Protein 1CR8 (pdb70)

Nearest PDB structures (foldseek):
  1cr8-assembly1_A  TM=9.116E-01  e=7.411E-07  Homo sapiens
  7qbf-assembly1_C  TM=8.122E-01  e=5.569E-03  Homo sapiens
  7qbg-assembly1_D  TM=8.301E-01  e=4.392E-02  Homo sapiens
  7qbd-assembly2_D  TM=7.493E-01  e=3.270E-02  Homo sapiens
  8jx8-assembly1_B  TM=6.008E-01  e=1.920E-01  Rattus norvegicus

CATH classification: 4.10.400.10

Organism: Homo sapiens (NCBI:txid9606)

GO terms:
  GO:0005769 early endosome (C, IDA)
  GO:0016323 basolateral plasma membrane (C, IDA)
  GO:0005041 low-density lipoprotein particle receptor activity (F, TAS)
  GO:0005044 scavenger receptor activity (F, TAS)
  GO:0001540 amyloid-beta binding (F, IC)
  GO:0030226 apolipoprotein receptor activity (F, TAS)
  GO:0016964 alpha-2 macroglobulin receptor activity (F, TAS)
  GO:0045056 transcytosis (P, TAS)
  GO:0045807 positive regulation of endocytosis (P, IGI)
  GO:0043395 heparan sulfate proteoglycan binding (F, TAS)
  GO:0098797 plasma membrane protein complex (C, TAS)
  GO:0031623 receptor internalization (P, TAS)
  GO:0150093 amyloid-beta clearance by transcytosis (P, IGI)
  GO:1900223 positive regulation of amyloid-beta clearance (P, TAS)
  GO:1903078 positive regulation of protein localization to plasma membrane (P, IGI)
  GO:0006629 lipid metabolic process (P, TAS)
  GO:0038024 cargo receptor activity (F, IMP)
  GO:1905167 positive regulation of lysosomal protein catabolic process (P, IMP)
  GO:0150094 amyloid-beta clearance by cellular catabolic process (P, IMP)
  GO:1903053 regulation of extracellular matrix organization (P, IMP)

Structure (mmCIF, N/CA/C/O backbone):
data_1CR8
#
_entry.id   1CR8
#
_cell.length_a   1.000
_cell.length_b   1.000
_cell.length_c   1.000
_cell.angle_alpha   90.00
_cell.angle_beta   90.00
_cell.angle_gamma   90.00
#
_symmetry.space_group_name_H-M   'P 1'
#
loop_
_entity.id
_entity.type
_entity.pdbx_description
1 polymer 'PROTEIN (LOW DENSITY LIPOPROTEIN RECEPTOR RELATED PROTEIN)'
2 non-polymer 'CALCIUM ION'
#
loop_
_atom_site.group_PDB
_atom_site.id
_atom_site.type_symbol
_atom_site.label_atom_id
_atom_site.label_alt_id
_atom_site.label_comp_id
_atom_site.label_asym_id
_atom_site.label_entity_id
_atom_site.label_seq_id
_atom_site.pdbx_PDB_ins_code
_atom_site.Cartn_x
_atom_site.Cartn_y
_atom_site.Cartn_z
_atom_site.occupancy
_atom_site.B_iso_or_equiv
_atom_site.auth_seq_id
_atom_site.auth_comp_id
_atom_site.auth_asym_id
_atom_site.auth_atom_id
_atom_site.pdbx_PDB_model_num
ATOM 1 N N . PRO A 1 1 ? 3.414 1.811 -5.541 1.00 0.00 3 PRO A N 1
ATOM 2 C CA . PRO A 1 1 ? 3.758 1.274 -6.859 1.00 0.00 3 PRO A CA 1
ATOM 3 C C . PRO A 1 1 ? 2.989 -0.030 -7.144 1.00 0.00 3 PRO A C 1
ATOM 4 O O . PRO A 1 1 ? 3.550 -1.123 -7.129 1.00 0.00 3 PRO A O 1
ATOM 15 N N . GLY A 1 2 ? 1.690 0.090 -7.439 1.00 0.00 4 GLY A N 1
ATOM 16 C CA . GLY A 1 2 ? 0.755 -1.011 -7.711 1.00 0.00 4 GLY A CA 1
ATOM 17 C C . GLY A 1 2 ? 0.982 -1.769 -9.030 1.00 0.00 4 GLY A C 1
ATOM 18 O O . GLY A 1 2 ? 0.013 -2.182 -9.663 1.00 0.00 4 GLY A O 1
ATOM 22 N N . GLY A 1 3 ? 2.237 -1.933 -9.459 1.00 0.00 5 GLY A N 1
ATOM 23 C CA . GLY A 1 3 ? 2.651 -2.581 -10.702 1.00 0.00 5 GLY A CA 1
ATOM 24 C C . GLY A 1 3 ? 3.968 -2.014 -11.248 1.00 0.00 5 GLY A C 1
ATOM 25 O O . GLY A 1 3 ? 4.506 -1.040 -10.724 1.00 0.00 5 GLY A O 1
ATOM 29 N N . CYS A 1 4 ? 4.473 -2.632 -12.321 1.00 0.00 6 CYS A N 1
ATOM 30 C CA . CYS A 1 4 ? 5.760 -2.324 -12.945 1.00 0.00 6 CYS A CA 1
ATOM 31 C C . CYS A 1 4 ? 5.588 -1.748 -14.368 1.00 0.00 6 CYS A C 1
ATOM 32 O O . CYS A 1 4 ? 5.799 -0.562 -14.610 1.00 0.00 6 CYS A O 1
ATOM 39 N N . HIS A 1 5 ? 5.223 -2.623 -15.305 1.00 0.00 7 HIS A N 1
ATOM 40 C CA . HIS A 1 5 ? 4.868 -2.521 -16.725 1.00 0.00 7 HIS A CA 1
ATOM 41 C C . HIS A 1 5 ? 3.865 -3.673 -16.993 1.00 0.00 7 HIS A C 1
ATOM 42 O O . HIS A 1 5 ? 3.641 -4.390 -16.014 1.00 0.00 7 HIS A O 1
ATOM 56 N N . THR A 1 6 ? 3.391 -3.838 -18.242 1.00 0.00 8 THR A N 1
ATOM 57 C CA . THR A 1 6 ? 2.168 -4.575 -18.612 1.00 0.00 8 THR A CA 1
ATOM 58 C C . THR A 1 6 ? 2.069 -5.911 -17.914 1.00 0.00 8 THR A C 1
ATOM 59 O O . THR A 1 6 ? 2.744 -6.859 -18.284 1.00 0.00 8 THR A O 1
ATOM 70 N N . ASP A 1 7 ? 1.207 -5.988 -16.896 1.00 0.00 9 ASP A N 1
ATOM 71 C CA . ASP A 1 7 ? 0.960 -7.228 -16.170 1.00 0.00 9 ASP A CA 1
ATOM 72 C C . ASP A 1 7 ? 2.240 -7.901 -15.608 1.00 0.00 9 ASP A C 1
ATOM 73 O O . ASP A 1 7 ? 2.151 -9.019 -15.125 1.00 0.00 9 ASP A O 1
ATOM 82 N N . GLU A 1 8 ? 3.401 -7.218 -15.581 1.00 0.00 10 GLU A N 1
ATOM 83 C CA . GLU A 1 8 ? 4.709 -7.698 -15.058 1.00 0.00 10 GLU A CA 1
ATOM 84 C C . GLU A 1 8 ? 4.674 -7.962 -13.537 1.00 0.00 10 GLU A C 1
ATOM 85 O O . GLU A 1 8 ? 3.800 -7.473 -12.817 1.00 0.00 10 GLU A O 1
ATOM 97 N N . PHE A 1 9 ? 5.675 -8.692 -13.020 1.00 0.00 11 PHE A N 1
ATOM 98 C CA . PHE A 1 9 ? 5.626 -9.249 -11.677 1.00 0.00 11 PHE A CA 1
ATOM 99 C C . PHE A 1 9 ? 6.615 -8.575 -10.725 1.00 0.00 11 PHE A C 1
ATOM 100 O O . PHE A 1 9 ? 7.768 -8.330 -11.058 1.00 0.00 11 PHE A O 1
ATOM 117 N N . GLN A 1 10 ? 6.257 -8.337 -9.454 1.00 0.00 12 GLN A N 1
ATOM 118 C CA . GLN A 1 10 ? 7.206 -7.735 -8.497 1.00 0.00 12 GLN A CA 1
ATOM 119 C C . GLN A 1 10 ? 7.503 -8.629 -7.291 1.00 0.00 12 GLN A C 1
ATOM 120 O O . GLN A 1 10 ? 6.591 -9.121 -6.622 1.00 0.00 12 GLN A O 1
ATOM 134 N N . CYS A 1 11 ? 8.797 -8.821 -7.007 1.00 0.00 13 CYS A N 1
ATOM 135 C CA . CYS A 1 11 ? 9.296 -9.763 -6.002 1.00 0.00 13 CYS A CA 1
ATOM 136 C C . CYS A 1 11 ? 9.614 -9.132 -4.647 1.00 0.00 13 CYS A C 1
ATOM 137 O O . CYS A 1 11 ? 10.504 -8.295 -4.529 1.00 0.00 13 CYS A O 1
ATOM 144 N N . ARG A 1 12 ? 8.913 -9.583 -3.598 1.00 0.00 14 ARG A N 1
ATOM 145 C CA . ARG A 1 12 ? 8.914 -8.962 -2.267 1.00 0.00 14 ARG A CA 1
ATOM 146 C C . ARG A 1 12 ? 10.177 -9.265 -1.452 1.00 0.00 14 ARG A C 1
ATOM 147 O O . ARG A 1 12 ? 10.339 -8.706 -0.373 1.00 0.00 14 ARG A O 1
ATOM 168 N N . LEU A 1 13 ? 11.083 -10.102 -1.974 1.00 0.00 15 LEU A N 1
ATOM 169 C CA . LEU A 1 13 ? 12.412 -10.297 -1.396 1.00 0.00 15 LEU A CA 1
ATOM 170 C C . LEU A 1 13 ? 13.265 -9.013 -1.497 1.00 0.00 15 LEU A C 1
ATOM 171 O O . LEU A 1 13 ? 14.121 -8.761 -0.654 1.00 0.00 15 LEU A O 1
ATOM 187 N N . ASP A 1 14 ? 13.061 -8.243 -2.574 1.00 0.00 16 ASP A N 1
ATOM 188 C CA . ASP A 1 14 ? 14.078 -7.343 -3.131 1.00 0.00 16 ASP A CA 1
ATOM 189 C C . ASP A 1 14 ? 13.467 -6.117 -3.841 1.00 0.00 16 ASP A C 1
ATOM 190 O O . ASP A 1 14 ? 13.933 -4.999 -3.635 1.00 0.00 16 ASP A O 1
ATOM 199 N N . GLY A 1 15 ? 12.403 -6.313 -4.630 1.00 0.00 17 GLY A N 1
ATOM 200 C CA . GLY A 1 15 ? 11.638 -5.270 -5.308 1.00 0.00 17 GLY A CA 1
ATOM 201 C C . GLY A 1 15 ? 11.698 -5.279 -6.841 1.00 0.00 17 GLY A C 1
ATOM 202 O O . GLY A 1 15 ? 11.036 -4.424 -7.437 1.00 0.00 17 GLY A O 1
ATOM 206 N N . LEU A 1 16 ? 12.447 -6.182 -7.501 1.00 0.00 18 LEU A N 1
ATOM 207 C CA . LEU A 1 16 ? 12.599 -6.133 -8.964 1.00 0.00 18 LEU A CA 1
ATOM 208 C C . LEU A 1 16 ? 11.300 -6.504 -9.702 1.00 0.00 18 LEU A C 1
ATOM 209 O O . LEU A 1 16 ? 10.385 -7.081 -9.113 1.00 0.00 18 LEU A O 1
ATOM 225 N N . CYS A 1 17 ? 11.250 -6.194 -11.002 1.00 0.00 19 CYS A N 1
ATOM 226 C CA . CYS A 1 17 ? 10.085 -6.337 -11.870 1.00 0.00 19 CYS A CA 1
ATOM 227 C C . CYS A 1 17 ? 10.384 -7.301 -13.039 1.00 0.00 19 CYS A C 1
ATOM 228 O O . CYS A 1 17 ? 11.364 -7.063 -13.745 1.00 0.00 19 CYS A O 1
ATOM 235 N N . ILE A 1 18 ? 9.569 -8.354 -13.261 1.00 0.00 20 ILE A N 1
ATOM 236 C CA . ILE A 1 18 ? 9.875 -9.396 -14.264 1.00 0.00 20 ILE A CA 1
ATOM 237 C C . ILE A 1 18 ? 8.742 -9.695 -15.267 1.00 0.00 20 ILE A C 1
ATOM 238 O O . ILE A 1 18 ? 7.538 -9.573 -15.016 1.00 0.00 20 ILE A O 1
ATOM 254 N N . PRO A 1 19 ? 9.085 -10.067 -16.521 1.00 0.00 21 PRO A N 1
ATOM 255 C CA . PRO A 1 19 ? 8.085 -10.163 -17.583 1.00 0.00 21 PRO A CA 1
ATOM 256 C C . PRO A 1 19 ? 7.184 -11.378 -17.400 1.00 0.00 21 PRO A C 1
ATOM 257 O O . PRO A 1 19 ? 7.639 -12.479 -17.693 1.00 0.00 21 PRO A O 1
ATOM 268 N N . LEU A 1 20 ? 5.949 -11.110 -16.951 1.00 0.00 22 LEU A N 1
ATOM 269 C CA . LEU A 1 20 ? 5.099 -12.084 -16.227 1.00 0.00 22 LEU A CA 1
ATOM 270 C C . LEU A 1 20 ? 4.618 -13.261 -17.102 1.00 0.00 22 LEU A C 1
ATOM 271 O O . LEU A 1 20 ? 4.229 -14.324 -16.611 1.00 0.00 22 LEU A O 1
ATOM 287 N N . ARG A 1 21 ? 4.792 -13.137 -18.421 1.00 0.00 23 ARG A N 1
ATOM 288 C CA . ARG A 1 21 ? 4.774 -14.257 -19.369 1.00 0.00 23 ARG A C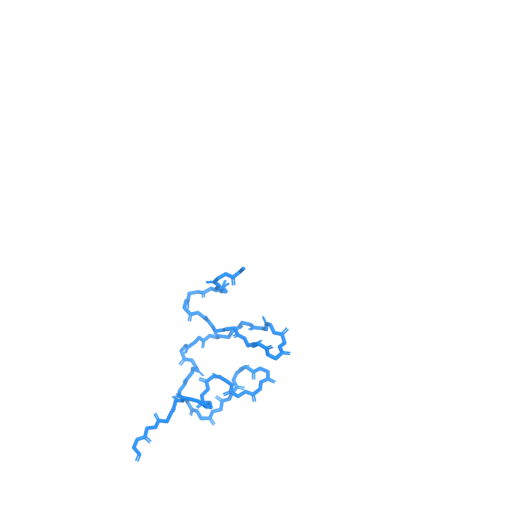A 1
ATOM 289 C C . ARG A 1 21 ? 5.700 -15.418 -18.954 1.00 0.00 23 ARG A C 1
ATOM 290 O O . ARG A 1 21 ? 5.489 -16.533 -19.420 1.00 0.00 23 ARG A O 1
ATOM 311 N N . TRP A 1 22 ? 6.661 -15.163 -18.053 1.00 0.00 24 TRP A N 1
ATOM 312 C CA . TRP A 1 22 ? 7.645 -16.102 -17.513 1.00 0.00 24 TRP A CA 1
ATOM 313 C C . TRP A 1 22 ? 7.341 -16.515 -16.040 1.00 0.00 24 TRP A C 1
ATOM 314 O O . TRP A 1 22 ? 8.144 -16.960 -15.210 1.00 0.00 24 TRP A O 1
ATOM 335 N N . ARG A 1 23 ? 6.063 -16.408 -15.630 1.00 0.00 25 ARG A N 1
ATOM 336 C CA . ARG A 1 23 ? 5.569 -17.037 -14.388 1.00 0.00 25 ARG A CA 1
ATOM 337 C C . ARG A 1 23 ? 5.040 -18.484 -14.471 1.00 0.00 25 ARG A C 1
ATOM 338 O O . ARG A 1 23 ? 4.189 -18.836 -13.654 1.00 0.00 25 ARG A O 1
ATOM 359 N N . CYS A 1 24 ? 5.483 -19.335 -15.410 1.00 0.00 26 CYS A N 1
ATOM 360 C CA . CYS A 1 24 ? 5.026 -20.740 -15.484 1.00 0.00 26 CYS A CA 1
ATOM 361 C C . CYS A 1 24 ? 5.835 -21.596 -16.490 1.00 0.00 26 CYS A C 1
ATOM 362 O O . CYS A 1 24 ? 5.280 -22.191 -17.416 1.00 0.00 26 CYS A O 1
ATOM 369 N N . ASP A 1 25 ? 7.154 -21.666 -16.311 1.00 0.00 27 ASP A N 1
ATOM 370 C CA . ASP A 1 25 ? 8.130 -22.153 -17.299 1.00 0.00 27 ASP A CA 1
ATOM 371 C C . ASP A 1 25 ? 9.143 -23.130 -16.684 1.00 0.00 27 ASP A C 1
ATOM 372 O O . ASP A 1 25 ? 9.610 -24.036 -17.375 1.00 0.00 27 ASP A O 1
ATOM 381 N N . GLY A 1 26 ? 9.418 -23.009 -15.382 1.00 0.00 28 GLY A N 1
ATOM 382 C CA . GLY A 1 26 ? 10.238 -23.938 -14.603 1.00 0.00 28 GLY A CA 1
ATOM 383 C C . GLY A 1 26 ? 11.659 -23.442 -14.329 1.00 0.00 28 GLY A C 1
ATOM 384 O O . GLY A 1 26 ? 12.428 -24.154 -13.686 1.00 0.00 28 GLY A O 1
ATOM 388 N N . ASP A 1 27 ? 11.996 -22.231 -14.776 1.00 0.00 29 ASP A N 1
ATOM 389 C CA . ASP A 1 27 ? 13.176 -21.468 -14.382 1.00 0.00 29 ASP A CA 1
ATOM 390 C C . ASP A 1 27 ? 12.740 -20.003 -14.202 1.00 0.00 29 ASP A C 1
ATOM 391 O O . ASP A 1 27 ? 11.696 -19.646 -14.755 1.00 0.00 29 ASP A O 1
ATOM 400 N N . THR A 1 28 ? 13.533 -19.264 -13.422 1.00 0.00 30 THR A N 1
ATOM 401 C CA . THR A 1 28 ? 13.064 -18.258 -12.479 1.00 0.00 30 THR A CA 1
ATOM 402 C C . THR A 1 28 ? 13.748 -16.922 -12.738 1.00 0.00 30 THR A C 1
ATOM 403 O O . THR A 1 28 ? 14.908 -16.721 -12.368 1.00 0.00 30 THR A O 1
ATOM 414 N N . ASP A 1 29 ? 13.013 -16.020 -13.373 1.00 0.00 31 ASP A N 1
ATOM 415 C CA . ASP A 1 29 ? 13.396 -14.674 -13.761 1.00 0.00 31 ASP A CA 1
ATOM 416 C C . ASP A 1 29 ? 13.464 -13.718 -12.554 1.00 0.00 31 ASP A C 1
ATOM 417 O O . ASP A 1 29 ? 14.344 -12.856 -12.513 1.00 0.00 31 ASP A O 1
ATOM 426 N N . CYS A 1 30 ? 12.582 -13.861 -11.550 1.00 0.00 32 CYS A N 1
ATOM 427 C CA . CYS A 1 30 ? 12.718 -13.149 -10.273 1.00 0.00 32 CYS A CA 1
ATOM 428 C C . CYS A 1 30 ? 13.993 -13.548 -9.500 1.00 0.00 32 CYS A C 1
ATOM 429 O O . CYS A 1 30 ? 14.466 -14.678 -9.563 1.00 0.00 32 CYS A O 1
ATOM 436 N N . MET A 1 31 ? 14.448 -12.630 -8.637 1.00 0.00 33 MET A N 1
ATOM 437 C CA . MET A 1 31 ? 15.525 -12.710 -7.637 1.00 0.00 33 MET A CA 1
ATOM 438 C C . MET A 1 31 ? 15.400 -13.866 -6.610 1.00 0.00 33 MET A C 1
ATOM 439 O O . MET A 1 31 ? 16.243 -13.985 -5.726 1.00 0.00 33 MET A O 1
ATOM 453 N N . ASP A 1 32 ? 14.370 -14.719 -6.712 1.00 0.00 34 ASP A N 1
ATOM 454 C CA . ASP A 1 32 ? 14.132 -15.869 -5.831 1.00 0.00 34 ASP A CA 1
ATOM 455 C C . ASP A 1 32 ? 13.630 -17.118 -6.593 1.00 0.00 34 ASP A C 1
ATOM 456 O O . ASP A 1 32 ? 14.360 -18.102 -6.671 1.00 0.00 34 ASP A O 1
ATOM 465 N N . SER A 1 33 ? 12.392 -17.083 -7.117 1.00 0.00 35 SER A N 1
ATOM 466 C CA . SER A 1 33 ? 11.549 -18.241 -7.502 1.00 0.00 35 SER A CA 1
ATOM 467 C C . SER A 1 33 ? 10.051 -17.927 -7.689 1.00 0.00 35 SER A C 1
ATOM 468 O O . SER A 1 33 ? 9.318 -18.726 -8.276 1.00 0.00 35 SER A O 1
ATOM 476 N N . SER A 1 34 ? 9.567 -16.783 -7.185 1.00 0.00 36 SER A N 1
ATOM 477 C CA . SER A 1 34 ? 8.154 -16.434 -7.000 1.00 0.00 36 SER A CA 1
ATOM 478 C C . SER A 1 34 ? 7.429 -16.184 -8.318 1.00 0.00 36 SER A C 1
ATOM 479 O O . SER A 1 34 ? 6.200 -16.069 -8.324 1.00 0.00 36 SER A O 1
ATOM 487 N N . ASP A 1 35 ? 8.163 -16.171 -9.437 1.00 0.00 37 ASP A N 1
ATOM 488 C CA . ASP A 1 35 ? 7.635 -16.491 -10.755 1.00 0.00 37 ASP A CA 1
ATOM 489 C C . ASP A 1 35 ? 6.678 -17.679 -10.657 1.00 0.00 37 ASP A C 1
ATOM 490 O O . ASP A 1 35 ? 5.536 -17.606 -11.094 1.00 0.00 37 ASP A O 1
ATOM 499 N N . GLU A 1 36 ? 7.157 -18.779 -10.072 1.00 0.00 38 GLU A N 1
ATOM 500 C CA . GLU A 1 36 ? 6.580 -20.095 -10.383 1.00 0.00 38 GLU A CA 1
ATOM 501 C C . GLU A 1 36 ? 6.632 -21.116 -9.247 1.00 0.00 38 GLU A C 1
ATOM 502 O O . GLU A 1 36 ? 5.965 -22.147 -9.335 1.00 0.00 38 GLU A O 1
ATOM 514 N N . LYS A 1 37 ? 7.193 -20.743 -8.085 1.00 0.00 39 LYS A N 1
ATOM 515 C CA . LYS A 1 37 ? 6.957 -21.367 -6.762 1.00 0.00 39 LYS A CA 1
ATOM 516 C C . LYS A 1 37 ? 5.473 -21.390 -6.311 1.00 0.00 39 LYS A C 1
ATOM 517 O O . LYS A 1 37 ? 5.181 -21.663 -5.146 1.00 0.00 39 LYS A O 1
ATOM 536 N N . SER A 1 38 ? 4.540 -21.068 -7.211 1.00 0.00 40 SER A N 1
ATOM 537 C CA . SER A 1 38 ? 3.084 -21.147 -7.080 1.00 0.00 40 SER A CA 1
ATOM 538 C C . SER A 1 38 ? 2.365 -21.369 -8.433 1.00 0.00 40 SER A C 1
ATOM 539 O O . SER A 1 38 ? 1.172 -21.075 -8.528 1.00 0.00 40 SER A O 1
ATOM 547 N N . CYS A 1 39 ? 3.059 -21.871 -9.467 1.00 0.00 41 CYS A N 1
ATOM 548 C CA . CYS A 1 39 ? 2.494 -22.172 -10.790 1.00 0.00 41 CYS A CA 1
ATOM 549 C C . CYS A 1 39 ? 2.809 -23.620 -11.181 1.00 0.00 41 CYS A C 1
ATOM 550 O O . CYS A 1 39 ? 3.572 -23.907 -12.100 1.00 0.00 41 CYS A O 1
ATOM 557 N N . GLU A 1 40 ? 2.226 -24.538 -10.410 1.00 0.00 42 GLU A N 1
ATOM 558 C CA . GLU A 1 40 ? 2.201 -25.972 -10.708 1.00 0.00 42 GLU A CA 1
ATOM 559 C C . GLU A 1 40 ? 1.321 -26.314 -11.928 1.00 0.00 42 GLU A C 1
ATOM 560 O O . GLU A 1 40 ? 0.537 -25.494 -12.409 1.00 0.00 42 GLU A O 1
ATOM 572 N N . GLY A 1 41 ? 1.426 -27.561 -12.396 1.00 0.00 43 GLY A N 1
ATOM 573 C CA . GLY A 1 41 ? 0.454 -28.177 -13.291 1.00 0.00 43 GLY A CA 1
ATOM 574 C C . GLY A 1 41 ? 0.686 -29.685 -13.394 1.00 0.00 43 GLY A C 1
ATOM 575 O O . GLY A 1 41 ? 1.823 -30.149 -13.293 1.00 0.00 43 GLY A O 1
ATOM 579 N N . VAL A 1 42 ? -0.386 -30.447 -13.650 1.00 0.00 44 VAL A N 1
ATOM 580 C CA . VAL A 1 42 ? -0.394 -31.911 -13.832 1.00 0.00 44 VAL A CA 1
ATOM 581 C C . VAL A 1 42 ? 0.527 -32.614 -12.828 1.00 0.00 44 VAL A C 1
ATOM 582 O O . VAL A 1 42 ? 0.177 -33.671 -12.305 1.00 0.00 44 VAL A O 1
ATOM 596 N N . PRO A 1 1 ? 5.242 3.606 1.203 1.00 0.00 3 PRO A N 2
ATOM 597 C CA . PRO A 1 1 ? 4.848 4.550 2.249 1.00 0.00 3 PRO A CA 2
ATOM 598 C C . PRO A 1 1 ? 5.724 5.814 2.280 1.00 0.00 3 PRO A C 2
ATOM 599 O O . PRO A 1 1 ? 6.946 5.755 2.145 1.00 0.00 3 PRO A O 2
ATOM 610 N N . GLY A 1 2 ? 5.089 6.966 2.523 1.00 0.00 4 GLY A N 2
ATOM 611 C CA . GLY A 1 2 ? 5.729 8.283 2.536 1.00 0.00 4 GLY A CA 2
ATOM 612 C C . GLY A 1 2 ? 6.453 8.602 3.846 1.00 0.00 4 GLY A C 2
ATOM 613 O O . GLY A 1 2 ? 5.993 9.451 4.605 1.00 0.00 4 GLY A O 2
ATOM 617 N N . GLY A 1 3 ? 7.594 7.948 4.090 1.00 0.00 5 GLY A N 2
ATOM 618 C CA . GLY A 1 3 ? 8.528 8.267 5.177 1.00 0.00 5 GLY A CA 2
ATOM 619 C C . GLY A 1 3 ? 9.965 8.397 4.664 1.00 0.00 5 GLY A C 2
ATOM 620 O O . GLY A 1 3 ? 10.306 7.840 3.622 1.00 0.00 5 GLY A O 2
ATOM 624 N N . CYS A 1 4 ? 10.814 9.130 5.393 1.00 0.00 6 CYS A N 2
ATOM 625 C CA . CYS A 1 4 ? 12.161 9.480 4.922 1.00 0.00 6 CYS A CA 2
ATOM 626 C C . CYS A 1 4 ? 13.250 8.463 5.299 1.00 0.00 6 CYS A C 2
ATOM 627 O O . CYS A 1 4 ? 14.177 8.218 4.531 1.00 0.00 6 CYS A O 2
ATOM 634 N N . HIS A 1 5 ? 13.172 7.940 6.521 1.00 0.00 7 HIS A N 2
ATOM 635 C CA . HIS A 1 5 ? 14.131 7.059 7.188 1.00 0.00 7 HIS A CA 2
ATOM 636 C C . HIS A 1 5 ? 13.428 6.480 8.429 1.00 0.00 7 HIS A C 2
ATOM 637 O O . HIS A 1 5 ? 12.214 6.614 8.509 1.00 0.00 7 HIS A O 2
ATOM 651 N N . THR A 1 6 ? 14.179 5.912 9.379 1.00 0.00 8 THR A N 2
ATOM 652 C CA . THR A 1 6 ? 13.787 4.987 10.470 1.00 0.00 8 THR A CA 2
ATOM 653 C C . THR A 1 6 ? 12.783 5.467 11.550 1.00 0.00 8 THR A C 2
ATOM 654 O O . THR A 1 6 ? 12.976 5.170 12.731 1.00 0.00 8 THR A O 2
ATOM 665 N N . ASP A 1 7 ? 11.680 6.081 11.102 1.00 0.00 9 ASP A N 2
ATOM 666 C CA . ASP A 1 7 ? 10.542 6.773 11.748 1.00 0.00 9 ASP A CA 2
ATOM 667 C C . ASP A 1 7 ? 10.403 8.220 11.208 1.00 0.00 9 ASP A C 2
ATOM 668 O O . ASP A 1 7 ? 9.492 8.941 11.580 1.00 0.00 9 ASP A O 2
ATOM 677 N N . GLU A 1 8 ? 11.277 8.654 10.294 1.00 0.00 10 GLU A N 2
ATOM 678 C CA . GLU A 1 8 ? 11.599 10.067 9.997 1.00 0.00 10 GLU A CA 2
ATOM 679 C C . GLU A 1 8 ? 10.621 10.758 9.027 1.00 0.00 10 GLU A C 2
ATOM 680 O O . GLU A 1 8 ? 10.040 10.137 8.129 1.00 0.00 10 GLU A O 2
ATOM 692 N N . PHE A 1 9 ? 10.508 12.087 9.169 1.00 0.00 11 PHE A N 2
ATOM 693 C CA . PHE A 1 9 ? 9.369 12.867 8.716 1.00 0.00 11 PHE A CA 2
ATOM 694 C C . PHE A 1 9 ? 9.690 13.647 7.439 1.00 0.00 11 PHE A C 2
ATOM 695 O O . PHE A 1 9 ? 10.734 14.275 7.296 1.00 0.00 11 PHE A O 2
ATOM 712 N N . GLN A 1 10 ? 8.767 13.707 6.471 1.00 0.00 12 GLN A N 2
ATOM 713 C CA . GLN A 1 10 ? 8.973 14.547 5.282 1.00 0.00 12 GLN A CA 2
ATOM 714 C C . GLN A 1 10 ? 8.229 15.876 5.410 1.00 0.00 12 GLN A C 2
ATOM 715 O O . GLN A 1 10 ? 7.008 15.918 5.561 1.00 0.00 12 GLN A O 2
ATOM 729 N N . CYS A 1 11 ? 8.979 16.970 5.291 1.00 0.00 13 CYS A N 2
ATOM 730 C CA . CYS A 1 11 ? 8.445 18.316 5.197 1.00 0.00 13 CYS A CA 2
ATOM 731 C C . CYS A 1 11 ? 7.512 18.474 3.984 1.00 0.00 13 CYS A C 2
ATOM 732 O O . CYS A 1 11 ? 7.765 17.918 2.913 1.00 0.00 13 CYS A O 2
ATOM 739 N N . ARG A 1 12 ? 6.450 19.273 4.141 1.00 0.00 14 ARG A N 2
ATOM 740 C CA . ARG A 1 12 ? 5.403 19.491 3.129 1.00 0.00 14 ARG A CA 2
ATOM 741 C C . ARG A 1 12 ? 5.686 20.657 2.178 1.00 0.00 14 ARG A C 2
ATOM 742 O O . ARG A 1 12 ? 4.903 20.884 1.261 1.00 0.00 14 ARG A O 2
ATOM 763 N N . LEU A 1 13 ? 6.775 21.396 2.420 1.00 0.00 15 LEU A N 2
ATOM 764 C CA . LEU A 1 13 ? 7.146 22.598 1.677 1.00 0.00 15 LEU A CA 2
ATOM 765 C C . LEU A 1 13 ? 8.433 22.349 0.878 1.00 0.00 15 LEU A C 2
ATOM 766 O O . LEU A 1 13 ? 8.377 22.206 -0.339 1.00 0.00 15 LEU A O 2
ATOM 782 N N . ASP A 1 14 ? 9.579 22.251 1.561 1.00 0.00 16 ASP A N 2
ATOM 783 C CA . ASP A 1 14 ? 10.880 21.961 0.947 1.00 0.00 16 ASP A CA 2
ATOM 784 C C . ASP A 1 14 ? 11.025 20.498 0.493 1.00 0.00 16 ASP A C 2
ATOM 785 O O . ASP A 1 14 ? 11.736 20.206 -0.463 1.00 0.00 16 ASP A O 2
ATOM 794 N N . GLY A 1 15 ? 10.365 19.572 1.202 1.00 0.00 17 GLY A N 2
ATOM 795 C CA . GLY A 1 15 ? 10.562 18.131 1.048 1.00 0.00 17 GLY A CA 2
ATOM 796 C C . GLY A 1 15 ? 11.657 17.538 1.944 1.00 0.00 17 GLY A C 2
ATOM 797 O O . GLY A 1 15 ? 11.872 16.329 1.875 1.00 0.00 17 GLY A O 2
ATOM 801 N N . LEU A 1 16 ? 12.346 18.339 2.780 1.00 0.00 18 LEU A N 2
ATOM 802 C CA . LEU A 1 16 ? 13.425 17.833 3.642 1.00 0.00 18 LEU A CA 2
ATOM 803 C C . LEU A 1 16 ? 12.932 16.847 4.719 1.00 0.00 18 LEU A C 2
ATOM 804 O O . LEU A 1 16 ? 11.736 16.754 5.000 1.00 0.00 18 LEU A O 2
ATOM 820 N N . CYS A 1 17 ? 13.870 16.112 5.326 1.00 0.00 19 CYS A N 2
ATOM 821 C CA . CYS A 1 17 ? 13.616 14.871 6.060 1.00 0.00 19 CYS A CA 2
ATOM 822 C C . CYS A 1 17 ? 14.142 14.928 7.507 1.00 0.00 19 CYS A C 2
ATOM 823 O O . CYS A 1 17 ? 15.338 15.167 7.681 1.00 0.00 19 CYS A O 2
ATOM 830 N N . ILE A 1 18 ? 13.281 14.727 8.529 1.00 0.00 20 ILE A N 2
ATOM 831 C CA . ILE A 1 18 ? 13.626 15.095 9.919 1.00 0.00 20 ILE A CA 2
ATOM 832 C C . ILE A 1 18 ? 13.377 14.006 10.990 1.00 0.00 20 ILE A C 2
ATOM 833 O O . ILE A 1 18 ? 12.500 13.140 10.923 1.00 0.00 20 ILE A O 2
ATOM 849 N N . PRO A 1 19 ? 14.199 13.969 12.062 1.00 0.00 21 PRO A N 2
ATOM 850 C CA . PRO A 1 19 ? 14.098 12.921 13.082 1.00 0.00 21 PRO A CA 2
ATOM 851 C C . PRO A 1 19 ? 12.840 13.087 13.926 1.00 0.00 21 PRO A C 2
ATOM 852 O O . PRO A 1 19 ? 12.846 13.971 14.775 1.00 0.00 21 PRO A O 2
ATOM 863 N N . LEU A 1 20 ? 11.850 12.219 13.667 1.00 0.00 22 LEU A N 2
ATOM 864 C CA . LEU A 1 20 ? 10.410 12.448 13.949 1.00 0.00 22 LEU A CA 2
ATOM 865 C C . LEU A 1 20 ? 10.055 12.468 15.451 1.00 0.00 22 LEU A C 2
ATOM 866 O O . LEU A 1 20 ? 9.022 12.997 15.861 1.00 0.00 22 LEU A O 2
ATOM 882 N N . ARG A 1 21 ? 10.987 12.043 16.307 1.00 0.00 23 ARG A N 2
ATOM 883 C CA . ARG A 1 21 ? 11.013 12.419 17.728 1.00 0.00 23 ARG A CA 2
ATOM 884 C C . ARG A 1 21 ? 10.931 13.942 17.973 1.00 0.00 23 ARG A C 2
ATOM 885 O O . ARG A 1 21 ? 10.565 14.326 19.078 1.00 0.00 23 ARG A O 2
ATOM 906 N N . TRP A 1 22 ? 11.192 14.782 16.957 1.00 0.00 24 TRP A N 2
ATOM 907 C CA . TRP A 1 22 ? 11.073 16.245 16.979 1.00 0.00 24 TRP A CA 2
ATOM 908 C C . TRP A 1 22 ? 9.762 16.756 16.305 1.00 0.00 24 TRP A C 2
ATOM 909 O O . TRP A 1 22 ? 9.514 17.885 15.863 1.00 0.00 24 TRP A O 2
ATOM 930 N N . ARG A 1 23 ? 8.745 15.881 16.231 1.00 0.00 25 ARG A N 2
ATOM 931 C CA . ARG A 1 23 ? 7.352 16.306 16.011 1.00 0.00 25 ARG A CA 2
ATOM 932 C C . ARG A 1 23 ? 6.561 16.751 17.262 1.00 0.00 25 ARG A C 2
ATOM 933 O O . ARG A 1 23 ? 5.329 16.736 17.203 1.00 0.00 25 ARG A O 2
ATOM 954 N N . CYS A 1 24 ? 7.202 17.166 18.369 1.00 0.00 26 CYS A N 2
ATOM 955 C CA . CYS A 1 24 ? 6.512 17.695 19.562 1.00 0.00 26 CYS A CA 2
ATOM 956 C C . CYS A 1 24 ? 7.475 18.331 20.600 1.00 0.00 26 CYS A C 2
ATOM 957 O O . CYS A 1 24 ? 7.805 17.692 21.602 1.00 0.00 26 CYS A O 2
ATOM 964 N N . ASP A 1 25 ? 7.932 19.575 20.389 1.00 0.00 27 ASP A N 2
ATOM 965 C CA . ASP A 1 25 ? 9.112 20.108 21.098 1.00 0.00 27 ASP A CA 2
ATOM 966 C C . ASP A 1 25 ? 9.038 21.612 21.387 1.00 0.00 27 ASP A C 2
ATOM 967 O O . ASP A 1 25 ? 9.274 22.023 22.525 1.00 0.00 27 ASP A O 2
ATOM 976 N N . GLY A 1 26 ? 8.703 22.426 20.385 1.00 0.00 28 GLY A N 2
ATOM 977 C CA . GLY A 1 26 ? 8.537 23.874 20.494 1.00 0.00 28 GLY A CA 2
ATOM 978 C C . GLY A 1 26 ? 9.125 24.660 19.321 1.00 0.00 28 GLY A C 2
ATOM 979 O O . GLY A 1 26 ? 8.794 25.836 19.167 1.00 0.00 28 GLY A O 2
ATOM 983 N N . ASP A 1 27 ? 9.956 24.035 18.483 1.00 0.00 29 ASP A N 2
ATOM 984 C CA . ASP A 1 27 ? 10.478 24.558 17.243 1.00 0.00 29 ASP A CA 2
ATOM 985 C C . ASP A 1 27 ? 10.606 23.423 16.209 1.00 0.00 29 ASP A C 2
ATOM 986 O O . ASP A 1 27 ? 10.395 22.264 16.574 1.00 0.00 29 ASP A O 2
ATOM 995 N N . THR A 1 28 ? 10.869 23.844 14.967 1.00 0.00 30 THR A N 2
ATOM 996 C CA . THR A 1 28 ? 10.304 23.285 13.745 1.00 0.00 30 THR A CA 2
ATOM 997 C C . THR A 1 28 ? 11.399 22.984 12.729 1.00 0.00 30 THR A C 2
ATOM 998 O O . THR A 1 28 ? 11.929 23.865 12.052 1.00 0.00 30 THR A O 2
ATOM 1009 N N . ASP A 1 29 ? 11.738 21.704 12.644 1.00 0.00 31 ASP A N 2
ATOM 1010 C CA . ASP A 1 29 ? 12.727 21.102 11.776 1.00 0.00 31 ASP A CA 2
ATOM 1011 C C . ASP A 1 29 ? 12.326 21.198 10.287 1.00 0.00 31 ASP A C 2
ATOM 1012 O O . ASP A 1 29 ? 13.146 21.594 9.458 1.00 0.00 31 ASP A O 2
ATOM 1021 N N . CYS A 1 30 ? 11.072 20.878 9.923 1.00 0.00 32 CYS A N 2
ATOM 1022 C CA . CYS A 1 30 ? 10.495 21.206 8.612 1.00 0.00 32 CYS A CA 2
ATOM 1023 C C . CYS A 1 30 ? 10.377 22.729 8.412 1.00 0.00 32 CYS A C 2
ATOM 1024 O O . CYS A 1 30 ? 9.835 23.431 9.262 1.00 0.00 32 CYS A O 2
ATOM 1031 N N . MET A 1 31 ? 10.788 23.203 7.224 1.00 0.00 33 MET A N 2
ATOM 1032 C CA . MET A 1 31 ? 10.719 24.588 6.722 1.00 0.00 33 MET A CA 2
ATOM 1033 C C . MET A 1 31 ? 9.359 25.292 6.932 1.00 0.00 33 MET A C 2
ATOM 1034 O O . MET A 1 31 ? 9.315 26.517 7.019 1.00 0.00 33 MET A O 2
ATOM 1048 N N . ASP A 1 32 ? 8.263 24.534 7.000 1.00 0.00 34 ASP A N 2
ATOM 1049 C CA . ASP A 1 32 ? 6.931 24.996 7.392 1.00 0.00 34 ASP A CA 2
ATOM 1050 C C . ASP A 1 32 ? 6.818 25.004 8.941 1.00 0.00 34 ASP A C 2
ATOM 1051 O O . ASP A 1 32 ? 7.345 25.896 9.608 1.00 0.00 34 ASP A O 2
ATOM 1060 N N . SER A 1 33 ? 6.110 24.045 9.545 1.00 0.00 35 SER A N 2
ATOM 1061 C CA . SER A 1 33 ? 5.965 23.805 10.996 1.00 0.00 35 SER A CA 2
ATOM 1062 C C . SER A 1 33 ? 5.303 22.446 11.301 1.00 0.00 35 SER A C 2
ATOM 1063 O O . SER A 1 33 ? 4.962 22.132 12.443 1.00 0.00 35 SER A O 2
ATOM 1071 N N . SER A 1 34 ? 5.091 21.632 10.266 1.00 0.00 36 SER A N 2
ATOM 1072 C CA . SER A 1 34 ? 4.227 20.457 10.228 1.00 0.00 36 SER A CA 2
ATOM 1073 C C . SER A 1 34 ? 4.919 19.198 10.735 1.00 0.00 36 SER A C 2
ATOM 1074 O O . SER A 1 34 ? 4.284 18.142 10.740 1.00 0.00 36 SER A O 2
ATOM 1082 N N . ASP A 1 35 ? 6.160 19.337 11.217 1.00 0.00 37 ASP A N 2
ATOM 1083 C CA . ASP A 1 35 ? 6.632 18.637 12.403 1.00 0.00 37 ASP A CA 2
ATOM 1084 C C . ASP A 1 35 ? 5.470 18.495 13.389 1.00 0.00 37 ASP A C 2
ATOM 1085 O O . ASP A 1 35 ? 5.008 17.396 13.681 1.00 0.00 37 ASP A O 2
ATOM 1094 N N . GLU A 1 36 ? 5.001 19.636 13.896 1.00 0.00 38 GLU A N 2
ATOM 1095 C CA . GLU A 1 36 ? 4.486 19.683 15.265 1.00 0.00 38 GLU A CA 2
ATOM 1096 C C . GLU A 1 36 ? 3.287 20.612 15.462 1.00 0.00 38 GLU A C 2
ATOM 1097 O O . GLU A 1 36 ? 2.720 20.649 16.551 1.00 0.00 38 GLU A O 2
ATOM 1109 N N . LYS A 1 37 ? 2.805 21.246 14.383 1.00 0.00 39 LYS A N 2
ATOM 1110 C CA . LYS A 1 37 ? 1.537 21.993 14.261 1.00 0.00 39 LYS A CA 2
ATOM 1111 C C . LYS A 1 37 ? 0.260 21.146 14.496 1.00 0.00 39 LYS A C 2
ATOM 1112 O O . LYS A 1 37 ? -0.792 21.401 13.907 1.00 0.00 39 LYS A O 2
ATOM 1131 N N . SER A 1 38 ? 0.353 20.064 15.267 1.00 0.00 40 SER A N 2
ATOM 1132 C CA . SER A 1 38 ? -0.737 19.170 15.683 1.00 0.00 40 SER A CA 2
ATOM 1133 C C . SER A 1 38 ? -0.343 18.342 16.922 1.00 0.00 40 SER A C 2
ATOM 1134 O O . SER A 1 38 ? -0.754 17.189 17.046 1.00 0.00 40 SER A O 2
ATOM 1142 N N . CYS A 1 39 ? 0.464 18.913 17.829 1.00 0.00 41 CYS A N 2
ATOM 1143 C CA . CYS A 1 39 ? 0.855 18.289 19.106 1.00 0.00 41 CYS A CA 2
ATOM 1144 C C . CYS A 1 39 ? 0.582 19.177 20.336 1.00 0.00 41 CYS A C 2
ATOM 1145 O O . CYS A 1 39 ? 0.960 18.857 21.462 1.00 0.00 41 CYS A O 2
ATOM 1152 N N . GLU A 1 40 ? -0.102 20.297 20.114 1.00 0.00 42 GLU A N 2
ATOM 1153 C CA . GLU A 1 40 ? -0.506 21.288 21.103 1.00 0.00 42 GLU A CA 2
ATOM 1154 C C . GLU A 1 40 ? -1.329 20.690 22.266 1.00 0.00 42 GLU A C 2
ATOM 1155 O O . GLU A 1 40 ? -1.946 19.626 22.166 1.00 0.00 42 GLU A O 2
ATOM 1167 N N . GLY A 1 41 ? -1.348 21.401 23.400 1.00 0.00 43 GLY A N 2
ATOM 1168 C CA . GLY A 1 41 ? -2.016 20.971 24.630 1.00 0.00 43 GLY A CA 2
ATOM 1169 C C . GLY A 1 41 ? -1.228 19.891 25.375 1.00 0.00 43 GLY A C 2
ATOM 1170 O O . GLY A 1 41 ? -0.720 20.147 26.463 1.00 0.00 43 GLY A O 2
ATOM 1174 N N . VAL A 1 42 ? -1.139 18.688 24.793 1.00 0.00 44 VAL A N 2
ATOM 1175 C CA . VAL A 1 42 ? -0.382 17.552 25.342 1.00 0.00 44 VAL A CA 2
ATOM 1176 C C . VAL A 1 42 ? 0.019 16.588 24.223 1.00 0.00 44 VAL A C 2
ATOM 1177 O O . VAL A 1 42 ? 0.926 15.773 24.388 1.00 0.00 44 VAL A O 2
ATOM 1191 N N . PRO A 1 1 ? 0.389 1.417 -5.873 1.00 0.00 3 PRO A N 3
ATOM 1192 C CA . PRO A 1 1 ? 0.442 2.494 -6.858 1.00 0.00 3 PRO A CA 3
ATOM 1193 C C . PRO A 1 1 ? -0.729 2.413 -7.854 1.00 0.00 3 PRO A C 3
ATOM 1194 O O . PRO A 1 1 ? -1.427 1.404 -7.947 1.00 0.00 3 PRO A O 3
ATOM 1205 N N . GLY A 1 2 ? -0.916 3.484 -8.631 1.00 0.00 4 GLY A N 3
ATOM 1206 C CA . GLY A 1 2 ? -1.952 3.580 -9.660 1.00 0.00 4 GLY A CA 3
ATOM 1207 C C . GLY A 1 2 ? -2.017 4.985 -10.251 1.00 0.00 4 GLY A C 3
ATOM 1208 O O . GLY A 1 2 ? -1.598 5.195 -11.386 1.00 0.00 4 GLY A O 3
ATOM 1212 N N . GLY A 1 3 ? -2.497 5.951 -9.460 1.00 0.00 5 GLY A N 3
ATOM 1213 C CA . GLY A 1 3 ? -2.606 7.352 -9.866 1.00 0.00 5 GLY A CA 3
ATOM 1214 C C . GLY A 1 3 ? -3.970 7.700 -10.470 1.00 0.00 5 GLY A C 3
ATOM 1215 O O . GLY A 1 3 ? -4.935 6.949 -10.351 1.00 0.00 5 GLY A O 3
ATOM 1219 N N . CYS A 1 4 ? -4.040 8.886 -11.080 1.00 0.00 6 CYS A N 3
ATOM 1220 C CA . CYS A 1 4 ? -5.271 9.539 -11.516 1.00 0.00 6 CYS A CA 3
ATOM 1221 C C . CYS A 1 4 ? -5.221 9.917 -13.007 1.00 0.00 6 CYS A C 3
ATOM 1222 O O . CYS A 1 4 ? -5.984 9.410 -13.823 1.00 0.00 6 CYS A O 3
ATOM 1229 N N . HIS A 1 5 ? -4.320 10.843 -13.335 1.00 0.00 7 HIS A N 3
ATOM 1230 C CA . HIS A 1 5 ? -3.989 11.434 -14.633 1.00 0.00 7 HIS A CA 3
ATOM 1231 C C . HIS A 1 5 ? -2.647 12.164 -14.454 1.00 0.00 7 HIS A C 3
ATOM 1232 O O . HIS A 1 5 ? -2.155 12.107 -13.323 1.00 0.00 7 HIS A O 3
ATOM 1246 N N . THR A 1 6 ? -2.205 12.869 -15.504 1.00 0.00 8 THR A N 3
ATOM 1247 C CA . THR A 1 6 ? -0.805 13.261 -15.729 1.00 0.00 8 THR A CA 3
ATOM 1248 C C . THR A 1 6 ? -0.186 13.873 -14.496 1.00 0.00 8 THR A C 3
ATOM 1249 O O . THR A 1 6 ? -0.494 15.005 -14.153 1.00 0.00 8 THR A O 3
ATOM 1260 N N . ASP A 1 7 ? 0.684 13.116 -13.819 1.00 0.00 9 ASP A N 3
ATOM 1261 C CA . ASP A 1 7 ? 1.412 13.597 -12.648 1.00 0.00 9 ASP A CA 3
ATOM 1262 C C . ASP A 1 7 ? 0.509 14.193 -11.537 1.00 0.00 9 ASP A C 3
ATOM 1263 O O . ASP A 1 7 ? 1.030 14.750 -10.581 1.00 0.00 9 ASP A O 3
ATOM 1272 N N . GLU A 1 8 ? -0.824 14.025 -11.608 1.00 0.00 10 GLU A N 3
ATOM 1273 C CA . GLU A 1 8 ? -1.845 14.540 -10.664 1.00 0.00 10 GLU A CA 3
ATOM 1274 C C . GLU A 1 8 ? -1.826 13.758 -9.319 1.00 0.00 10 GLU A C 3
ATOM 1275 O O . GLU A 1 8 ? -1.173 12.722 -9.186 1.00 0.00 10 GLU A O 3
ATOM 1287 N N . PHE A 1 9 ? -2.572 14.226 -8.302 1.00 0.00 11 PHE A N 3
ATOM 1288 C CA . PHE A 1 9 ? -2.457 13.749 -6.931 1.00 0.00 11 PHE A CA 3
ATOM 1289 C C . PHE A 1 9 ? -3.646 12.886 -6.510 1.00 0.00 11 PHE A C 3
ATOM 1290 O O . PHE A 1 9 ? -4.810 13.212 -6.716 1.00 0.00 11 PHE A O 3
ATOM 1307 N N . GLN A 1 10 ? -3.401 11.791 -5.779 1.00 0.00 12 GLN A N 3
ATOM 1308 C CA . GLN A 1 10 ? -4.487 11.040 -5.135 1.00 0.00 12 GLN A CA 3
ATOM 1309 C C . GLN A 1 10 ? -4.521 11.261 -3.619 1.00 0.00 12 GLN A C 3
ATOM 1310 O O . GLN A 1 10 ? -3.611 10.862 -2.888 1.00 0.00 12 GLN A O 3
ATOM 1324 N N . CYS A 1 11 ? -5.608 11.884 -3.161 1.00 0.00 13 CYS A N 3
ATOM 1325 C CA . CYS A 1 11 ? -5.946 12.144 -1.770 1.00 0.00 13 CYS A CA 3
ATOM 1326 C C . CYS A 1 11 ? -5.960 10.852 -0.944 1.00 0.00 13 CYS A C 3
ATOM 1327 O O . CYS A 1 11 ? -6.761 9.959 -1.213 1.00 0.00 13 CYS A O 3
ATOM 1334 N N . ARG A 1 12 ? -5.102 10.745 0.081 1.00 0.00 14 ARG A N 3
ATOM 1335 C CA . ARG A 1 12 ? -4.986 9.534 0.906 1.00 0.00 14 ARG A CA 3
ATOM 1336 C C . ARG A 1 12 ? -6.213 9.308 1.795 1.00 0.00 14 ARG A C 3
ATOM 1337 O O . ARG A 1 12 ? -6.427 8.192 2.255 1.00 0.00 14 ARG A O 3
ATOM 1358 N N . LEU A 1 13 ? -7.003 10.362 2.023 1.00 0.00 15 LEU A N 3
ATOM 1359 C CA . LEU A 1 13 ? -8.206 10.331 2.843 1.00 0.00 15 LEU A CA 3
ATOM 1360 C C . LEU A 1 13 ? -9.397 9.723 2.079 1.00 0.00 15 LEU A C 3
ATOM 1361 O O . LEU A 1 13 ? -10.045 8.799 2.559 1.00 0.00 15 LEU A O 3
ATOM 1377 N N . ASP A 1 14 ? -9.675 10.268 0.889 1.00 0.00 16 ASP A N 3
ATOM 1378 C CA . ASP A 1 14 ? -10.906 10.048 0.118 1.00 0.00 16 ASP A CA 3
ATOM 1379 C C . ASP A 1 14 ? -10.679 9.267 -1.187 1.00 0.00 16 ASP A C 3
ATOM 1380 O O . ASP A 1 14 ? -11.618 8.746 -1.780 1.00 0.00 16 ASP A O 3
ATOM 1389 N N . GLY A 1 15 ? -9.430 9.196 -1.661 1.00 0.00 17 GLY A N 3
ATOM 1390 C CA . GLY A 1 15 ? -9.089 8.661 -2.979 1.00 0.00 17 GLY A CA 3
ATOM 1391 C C . GLY A 1 15 ? -9.323 9.643 -4.137 1.00 0.00 17 GLY A C 3
ATOM 1392 O O . GLY A 1 15 ? -9.088 9.267 -5.287 1.00 0.00 17 GLY A O 3
ATOM 1396 N N . LEU A 1 16 ? -9.765 10.881 -3.857 1.00 0.00 18 LEU A N 3
ATOM 1397 C CA . LEU A 1 16 ? -10.040 11.919 -4.856 1.00 0.00 18 LEU A CA 3
ATOM 1398 C C . LEU A 1 16 ? -8.752 12.400 -5.558 1.00 0.00 18 LEU A C 3
ATOM 1399 O O . LEU A 1 16 ? -7.660 12.325 -4.995 1.00 0.00 18 LEU A O 3
ATOM 1415 N N . CYS A 1 17 ? -8.891 12.892 -6.795 1.00 0.00 19 CYS A N 3
ATOM 1416 C CA . CYS A 1 17 ? -7.812 13.080 -7.768 1.00 0.00 19 CYS A CA 3
ATOM 1417 C C . CYS A 1 17 ? -7.645 14.559 -8.183 1.00 0.00 19 CYS A C 3
ATOM 1418 O O . CYS A 1 17 ? -8.609 15.122 -8.702 1.00 0.00 19 CYS A O 3
ATOM 1425 N N . ILE A 1 18 ? -6.468 15.189 -7.965 1.00 0.00 20 ILE A N 3
ATOM 1426 C CA . ILE A 1 18 ? -6.326 16.658 -8.115 1.00 0.00 20 ILE A CA 3
ATOM 1427 C C . ILE A 1 18 ? -5.087 17.160 -8.896 1.00 0.00 20 ILE A C 3
ATOM 1428 O O . ILE A 1 18 ? -4.008 16.571 -8.982 1.00 0.00 20 ILE A O 3
ATOM 1444 N N . PRO A 1 19 ? -5.183 18.323 -9.576 1.00 0.00 21 PRO A N 3
ATOM 1445 C CA . PRO A 1 19 ? -4.093 18.785 -10.437 1.00 0.00 21 PRO A CA 3
ATOM 1446 C C . PRO A 1 19 ? -2.864 19.237 -9.654 1.00 0.00 21 PRO A C 3
ATOM 1447 O O . PRO A 1 19 ? -2.928 20.301 -9.063 1.00 0.00 21 PRO A O 3
ATOM 1458 N N . LEU A 1 20 ? -1.783 18.451 -9.733 1.00 0.00 22 LEU A N 3
ATOM 1459 C CA . LEU A 1 20 ? -0.674 18.434 -8.748 1.00 0.00 22 LEU A CA 3
ATOM 1460 C C . LEU A 1 20 ? 0.288 19.634 -8.858 1.00 0.00 22 LEU A C 3
ATOM 1461 O O . LEU A 1 20 ? 0.977 20.033 -7.923 1.00 0.00 22 LEU A O 3
ATOM 1477 N N . ARG A 1 21 ? 0.178 20.411 -9.934 1.00 0.00 23 ARG A N 3
ATOM 1478 C CA . ARG A 1 21 ? 0.520 21.844 -9.886 1.00 0.00 23 ARG A CA 3
ATOM 1479 C C . ARG A 1 21 ? -0.067 22.634 -8.673 1.00 0.00 23 ARG A C 3
ATOM 1480 O O . ARG A 1 21 ? 0.435 23.718 -8.396 1.00 0.00 23 ARG A O 3
ATOM 1501 N N . TRP A 1 22 ? -1.032 22.077 -7.912 1.00 0.00 24 TRP A N 3
ATOM 1502 C CA . TRP A 1 22 ? -1.661 22.591 -6.684 1.00 0.00 24 TRP A CA 3
ATOM 1503 C C . TRP A 1 22 ? -1.341 21.702 -5.429 1.00 0.00 24 TRP A C 3
ATOM 1504 O O . TRP A 1 22 ? -1.932 21.726 -4.352 1.00 0.00 24 TRP A O 3
ATOM 1525 N N . ARG A 1 23 ? -0.294 20.848 -5.466 1.00 0.00 25 ARG A N 3
ATOM 1526 C CA . ARG A 1 23 ? 0.371 20.323 -4.249 1.00 0.00 25 ARG A CA 3
ATOM 1527 C C . ARG A 1 23 ? 1.385 21.289 -3.594 1.00 0.00 25 ARG A C 3
ATOM 1528 O O . ARG A 1 23 ? 2.279 20.836 -2.882 1.00 0.00 25 ARG A O 3
ATOM 1549 N N . CYS A 1 24 ? 1.277 22.602 -3.838 1.00 0.00 26 CYS A N 3
ATOM 1550 C CA . CYS A 1 24 ? 2.056 23.675 -3.197 1.00 0.00 26 CYS A CA 3
ATOM 1551 C C . CYS A 1 24 ? 1.611 25.067 -3.696 1.00 0.00 26 CYS A C 3
ATOM 1552 O O . CYS A 1 24 ? 2.336 25.754 -4.416 1.00 0.00 26 CYS A O 3
ATOM 1559 N N . ASP A 1 25 ? 0.413 25.484 -3.295 1.00 0.00 27 ASP A N 3
ATOM 1560 C CA . ASP A 1 25 ? -0.201 26.788 -3.571 1.00 0.00 27 ASP A CA 3
ATOM 1561 C C . ASP A 1 25 ? -0.769 27.443 -2.297 1.00 0.00 27 ASP A C 3
ATOM 1562 O O . ASP A 1 25 ? -0.671 28.661 -2.142 1.00 0.00 27 ASP A O 3
ATOM 1571 N N . GLY A 1 26 ? -1.322 26.637 -1.381 1.00 0.00 28 GLY A N 3
ATOM 1572 C CA . GLY A 1 26 ? -1.971 27.046 -0.144 1.00 0.00 28 GLY A CA 3
ATOM 1573 C C . GLY A 1 26 ? -3.315 26.362 0.149 1.00 0.00 28 GLY A C 3
ATOM 1574 O O . GLY A 1 26 ? -3.727 26.423 1.308 1.00 0.00 28 GLY A O 3
ATOM 1578 N N . ASP A 1 27 ? -3.998 25.733 -0.824 1.00 0.00 29 ASP A N 3
ATOM 1579 C CA . ASP A 1 27 ? -5.351 25.185 -0.630 1.00 0.00 29 ASP A CA 3
ATOM 1580 C C . ASP A 1 27 ? -5.434 23.645 -0.539 1.00 0.00 29 ASP A C 3
ATOM 1581 O O . ASP A 1 27 ? -4.919 22.827 -1.296 1.00 0.00 29 ASP A O 3
ATOM 1590 N N . THR A 1 28 ? -6.212 23.148 0.426 1.00 0.00 30 THR A N 3
ATOM 1591 C CA . THR A 1 28 ? -6.446 21.709 0.548 1.00 0.00 30 THR A CA 3
ATOM 1592 C C . THR A 1 28 ? -7.442 21.216 -0.525 1.00 0.00 30 THR A C 3
ATOM 1593 O O . THR A 1 28 ? -8.626 21.021 -0.228 1.00 0.00 30 THR A O 3
ATOM 1604 N N . ASP A 1 29 ? -6.976 21.008 -1.765 1.00 0.00 31 ASP A N 3
ATOM 1605 C CA . ASP A 1 29 ? -7.710 20.369 -2.860 1.00 0.00 31 ASP A CA 3
ATOM 1606 C C . ASP A 1 29 ? -8.135 18.936 -2.470 1.00 0.00 31 ASP A C 3
ATOM 1607 O O . ASP A 1 29 ? -9.272 18.535 -2.724 1.00 0.00 31 ASP A O 3
ATOM 1616 N N . CYS A 1 30 ? -7.245 18.155 -1.837 1.00 0.00 32 CYS A N 3
ATOM 1617 C CA . CYS A 1 30 ? -7.590 16.906 -1.150 1.00 0.00 32 CYS A CA 3
ATOM 1618 C C . CYS A 1 30 ? -8.384 17.176 0.140 1.00 0.00 32 CYS A C 3
ATOM 1619 O O . CYS A 1 30 ? -8.062 18.081 0.903 1.00 0.00 32 CYS A O 3
ATOM 1626 N N . MET A 1 31 ? -9.360 16.298 0.424 1.00 0.00 33 MET A N 3
ATOM 1627 C CA . MET A 1 31 ? -10.260 16.276 1.590 1.00 0.00 33 MET A CA 3
ATOM 1628 C C . MET A 1 31 ? -9.571 16.408 2.968 1.00 0.00 33 MET A C 3
ATOM 1629 O O . MET A 1 31 ? -10.231 16.769 3.939 1.00 0.00 33 MET A O 3
ATOM 1643 N N . ASP A 1 32 ? -8.264 16.145 3.060 1.00 0.00 34 ASP A N 3
ATOM 1644 C CA . ASP A 1 32 ? -7.448 16.396 4.250 1.00 0.00 34 ASP A CA 3
ATOM 1645 C C . ASP A 1 32 ? -6.631 17.697 4.083 1.00 0.00 34 ASP A C 3
ATOM 1646 O O . ASP A 1 32 ? -7.102 18.779 4.418 1.00 0.00 34 ASP A O 3
ATOM 1655 N N . SER A 1 33 ? -5.386 17.580 3.608 1.00 0.00 35 SER A N 3
ATOM 1656 C CA . SER A 1 33 ? -4.354 18.631 3.617 1.00 0.00 35 SER A CA 3
ATOM 1657 C C . SER A 1 33 ? -3.100 18.252 2.809 1.00 0.00 35 SER A C 3
ATOM 1658 O O . SER A 1 33 ? -2.128 19.004 2.719 1.00 0.00 35 SER A O 3
ATOM 1666 N N . SER A 1 34 ? -3.118 17.047 2.237 1.00 0.00 36 SER A N 3
ATOM 1667 C CA . SER A 1 34 ? -1.979 16.263 1.760 1.00 0.00 36 SER A CA 3
ATOM 1668 C C . SER A 1 34 ? -1.558 16.658 0.339 1.00 0.00 36 SER A C 3
ATOM 1669 O O . SER A 1 34 ? -0.549 16.171 -0.181 1.00 0.00 36 SER A O 3
ATOM 1677 N N . ASP A 1 35 ? -2.260 17.642 -0.238 1.00 0.00 37 ASP A N 3
ATOM 1678 C CA . ASP A 1 35 ? -1.664 18.600 -1.152 1.00 0.00 37 ASP A CA 3
ATOM 1679 C C . ASP A 1 35 ? -0.314 19.071 -0.591 1.00 0.00 37 ASP A C 3
ATOM 1680 O O . ASP A 1 35 ? 0.725 18.899 -1.220 1.00 0.00 37 ASP A O 3
ATOM 1689 N N . GLU A 1 36 ? -0.339 19.700 0.592 1.00 0.00 38 GLU A N 3
ATOM 1690 C CA . GLU A 1 36 ? 0.702 20.697 0.894 1.00 0.00 38 GLU A CA 3
ATOM 1691 C C . GLU A 1 36 ? 1.065 20.889 2.366 1.00 0.00 38 GLU A C 3
ATOM 1692 O O . GLU A 1 36 ? 1.972 21.672 2.650 1.00 0.00 38 GLU A O 3
ATOM 1704 N N . LYS A 1 37 ? 0.522 20.078 3.288 1.00 0.00 39 LYS A N 3
ATOM 1705 C CA . LYS A 1 37 ? 1.023 19.898 4.670 1.00 0.00 39 LYS A CA 3
ATOM 1706 C C . LYS A 1 37 ? 2.477 19.372 4.783 1.00 0.00 39 LYS A C 3
ATOM 1707 O O . LYS A 1 37 ? 2.869 18.853 5.829 1.00 0.00 39 LYS A O 3
ATOM 1726 N N . SER A 1 38 ? 3.285 19.485 3.730 1.00 0.00 40 SER A N 3
ATOM 1727 C CA . SER A 1 38 ? 4.739 19.318 3.759 1.00 0.00 40 SER A CA 3
ATOM 1728 C C . SER A 1 38 ? 5.475 20.281 2.804 1.00 0.00 40 SER A C 3
ATOM 1729 O O . SER A 1 38 ? 6.619 19.995 2.438 1.00 0.00 40 SER A O 3
ATOM 1737 N N . CYS A 1 39 ? 4.845 21.392 2.393 1.00 0.00 41 CYS A N 3
ATOM 1738 C CA . CYS A 1 39 ? 5.451 22.416 1.528 1.00 0.00 41 CYS A CA 3
ATOM 1739 C C . CYS A 1 39 ? 5.695 23.763 2.235 1.00 0.00 41 CYS A C 3
ATOM 1740 O O . CYS A 1 39 ? 6.102 24.740 1.610 1.00 0.00 41 CYS A O 3
ATOM 1747 N N . GLU A 1 40 ? 5.477 23.816 3.550 1.00 0.00 42 GLU A N 3
ATOM 1748 C CA . GLU A 1 40 ? 5.822 24.959 4.397 1.00 0.00 42 GLU A CA 3
ATOM 1749 C C . GLU A 1 40 ? 7.344 25.202 4.402 1.00 0.00 42 GLU A C 3
ATOM 1750 O O . GLU A 1 40 ? 8.130 24.260 4.509 1.00 0.00 42 GLU A O 3
ATOM 1762 N N . GLY A 1 41 ? 7.774 26.467 4.321 1.00 0.00 43 GLY A N 3
ATOM 1763 C CA . GLY A 1 41 ? 9.192 26.821 4.286 1.00 0.00 43 GLY A CA 3
ATOM 1764 C C . GLY A 1 41 ? 9.444 28.324 4.419 1.00 0.00 43 GLY A C 3
ATOM 1765 O O . GLY A 1 41 ? 8.508 29.118 4.495 1.00 0.00 43 GLY A O 3
ATOM 1769 N N . VAL A 1 42 ? 10.730 28.701 4.446 1.00 0.00 44 VAL A N 3
ATOM 1770 C CA . VAL A 1 42 ? 11.204 30.080 4.653 1.00 0.00 44 VAL A CA 3
ATOM 1771 C C . VAL A 1 42 ? 12.269 30.448 3.622 1.00 0.00 44 VAL A C 3
ATOM 1772 O O . VAL A 1 42 ? 12.625 31.615 3.482 1.00 0.00 44 VAL A O 3
ATOM 1786 N N . PRO A 1 1 ? -0.749 4.087 -4.116 1.00 0.00 3 PRO A N 4
ATOM 1787 C CA . PRO A 1 1 ? -2.028 4.786 -3.997 1.00 0.00 3 PRO A CA 4
ATOM 1788 C C . PRO A 1 1 ? -3.023 4.318 -5.075 1.00 0.00 3 PRO A C 4
ATOM 1789 O O . PRO A 1 1 ? -2.645 3.704 -6.071 1.00 0.00 3 PRO A O 4
ATOM 1800 N N . GLY A 1 2 ? -4.305 4.672 -4.915 1.00 0.00 4 GLY A N 4
ATOM 1801 C CA . GLY A 1 2 ? -5.420 4.254 -5.781 1.00 0.00 4 GLY A CA 4
ATOM 1802 C C . GLY A 1 2 ? -5.453 4.850 -7.200 1.00 0.00 4 GLY A C 4
ATOM 1803 O O . GLY A 1 2 ? -6.513 4.866 -7.819 1.00 0.00 4 GLY A O 4
ATOM 1807 N N . GLY A 1 3 ? -4.326 5.354 -7.709 1.00 0.00 5 GLY A N 4
ATOM 1808 C CA . GLY A 1 3 ? -4.154 5.914 -9.049 1.00 0.00 5 GLY A CA 4
ATOM 1809 C C . GLY A 1 3 ? -2.682 6.251 -9.309 1.00 0.00 5 GLY A C 4
ATOM 1810 O O . GLY A 1 3 ? -1.898 6.364 -8.370 1.00 0.00 5 GLY A O 4
ATOM 1814 N N . CYS A 1 4 ? -2.304 6.411 -10.581 1.00 0.00 6 CYS A N 4
ATOM 1815 C CA . CYS A 1 4 ? -0.905 6.421 -11.012 1.00 0.00 6 CYS A CA 4
ATOM 1816 C C . CYS A 1 4 ? -0.432 7.820 -11.457 1.00 0.00 6 CYS A C 4
ATOM 1817 O O . CYS A 1 4 ? 0.367 8.469 -10.784 1.00 0.00 6 CYS A O 4
ATOM 1824 N N . HIS A 1 5 ? -0.919 8.258 -12.618 1.00 0.00 7 HIS A N 4
ATOM 1825 C CA . HIS A 1 5 ? -0.799 9.510 -13.374 1.00 0.00 7 HIS A CA 4
ATOM 1826 C C . HIS A 1 5 ? -2.132 9.657 -14.158 1.00 0.00 7 HIS A C 4
ATOM 1827 O O . HIS A 1 5 ? -2.939 8.746 -13.963 1.00 0.00 7 HIS A O 4
ATOM 1841 N N . THR A 1 6 ? -2.275 10.681 -15.022 1.00 0.00 8 THR A N 4
ATOM 1842 C CA . THR A 1 6 ? -3.543 11.182 -15.593 1.00 0.00 8 THR A CA 4
ATOM 1843 C C . THR A 1 6 ? -4.468 10.075 -16.044 1.00 0.00 8 THR A C 4
ATOM 1844 O O . THR A 1 6 ? -4.294 9.527 -17.121 1.00 0.00 8 THR A O 4
ATOM 1855 N N . ASP A 1 7 ? -5.482 9.769 -15.229 1.00 0.00 9 ASP A N 4
ATOM 1856 C CA . ASP A 1 7 ? -6.470 8.734 -15.528 1.00 0.00 9 ASP A CA 4
ATOM 1857 C C . ASP A 1 7 ? -5.863 7.358 -15.902 1.00 0.00 9 ASP A C 4
ATOM 1858 O O . ASP A 1 7 ? -6.598 6.473 -16.312 1.00 0.00 9 ASP A O 4
ATOM 1867 N N . GLU A 1 8 ? -4.555 7.137 -15.690 1.00 0.00 10 GLU A N 4
ATOM 1868 C CA . GLU A 1 8 ? -3.825 5.873 -15.936 1.00 0.00 10 GLU A CA 4
ATOM 1869 C C . GLU A 1 8 ? -4.314 4.756 -15.001 1.00 0.00 10 GLU A C 4
ATOM 1870 O O . GLU A 1 8 ? -4.865 5.003 -13.925 1.00 0.00 10 GLU A O 4
ATOM 1882 N N . PHE A 1 9 ? -4.051 3.503 -15.383 1.00 0.00 11 PHE A N 4
ATOM 1883 C CA . PHE A 1 9 ? -4.705 2.364 -14.773 1.00 0.00 11 PHE A CA 4
ATOM 1884 C C . PHE A 1 9 ? -3.780 1.644 -13.805 1.00 0.00 11 PHE A C 4
ATOM 1885 O O . PHE A 1 9 ? -2.634 1.353 -14.121 1.00 0.00 11 PHE A O 4
ATOM 1902 N N . GLN A 1 10 ? -4.260 1.223 -12.629 1.00 0.00 12 GLN A N 4
ATOM 1903 C CA . GLN A 1 10 ? -3.498 0.265 -11.814 1.00 0.00 12 GLN A CA 4
ATOM 1904 C C . GLN A 1 10 ? -4.196 -1.090 -11.796 1.00 0.00 12 GLN A C 4
ATOM 1905 O O . GLN A 1 10 ? -5.385 -1.187 -11.493 1.00 0.00 12 GLN A O 4
ATOM 1919 N N . CYS A 1 11 ? -3.436 -2.139 -12.111 1.00 0.00 13 CYS A N 4
ATOM 1920 C CA . CYS A 1 11 ? -3.961 -3.498 -12.114 1.00 0.00 13 CYS A CA 4
ATOM 1921 C C . CYS A 1 11 ? -4.078 -4.139 -10.720 1.00 0.00 13 CYS A C 4
ATOM 1922 O O . CYS A 1 11 ? -3.584 -3.600 -9.726 1.00 0.00 13 CYS A O 4
ATOM 1929 N N . ARG A 1 12 ? -4.702 -5.330 -10.679 1.00 0.00 14 ARG A N 4
ATOM 1930 C CA . ARG A 1 12 ? -4.922 -6.152 -9.474 1.00 0.00 14 ARG A CA 4
ATOM 1931 C C . ARG A 1 12 ? -4.063 -7.424 -9.377 1.00 0.00 14 ARG A C 4
ATOM 1932 O O . ARG A 1 12 ? -4.041 -8.050 -8.324 1.00 0.00 14 ARG A O 4
ATOM 1953 N N . LEU A 1 13 ? -3.390 -7.820 -10.465 1.00 0.00 15 LEU A N 4
ATOM 1954 C CA . LEU A 1 13 ? -2.545 -9.023 -10.537 1.00 0.00 15 LEU A CA 4
ATOM 1955 C C . LEU A 1 13 ? -1.269 -8.863 -9.693 1.00 0.00 15 LEU A C 4
ATOM 1956 O O . LEU A 1 13 ? -0.802 -9.793 -9.044 1.00 0.00 15 LEU A O 4
ATOM 1972 N N . ASP A 1 14 ? -0.722 -7.650 -9.741 1.00 0.00 16 ASP A N 4
ATOM 1973 C CA . ASP A 1 14 ? 0.572 -7.236 -9.216 1.00 0.00 16 ASP A CA 4
ATOM 1974 C C . ASP A 1 14 ? 0.395 -5.807 -8.671 1.00 0.00 16 ASP A C 4
ATOM 1975 O O . ASP A 1 14 ? 0.294 -5.617 -7.461 1.00 0.00 16 ASP A O 4
ATOM 1984 N N . GLY A 1 15 ? 0.254 -4.823 -9.568 1.00 0.00 17 GLY A N 4
ATOM 1985 C CA . GLY A 1 15 ? 0.055 -3.415 -9.223 1.00 0.00 17 GLY A CA 4
ATOM 1986 C C . GLY A 1 15 ? 0.639 -2.404 -10.217 1.00 0.00 17 GLY A C 4
ATOM 1987 O O . GLY A 1 15 ? 0.792 -1.241 -9.849 1.00 0.00 17 GLY A O 4
ATOM 1991 N N . LEU A 1 16 ? 0.986 -2.804 -11.450 1.00 0.00 18 LEU A N 4
ATOM 1992 C CA . LEU A 1 16 ? 1.614 -1.910 -12.425 1.00 0.00 18 LEU A CA 4
ATOM 1993 C C . LEU A 1 16 ? 0.627 -0.870 -12.980 1.00 0.00 18 LEU A C 4
ATOM 1994 O O . LEU A 1 16 ? -0.589 -1.087 -12.973 1.00 0.00 18 LEU A O 4
ATOM 2010 N N . CYS A 1 17 ? 1.184 0.232 -13.496 1.00 0.00 19 CYS A N 4
ATOM 2011 C CA . CYS A 1 17 ? 0.478 1.437 -13.918 1.00 0.00 19 CYS A CA 4
ATOM 2012 C C . CYS A 1 17 ? 0.515 1.617 -15.453 1.00 0.00 19 CYS A C 4
ATOM 2013 O O . CYS A 1 17 ? 1.619 1.679 -15.995 1.00 0.00 19 CYS A O 4
ATOM 2020 N N . ILE A 1 18 ? -0.640 1.709 -16.150 1.00 0.00 20 ILE A N 4
ATOM 2021 C CA . ILE A 1 18 ? -0.661 1.718 -17.634 1.00 0.00 20 ILE A CA 4
ATOM 2022 C C . ILE A 1 18 ? -1.513 2.827 -18.310 1.00 0.00 20 ILE A C 4
ATOM 2023 O O . ILE A 1 18 ? -2.503 3.362 -17.798 1.00 0.00 20 ILE A O 4
ATOM 2039 N N . PRO A 1 19 ? -1.123 3.286 -19.525 1.00 0.00 21 PRO A N 4
ATOM 2040 C CA . PRO A 1 19 ? -1.708 4.494 -20.120 1.00 0.00 21 PRO A CA 4
ATOM 2041 C C . PRO A 1 19 ? -3.104 4.267 -20.693 1.00 0.00 21 PRO A C 4
ATOM 2042 O O . PRO A 1 19 ? -3.203 3.768 -21.810 1.00 0.00 21 PRO A O 4
ATOM 2053 N N . LEU A 1 20 ? -4.108 4.693 -19.916 1.00 0.00 22 LEU A N 4
ATOM 2054 C CA . LEU A 1 20 ? -5.479 4.142 -19.939 1.00 0.00 22 LEU A CA 4
ATOM 2055 C C . LEU A 1 20 ? -6.260 4.470 -21.229 1.00 0.00 22 LEU A C 4
ATOM 2056 O O . LEU A 1 20 ? -7.161 3.739 -21.648 1.00 0.00 22 LEU A O 4
ATOM 2072 N N . ARG A 1 21 ? -5.804 5.478 -21.987 1.00 0.00 23 ARG A N 4
ATOM 2073 C CA . ARG A 1 21 ? -6.142 5.642 -23.417 1.00 0.00 23 ARG A CA 4
ATOM 2074 C C . ARG A 1 21 ? -6.064 4.329 -24.223 1.00 0.00 23 ARG A C 4
ATOM 2075 O O . ARG A 1 21 ? -6.746 4.220 -25.238 1.00 0.00 23 ARG A O 4
ATOM 2096 N N . TRP A 1 22 ? -5.279 3.345 -23.765 1.00 0.00 24 TRP A N 4
ATOM 2097 C CA . TRP A 1 22 ? -5.035 2.064 -24.416 1.00 0.00 24 TRP A CA 4
ATOM 2098 C C . TRP A 1 22 ? -5.720 0.859 -23.739 1.00 0.00 24 TRP A C 4
ATOM 2099 O O . TRP A 1 22 ? -5.302 -0.214 -24.149 1.00 0.00 24 TRP A O 4
ATOM 2120 N N . ARG A 1 23 ? -6.639 1.055 -22.758 1.00 0.00 25 ARG A N 4
ATOM 2121 C CA . ARG A 1 23 ? -7.574 0.051 -22.210 1.00 0.00 25 ARG A CA 4
ATOM 2122 C C . ARG A 1 23 ? -8.861 -0.138 -23.027 1.00 0.00 25 ARG A C 4
ATOM 2123 O O . ARG A 1 23 ? -9.953 -0.167 -22.457 1.00 0.00 25 ARG A O 4
AT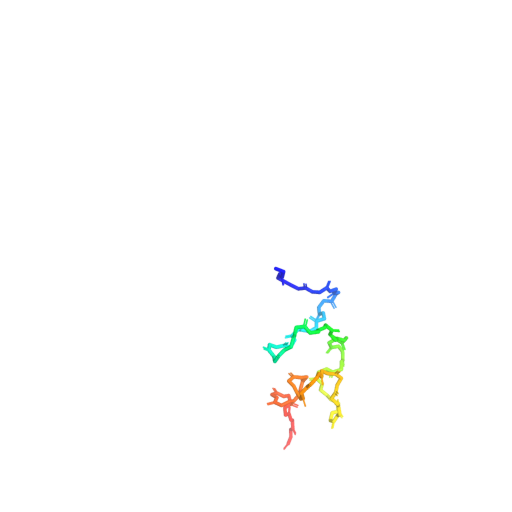OM 2144 N N . CYS A 1 24 ? -8.751 -0.227 -24.350 1.00 0.00 26 CYS A N 4
ATOM 2145 C CA . CYS A 1 24 ? -9.884 -0.447 -25.271 1.00 0.00 26 CYS A CA 4
ATOM 2146 C C . CYS A 1 24 ? -9.414 -0.623 -26.731 1.00 0.00 26 CYS A C 4
ATOM 2147 O O . CYS A 1 24 ? -10.145 -0.319 -27.677 1.00 0.00 26 CYS A O 4
ATOM 2154 N N . ASP A 1 25 ? -8.154 -1.007 -26.917 1.00 0.00 27 ASP A N 4
ATOM 2155 C CA . ASP A 1 25 ? -7.405 -1.027 -28.165 1.00 0.00 27 ASP A CA 4
ATOM 2156 C C . ASP A 1 25 ? -7.464 -2.392 -28.870 1.00 0.00 27 ASP A C 4
ATOM 2157 O O . ASP A 1 25 ? -7.176 -2.472 -30.066 1.00 0.00 27 ASP A O 4
ATOM 2166 N N . GLY A 1 26 ? -7.883 -3.445 -28.159 1.00 0.00 28 GLY A N 4
ATOM 2167 C CA . GLY A 1 26 ? -8.019 -4.813 -28.658 1.00 0.00 28 GLY A CA 4
ATOM 2168 C C . GLY A 1 26 ? -6.955 -5.783 -28.132 1.00 0.00 28 GLY A C 4
ATOM 2169 O O . GLY A 1 26 ? -7.062 -6.981 -28.392 1.00 0.00 28 GLY A O 4
ATOM 2173 N N . ASP A 1 27 ? -5.960 -5.296 -27.386 1.00 0.00 29 ASP A N 4
ATOM 2174 C CA . ASP A 1 27 ? -4.967 -6.072 -26.640 1.00 0.00 29 ASP A CA 4
ATOM 2175 C C . ASP A 1 27 ? -4.718 -5.367 -25.286 1.00 0.00 29 ASP A C 4
ATOM 2176 O O . ASP A 1 27 ? -5.276 -4.281 -25.108 1.00 0.00 29 ASP A O 4
ATOM 2185 N N . THR A 1 28 ? -3.929 -6.008 -24.414 1.00 0.00 30 THR A N 4
ATOM 2186 C CA . THR A 1 28 ? -3.952 -5.880 -22.961 1.00 0.00 30 THR A CA 4
ATOM 2187 C C . THR A 1 28 ? -2.585 -5.467 -22.415 1.00 0.00 30 THR A C 4
ATOM 2188 O O . THR A 1 28 ? -1.670 -6.288 -22.324 1.00 0.00 30 THR A O 4
ATOM 2199 N N . ASP A 1 29 ? -2.469 -4.194 -22.048 1.00 0.00 31 ASP A N 4
ATOM 2200 C CA . ASP A 1 29 ? -1.316 -3.490 -21.511 1.00 0.00 31 ASP A CA 4
ATOM 2201 C C . ASP A 1 29 ? -0.919 -3.941 -20.089 1.00 0.00 31 ASP A C 4
ATOM 2202 O O . ASP A 1 29 ? 0.273 -4.082 -19.811 1.00 0.00 31 ASP A O 4
ATOM 2211 N N . CYS A 1 30 ? -1.876 -4.161 -19.171 1.00 0.00 32 CYS A N 4
ATOM 2212 C CA . CYS A 1 30 ? -1.580 -4.769 -17.866 1.00 0.00 32 CYS A CA 4
ATOM 2213 C C . CYS A 1 30 ? -1.063 -6.221 -18.016 1.00 0.00 32 CYS A C 4
ATOM 2214 O O . CYS A 1 30 ? -1.448 -6.958 -18.918 1.00 0.00 32 CYS A O 4
ATOM 2221 N N . MET A 1 31 ? -0.305 -6.673 -17.006 1.00 0.00 33 MET A N 4
ATOM 2222 C CA . MET A 1 31 ? 0.174 -8.024 -16.656 1.00 0.00 33 MET A CA 4
ATOM 2223 C C . MET A 1 31 ? -0.917 -9.123 -16.534 1.00 0.00 33 MET A C 4
ATOM 2224 O O . MET A 1 31 ? -0.661 -10.201 -16.005 1.00 0.00 33 MET A O 4
ATOM 2238 N N . ASP A 1 32 ? -2.137 -8.850 -16.999 1.00 0.00 34 ASP A N 4
ATOM 2239 C CA . ASP A 1 32 ? -3.319 -9.715 -16.954 1.00 0.00 34 ASP A CA 4
ATOM 2240 C C . ASP A 1 32 ? -4.139 -9.540 -18.252 1.00 0.00 34 ASP A C 4
ATOM 2241 O O . ASP A 1 32 ? -3.831 -10.138 -19.277 1.00 0.00 34 ASP A O 4
ATOM 2250 N N . SER A 1 33 ? -5.207 -8.743 -18.182 1.00 0.00 35 SER A N 4
ATOM 2251 C CA . SER A 1 33 ? -6.314 -8.631 -19.141 1.00 0.00 35 SER A CA 4
ATOM 2252 C C . SER A 1 33 ? -7.268 -7.466 -18.810 1.00 0.00 35 SER A C 4
ATOM 2253 O O . SER A 1 33 ? -8.182 -7.132 -19.570 1.00 0.00 35 SER A O 4
ATOM 2261 N N . SER A 1 34 ? -7.066 -6.860 -17.635 1.00 0.00 36 SER A N 4
ATOM 2262 C CA . SER A 1 34 ? -8.040 -6.113 -16.836 1.00 0.00 36 SER A CA 4
ATOM 2263 C C . SER A 1 34 ? -8.057 -4.633 -17.225 1.00 0.00 36 SER A C 4
ATOM 2264 O O . SER A 1 34 ? -8.875 -3.843 -16.749 1.00 0.00 36 SER A O 4
ATOM 2272 N N . ASP A 1 35 ? -7.192 -4.290 -18.178 1.00 0.00 37 ASP A N 4
ATOM 2273 C CA . ASP A 1 35 ? -7.447 -3.329 -19.225 1.00 0.00 37 ASP A CA 4
ATOM 2274 C C . ASP A 1 35 ? -8.892 -3.375 -19.711 1.00 0.00 37 ASP A C 4
ATOM 2275 O O . ASP A 1 35 ? -9.654 -2.429 -19.540 1.00 0.00 37 ASP A O 4
ATOM 2284 N N . GLU A 1 36 ? -9.230 -4.474 -20.384 1.00 0.00 38 GLU A N 4
ATOM 2285 C CA . GLU A 1 36 ? -10.283 -4.413 -21.398 1.00 0.00 38 GLU A CA 4
ATOM 2286 C C . GLU A 1 36 ? -11.161 -5.659 -21.487 1.00 0.00 38 GLU A C 4
ATOM 2287 O O . GLU A 1 36 ? -12.173 -5.638 -22.187 1.00 0.00 38 GLU A O 4
ATOM 2299 N N . LYS A 1 37 ? -10.950 -6.618 -20.571 1.00 0.00 39 LYS A N 4
ATOM 2300 C CA . LYS A 1 37 ? -11.933 -7.611 -20.094 1.00 0.00 39 LYS A CA 4
ATOM 2301 C C . LYS A 1 37 ? -13.295 -7.052 -19.631 1.00 0.00 39 LYS A C 4
ATOM 2302 O O . LYS A 1 37 ? -14.137 -7.825 -19.172 1.00 0.00 39 LYS A O 4
ATOM 2321 N N . SER A 1 38 ? -13.510 -5.741 -19.738 1.00 0.00 40 SER A N 4
ATOM 2322 C CA . SER A 1 38 ? -14.763 -5.028 -19.488 1.00 0.00 40 SER A CA 4
ATOM 2323 C C . SER A 1 38 ? -14.997 -3.794 -20.383 1.00 0.00 40 SER A C 4
ATOM 2324 O O . SER A 1 38 ? -15.944 -3.050 -20.122 1.00 0.00 40 SER A O 4
ATOM 2332 N N . CYS A 1 39 ? -14.200 -3.566 -21.436 1.00 0.00 41 CYS A N 4
ATOM 2333 C CA . CYS A 1 39 ? -14.363 -2.404 -22.333 1.00 0.00 41 CYS A CA 4
ATOM 2334 C C . CYS A 1 39 ? -15.327 -2.722 -23.491 1.00 0.00 41 CYS A C 4
ATOM 2335 O O . CYS A 1 39 ? -15.035 -2.476 -24.656 1.00 0.00 41 CYS A O 4
ATOM 2342 N N . GLU A 1 40 ? -16.477 -3.299 -23.127 1.00 0.00 42 GLU A N 4
ATOM 2343 C CA . GLU A 1 40 ? -17.547 -3.806 -24.000 1.00 0.00 42 GLU A CA 4
ATOM 2344 C C . GLU A 1 40 ? -17.024 -4.699 -25.144 1.00 0.00 42 GLU A C 4
ATOM 2345 O O . GLU A 1 40 ? -16.910 -4.292 -26.300 1.00 0.00 42 GLU A O 4
ATOM 2357 N N . GLY A 1 41 ? -16.695 -5.948 -24.800 1.00 0.00 43 GLY A N 4
ATOM 2358 C CA . GLY A 1 41 ? -16.134 -6.939 -25.712 1.00 0.00 43 GLY A CA 4
ATOM 2359 C C . GLY A 1 41 ? -16.188 -8.350 -25.123 1.00 0.00 43 GLY A C 4
ATOM 2360 O O . GLY A 1 41 ? -16.675 -8.549 -24.010 1.00 0.00 43 GLY A O 4
ATOM 2364 N N . VAL A 1 42 ? -15.678 -9.332 -25.880 1.00 0.00 44 VAL A N 4
ATOM 2365 C CA . VAL A 1 42 ? -15.712 -10.778 -25.592 1.00 0.00 44 VAL A CA 4
ATOM 2366 C C . VAL A 1 42 ? -17.020 -11.222 -24.930 1.00 0.00 44 VAL A C 4
ATOM 2367 O O . VAL A 1 42 ? -17.597 -12.232 -25.330 1.00 0.00 44 VAL A O 4
ATOM 2381 N N . PRO A 1 1 ? 1.648 0.705 -6.301 1.00 0.00 3 PRO A N 5
ATOM 2382 C CA . PRO A 1 1 ? 2.417 0.453 -7.522 1.00 0.00 3 PRO A CA 5
ATOM 2383 C C . PRO A 1 1 ? 1.965 1.377 -8.670 1.00 0.00 3 PRO A C 5
ATOM 2384 O O . PRO A 1 1 ? 1.302 0.952 -9.615 1.00 0.00 3 PRO A O 5
ATOM 2395 N N . GLY A 1 2 ? 2.332 2.657 -8.572 1.00 0.00 4 GLY A N 5
ATOM 2396 C CA . GLY A 1 2 ? 2.048 3.699 -9.560 1.00 0.00 4 GLY A CA 5
ATOM 2397 C C . GLY A 1 2 ? 3.205 4.692 -9.689 1.00 0.00 4 GLY A C 5
ATOM 2398 O O . GLY A 1 2 ? 4.359 4.287 -9.817 1.00 0.00 4 GLY A O 5
ATOM 2402 N N . GLY A 1 3 ? 2.893 5.993 -9.678 1.00 0.00 5 GLY A N 5
ATOM 2403 C CA . GLY A 1 3 ? 3.864 7.066 -9.907 1.00 0.00 5 GLY A CA 5
ATOM 2404 C C . GLY A 1 3 ? 3.939 7.493 -11.379 1.00 0.00 5 GLY A C 5
ATOM 2405 O O . GLY A 1 3 ? 3.078 7.144 -12.185 1.00 0.00 5 GLY A O 5
ATOM 2409 N N . CYS A 1 4 ? 4.959 8.293 -11.708 1.00 0.00 6 CYS A N 5
ATOM 2410 C CA . CYS A 1 4 ? 5.121 8.965 -12.996 1.00 0.00 6 CYS A CA 5
ATOM 2411 C C . CYS A 1 4 ? 6.479 8.624 -13.648 1.00 0.00 6 CYS A C 5
ATOM 2412 O O . CYS A 1 4 ? 6.550 7.887 -14.625 1.00 0.00 6 CYS A O 5
ATOM 2419 N N . HIS A 1 5 ? 7.547 9.170 -13.070 1.00 0.00 7 HIS A N 5
ATOM 2420 C CA . HIS A 1 5 ? 8.986 8.999 -13.265 1.00 0.00 7 HIS A CA 5
ATOM 2421 C C . HIS A 1 5 ? 9.635 9.171 -11.868 1.00 0.00 7 HIS A C 5
ATOM 2422 O O . HIS A 1 5 ? 8.833 9.333 -10.945 1.00 0.00 7 HIS A O 5
ATOM 2436 N N . THR A 1 6 ? 10.979 9.195 -11.776 1.00 0.00 8 THR A N 5
ATOM 2437 C CA . THR A 1 6 ? 11.760 8.979 -10.545 1.00 0.00 8 THR A CA 5
ATOM 2438 C C . THR A 1 6 ? 11.236 9.802 -9.392 1.00 0.00 8 THR A C 5
ATOM 2439 O O . THR A 1 6 ? 11.455 11.003 -9.335 1.00 0.00 8 THR A O 5
ATOM 2450 N N . ASP A 1 7 ? 10.535 9.144 -8.463 1.00 0.00 9 ASP A N 5
ATOM 2451 C CA . ASP A 1 7 ? 9.999 9.798 -7.275 1.00 0.00 9 ASP A CA 5
ATOM 2452 C C . ASP A 1 7 ? 9.146 11.057 -7.577 1.00 0.00 9 ASP A C 5
ATOM 2453 O O . ASP A 1 7 ? 8.808 11.781 -6.654 1.00 0.00 9 ASP A O 5
ATOM 2462 N N . GLU A 1 8 ? 8.724 11.285 -8.834 1.00 0.00 10 GLU A N 5
ATOM 2463 C CA . GLU A 1 8 ? 7.872 12.410 -9.291 1.00 0.00 10 GLU A CA 5
ATOM 2464 C C . GLU A 1 8 ? 6.455 12.330 -8.687 1.00 0.00 10 GLU A C 5
ATOM 2465 O O . GLU A 1 8 ? 5.992 11.272 -8.252 1.00 0.00 10 GLU A O 5
ATOM 2477 N N . PHE A 1 9 ? 5.724 13.451 -8.712 1.00 0.00 11 PHE A N 5
ATOM 2478 C CA . PHE A 1 9 ? 4.507 13.613 -7.944 1.00 0.00 11 PHE A CA 5
ATOM 2479 C C . PHE A 1 9 ? 3.275 13.484 -8.831 1.00 0.00 11 PHE A C 5
ATOM 2480 O O . PHE A 1 9 ? 3.147 14.127 -9.864 1.00 0.00 11 PHE A O 5
ATOM 2497 N N . GLN A 1 10 ? 2.276 12.684 -8.443 1.00 0.00 12 GLN A N 5
ATOM 2498 C CA . GLN A 1 10 ? 1.015 12.629 -9.196 1.00 0.00 12 GLN A CA 5
ATOM 2499 C C . GLN A 1 10 ? -0.088 13.323 -8.411 1.00 0.00 12 GLN A C 5
ATOM 2500 O O . GLN A 1 10 ? -0.460 12.892 -7.320 1.00 0.00 12 GLN A O 5
ATOM 2514 N N . CYS A 1 11 ? -0.591 14.425 -8.969 1.00 0.00 13 CYS A N 5
ATOM 2515 C CA . CYS A 1 11 ? -1.589 15.233 -8.289 1.00 0.00 13 CYS A CA 5
ATOM 2516 C C . CYS A 1 11 ? -2.981 14.590 -8.243 1.00 0.00 13 CYS A C 5
ATOM 2517 O O . CYS A 1 11 ? -3.256 13.604 -8.930 1.00 0.00 13 CYS A O 5
ATOM 2524 N N . ARG A 1 12 ? -3.874 15.185 -7.439 1.00 0.00 14 ARG A N 5
ATOM 2525 C CA . ARG A 1 12 ? -5.211 14.651 -7.131 1.00 0.00 14 ARG A CA 5
ATOM 2526 C C . ARG A 1 12 ? -6.369 15.487 -7.703 1.00 0.00 14 ARG A C 5
ATOM 2527 O O . ARG A 1 12 ? -7.516 15.064 -7.596 1.00 0.00 14 ARG A O 5
ATOM 2548 N N . LEU A 1 13 ? -6.074 16.639 -8.319 1.00 0.00 15 LEU A N 5
ATOM 2549 C CA . LEU A 1 13 ? -7.038 17.446 -9.073 1.00 0.00 15 LEU A CA 5
ATOM 2550 C C . LEU A 1 13 ? -7.280 16.822 -10.461 1.00 0.00 15 LEU A C 5
ATOM 2551 O O . LEU A 1 13 ? -8.333 16.241 -10.701 1.00 0.00 15 LEU A O 5
ATOM 2567 N N . ASP A 1 14 ? -6.266 16.878 -11.333 1.00 0.00 16 ASP A N 5
ATOM 2568 C CA . ASP A 1 14 ? -6.328 16.456 -12.740 1.00 0.00 16 ASP A CA 5
ATOM 2569 C C . ASP A 1 14 ? -5.361 15.298 -13.061 1.00 0.00 16 ASP A C 5
ATOM 2570 O O . ASP A 1 14 ? -5.255 14.878 -14.210 1.00 0.00 16 ASP A O 5
ATOM 2579 N N . GLY A 1 15 ? -4.654 14.762 -12.055 1.00 0.00 17 GLY A N 5
ATOM 2580 C CA . GLY A 1 15 ? -3.841 13.551 -12.206 1.00 0.00 17 GLY A CA 5
ATOM 2581 C C . GLY A 1 15 ? -2.457 13.762 -12.826 1.00 0.00 17 GLY A C 5
ATOM 2582 O O . GLY A 1 15 ? -1.802 12.775 -13.152 1.00 0.00 17 GLY A O 5
ATOM 2586 N N . LEU A 1 16 ? -2.008 15.012 -13.019 1.00 0.00 18 LEU A N 5
ATOM 2587 C CA . LEU A 1 16 ? -0.753 15.286 -13.725 1.00 0.00 18 LEU A CA 5
ATOM 2588 C C . LEU A 1 16 ? 0.496 15.064 -12.850 1.00 0.00 18 LEU A C 5
ATOM 2589 O O . LEU A 1 16 ? 0.404 14.969 -11.623 1.00 0.00 18 LEU A O 5
ATOM 2605 N N . CYS A 1 17 ? 1.654 14.975 -13.514 1.00 0.00 19 CYS A N 5
ATOM 2606 C CA . CYS A 1 17 ? 2.925 14.483 -12.986 1.00 0.00 19 CYS A CA 5
ATOM 2607 C C . CYS A 1 17 ? 3.973 15.607 -12.853 1.00 0.00 19 CYS A C 5
ATOM 2608 O O . CYS A 1 17 ? 4.275 16.229 -13.873 1.00 0.00 19 CYS A O 5
ATOM 2615 N N . ILE A 1 18 ? 4.545 15.853 -11.653 1.00 0.00 20 ILE A N 5
ATOM 2616 C CA . ILE A 1 18 ? 5.517 16.951 -11.457 1.00 0.00 20 ILE A CA 5
ATOM 2617 C C . ILE A 1 18 ? 6.862 16.576 -10.793 1.00 0.00 20 ILE A C 5
ATOM 2618 O O . ILE A 1 18 ? 7.022 15.659 -9.982 1.00 0.00 20 ILE A O 5
ATOM 2634 N N . PRO A 1 19 ? 7.965 17.264 -11.170 1.00 0.00 21 PRO A N 5
ATOM 2635 C CA . PRO A 1 19 ? 9.300 16.901 -10.690 1.00 0.00 21 PRO A CA 5
ATOM 2636 C C . PRO A 1 19 ? 9.502 17.217 -9.209 1.00 0.00 21 PRO A C 5
ATOM 2637 O O . PRO A 1 19 ? 9.724 18.380 -8.885 1.00 0.00 21 PRO A O 5
ATOM 2648 N N . LEU A 1 20 ? 9.447 16.155 -8.389 1.00 0.00 22 LEU A N 5
ATOM 2649 C CA . LEU A 1 20 ? 9.098 16.210 -6.948 1.00 0.00 22 LEU A CA 5
ATOM 2650 C C . LEU A 1 20 ? 10.189 16.846 -6.061 1.00 0.00 22 LEU A C 5
ATOM 2651 O O . LEU A 1 20 ? 9.956 17.327 -4.947 1.00 0.00 22 LEU A O 5
ATOM 2667 N N . ARG A 1 21 ? 11.392 17.015 -6.618 1.00 0.00 23 ARG A N 5
ATOM 2668 C CA . ARG A 1 21 ? 12.350 18.019 -6.135 1.00 0.00 23 ARG A CA 5
ATOM 2669 C C . ARG A 1 21 ? 11.745 19.430 -5.932 1.00 0.00 23 ARG A C 5
ATOM 2670 O O . ARG A 1 21 ? 12.373 20.231 -5.246 1.00 0.00 23 ARG A O 5
ATOM 2691 N N . TRP A 1 22 ? 10.549 19.717 -6.477 1.00 0.00 24 TRP A N 5
ATOM 2692 C CA . TRP A 1 22 ? 9.799 20.968 -6.331 1.00 0.00 24 TRP A CA 5
ATOM 2693 C C . TRP A 1 22 ? 8.526 20.844 -5.429 1.00 0.00 24 TRP A C 5
ATOM 2694 O O . TRP A 1 22 ? 7.536 21.581 -5.428 1.00 0.00 24 TRP A O 5
ATOM 2715 N N . ARG A 1 23 ? 8.500 19.848 -4.523 1.00 0.00 25 ARG A N 5
ATOM 2716 C CA . ARG A 1 23 ? 7.530 19.830 -3.404 1.00 0.00 25 ARG A CA 5
ATOM 2717 C C . ARG A 1 23 ? 7.895 20.622 -2.124 1.00 0.00 25 ARG A C 5
ATOM 2718 O O . ARG A 1 23 ? 7.323 20.323 -1.077 1.00 0.00 25 ARG A O 5
ATOM 2739 N N . CYS A 1 24 ? 8.822 21.593 -2.156 1.00 0.00 26 CYS A N 5
ATOM 2740 C CA . CYS A 1 24 ? 9.281 22.349 -0.967 1.00 0.00 26 CYS A CA 5
ATOM 2741 C C . CYS A 1 24 ? 10.039 23.644 -1.359 1.00 0.00 26 CYS A C 5
ATOM 2742 O O . CYS A 1 24 ? 11.220 23.817 -1.048 1.00 0.00 26 CYS A O 5
ATOM 2749 N N . ASP A 1 25 ? 9.355 24.565 -2.035 1.00 0.00 27 ASP A N 5
ATOM 2750 C CA . ASP A 1 25 ? 9.901 25.786 -2.653 1.00 0.00 27 ASP A CA 5
ATOM 2751 C C . ASP A 1 25 ? 8.896 26.937 -2.599 1.00 0.00 27 ASP A C 5
ATOM 2752 O O . ASP A 1 25 ? 9.264 28.063 -2.264 1.00 0.00 27 ASP A O 5
ATOM 2761 N N . GLY A 1 26 ? 7.636 26.644 -2.921 1.00 0.00 28 GLY A N 5
ATOM 2762 C CA . GLY A 1 26 ? 6.518 27.571 -2.916 1.00 0.00 28 GLY A CA 5
ATOM 2763 C C . GLY A 1 26 ? 5.864 27.766 -4.283 1.00 0.00 28 GLY A C 5
ATOM 2764 O O . GLY A 1 26 ? 4.939 28.577 -4.354 1.00 0.00 28 GLY A O 5
ATOM 2768 N N . ASP A 1 27 ? 6.303 27.076 -5.348 1.00 0.00 29 ASP A N 5
ATOM 2769 C CA . ASP A 1 27 ? 5.592 27.118 -6.624 1.00 0.00 29 ASP A CA 5
ATOM 2770 C C . ASP A 1 27 ? 4.512 26.023 -6.660 1.00 0.00 29 ASP A C 5
ATOM 2771 O O . ASP A 1 27 ? 4.725 24.813 -6.583 1.00 0.00 29 ASP A O 5
ATOM 2780 N N . THR A 1 28 ? 3.246 26.436 -6.763 1.00 0.00 30 THR A N 5
ATOM 2781 C CA . THR A 1 28 ? 2.163 25.481 -6.979 1.00 0.00 30 THR A CA 5
ATOM 2782 C C . THR A 1 28 ? 2.248 24.970 -8.425 1.00 0.00 30 THR A C 5
ATOM 2783 O O . THR A 1 28 ? 1.554 25.490 -9.304 1.00 0.00 30 THR A O 5
ATOM 2794 N N . ASP A 1 29 ? 3.151 24.016 -8.672 1.00 0.00 31 ASP A N 5
ATOM 2795 C CA . ASP A 1 29 ? 3.592 23.584 -9.989 1.00 0.00 31 ASP A CA 5
ATOM 2796 C C . ASP A 1 29 ? 2.855 22.319 -10.482 1.00 0.00 31 ASP A C 5
ATOM 2797 O O . ASP A 1 29 ? 2.719 22.134 -11.694 1.00 0.00 31 ASP A O 5
ATOM 2806 N N . CYS A 1 30 ? 2.204 21.552 -9.589 1.00 0.00 32 CYS A N 5
ATOM 2807 C CA . CYS A 1 30 ? 0.944 20.863 -9.907 1.00 0.00 32 CYS A CA 5
ATOM 2808 C C . CYS A 1 30 ? -0.195 21.883 -10.179 1.00 0.00 32 CYS A C 5
ATOM 2809 O O . CYS A 1 30 ? -0.164 23.031 -9.753 1.00 0.00 32 CYS A O 5
ATOM 2816 N N . MET A 1 31 ? -1.268 21.401 -10.818 1.00 0.00 33 MET A N 5
ATOM 2817 C CA . MET A 1 31 ? -2.552 22.035 -11.141 1.00 0.00 33 MET A CA 5
ATOM 2818 C C . MET A 1 31 ? -3.251 22.835 -10.015 1.00 0.00 33 MET A C 5
ATOM 2819 O O . MET A 1 31 ? -4.118 23.647 -10.328 1.00 0.00 33 MET A O 5
ATOM 2833 N N . ASP A 1 32 ? -2.914 22.627 -8.731 1.00 0.00 34 ASP A N 5
ATOM 2834 C CA . ASP A 1 32 ? -3.556 23.322 -7.600 1.00 0.00 34 ASP A CA 5
ATOM 2835 C C . ASP A 1 32 ? -2.563 23.946 -6.592 1.00 0.00 34 ASP A C 5
ATOM 2836 O O . ASP A 1 32 ? -2.527 25.164 -6.441 1.00 0.00 34 ASP A O 5
ATOM 2845 N N . SER A 1 33 ? -1.827 23.115 -5.842 1.00 0.00 35 SER A N 5
ATOM 2846 C CA . SER A 1 33 ? -1.170 23.467 -4.571 1.00 0.00 35 SER A CA 5
ATOM 2847 C C . SER A 1 33 ? -0.380 22.322 -3.923 1.00 0.00 35 SER A C 5
ATOM 2848 O O . SER A 1 33 ? 0.361 22.536 -2.959 1.00 0.00 35 SER A O 5
ATOM 2856 N N . SER A 1 34 ? -0.559 21.087 -4.402 1.00 0.00 36 SER A N 5
ATOM 2857 C CA . SER A 1 34 ? -0.306 19.881 -3.621 1.00 0.00 36 SER A CA 5
ATOM 2858 C C . SER A 1 34 ? 1.159 19.457 -3.708 1.00 0.00 36 SER A C 5
ATOM 2859 O O . SER A 1 34 ? 1.583 18.542 -3.000 1.00 0.00 36 SER A O 5
ATOM 2867 N N . ASP A 1 35 ? 1.967 20.194 -4.484 1.00 0.00 37 ASP A N 5
ATOM 2868 C CA . ASP A 1 35 ? 3.396 20.322 -4.253 1.00 0.00 37 ASP A CA 5
ATOM 2869 C C . ASP A 1 35 ? 3.647 20.506 -2.756 1.00 0.00 37 ASP A C 5
ATOM 2870 O O . ASP A 1 35 ? 4.372 19.729 -2.143 1.00 0.00 37 ASP A O 5
ATOM 2879 N N . GLU A 1 36 ? 3.041 21.551 -2.176 1.00 0.00 38 GLU A N 5
ATOM 2880 C CA . GLU A 1 36 ? 3.641 22.154 -0.976 1.00 0.00 38 GLU A CA 5
ATOM 2881 C C . GLU A 1 36 ? 2.692 22.920 -0.062 1.00 0.00 38 GLU A C 5
ATOM 2882 O O . GLU A 1 36 ? 3.149 23.526 0.905 1.00 0.00 38 GLU A O 5
ATOM 2894 N N . LYS A 1 37 ? 1.373 22.734 -0.212 1.00 0.00 39 LYS A N 5
ATOM 2895 C CA . LYS A 1 37 ? 0.344 23.014 0.813 1.00 0.00 39 LYS A CA 5
ATOM 2896 C C . LYS A 1 37 ? 0.559 22.287 2.171 1.00 0.00 39 LYS A C 5
ATOM 2897 O O . LYS A 1 37 ? -0.364 22.129 2.971 1.00 0.00 39 LYS A O 5
ATOM 2916 N N . SER A 1 38 ? 1.760 21.764 2.428 1.00 0.00 40 SER A N 5
ATOM 2917 C CA . SER A 1 38 ? 2.271 21.215 3.688 1.00 0.00 40 SER A CA 5
ATOM 2918 C C . SER A 1 38 ? 3.817 21.222 3.757 1.00 0.00 40 SER A C 5
ATOM 2919 O O . SER A 1 38 ? 4.387 20.484 4.556 1.00 0.00 40 SER A O 5
ATOM 2927 N N . CYS A 1 39 ? 4.503 22.054 2.954 1.00 0.00 41 CYS A N 5
ATOM 2928 C CA . CYS A 1 39 ? 5.946 22.313 3.053 1.00 0.00 41 CYS A CA 5
ATOM 2929 C C . CYS A 1 39 ? 6.208 23.825 2.987 1.00 0.00 41 CYS A C 5
ATOM 2930 O O . CYS A 1 39 ? 6.679 24.363 1.989 1.00 0.00 41 CYS A O 5
ATOM 2937 N N . GLU A 1 40 ? 5.871 24.490 4.096 1.00 0.00 42 GLU A N 5
ATOM 2938 C CA . GLU A 1 40 ? 5.891 25.948 4.277 1.00 0.00 42 GLU A CA 5
ATOM 2939 C C . GLU A 1 40 ? 4.926 26.684 3.317 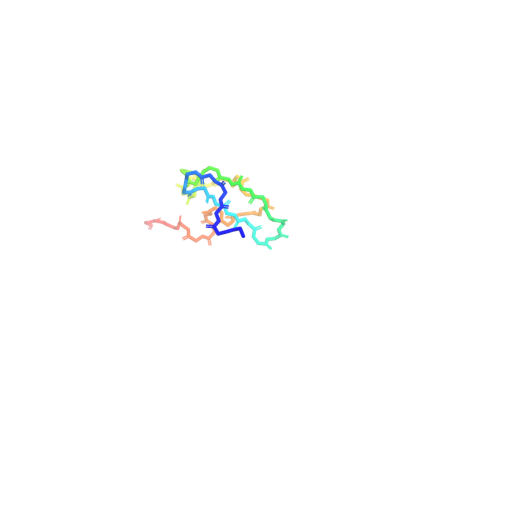1.00 0.00 42 GLU A C 5
ATOM 2940 O O . GLU A 1 40 ? 3.885 26.134 2.952 1.00 0.00 42 GLU A O 5
ATOM 2952 N N . GLY A 1 41 ? 5.187 27.961 2.998 1.00 0.00 43 GLY A N 5
ATOM 2953 C CA . GLY A 1 41 ? 4.361 28.814 2.136 1.00 0.00 43 GLY A CA 5
ATOM 2954 C C . GLY A 1 41 ? 3.048 29.267 2.786 1.00 0.00 43 GLY A C 5
ATOM 2955 O O . GLY A 1 41 ? 2.829 30.462 2.965 1.00 0.00 43 GLY A O 5
ATOM 2959 N N . VAL A 1 42 ? 2.183 28.306 3.140 1.00 0.00 44 VAL A N 5
ATOM 2960 C CA . VAL A 1 42 ? 0.875 28.442 3.805 1.00 0.00 44 VAL A CA 5
ATOM 2961 C C . VAL A 1 42 ? 0.164 29.763 3.495 1.00 0.00 44 VAL A C 5
ATOM 2962 O O . VAL A 1 42 ? -1.036 29.766 3.222 1.00 0.00 44 VAL A O 5
ATOM 2976 N N . PRO A 1 1 ? -2.360 0.858 -3.567 1.00 0.00 3 PRO A N 6
ATOM 2977 C CA . PRO A 1 1 ? -3.673 0.363 -3.987 1.00 0.00 3 PRO A CA 6
ATOM 2978 C C . PRO A 1 1 ? -4.513 1.461 -4.663 1.00 0.00 3 PRO A C 6
ATOM 2979 O O . PRO A 1 1 ? -4.270 2.652 -4.478 1.00 0.00 3 PRO A O 6
ATOM 2990 N N . GLY A 1 2 ? -5.551 1.055 -5.405 1.00 0.00 4 GLY A N 6
ATOM 2991 C CA . GLY A 1 2 ? -6.422 1.968 -6.158 1.00 0.00 4 GLY A CA 6
ATOM 2992 C C . GLY A 1 2 ? -7.516 2.662 -5.334 1.00 0.00 4 GLY A C 6
ATOM 2993 O O . GLY A 1 2 ? -8.234 3.498 -5.877 1.00 0.00 4 GLY A O 6
ATOM 2997 N N . GLY A 1 3 ? -7.652 2.330 -4.044 1.00 0.00 5 GLY A N 6
ATOM 2998 C CA . GLY A 1 3 ? -8.690 2.866 -3.161 1.00 0.00 5 GLY A CA 6
ATOM 2999 C C . GLY A 1 3 ? -10.045 2.158 -3.305 1.00 0.00 5 GLY A C 6
ATOM 3000 O O . GLY A 1 3 ? -10.166 1.132 -3.972 1.00 0.00 5 GLY A O 6
ATOM 3004 N N . CYS A 1 4 ? -11.060 2.709 -2.630 1.00 0.00 6 CYS A N 6
ATOM 3005 C CA . CYS A 1 4 ? -12.398 2.135 -2.488 1.00 0.00 6 CYS A CA 6
ATOM 3006 C C . CYS A 1 4 ? -13.503 3.165 -2.808 1.00 0.00 6 CYS A C 6
ATOM 3007 O O . CYS A 1 4 ? -14.170 3.090 -3.834 1.00 0.00 6 CYS A O 6
ATOM 3014 N N . HIS A 1 5 ? -13.670 4.123 -1.897 1.00 0.00 7 HIS A N 6
ATOM 3015 C CA . HIS A 1 5 ? -14.484 5.345 -1.864 1.00 0.00 7 HIS A CA 6
ATOM 3016 C C . HIS A 1 5 ? -13.640 6.391 -1.101 1.00 0.00 7 HIS A C 6
ATOM 3017 O O . HIS A 1 5 ? -12.542 5.995 -0.698 1.00 0.00 7 HIS A O 6
ATOM 3031 N N . THR A 1 6 ? -14.195 7.593 -0.884 1.00 0.00 8 THR A N 6
ATOM 3032 C CA . THR A 1 6 ? -13.470 8.835 -0.578 1.00 0.00 8 THR A CA 6
ATOM 3033 C C . THR A 1 6 ? -12.459 8.644 0.529 1.00 0.00 8 THR A C 6
ATOM 3034 O O . THR A 1 6 ? -12.812 8.580 1.697 1.00 0.00 8 THR A O 6
ATOM 3045 N N . ASP A 1 7 ? -11.180 8.561 0.152 1.00 0.00 9 ASP A N 6
ATOM 3046 C CA . ASP A 1 7 ? -10.091 8.430 1.113 1.00 0.00 9 ASP A CA 6
ATOM 3047 C C . ASP A 1 7 ? -10.258 7.239 2.095 1.00 0.00 9 ASP A C 6
ATOM 3048 O O . ASP A 1 7 ? -9.506 7.153 3.057 1.00 0.00 9 ASP A O 6
ATOM 3057 N N . GLU A 1 8 ? -11.168 6.283 1.821 1.00 0.00 10 GLU A N 6
ATOM 3058 C CA . GLU A 1 8 ? -11.457 5.064 2.623 1.00 0.00 10 GLU A CA 6
ATOM 3059 C C . GLU A 1 8 ? -10.259 4.094 2.681 1.00 0.00 10 GLU A C 6
ATOM 3060 O O . GLU A 1 8 ? -9.315 4.174 1.891 1.00 0.00 10 GLU A O 6
ATOM 3072 N N . PHE A 1 9 ? -10.326 3.108 3.587 1.00 0.00 11 PHE A N 6
ATOM 3073 C CA . PHE A 1 9 ? -9.226 2.212 3.871 1.00 0.00 11 PHE A CA 6
ATOM 3074 C C . PHE A 1 9 ? -9.432 0.856 3.202 1.00 0.00 11 PHE A C 6
ATOM 3075 O O . PHE A 1 9 ? -10.468 0.214 3.327 1.00 0.00 11 PHE A O 6
ATOM 3092 N N . GLN A 1 10 ? -8.419 0.326 2.506 1.00 0.00 12 GLN A N 6
ATOM 3093 C CA . GLN A 1 10 ? -8.477 -1.057 2.013 1.00 0.00 12 GLN A CA 6
ATOM 3094 C C . GLN A 1 10 ? -7.516 -1.946 2.804 1.00 0.00 12 GLN A C 6
ATOM 3095 O O . GLN A 1 10 ? -6.312 -1.688 2.831 1.00 0.00 12 GLN A O 6
ATOM 3109 N N . CYS A 1 11 ? -8.047 -2.986 3.458 1.00 0.00 13 CYS A N 6
ATOM 3110 C CA . CYS A 1 11 ? -7.219 -3.891 4.256 1.00 0.00 13 CYS A CA 6
ATOM 3111 C C . CYS A 1 11 ? -6.523 -4.972 3.425 1.00 0.00 13 CYS A C 6
ATOM 3112 O O . CYS A 1 11 ? -7.078 -5.487 2.457 1.00 0.00 13 CYS A O 6
ATOM 3119 N N . ARG A 1 12 ? -5.315 -5.368 3.856 1.00 0.00 14 ARG A N 6
ATOM 3120 C CA . ARG A 1 12 ? -4.468 -6.338 3.147 1.00 0.00 14 ARG A CA 6
ATOM 3121 C C . ARG A 1 12 ? -4.686 -7.792 3.601 1.00 0.00 14 ARG A C 6
ATOM 3122 O O . ARG A 1 12 ? -4.226 -8.707 2.924 1.00 0.00 14 ARG A O 6
ATOM 3143 N N . LEU A 1 13 ? -5.401 -8.010 4.712 1.00 0.00 15 LEU A N 6
ATOM 3144 C CA . LEU A 1 13 ? -5.758 -9.346 5.199 1.00 0.00 15 LEU A CA 6
ATOM 3145 C C . LEU A 1 13 ? -6.717 -10.074 4.242 1.00 0.00 15 LEU A C 6
ATOM 3146 O O . LEU A 1 13 ? -6.647 -11.291 4.096 1.00 0.00 15 LEU A O 6
ATOM 3162 N N . ASP A 1 14 ? -7.643 -9.317 3.645 1.00 0.00 16 ASP A N 6
ATOM 3163 C CA . ASP A 1 14 ? -8.861 -9.842 3.023 1.00 0.00 16 ASP A CA 6
ATOM 3164 C C . ASP A 1 14 ? -9.255 -9.030 1.771 1.00 0.00 16 ASP A C 6
ATOM 3165 O O . ASP A 1 14 ? -9.521 -9.615 0.724 1.00 0.00 16 ASP A O 6
ATOM 3174 N N . GLY A 1 15 ? -9.227 -7.692 1.865 1.00 0.00 17 GLY A N 6
ATOM 3175 C CA . GLY A 1 15 ? -9.501 -6.752 0.777 1.00 0.00 17 GLY A CA 6
ATOM 3176 C C . GLY A 1 15 ? -10.649 -5.762 1.018 1.00 0.00 17 GLY A C 6
ATOM 3177 O O . GLY A 1 15 ? -10.939 -4.996 0.093 1.00 0.00 17 GLY A O 6
ATOM 3181 N N . LEU A 1 16 ? -11.318 -5.760 2.187 1.00 0.00 18 LEU A N 6
ATOM 3182 C CA . LEU A 1 16 ? -12.521 -4.938 2.396 1.00 0.00 18 LEU A CA 6
ATOM 3183 C C . LEU A 1 16 ? -12.199 -3.434 2.495 1.00 0.00 18 LEU A C 6
ATOM 3184 O O . LEU A 1 16 ? -11.040 -3.047 2.654 1.00 0.00 18 LEU A O 6
ATOM 3200 N N . CYS A 1 17 ? -13.242 -2.599 2.439 1.00 0.00 19 CYS A N 6
ATOM 3201 C CA . CYS A 1 17 ? -13.166 -1.142 2.358 1.00 0.00 19 CYS A CA 6
ATOM 3202 C C . CYS A 1 17 ? -13.835 -0.482 3.585 1.00 0.00 19 CYS A C 6
ATOM 3203 O O . CYS A 1 17 ? -15.025 -0.729 3.784 1.00 0.00 19 CYS A O 6
ATOM 3210 N N . ILE A 1 18 ? -13.123 0.343 4.383 1.00 0.00 20 ILE A N 6
ATOM 3211 C CA . ILE A 1 18 ? -13.702 0.949 5.605 1.00 0.00 20 ILE A CA 6
ATOM 3212 C C . ILE A 1 18 ? -13.593 2.487 5.703 1.00 0.00 20 ILE A C 6
ATOM 3213 O O . ILE A 1 18 ? -12.691 3.166 5.201 1.00 0.00 20 ILE A O 6
ATOM 3229 N N . PRO A 1 19 ? -14.584 3.159 6.333 1.00 0.00 21 PRO A N 6
ATOM 3230 C CA . PRO A 1 19 ? -14.655 4.620 6.286 1.00 0.00 21 PRO A CA 6
ATOM 3231 C C . PRO A 1 19 ? -13.554 5.252 7.127 1.00 0.00 21 PRO A C 6
ATOM 3232 O O . PRO A 1 19 ? -13.669 5.198 8.343 1.00 0.00 21 PRO A O 6
ATOM 3243 N N . LEU A 1 20 ? -12.552 5.829 6.451 1.00 0.00 22 LEU A N 6
ATOM 3244 C CA . LEU A 1 20 ? -11.202 6.049 7.020 1.00 0.00 22 LEU A CA 6
ATOM 3245 C C . LEU A 1 20 ? -11.128 7.182 8.063 1.00 0.00 22 LEU A C 6
ATOM 3246 O O . LEU A 1 20 ? -10.222 7.249 8.892 1.00 0.00 22 LEU A O 6
ATOM 3262 N N . ARG A 1 21 ? -12.204 7.960 8.231 1.00 0.00 23 ARG A N 6
ATOM 3263 C CA . ARG A 1 21 ? -12.490 8.604 9.531 1.00 0.00 23 ARG A CA 6
ATOM 3264 C C . ARG A 1 21 ? -12.290 7.673 10.759 1.00 0.00 23 ARG A C 6
ATOM 3265 O O . ARG A 1 21 ? -12.029 8.191 11.840 1.00 0.00 23 ARG A O 6
ATOM 3286 N N . TRP A 1 22 ? -12.329 6.342 10.583 1.00 0.00 24 TRP A N 6
ATOM 3287 C CA . TRP A 1 22 ? -12.183 5.311 11.611 1.00 0.00 24 TRP A CA 6
ATOM 3288 C C . TRP A 1 22 ? -10.835 4.526 11.523 1.00 0.00 24 TRP A C 6
ATOM 3289 O O . TRP A 1 22 ? -10.557 3.481 12.122 1.00 0.00 24 TRP A O 6
ATOM 3310 N N . ARG A 1 23 ? -9.845 5.065 10.776 1.00 0.00 25 ARG A N 6
ATOM 3311 C CA . ARG A 1 23 ? -8.429 4.874 11.117 1.00 0.00 25 ARG A CA 6
ATOM 3312 C C . ARG A 1 23 ? -7.957 5.963 12.093 1.00 0.00 25 ARG A C 6
ATOM 3313 O O . ARG A 1 23 ? -7.693 7.080 11.650 1.00 0.00 25 ARG A O 6
ATOM 3334 N N . CYS A 1 24 ? -7.855 5.618 13.385 1.00 0.00 26 CYS A N 6
ATOM 3335 C CA . CYS A 1 24 ? -7.301 6.327 14.562 1.00 0.00 26 CYS A CA 6
ATOM 3336 C C . CYS A 1 24 ? -8.347 6.538 15.686 1.00 0.00 26 CYS A C 6
ATOM 3337 O O . CYS A 1 24 ? -8.401 7.612 16.287 1.00 0.00 26 CYS A O 6
ATOM 3344 N N . ASP A 1 25 ? -9.147 5.514 16.010 1.00 0.00 27 ASP A N 6
ATOM 3345 C CA . ASP A 1 25 ? -10.009 5.471 17.204 1.00 0.00 27 ASP A CA 6
ATOM 3346 C C . ASP A 1 25 ? -9.603 4.351 18.161 1.00 0.00 27 ASP A C 6
ATOM 3347 O O . ASP A 1 25 ? -9.206 4.626 19.293 1.00 0.00 27 ASP A O 6
ATOM 3356 N N . GLY A 1 26 ? -9.749 3.100 17.726 1.00 0.00 28 GLY A N 6
ATOM 3357 C CA . GLY A 1 26 ? -9.633 1.918 18.572 1.00 0.00 28 GLY A CA 6
ATOM 3358 C C . GLY A 1 26 ? -10.637 0.816 18.240 1.00 0.00 28 GLY A C 6
ATOM 3359 O O . GLY A 1 26 ? -10.592 -0.219 18.907 1.00 0.00 28 GLY A O 6
ATOM 3363 N N . ASP A 1 27 ? -11.529 0.999 17.255 1.00 0.00 29 ASP A N 6
ATOM 3364 C CA . ASP A 1 27 ? -12.315 -0.102 16.721 1.00 0.00 29 ASP A CA 6
ATOM 3365 C C . ASP A 1 27 ? -11.518 -0.770 15.591 1.00 0.00 29 ASP A C 6
ATOM 3366 O O . ASP A 1 27 ? -11.163 -0.224 14.544 1.00 0.00 29 ASP A O 6
ATOM 3375 N N . THR A 1 28 ? -11.161 -2.036 15.803 1.00 0.00 30 THR A N 6
ATOM 3376 C CA . THR A 1 28 ? -10.543 -2.835 14.754 1.00 0.00 30 THR A CA 6
ATOM 3377 C C . THR A 1 28 ? -11.627 -3.209 13.734 1.00 0.00 30 THR A C 6
ATOM 3378 O O . THR A 1 28 ? -12.159 -4.322 13.775 1.00 0.00 30 THR A O 6
ATOM 3389 N N . ASP A 1 29 ? -11.995 -2.243 12.887 1.00 0.00 31 ASP A N 6
ATOM 3390 C CA . ASP A 1 29 ? -13.209 -2.208 12.084 1.00 0.00 31 ASP A CA 6
ATOM 3391 C C . ASP A 1 29 ? -12.974 -2.629 10.619 1.00 0.00 31 ASP A C 6
ATOM 3392 O O . ASP A 1 29 ? -13.908 -3.098 9.965 1.00 0.00 31 ASP A O 6
ATOM 3401 N N . CYS A 1 30 ? -11.716 -2.650 10.144 1.00 0.00 32 CYS A N 6
ATOM 3402 C CA . CYS A 1 30 ? -11.293 -3.612 9.117 1.00 0.00 32 CYS A CA 6
ATOM 3403 C C . CYS A 1 30 ? -11.381 -5.068 9.643 1.00 0.00 32 CYS A C 6
ATOM 3404 O O . CYS A 1 30 ? -11.399 -5.315 10.845 1.00 0.00 32 CYS A O 6
ATOM 3411 N N . MET A 1 31 ? -11.318 -6.058 8.738 1.00 0.00 33 MET A N 6
ATOM 3412 C CA . MET A 1 31 ? -11.245 -7.510 8.991 1.00 0.00 33 MET A CA 6
ATOM 3413 C C . MET A 1 31 ? -10.098 -7.988 9.921 1.00 0.00 33 MET A C 6
ATOM 3414 O O . MET A 1 31 ? -10.009 -9.181 10.201 1.00 0.00 33 MET A O 6
ATOM 3428 N N . ASP A 1 32 ? -9.218 -7.092 10.389 1.00 0.00 34 ASP A N 6
ATOM 3429 C CA . ASP A 1 32 ? -8.127 -7.380 11.328 1.00 0.00 34 ASP A CA 6
ATOM 3430 C C . ASP A 1 32 ? -8.057 -6.347 12.480 1.00 0.00 34 ASP A C 6
ATOM 3431 O O . ASP A 1 32 ? -8.425 -6.697 13.597 1.00 0.00 34 ASP A O 6
ATOM 3440 N N . SER A 1 33 ? -7.570 -5.117 12.219 1.00 0.00 35 SER A N 6
ATOM 3441 C CA . SER A 1 33 ? -7.005 -4.141 13.185 1.00 0.00 35 SER A CA 6
ATOM 3442 C C . SER A 1 33 ? -6.110 -3.035 12.592 1.00 0.00 35 SER A C 6
ATOM 3443 O O . SER A 1 33 ? -5.570 -2.202 13.327 1.00 0.00 35 SER A O 6
ATOM 3451 N N . SER A 1 34 ? -5.955 -2.985 11.268 1.00 0.00 36 SER A N 6
ATOM 3452 C CA . SER A 1 34 ? -5.020 -2.109 10.561 1.00 0.00 36 SER A CA 6
ATOM 3453 C C . SER A 1 34 ? -5.592 -0.696 10.396 1.00 0.00 36 SER A C 6
ATOM 3454 O O . SER A 1 34 ? -4.904 0.203 9.900 1.00 0.00 36 SER A O 6
ATOM 3462 N N . ASP A 1 35 ? -6.823 -0.484 10.881 1.00 0.00 37 ASP A N 6
ATOM 3463 C CA . ASP A 1 35 ? -7.335 0.796 11.330 1.00 0.00 37 ASP A CA 6
ATOM 3464 C C . ASP A 1 35 ? -6.288 1.549 12.161 1.00 0.00 37 ASP A C 6
ATOM 3465 O O . ASP A 1 35 ? -5.941 2.691 11.859 1.00 0.00 37 ASP A O 6
ATOM 3474 N N . GLU A 1 36 ? -5.799 0.897 13.229 1.00 0.00 38 GLU A N 6
ATOM 3475 C CA . GLU A 1 36 ? -5.066 1.629 14.282 1.00 0.00 38 GLU A CA 6
ATOM 3476 C C . GLU A 1 36 ? -3.969 0.849 15.009 1.00 0.00 38 GLU A C 6
ATOM 3477 O O . GLU A 1 36 ? -3.457 1.304 16.033 1.00 0.00 38 GLU A O 6
ATOM 3489 N N . LYS A 1 37 ? -3.461 -0.234 14.410 1.00 0.00 39 LYS A N 6
ATOM 3490 C CA . LYS A 1 37 ? -2.241 -0.940 14.849 1.00 0.00 39 LYS A CA 6
ATOM 3491 C C . LYS A 1 37 ? -0.958 -0.085 14.969 1.00 0.00 39 LYS A C 6
ATOM 3492 O O . LYS A 1 37 ? 0.094 -0.598 15.339 1.00 0.00 39 LYS A O 6
ATOM 3511 N N . SER A 1 38 ? -1.055 1.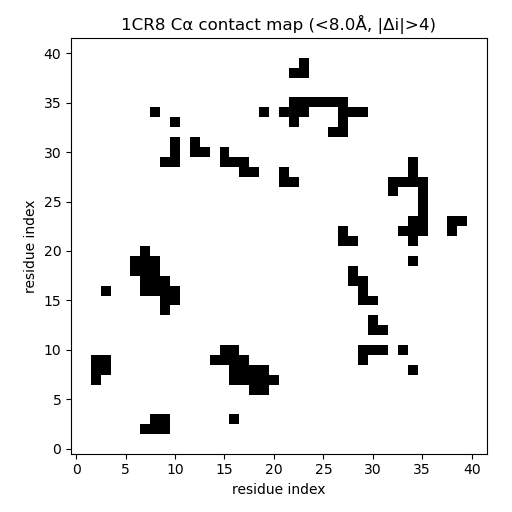213 14.676 1.00 0.00 40 SER A N 6
ATOM 3512 C CA . SER A 1 38 ? -0.044 2.253 14.878 1.00 0.00 40 SER A CA 6
ATOM 3513 C C . SER A 1 38 ? -0.638 3.627 15.265 1.00 0.00 40 SER A C 6
ATOM 3514 O O . SER A 1 38 ? 0.031 4.640 15.061 1.00 0.00 40 SER A O 6
ATOM 3522 N N . CYS A 1 39 ? -1.882 3.683 15.777 1.00 0.00 41 CYS A N 6
ATOM 3523 C CA . CYS A 1 39 ? -2.603 4.932 16.087 1.00 0.00 41 CYS A CA 6
ATOM 3524 C C . CYS A 1 39 ? -3.566 4.795 17.284 1.00 0.00 41 CYS A C 6
ATOM 3525 O O . CYS A 1 39 ? -4.779 4.938 17.151 1.00 0.00 41 CYS A O 6
ATOM 3532 N N . GLU A 1 40 ? -3.005 4.526 18.464 1.00 0.00 42 GLU A N 6
ATOM 3533 C CA . GLU A 1 40 ? -3.743 4.253 19.711 1.00 0.00 42 GLU A CA 6
ATOM 3534 C C . GLU A 1 40 ? -3.337 5.241 20.828 1.00 0.00 42 GLU A C 6
ATOM 3535 O O . GLU A 1 40 ? -2.212 5.749 20.847 1.00 0.00 42 GLU A O 6
ATOM 3547 N N . GLY A 1 41 ? -4.249 5.504 21.773 1.00 0.00 43 GLY A N 6
ATOM 3548 C CA . GLY A 1 41 ? -4.091 6.370 22.940 1.00 0.00 43 GLY A CA 6
ATOM 3549 C C . GLY A 1 41 ? -3.722 7.819 22.612 1.00 0.00 43 GLY A C 6
ATOM 3550 O O . GLY A 1 41 ? -4.596 8.672 22.475 1.00 0.00 43 GLY A O 6
ATOM 3554 N N . VAL A 1 42 ? -2.416 8.101 22.547 1.00 0.00 44 VAL A N 6
ATOM 3555 C CA . VAL A 1 42 ? -1.841 9.426 22.269 1.00 0.00 44 VAL A CA 6
ATOM 3556 C C . VAL A 1 42 ? -0.382 9.283 21.840 1.00 0.00 44 VAL A C 6
ATOM 3557 O O . VAL A 1 42 ? 0.091 10.010 20.969 1.00 0.00 44 VAL A O 6
ATOM 3571 N N . PRO A 1 1 ? 2.041 -1.578 -5.774 1.00 0.00 3 PRO A N 7
ATOM 3572 C CA . PRO A 1 1 ? 1.888 -0.787 -7.006 1.00 0.00 3 PRO A CA 7
ATOM 3573 C C . PRO A 1 1 ? 1.383 -1.575 -8.239 1.00 0.00 3 PRO A C 7
ATOM 3574 O O . PRO A 1 1 ? 1.547 -1.118 -9.368 1.00 0.00 3 PRO A O 7
ATOM 3585 N N . GLY A 1 2 ? 0.758 -2.744 -8.046 1.00 0.00 4 GLY A N 7
ATOM 3586 C CA . GLY A 1 2 ? 0.199 -3.589 -9.108 1.00 0.00 4 GLY A CA 7
ATOM 3587 C C . GLY A 1 2 ? -1.253 -3.261 -9.486 1.00 0.00 4 GLY A C 7
ATOM 3588 O O . GLY A 1 2 ? -1.766 -3.835 -10.443 1.00 0.00 4 GLY A O 7
ATOM 3592 N N . GLY A 1 3 ? -1.911 -2.357 -8.749 1.00 0.00 5 GLY A N 7
ATOM 3593 C CA . GLY A 1 3 ? -3.304 -1.953 -8.954 1.00 0.00 5 GLY A CA 7
ATOM 3594 C C . GLY A 1 3 ? -4.213 -2.308 -7.771 1.00 0.00 5 GLY A C 7
ATOM 3595 O O . GLY A 1 3 ? -3.791 -2.933 -6.802 1.00 0.00 5 GLY A O 7
ATOM 3599 N N . CYS A 1 4 ? -5.472 -1.874 -7.860 1.00 0.00 6 CYS A N 7
ATOM 3600 C CA . CYS A 1 4 ? -6.471 -1.964 -6.793 1.00 0.00 6 CYS A CA 7
ATOM 3601 C C . CYS A 1 4 ? -7.367 -3.216 -6.898 1.00 0.00 6 CYS A C 7
ATOM 3602 O O . CYS A 1 4 ? -7.386 -4.074 -6.020 1.00 0.00 6 CYS A O 7
ATOM 3609 N N . HIS A 1 5 ? -8.158 -3.252 -7.967 1.00 0.00 7 HIS A N 7
ATOM 3610 C CA . HIS A 1 5 ? -9.211 -4.177 -8.401 1.00 0.00 7 HIS A CA 7
ATOM 3611 C C . HIS A 1 5 ? -9.551 -3.754 -9.843 1.00 0.00 7 HIS A C 7
ATOM 3612 O O . HIS A 1 5 ? -8.891 -2.817 -10.303 1.00 0.00 7 HIS A O 7
ATOM 3626 N N . THR A 1 6 ? -10.579 -4.374 -10.438 1.00 0.00 8 THR A N 7
ATOM 3627 C CA . THR A 1 6 ? -10.809 -4.406 -11.889 1.00 0.00 8 THR A CA 7
ATOM 3628 C C . THR A 1 6 ? -10.802 -3.020 -12.485 1.00 0.00 8 THR A C 7
ATOM 3629 O O . THR A 1 6 ? -11.768 -2.281 -12.362 1.00 0.00 8 THR A O 7
ATOM 3640 N N . ASP A 1 7 ? -9.690 -2.664 -13.133 1.00 0.00 9 ASP A N 7
ATOM 3641 C CA . ASP A 1 7 ? -9.544 -1.364 -13.772 1.00 0.00 9 ASP A CA 7
ATOM 3642 C C . ASP A 1 7 ? -9.831 -0.169 -12.822 1.00 0.00 9 ASP A C 7
ATOM 3643 O O . ASP A 1 7 ? -9.926 0.953 -13.294 1.00 0.00 9 ASP A O 7
ATOM 3652 N N . GLU A 1 8 ? -9.888 -0.377 -11.493 1.00 0.00 10 GLU A N 7
ATOM 3653 C CA . GLU A 1 8 ? -10.145 0.632 -10.431 1.00 0.00 10 GLU A CA 7
ATOM 3654 C C . GLU A 1 8 ? -9.001 1.666 -10.315 1.00 0.00 10 GLU A C 7
ATOM 3655 O O . GLU A 1 8 ? -7.885 1.446 -10.790 1.00 0.00 10 GLU A O 7
ATOM 3667 N N . PHE A 1 9 ? -9.249 2.786 -9.617 1.00 0.00 11 PHE A N 7
ATOM 3668 C CA . PHE A 1 9 ? -8.357 3.936 -9.618 1.00 0.00 11 PHE A CA 7
ATOM 3669 C C . PHE A 1 9 ? -7.585 4.054 -8.304 1.00 0.00 11 PHE A C 7
ATOM 3670 O O . PHE A 1 9 ? -8.120 3.950 -7.207 1.00 0.00 11 PHE A O 7
ATOM 3687 N N . GLN A 1 10 ? -6.284 4.363 -8.348 1.00 0.00 12 GLN A N 7
ATOM 3688 C CA . GLN A 1 10 ? -5.567 4.751 -7.125 1.00 0.00 12 GLN A CA 7
ATOM 3689 C C . GLN A 1 10 ? -5.468 6.277 -7.033 1.00 0.00 12 GLN A C 7
ATOM 3690 O O . GLN A 1 10 ? -4.751 6.915 -7.805 1.00 0.00 12 GLN A O 7
ATOM 3704 N N . CYS A 1 11 ? -6.176 6.845 -6.054 1.00 0.00 13 CYS A N 7
ATOM 3705 C CA . CYS A 1 11 ? -6.064 8.244 -5.658 1.00 0.00 13 CYS A CA 7
ATOM 3706 C C . CYS A 1 11 ? -4.624 8.573 -5.248 1.00 0.00 13 CYS A C 7
ATOM 3707 O O . CYS A 1 11 ? -3.976 7.766 -4.580 1.00 0.00 13 CYS A O 7
ATOM 3714 N N . ARG A 1 12 ? -4.115 9.757 -5.615 1.00 0.00 14 ARG A N 7
ATOM 3715 C CA . ARG A 1 12 ? -2.695 10.096 -5.425 1.00 0.00 14 ARG A CA 7
ATOM 3716 C C . ARG A 1 12 ? -2.410 11.008 -4.226 1.00 0.00 14 ARG A C 7
ATOM 3717 O O . ARG A 1 12 ? -1.245 11.274 -3.949 1.00 0.00 14 ARG A O 7
ATOM 3738 N N . LEU A 1 13 ? -3.447 11.454 -3.505 1.00 0.00 15 LEU A N 7
ATOM 3739 C CA . LEU A 1 13 ? -3.293 12.216 -2.262 1.00 0.00 15 LEU A CA 7
ATOM 3740 C C . LEU A 1 13 ? -2.936 11.294 -1.083 1.00 0.00 15 LEU A C 7
ATOM 3741 O O . LEU A 1 13 ? -1.980 11.552 -0.358 1.00 0.00 15 LEU A O 7
ATOM 3757 N N . ASP A 1 14 ? -3.711 10.217 -0.906 1.00 0.00 16 ASP A N 7
ATOM 3758 C CA . ASP A 1 14 ? -3.627 9.267 0.206 1.00 0.00 16 ASP A CA 7
ATOM 3759 C C . ASP A 1 14 ? -3.177 7.867 -0.241 1.00 0.00 16 ASP A C 7
ATOM 3760 O O . ASP A 1 14 ? -2.403 7.215 0.458 1.00 0.00 16 ASP A O 7
ATOM 3769 N N . GLY A 1 15 ? -3.656 7.420 -1.405 1.00 0.00 17 GLY A N 7
ATOM 3770 C CA . GLY A 1 15 ? -3.421 6.100 -1.979 1.00 0.00 17 GLY A CA 7
ATOM 3771 C C . GLY A 1 15 ? -4.670 5.222 -2.122 1.00 0.00 17 GLY A C 7
ATOM 3772 O O . GLY A 1 15 ? -4.491 4.044 -2.447 1.00 0.00 17 GLY A O 7
ATOM 3776 N N . LEU A 1 16 ? -5.899 5.717 -1.858 1.00 0.00 18 LEU A N 7
ATOM 3777 C CA . LEU A 1 16 ? -7.067 4.824 -1.777 1.00 0.00 18 LEU A CA 7
ATOM 3778 C C . LEU A 1 16 ? -7.612 4.431 -3.161 1.00 0.00 18 LEU A C 7
ATOM 3779 O O . LEU A 1 16 ? -7.319 5.070 -4.173 1.00 0.00 18 LEU A O 7
ATOM 3795 N N . CYS A 1 17 ? -8.400 3.353 -3.187 1.00 0.00 19 CYS A N 7
ATOM 3796 C CA . CYS A 1 17 ? -8.740 2.589 -4.384 1.00 0.00 19 CYS A CA 7
ATOM 3797 C C . CYS A 1 17 ? -10.231 2.727 -4.741 1.00 0.00 19 CYS A C 7
ATOM 3798 O O . CYS A 1 17 ? -11.062 2.332 -3.921 1.00 0.00 19 CYS A O 7
ATOM 3805 N N . ILE A 1 18 ? -10.574 3.279 -5.923 1.00 0.00 20 ILE A N 7
ATOM 3806 C CA . ILE A 1 18 ? -11.955 3.702 -6.214 1.00 0.00 20 ILE A CA 7
ATOM 3807 C C . ILE A 1 18 ? -12.550 3.160 -7.531 1.00 0.00 20 ILE A C 7
ATOM 3808 O O . ILE A 1 18 ? -11.896 2.901 -8.546 1.00 0.00 20 ILE A O 7
ATOM 3824 N N . PRO A 1 19 ? -13.873 2.892 -7.563 1.00 0.00 21 PRO A N 7
ATOM 3825 C CA . PRO A 1 19 ? -14.481 2.181 -8.689 1.00 0.00 21 PRO A CA 7
ATOM 3826 C C . PRO A 1 19 ? -14.559 3.033 -9.956 1.00 0.00 21 PRO A C 7
ATOM 3827 O O . PRO A 1 19 ? -15.464 3.854 -10.044 1.00 0.00 21 PRO A O 7
ATOM 3838 N N . LEU A 1 20 ? -13.637 2.763 -10.895 1.00 0.00 22 LEU A N 7
ATOM 3839 C CA . LEU A 1 20 ? -13.189 3.697 -11.961 1.00 0.00 22 LEU A CA 7
ATOM 3840 C C . LEU A 1 20 ? -14.203 3.884 -13.106 1.00 0.00 22 LEU A C 7
ATOM 3841 O O . LEU A 1 20 ? -14.252 4.889 -13.818 1.00 0.00 22 LEU A O 7
ATOM 3857 N N . ARG A 1 21 ? -15.213 3.015 -13.158 1.00 0.00 23 ARG A N 7
ATOM 3858 C CA . ARG A 1 21 ? -16.540 3.403 -13.670 1.00 0.00 23 ARG A CA 7
ATOM 3859 C C . ARG A 1 21 ? -17.032 4.817 -13.247 1.00 0.00 23 ARG A C 7
ATOM 3860 O O . ARG A 1 21 ? -17.894 5.348 -13.941 1.00 0.00 23 ARG A O 7
ATOM 3881 N N . TRP A 1 22 ? -16.472 5.435 -12.188 1.00 0.00 24 TRP A N 7
ATOM 3882 C CA . TRP A 1 22 ? -16.755 6.784 -11.690 1.00 0.00 24 TRP A CA 7
ATOM 3883 C C . TRP A 1 22 ? -15.548 7.779 -11.744 1.00 0.00 24 TRP A C 7
ATOM 3884 O O . TRP A 1 22 ? -15.385 8.786 -11.041 1.00 0.00 24 TRP A O 7
ATOM 3905 N N . ARG A 1 23 ? -14.580 7.535 -12.658 1.00 0.00 25 ARG A N 7
ATOM 3906 C CA . ARG A 1 23 ? -13.672 8.578 -13.171 1.00 0.00 25 ARG A CA 7
ATOM 3907 C C . ARG A 1 23 ? -14.236 9.412 -14.349 1.00 0.00 25 ARG A C 7
ATOM 3908 O O . ARG A 1 23 ? -13.550 9.533 -15.365 1.00 0.00 25 ARG A O 7
ATOM 3929 N N . CYS A 1 24 ? -15.442 9.987 -14.222 1.00 0.00 26 CYS A N 7
ATOM 3930 C CA . CYS A 1 24 ? -16.105 10.995 -15.082 1.00 0.00 26 CYS A CA 7
ATOM 3931 C C . CYS A 1 24 ? -17.608 11.153 -14.781 1.00 0.00 26 CYS A C 7
ATOM 3932 O O . CYS A 1 24 ? -18.463 10.852 -15.617 1.00 0.00 26 CYS A O 7
ATOM 3939 N N . ASP A 1 25 ? -17.921 11.693 -13.602 1.00 0.00 27 ASP A N 7
ATOM 3940 C CA . ASP A 1 25 ? -19.288 12.028 -13.161 1.00 0.00 27 ASP A CA 7
ATOM 3941 C C . ASP A 1 25 ? -19.337 13.384 -12.466 1.00 0.00 27 ASP A C 7
ATOM 3942 O O . ASP A 1 25 ? -20.147 14.233 -12.842 1.00 0.00 27 ASP A O 7
ATOM 3951 N N . GLY A 1 26 ? -18.491 13.575 -11.453 1.00 0.00 28 GLY A N 7
ATOM 3952 C CA . GLY A 1 26 ? -18.470 14.768 -10.618 1.00 0.00 28 GLY A CA 7
ATOM 3953 C C . GLY A 1 26 ? -18.552 14.451 -9.129 1.00 0.00 28 GLY A C 7
ATOM 3954 O O . GLY A 1 26 ? -18.627 15.394 -8.340 1.00 0.00 28 GLY A O 7
ATOM 3958 N N . ASP A 1 27 ? -18.544 13.171 -8.730 1.00 0.00 29 ASP A N 7
ATOM 3959 C CA . ASP A 1 27 ? -18.252 12.814 -7.354 1.00 0.00 29 ASP A CA 7
ATOM 3960 C C . ASP A 1 27 ? -16.725 12.736 -7.207 1.00 0.00 29 ASP A C 7
ATOM 3961 O O . ASP A 1 27 ? -15.993 11.931 -7.791 1.00 0.00 29 ASP A O 7
ATOM 3970 N N . THR A 1 28 ? -16.175 13.655 -6.405 1.00 0.00 30 THR A N 7
ATOM 3971 C CA . THR A 1 28 ? -14.772 13.588 -6.007 1.00 0.00 30 THR A CA 7
ATOM 3972 C C . THR A 1 28 ? -14.609 12.435 -5.010 1.00 0.00 30 THR A C 7
ATOM 3973 O O . THR A 1 28 ? -14.511 12.649 -3.797 1.00 0.00 30 THR A O 7
ATOM 3984 N N . ASP A 1 29 ? -14.679 11.215 -5.538 1.00 0.00 31 ASP A N 7
ATOM 3985 C CA . ASP A 1 29 ? -14.848 9.966 -4.822 1.00 0.00 31 ASP A CA 7
ATOM 3986 C C . ASP A 1 29 ? -13.496 9.277 -4.565 1.00 0.00 31 ASP A C 7
ATOM 3987 O O . ASP A 1 29 ? -13.367 8.532 -3.593 1.00 0.00 31 ASP A O 7
ATOM 3996 N N . CYS A 1 30 ? -12.441 9.667 -5.301 1.00 0.00 32 CYS A N 7
ATOM 3997 C CA . CYS A 1 30 ? -11.079 9.696 -4.760 1.00 0.00 32 CYS A CA 7
ATOM 3998 C C . CYS A 1 30 ? -10.950 10.882 -3.786 1.00 0.00 32 CYS A C 7
ATOM 3999 O O . CYS A 1 30 ? -11.427 11.978 -4.061 1.00 0.00 32 CYS A O 7
ATOM 4006 N N . MET A 1 31 ? -10.231 10.669 -2.675 1.00 0.00 33 MET A N 7
ATOM 4007 C CA . MET A 1 31 ? -9.975 11.574 -1.540 1.00 0.00 33 MET A CA 7
ATOM 4008 C C . MET A 1 31 ? -9.442 12.985 -1.891 1.00 0.00 33 MET A C 7
ATOM 4009 O O . MET A 1 31 ? -9.422 13.861 -1.029 1.00 0.00 33 MET A O 7
ATOM 4023 N N . ASP A 1 32 ? -9.068 13.226 -3.152 1.00 0.00 34 ASP A N 7
ATOM 4024 C CA . ASP A 1 32 ? -8.842 14.550 -3.737 1.00 0.00 34 ASP A CA 7
ATOM 4025 C C . ASP A 1 32 ? -10.052 14.970 -4.601 1.00 0.00 34 ASP A C 7
ATOM 4026 O O . ASP A 1 32 ? -10.972 15.628 -4.123 1.00 0.00 34 ASP A O 7
ATOM 4035 N N . SER A 1 33 ? -10.004 14.617 -5.890 1.00 0.00 35 SER A N 7
ATOM 4036 C CA . SER A 1 33 ? -10.859 15.073 -6.995 1.00 0.00 35 SER A CA 7
ATOM 4037 C C . SER A 1 33 ? -10.490 14.409 -8.331 1.00 0.00 35 SER A C 7
ATOM 4038 O O . SER A 1 33 ? -11.065 14.704 -9.381 1.00 0.00 35 SER A O 7
ATOM 4046 N N . SER A 1 34 ? -9.477 13.538 -8.310 1.00 0.00 36 SER A N 7
ATOM 4047 C CA . SER A 1 34 ? -8.703 13.120 -9.478 1.00 0.00 36 SER A CA 7
ATOM 4048 C C . SER A 1 34 ? -9.314 11.907 -10.170 1.00 0.00 36 SER A C 7
ATOM 4049 O O . SER A 1 34 ? -8.804 11.467 -11.202 1.00 0.00 36 SER A O 7
ATOM 4057 N N . ASP A 1 35 ? -10.459 11.428 -9.674 1.00 0.00 37 ASP A N 7
ATOM 4058 C CA . ASP A 1 35 ? -11.451 10.761 -10.490 1.00 0.00 37 ASP A CA 7
ATOM 4059 C C . ASP A 1 35 ? -11.870 11.620 -11.697 1.00 0.00 37 ASP A C 7
ATOM 4060 O O . ASP A 1 35 ? -11.775 11.106 -12.812 1.00 0.00 37 ASP A O 7
ATOM 4069 N N . GLU A 1 36 ? -12.195 12.920 -11.539 1.00 0.00 38 GLU A N 7
ATOM 4070 C CA . GLU A 1 36 ? -12.611 13.726 -12.723 1.00 0.00 38 GLU A CA 7
ATOM 4071 C C . GLU A 1 36 ? -12.046 15.133 -12.915 1.00 0.00 38 GLU A C 7
ATOM 4072 O O . GLU A 1 36 ? -12.292 15.725 -13.969 1.00 0.00 38 GLU A O 7
ATOM 4084 N N . LYS A 1 37 ? -11.187 15.640 -12.026 1.00 0.00 39 LYS A N 7
ATOM 4085 C CA . LYS A 1 37 ? -10.508 16.946 -12.152 1.00 0.00 39 LYS A CA 7
ATOM 4086 C C . LYS A 1 37 ? -9.793 17.221 -13.492 1.00 0.00 39 LYS A C 7
ATOM 4087 O O . LYS A 1 37 ? -9.441 18.366 -13.779 1.00 0.00 39 LYS A O 7
ATOM 4106 N N . SER A 1 38 ? -9.626 16.203 -14.334 1.00 0.00 40 SER A N 7
ATOM 4107 C CA . SER A 1 38 ? -9.092 16.277 -15.702 1.00 0.00 40 SER A CA 7
ATOM 4108 C C . SER A 1 38 ? -9.897 15.499 -16.768 1.00 0.00 40 SER A C 7
ATOM 4109 O O . SER A 1 38 ? -9.327 15.176 -17.807 1.00 0.00 40 SER A O 7
ATOM 4117 N N . CYS A 1 39 ? -11.195 15.204 -16.562 1.00 0.00 41 CYS A N 7
ATOM 4118 C CA . CYS A 1 39 ? -12.060 14.613 -17.615 1.00 0.00 41 CYS A CA 7
ATOM 4119 C C . CYS A 1 39 ? -13.048 15.594 -18.268 1.00 0.00 41 CYS A C 7
ATOM 4120 O O . CYS A 1 39 ? -13.763 15.233 -19.200 1.00 0.00 41 CYS A O 7
ATOM 4127 N N . GLU A 1 40 ? -13.076 16.833 -17.783 1.00 0.00 42 GLU A N 7
ATOM 4128 C CA . GLU A 1 40 ? -14.111 17.831 -18.059 1.00 0.00 42 GLU A CA 7
ATOM 4129 C C . GLU A 1 40 ? -13.515 19.113 -18.667 1.00 0.00 42 GLU A C 7
ATOM 4130 O O . GLU A 1 40 ? -12.358 19.456 -18.421 1.00 0.00 42 GLU A O 7
ATOM 4142 N N . GLY A 1 41 ? -14.334 19.850 -19.425 1.00 0.00 43 GLY A N 7
ATOM 4143 C CA . GLY A 1 41 ? -14.069 21.217 -19.861 1.00 0.00 43 GLY A CA 7
ATOM 4144 C C . GLY A 1 41 ? -15.381 21.960 -20.131 1.00 0.00 43 GLY A C 7
ATOM 4145 O O . GLY A 1 41 ? -16.413 21.337 -20.373 1.00 0.00 43 GLY A O 7
ATOM 4149 N N . VAL A 1 42 ? -15.335 23.297 -20.111 1.00 0.00 44 VAL A N 7
ATOM 4150 C CA . VAL A 1 42 ? -16.506 24.175 -20.270 1.00 0.00 44 VAL A CA 7
ATOM 4151 C C . VAL A 1 42 ? -17.190 23.953 -21.623 1.00 0.00 44 VAL A C 7
ATOM 4152 O O . VAL A 1 42 ? -18.365 24.273 -21.797 1.00 0.00 44 VAL A O 7
ATOM 4166 N N . PRO A 1 1 ? 3.345 4.525 -1.597 1.00 0.00 3 PRO A N 8
ATOM 4167 C CA . PRO A 1 1 ? 4.675 5.116 -1.775 1.00 0.00 3 PRO A CA 8
ATOM 4168 C C . PRO A 1 1 ? 5.623 4.141 -2.507 1.00 0.00 3 PRO A C 8
ATOM 4169 O O . PRO A 1 1 ? 6.645 3.719 -1.967 1.00 0.00 3 PRO A O 8
ATOM 4180 N N . GLY A 1 2 ? 5.271 3.767 -3.742 1.00 0.00 4 GLY A N 8
ATOM 4181 C CA . GLY A 1 2 ? 6.021 2.806 -4.551 1.00 0.00 4 GLY A CA 8
ATOM 4182 C C . GLY A 1 2 ? 5.641 2.848 -6.030 1.00 0.00 4 GLY A C 8
ATOM 4183 O O . GLY A 1 2 ? 6.256 3.582 -6.801 1.00 0.00 4 GLY A O 8
ATOM 4187 N N . GLY A 1 3 ? 4.637 2.059 -6.430 1.00 0.00 5 GLY A N 8
ATOM 4188 C CA . GLY A 1 3 ? 4.277 1.885 -7.842 1.00 0.00 5 GLY A CA 8
ATOM 4189 C C . GLY A 1 3 ? 5.283 1.029 -8.632 1.00 0.00 5 GLY A C 8
ATOM 4190 O O . GLY A 1 3 ? 6.078 0.289 -8.057 1.00 0.00 5 GLY A O 8
ATOM 4194 N N . CYS A 1 4 ? 5.201 1.104 -9.967 1.00 0.00 6 CYS A N 8
ATOM 4195 C CA . CYS A 1 4 ? 5.934 0.254 -10.914 1.00 0.00 6 CYS A CA 8
ATOM 4196 C C . CYS A 1 4 ? 6.791 1.057 -11.915 1.00 0.00 6 CYS A C 8
ATOM 4197 O O . CYS A 1 4 ? 8.011 0.926 -11.965 1.00 0.00 6 CYS A O 8
ATOM 4204 N N . HIS A 1 5 ? 6.119 1.850 -12.747 1.00 0.00 7 HIS A N 8
ATOM 4205 C CA . HIS A 1 5 ? 6.582 2.725 -13.832 1.00 0.00 7 HIS A CA 8
ATOM 4206 C C . HIS A 1 5 ? 5.452 3.743 -14.065 1.00 0.00 7 HIS A C 8
ATOM 4207 O O . HIS A 1 5 ? 4.473 3.655 -13.317 1.00 0.00 7 HIS A O 8
ATOM 4221 N N . THR A 1 6 ? 5.577 4.557 -15.124 1.00 0.00 8 THR A N 8
ATOM 4222 C CA . THR A 1 6 ? 4.706 5.704 -15.417 1.00 0.00 8 THR A CA 8
ATOM 4223 C C . THR A 1 6 ? 3.257 5.302 -15.330 1.00 0.00 8 THR A C 8
ATOM 4224 O O . THR A 1 6 ? 2.805 4.512 -16.144 1.00 0.00 8 THR A O 8
ATOM 4235 N N . ASP A 1 7 ? 2.537 5.822 -14.333 1.00 0.00 9 ASP A N 8
ATOM 4236 C CA . ASP A 1 7 ? 1.117 5.541 -14.138 1.00 0.00 9 ASP A CA 8
ATOM 4237 C C . ASP A 1 7 ? 0.770 4.036 -14.008 1.00 0.00 9 ASP A C 8
ATOM 4238 O O . ASP A 1 7 ? -0.382 3.720 -13.764 1.00 0.00 9 ASP A O 8
ATOM 4247 N N . GLU A 1 8 ? 1.735 3.106 -14.063 1.00 0.00 10 GLU A N 8
ATOM 4248 C CA . GLU A 1 8 ? 1.550 1.644 -14.236 1.00 0.00 10 GLU A CA 8
ATOM 4249 C C . GLU A 1 8 ? 1.119 0.947 -12.930 1.00 0.00 10 GLU A C 8
ATOM 4250 O O . GLU A 1 8 ? 1.375 1.435 -11.826 1.00 0.00 10 GLU A O 8
ATOM 4262 N N . PHE A 1 9 ? 0.508 -0.242 -13.045 1.00 0.00 11 PHE A N 8
ATOM 4263 C CA . PHE A 1 9 ? -0.228 -0.853 -11.951 1.00 0.00 11 PHE A CA 8
ATOM 4264 C C . PHE A 1 9 ? 0.535 -2.023 -11.332 1.00 0.00 11 PHE A C 8
ATOM 4265 O O . PHE A 1 9 ? 1.034 -2.916 -12.006 1.00 0.00 11 PHE A O 8
ATOM 4282 N N . GLN A 1 10 ? 0.595 -2.110 -9.999 1.00 0.00 12 GLN A N 8
ATOM 4283 C CA . GLN A 1 10 ? 1.177 -3.291 -9.349 1.00 0.00 12 GLN A CA 8
ATOM 4284 C C . GLN A 1 10 ? 0.082 -4.299 -8.989 1.00 0.00 12 GLN A C 8
ATOM 4285 O O . GLN A 1 10 ? -0.813 -4.018 -8.192 1.00 0.00 12 GLN A O 8
ATOM 4299 N N . CYS A 1 11 ? 0.180 -5.494 -9.572 1.00 0.00 13 CYS A N 8
ATOM 4300 C CA . CYS A 1 11 ? -0.661 -6.640 -9.271 1.00 0.00 13 CYS A CA 8
ATOM 4301 C C . CYS A 1 11 ? -0.575 -7.015 -7.784 1.00 0.00 13 CYS A C 8
ATOM 4302 O O . CYS A 1 11 ? 0.512 -7.021 -7.202 1.00 0.00 13 CYS A O 8
ATOM 4309 N N . ARG A 1 12 ? -1.720 -7.345 -7.168 1.00 0.00 14 ARG A N 8
ATOM 4310 C CA . ARG A 1 12 ? -1.806 -7.681 -5.736 1.00 0.00 14 ARG A CA 8
ATOM 4311 C C . ARG A 1 12 ? -1.720 -9.183 -5.440 1.00 0.00 14 ARG A C 8
ATOM 4312 O O . ARG A 1 12 ? -1.643 -9.562 -4.276 1.00 0.00 14 ARG A O 8
ATOM 4333 N N . LEU A 1 13 ? -1.760 -10.024 -6.480 1.00 0.00 15 LEU A N 8
ATOM 4334 C CA . LEU A 1 13 ? -1.675 -11.482 -6.378 1.00 0.00 15 LEU A CA 8
ATOM 4335 C C . LEU A 1 13 ? -0.219 -11.950 -6.209 1.00 0.00 15 LEU A C 8
ATOM 4336 O O . LEU A 1 13 ? 0.058 -12.804 -5.373 1.00 0.00 15 LEU A O 8
ATOM 4352 N N . ASP A 1 14 ? 0.702 -11.369 -6.988 1.00 0.00 16 ASP A N 8
ATOM 4353 C CA . ASP A 1 14 ? 2.120 -11.740 -7.037 1.00 0.00 16 ASP A CA 8
ATOM 4354 C C . ASP A 1 14 ? 3.040 -10.517 -6.836 1.00 0.00 16 ASP A C 8
ATOM 4355 O O . ASP A 1 14 ? 3.924 -10.543 -5.983 1.00 0.00 16 ASP A O 8
ATOM 4364 N N . GLY A 1 15 ? 2.808 -9.446 -7.606 1.00 0.00 17 GLY A N 8
ATOM 4365 C CA . GLY A 1 15 ? 3.592 -8.216 -7.635 1.00 0.00 17 GLY A CA 8
ATOM 4366 C C . GLY A 1 15 ? 3.905 -7.657 -9.031 1.00 0.00 17 GLY A C 8
ATOM 4367 O O . GLY A 1 15 ? 4.551 -6.612 -9.092 1.00 0.00 17 GLY A O 8
ATOM 4371 N N . LEU A 1 16 ? 3.506 -8.303 -10.145 1.00 0.00 18 LEU A N 8
ATOM 4372 C CA . LEU A 1 16 ? 3.909 -7.838 -11.484 1.00 0.00 18 LEU A CA 8
ATOM 4373 C C . LEU A 1 16 ? 3.250 -6.505 -11.896 1.00 0.00 18 LEU A C 8
ATOM 4374 O O . LEU A 1 16 ? 2.271 -6.069 -11.291 1.00 0.00 18 LEU A O 8
ATOM 4390 N N . CYS A 1 17 ? 3.784 -5.856 -12.938 1.00 0.00 19 CYS A N 8
ATOM 4391 C CA . CYS A 1 17 ? 3.504 -4.458 -13.279 1.00 0.00 19 CYS A CA 8
ATOM 4392 C C . CYS A 1 17 ? 2.792 -4.312 -14.641 1.00 0.00 19 CYS A C 8
ATOM 4393 O O . CYS A 1 17 ? 3.328 -4.816 -15.628 1.00 0.00 19 CYS A O 8
ATOM 4400 N N . ILE A 1 18 ? 1.628 -3.626 -14.715 1.00 0.00 20 ILE A N 8
ATOM 4401 C CA . ILE A 1 18 ? 0.816 -3.586 -15.955 1.00 0.00 20 ILE A CA 8
ATOM 4402 C C . ILE A 1 18 ? 0.406 -2.189 -16.456 1.00 0.00 20 ILE A C 8
ATOM 4403 O O . ILE A 1 18 ? 0.245 -1.198 -15.733 1.00 0.00 20 ILE A O 8
ATOM 4419 N N . PRO A 1 19 ? 0.259 -2.019 -17.789 1.00 0.00 21 PRO A N 8
ATOM 4420 C CA . PRO A 1 19 ? 0.106 -0.683 -18.349 1.00 0.00 21 PRO A CA 8
ATOM 4421 C C . PRO A 1 19 ? -1.290 -0.107 -18.118 1.00 0.00 21 PRO A C 8
ATOM 4422 O O . PRO A 1 19 ? -2.192 -0.495 -18.845 1.00 0.00 21 PRO A O 8
ATOM 4433 N N . LEU A 1 20 ? -1.399 0.813 -17.150 1.00 0.00 22 LEU A N 8
ATOM 4434 C CA . LEU A 1 20 ? -2.653 1.164 -16.438 1.00 0.00 22 LEU A CA 8
ATOM 4435 C C . LEU A 1 20 ? -3.682 1.956 -17.273 1.00 0.00 22 LEU A C 8
ATOM 4436 O O . LEU A 1 20 ? -4.887 1.967 -17.011 1.00 0.00 22 LEU A O 8
ATOM 4452 N N . ARG A 1 21 ? -3.273 2.475 -18.435 1.00 0.00 23 ARG A N 8
ATOM 4453 C CA . ARG A 1 21 ? -4.226 2.707 -19.540 1.00 0.00 23 ARG A CA 8
ATOM 4454 C C . ARG A 1 21 ? -5.163 1.504 -19.844 1.00 0.00 23 ARG A C 8
ATOM 4455 O O . ARG A 1 21 ? -6.189 1.723 -20.479 1.00 0.00 23 ARG A O 8
ATOM 4476 N N . TRP A 1 22 ? -4.878 0.295 -19.324 1.00 0.00 24 TRP A N 8
ATOM 4477 C CA . TRP A 1 22 ? -5.670 -0.934 -19.415 1.00 0.00 24 TRP A CA 8
ATOM 4478 C C . TRP A 1 22 ? -6.224 -1.425 -18.033 1.00 0.00 24 TRP A C 8
ATOM 4479 O O . TRP A 1 22 ? -6.544 -2.575 -17.723 1.00 0.00 24 TRP A O 8
ATOM 4500 N N . ARG A 1 23 ? -6.425 -0.509 -17.066 1.00 0.00 25 ARG A N 8
ATOM 4501 C CA . ARG A 1 23 ? -7.341 -0.755 -15.932 1.00 0.00 25 ARG A CA 8
ATOM 4502 C C . ARG A 1 23 ? -8.854 -0.553 -16.183 1.00 0.00 25 ARG A C 8
ATOM 4503 O O . ARG A 1 23 ? -9.579 -0.388 -15.199 1.00 0.00 25 ARG A O 8
ATOM 4524 N N . CYS A 1 24 ? -9.364 -0.566 -17.428 1.00 0.00 26 CYS A N 8
ATOM 4525 C CA . CYS A 1 24 ? -10.817 -0.582 -17.697 1.00 0.00 26 CYS A CA 8
ATOM 4526 C C . CYS A 1 24 ? -11.170 -0.831 -19.179 1.00 0.00 26 CYS A C 8
ATOM 4527 O O . CYS A 1 24 ? -11.428 0.097 -19.948 1.00 0.00 26 CYS A O 8
ATOM 4534 N N . ASP A 1 25 ? -11.201 -2.105 -19.561 1.00 0.00 27 ASP A N 8
ATOM 4535 C CA . ASP A 1 25 ? -11.260 -2.600 -20.942 1.00 0.00 27 ASP A CA 8
ATOM 4536 C C . ASP A 1 25 ? -11.902 -3.987 -20.998 1.00 0.00 27 ASP A C 8
ATOM 4537 O O . ASP A 1 25 ? -12.778 -4.234 -21.826 1.00 0.00 27 ASP A O 8
ATOM 4546 N N . GLY A 1 26 ? -11.470 -4.873 -20.099 1.00 0.00 28 GLY A N 8
ATOM 4547 C CA . GLY A 1 26 ? -11.945 -6.234 -19.932 1.00 0.00 28 GLY A CA 8
ATOM 4548 C C . GLY A 1 26 ? -10.830 -7.279 -19.894 1.00 0.00 28 GLY A C 8
ATOM 4549 O O . GLY A 1 26 ? -11.173 -8.456 -19.783 1.00 0.00 28 GLY A O 8
ATOM 4553 N N . ASP A 1 27 ? -9.541 -6.905 -19.983 1.00 0.00 29 ASP A N 8
ATOM 4554 C CA . ASP A 1 27 ? -8.446 -7.878 -19.976 1.00 0.00 29 ASP A CA 8
ATOM 4555 C C . ASP A 1 27 ? -7.728 -7.909 -18.617 1.00 0.00 29 ASP A C 8
ATOM 4556 O O . ASP A 1 27 ? -7.184 -6.954 -18.071 1.00 0.00 29 ASP A O 8
ATOM 4565 N N . THR A 1 28 ? -7.702 -9.072 -17.965 1.00 0.00 30 THR A N 8
ATOM 4566 C CA . THR A 1 28 ? -6.971 -9.185 -16.706 1.00 0.00 30 THR A CA 8
ATOM 4567 C C . THR A 1 28 ? -5.458 -9.250 -16.982 1.00 0.00 30 THR A C 8
ATOM 4568 O O . THR A 1 28 ? -4.880 -10.342 -16.986 1.00 0.00 30 THR A O 8
ATOM 4579 N N . ASP A 1 29 ? -4.827 -8.095 -17.236 1.00 0.00 31 ASP A N 8
ATOM 4580 C CA . ASP A 1 29 ? -3.394 -7.932 -17.463 1.00 0.00 31 ASP A CA 8
ATOM 4581 C C . ASP A 1 29 ? -2.593 -8.377 -16.219 1.00 0.00 31 ASP A C 8
ATOM 4582 O O . ASP A 1 29 ? -1.606 -9.104 -16.347 1.00 0.00 31 ASP A O 8
ATOM 4591 N N . CYS A 1 30 ? -2.999 -7.965 -15.005 1.00 0.00 32 CYS A N 8
ATOM 4592 C CA . CYS A 1 30 ? -2.486 -8.514 -13.741 1.00 0.00 32 CYS A CA 8
ATOM 4593 C C . CYS A 1 30 ? -2.889 -9.991 -13.583 1.00 0.00 32 CYS A C 8
ATOM 4594 O O . CYS A 1 30 ? -3.986 -10.396 -13.956 1.00 0.00 32 CYS A O 8
ATOM 4601 N N . MET A 1 31 ? -2.034 -10.768 -12.904 1.00 0.00 33 MET A N 8
ATOM 4602 C CA . MET A 1 31 ? -2.122 -12.194 -12.533 1.00 0.00 33 MET A CA 8
ATOM 4603 C C . MET A 1 31 ? -3.362 -12.600 -11.698 1.00 0.00 33 MET A C 8
ATOM 4604 O O . MET A 1 31 ? -3.433 -13.717 -11.191 1.00 0.00 33 MET A O 8
ATOM 4618 N N . ASP A 1 32 ? -4.352 -11.715 -11.573 1.00 0.00 34 ASP A N 8
ATOM 4619 C CA . ASP A 1 32 ? -5.700 -12.016 -11.091 1.00 0.00 34 ASP A CA 8
ATOM 4620 C C . ASP A 1 32 ? -6.745 -11.350 -12.005 1.00 0.00 34 ASP A C 8
ATOM 4621 O O . ASP A 1 32 ? -7.238 -11.982 -12.934 1.00 0.00 34 ASP A O 8
ATOM 4630 N N . SER A 1 33 ? -7.094 -10.088 -11.721 1.00 0.00 35 SER A N 8
ATOM 4631 C CA . SER A 1 33 ? -8.227 -9.360 -12.318 1.00 0.00 35 SER A CA 8
ATOM 4632 C C . SER A 1 33 ? -8.330 -7.893 -11.870 1.00 0.00 35 SER A C 8
ATOM 4633 O O . SER A 1 33 ? -9.248 -7.161 -12.252 1.00 0.00 35 SER A O 8
ATOM 4641 N N . SER A 1 34 ? -7.374 -7.445 -11.052 1.00 0.00 36 SER A N 8
ATOM 4642 C CA . SER A 1 34 ? -7.414 -6.201 -10.293 1.00 0.00 36 SER A CA 8
ATOM 4643 C C . SER A 1 34 ? -6.935 -5.006 -11.112 1.00 0.00 36 SER A C 8
ATOM 4644 O O . SER A 1 34 ? -6.937 -3.892 -10.591 1.00 0.00 36 SER A O 8
ATOM 4652 N N . ASP A 1 35 ? -6.630 -5.214 -12.403 1.00 0.00 37 ASP A N 8
ATOM 4653 C CA . ASP A 1 35 ? -6.831 -4.198 -13.428 1.00 0.00 37 ASP A CA 8
ATOM 4654 C C . ASP A 1 35 ? -8.169 -3.501 -13.163 1.00 0.00 37 ASP A C 8
ATOM 4655 O O . ASP A 1 35 ? -8.218 -2.294 -12.932 1.00 0.00 37 ASP A O 8
ATOM 4664 N N . GLU A 1 36 ? -9.254 -4.288 -13.185 1.00 0.00 38 GLU A N 8
ATOM 4665 C CA . GLU A 1 36 ? -10.562 -3.729 -13.574 1.00 0.00 38 GLU A CA 8
ATOM 4666 C C . GLU A 1 36 ? -11.782 -4.308 -12.860 1.00 0.00 38 GLU A C 8
ATOM 4667 O O . GLU A 1 36 ? -12.885 -3.774 -13.001 1.00 0.00 38 GLU A O 8
ATOM 4679 N N . LYS A 1 37 ? -11.571 -5.266 -11.945 1.00 0.00 39 LYS A N 8
ATOM 4680 C CA . LYS A 1 37 ? -12.544 -5.766 -10.953 1.00 0.00 39 LYS A CA 8
ATOM 4681 C C . LYS A 1 37 ? -13.238 -4.707 -10.073 1.00 0.00 39 LYS A C 8
ATOM 4682 O O . LYS A 1 37 ? -14.081 -5.054 -9.250 1.00 0.00 39 LYS A O 8
ATOM 4701 N N . SER A 1 38 ? -12.888 -3.433 -10.250 1.00 0.00 40 SER A N 8
ATOM 4702 C CA . SER A 1 38 ? -13.382 -2.261 -9.524 1.00 0.00 40 SER A CA 8
ATOM 4703 C C . SER A 1 38 ? -13.662 -1.029 -10.406 1.00 0.00 40 SER A C 8
ATOM 4704 O O . SER A 1 38 ? -13.814 0.066 -9.861 1.00 0.00 40 SER A O 8
ATOM 4712 N N . CYS A 1 39 ? -13.744 -1.181 -11.736 1.00 0.00 41 CYS A N 8
ATOM 4713 C CA . CYS A 1 39 ? -14.006 -0.069 -12.673 1.00 0.00 41 CYS A CA 8
ATOM 4714 C C . CYS A 1 39 ? -15.414 -0.081 -13.303 1.00 0.00 41 CYS A C 8
ATOM 4715 O O . CYS A 1 39 ? -15.666 0.652 -14.254 1.00 0.00 41 CYS A O 8
ATOM 4722 N N . GLU A 1 40 ? -16.316 -0.920 -12.779 1.00 0.00 42 GLU A N 8
ATOM 4723 C CA . GLU A 1 40 ? -17.629 -1.264 -13.359 1.00 0.00 42 GLU A CA 8
ATOM 4724 C C . GLU A 1 40 ? -17.503 -2.090 -14.657 1.00 0.00 42 GLU A C 8
ATOM 4725 O O . GLU A 1 40 ? -18.275 -1.925 -15.597 1.00 0.00 42 GLU A O 8
ATOM 4737 N N . GLY A 1 41 ? -16.551 -3.035 -14.687 1.00 0.00 43 GLY A N 8
ATOM 4738 C CA . GLY A 1 41 ? -16.245 -3.951 -15.798 1.00 0.00 43 GLY A CA 8
ATOM 4739 C C . GLY A 1 41 ? -17.339 -4.962 -16.195 1.00 0.00 43 GLY A C 8
ATOM 4740 O O . GLY A 1 41 ? -17.009 -6.061 -16.633 1.00 0.00 43 GLY A O 8
ATOM 4744 N N . VAL A 1 42 ? -18.625 -4.625 -16.041 1.00 0.00 44 VAL A N 8
ATOM 4745 C CA . VAL A 1 42 ? -19.780 -5.397 -16.522 1.00 0.00 44 VAL A CA 8
ATOM 4746 C C . VAL A 1 42 ? -20.940 -4.465 -16.886 1.00 0.00 44 VAL A C 8
ATOM 4747 O O . VAL A 1 42 ? -21.328 -3.593 -16.111 1.00 0.00 44 VAL A O 8
ATOM 4761 N N . PRO A 1 1 ? 4.480 5.006 -1.620 1.00 0.00 3 PRO A N 9
ATOM 4762 C CA . PRO A 1 1 ? 4.158 6.343 -2.116 1.00 0.00 3 PRO A CA 9
ATOM 4763 C C . PRO A 1 1 ? 5.398 7.066 -2.664 1.00 0.00 3 PRO A C 9
ATOM 4764 O O . PRO A 1 1 ? 6.519 6.855 -2.204 1.00 0.00 3 PRO A O 9
ATOM 4775 N N . GLY A 1 2 ? 5.186 7.997 -3.600 1.00 0.00 4 GLY A N 9
ATOM 4776 C CA . GLY A 1 2 ? 6.240 8.795 -4.241 1.00 0.00 4 GLY A CA 9
ATOM 4777 C C . GLY A 1 2 ? 6.792 9.941 -3.382 1.00 0.00 4 GLY A C 9
ATOM 4778 O O . GLY A 1 2 ? 7.149 10.981 -3.930 1.00 0.00 4 GLY A O 9
ATOM 4782 N N . GLY A 1 3 ? 6.823 9.783 -2.053 1.00 0.00 5 GLY A N 9
ATOM 4783 C CA . GLY A 1 3 ? 7.193 10.818 -1.087 1.00 0.00 5 GLY A CA 9
ATOM 4784 C C . GLY A 1 3 ? 6.315 10.806 0.170 1.00 0.00 5 GLY A C 9
ATOM 4785 O O . GLY A 1 3 ? 5.512 9.897 0.375 1.00 0.00 5 GLY A O 9
ATOM 4789 N N . CYS A 1 4 ? 6.496 11.829 1.014 1.00 0.00 6 CYS A N 9
ATOM 4790 C CA . CYS A 1 4 ? 5.867 11.978 2.327 1.00 0.00 6 CYS A CA 9
ATOM 4791 C C . CYS A 1 4 ? 4.903 13.181 2.374 1.00 0.00 6 CYS A C 9
ATOM 4792 O O . CYS A 1 4 ? 3.692 13.032 2.499 1.00 0.00 6 CYS A O 9
ATOM 4799 N N . HIS A 1 5 ? 5.484 14.378 2.304 1.00 0.00 7 HIS A N 9
ATOM 4800 C CA . HIS A 1 5 ? 4.940 15.740 2.318 1.00 0.00 7 HIS A CA 9
ATOM 4801 C C . HIS A 1 5 ? 6.037 16.644 1.731 1.00 0.00 7 HIS A C 9
ATOM 4802 O O . HIS A 1 5 ? 7.119 16.094 1.502 1.00 0.00 7 HIS A O 9
ATOM 4816 N N . THR A 1 6 ? 5.734 17.946 1.639 1.00 0.00 8 THR A N 9
ATOM 4817 C CA . THR A 1 6 ? 6.384 18.926 0.758 1.00 0.00 8 THR A CA 9
ATOM 4818 C C . THR A 1 6 ? 7.885 18.779 0.768 1.00 0.00 8 THR A C 9
ATOM 4819 O O . THR A 1 6 ? 8.535 19.173 1.725 1.00 0.00 8 THR A O 9
ATOM 4830 N N . ASP A 1 7 ? 8.433 18.193 -0.301 1.00 0.00 9 ASP A N 9
ATOM 4831 C CA . ASP A 1 7 ? 9.874 18.072 -0.494 1.00 0.00 9 ASP A CA 9
ATOM 4832 C C . ASP A 1 7 ? 10.623 17.415 0.693 1.00 0.00 9 ASP A C 9
ATOM 4833 O O . ASP A 1 7 ? 11.845 17.420 0.694 1.00 0.00 9 ASP A O 9
ATOM 4842 N N . GLU A 1 8 ? 9.924 16.788 1.656 1.00 0.00 10 GLU A N 9
ATOM 4843 C CA . GLU A 1 8 ? 10.479 16.105 2.852 1.00 0.00 10 GLU A CA 9
ATOM 4844 C C . GLU A 1 8 ? 11.221 14.797 2.482 1.00 0.00 10 GLU A C 9
ATOM 4845 O O . GLU A 1 8 ? 11.126 14.293 1.360 1.00 0.00 10 GLU A O 9
ATOM 4857 N N . PHE A 1 9 ? 11.940 14.202 3.447 1.00 0.00 11 PHE A N 9
ATOM 4858 C CA . PHE A 1 9 ? 12.832 13.079 3.205 1.00 0.00 11 PHE A CA 9
ATOM 4859 C C . PHE A 1 9 ? 12.242 11.766 3.731 1.00 0.00 11 PHE A C 9
ATOM 4860 O O . PHE A 1 9 ? 11.743 11.667 4.844 1.00 0.00 11 PHE A O 9
ATOM 4877 N N . GLN A 1 10 ? 12.361 10.657 2.985 1.00 0.00 12 GLN A N 9
ATOM 4878 C CA . GLN A 1 10 ? 11.992 9.331 3.513 1.00 0.00 12 GLN A CA 9
ATOM 4879 C C . GLN A 1 10 ? 13.204 8.411 3.656 1.00 0.00 12 GLN A C 9
ATOM 4880 O O . GLN A 1 10 ? 13.904 8.125 2.679 1.00 0.00 12 GLN A O 9
ATOM 4894 N N . CYS A 1 11 ? 13.425 7.904 4.871 1.00 0.00 13 CYS A N 9
ATOM 4895 C CA . CYS A 1 11 ? 14.478 6.923 5.118 1.00 0.00 13 CYS A CA 9
ATOM 4896 C C . CYS A 1 11 ? 14.093 5.489 4.733 1.00 0.00 13 CYS A C 9
ATOM 4897 O O . CYS A 1 11 ? 12.954 5.201 4.362 1.00 0.00 13 CYS A O 9
ATOM 4904 N N . ARG A 1 12 ? 15.089 4.593 4.797 1.00 0.00 14 ARG A N 9
ATOM 4905 C CA . ARG A 1 12 ? 14.997 3.185 4.380 1.00 0.00 14 ARG A CA 9
ATOM 4906 C C . ARG A 1 12 ? 15.306 2.179 5.501 1.00 0.00 14 ARG A C 9
ATOM 4907 O O . ARG A 1 12 ? 15.049 0.994 5.319 1.00 0.00 14 ARG A O 9
ATOM 4928 N N . LEU A 1 13 ? 15.811 2.632 6.657 1.00 0.00 15 LEU A N 9
ATOM 4929 C CA . LEU A 1 13 ? 16.048 1.784 7.836 1.00 0.00 15 LEU A CA 9
ATOM 4930 C C . LEU A 1 13 ? 14.739 1.273 8.463 1.00 0.00 15 LEU A C 9
ATOM 4931 O O . LEU A 1 13 ? 14.710 0.206 9.070 1.00 0.00 15 LEU A O 9
ATOM 4947 N N . ASP A 1 14 ? 13.677 2.071 8.327 1.00 0.00 16 ASP A N 9
ATOM 4948 C CA . ASP A 1 14 ? 12.356 1.861 8.912 1.00 0.00 16 ASP A CA 9
ATOM 4949 C C . ASP A 1 14 ? 11.288 2.376 7.924 1.00 0.00 16 ASP A C 9
ATOM 4950 O O . ASP A 1 14 ? 10.455 1.603 7.457 1.00 0.00 16 ASP A O 9
ATOM 4959 N N . GLY A 1 15 ? 11.379 3.659 7.544 1.00 0.00 17 GLY A N 9
ATOM 4960 C CA . GLY A 1 15 ? 10.481 4.338 6.614 1.00 0.00 17 GLY A CA 9
ATOM 4961 C C . GLY A 1 15 ? 10.045 5.758 7.006 1.00 0.00 17 GLY A C 9
ATOM 4962 O O . GLY A 1 15 ? 9.153 6.276 6.336 1.00 0.00 17 GLY A O 9
ATOM 4966 N N . LEU A 1 16 ? 10.589 6.392 8.064 1.00 0.00 18 LEU A N 9
ATOM 4967 C CA . LEU A 1 16 ? 10.025 7.665 8.554 1.00 0.00 18 LEU A CA 9
ATOM 4968 C C . LEU A 1 16 ? 10.240 8.846 7.580 1.00 0.00 18 LEU A C 9
ATOM 4969 O O . LEU A 1 16 ? 11.051 8.765 6.655 1.00 0.00 18 LEU A O 9
ATOM 4985 N N . CYS A 1 17 ? 9.536 9.956 7.832 1.00 0.00 19 CYS A N 9
ATOM 4986 C CA . CYS A 1 17 ? 9.453 11.138 6.973 1.00 0.00 19 CYS A CA 9
ATOM 4987 C C . CYS A 1 17 ? 9.965 12.399 7.705 1.00 0.00 19 CYS A C 9
ATOM 4988 O O . CYS A 1 17 ? 9.418 12.705 8.766 1.00 0.00 19 CYS A O 9
ATOM 4995 N N . ILE A 1 18 ? 10.975 13.123 7.175 1.00 0.00 20 ILE A N 9
ATOM 4996 C CA . ILE A 1 18 ? 11.616 14.236 7.910 1.00 0.00 20 ILE A CA 9
ATOM 4997 C C . ILE A 1 18 ? 11.753 15.560 7.132 1.00 0.00 20 ILE A C 9
ATOM 4998 O O . ILE A 1 18 ? 11.870 15.654 5.906 1.00 0.00 20 ILE A O 9
ATOM 5014 N N . PRO A 1 19 ? 11.720 16.715 7.833 1.00 0.00 21 PRO A N 9
ATOM 5015 C CA . PRO A 1 19 ? 11.704 18.006 7.150 1.00 0.00 21 PRO A CA 9
ATOM 5016 C C . PRO A 1 19 ? 13.038 18.344 6.484 1.00 0.00 21 PRO A C 9
ATOM 5017 O O . PRO A 1 19 ? 13.952 18.727 7.198 1.00 0.00 21 PRO A O 9
ATOM 5028 N N . LEU A 1 20 ? 13.077 18.239 5.149 1.00 0.00 22 LEU A N 9
ATOM 5029 C CA . LEU A 1 20 ? 14.302 18.108 4.330 1.00 0.00 22 LEU A CA 9
ATOM 5030 C C . LEU A 1 20 ? 15.147 19.395 4.229 1.00 0.00 22 LEU A C 9
ATOM 5031 O O . LEU A 1 20 ? 16.352 19.379 3.984 1.00 0.00 22 LEU A O 9
ATOM 5047 N N . ARG A 1 21 ? 14.603 20.535 4.664 1.00 0.00 23 ARG A N 9
ATOM 5048 C CA . ARG A 1 21 ? 15.437 21.630 5.201 1.00 0.00 23 ARG A CA 9
ATOM 5049 C C . ARG A 1 21 ? 16.541 21.187 6.208 1.00 0.00 23 ARG A C 9
ATOM 5050 O O . ARG A 1 21 ? 17.488 21.944 6.398 1.00 0.00 23 ARG A O 9
ATOM 5071 N N . TRP A 1 22 ? 16.485 19.961 6.760 1.00 0.00 24 TRP A N 9
ATOM 5072 C CA . TRP A 1 22 ? 17.441 19.331 7.678 1.00 0.00 24 TRP A CA 9
ATOM 5073 C C . TRP A 1 22 ? 18.091 18.035 7.077 1.00 0.00 24 TRP A C 9
ATOM 5074 O O . TRP A 1 22 ? 18.644 17.136 7.710 1.00 0.00 24 TRP A O 9
ATOM 5095 N N . ARG A 1 23 ? 18.106 17.876 5.733 1.00 0.00 25 ARG A N 9
ATOM 5096 C CA . ARG A 1 23 ? 19.060 16.992 5.022 1.00 0.00 25 ARG A CA 9
ATOM 5097 C C . ARG A 1 23 ? 20.477 17.579 4.833 1.00 0.00 25 ARG A C 9
ATOM 5098 O O . ARG A 1 23 ? 21.212 17.135 3.951 1.00 0.00 25 ARG A O 9
ATOM 5119 N N . CYS A 1 24 ? 20.867 18.595 5.611 1.00 0.00 26 CYS A N 9
ATOM 5120 C CA . CYS A 1 24 ? 22.186 19.239 5.545 1.00 0.00 26 CYS A CA 9
ATOM 5121 C C . CYS A 1 24 ? 22.359 20.289 6.662 1.00 0.00 26 CYS A C 9
ATOM 5122 O O . CYS A 1 24 ? 22.490 21.484 6.388 1.00 0.00 26 CYS A O 9
ATOM 5129 N N . ASP A 1 25 ? 22.356 19.854 7.923 1.00 0.00 27 ASP A N 9
ATOM 5130 C CA . ASP A 1 25 ? 22.494 20.724 9.097 1.00 0.00 27 ASP A CA 9
ATOM 5131 C C . ASP A 1 25 ? 23.641 20.302 10.032 1.00 0.00 27 ASP A C 9
ATOM 5132 O O . ASP A 1 25 ? 24.299 21.171 10.606 1.00 0.00 27 ASP A O 9
ATOM 5141 N N . GLY A 1 26 ? 23.928 18.997 10.132 1.00 0.00 28 GLY A N 9
ATOM 5142 C CA . GLY A 1 26 ? 25.016 18.429 10.928 1.00 0.00 28 GLY A CA 9
ATOM 5143 C C . GLY A 1 26 ? 24.575 17.423 11.997 1.00 0.00 28 GLY A C 9
ATOM 5144 O O . GLY A 1 26 ? 25.438 16.738 12.546 1.00 0.00 28 GLY A O 9
ATOM 5148 N N . ASP A 1 27 ? 23.274 17.292 12.276 1.00 0.00 29 ASP A N 9
ATOM 5149 C CA . ASP A 1 27 ? 22.688 16.204 13.067 1.00 0.00 29 ASP A CA 9
ATOM 5150 C C . ASP A 1 27 ? 21.415 15.693 12.358 1.00 0.00 29 ASP A C 9
ATOM 5151 O O . ASP A 1 27 ? 20.964 16.379 11.443 1.00 0.00 29 ASP A O 9
ATOM 5160 N N . THR A 1 28 ? 20.921 14.531 12.793 1.00 0.00 30 THR A N 9
ATOM 5161 C CA . THR A 1 28 ? 20.259 13.552 11.941 1.00 0.00 30 THR A CA 9
ATOM 5162 C C . THR A 1 28 ? 18.840 13.278 12.431 1.00 0.00 30 THR A C 9
ATOM 5163 O O . THR A 1 28 ? 18.640 12.553 13.410 1.00 0.00 30 THR A O 9
ATOM 5174 N N . ASP A 1 29 ? 17.867 13.854 11.737 1.00 0.00 31 ASP A N 9
ATOM 5175 C CA . ASP A 1 29 ? 16.434 13.711 11.933 1.00 0.00 31 ASP A CA 9
ATOM 5176 C C . ASP A 1 29 ? 15.935 12.302 11.564 1.00 0.00 31 ASP A C 9
ATOM 5177 O O . ASP A 1 29 ? 15.067 11.770 12.261 1.00 0.00 31 ASP A O 9
ATOM 5186 N N . CYS A 1 30 ? 16.453 11.673 10.493 1.00 0.00 32 CYS A N 9
ATOM 5187 C CA . CYS A 1 30 ? 16.143 10.270 10.197 1.00 0.00 32 CYS A CA 9
ATOM 5188 C C . CYS A 1 30 ? 16.626 9.311 11.312 1.00 0.00 32 CYS A C 9
ATOM 5189 O O . CYS A 1 30 ? 17.633 9.535 11.976 1.00 0.00 32 CYS A O 9
ATOM 5196 N N . MET A 1 31 ? 15.964 8.148 11.381 1.00 0.00 33 MET A N 9
ATOM 5197 C CA . MET A 1 31 ? 16.272 6.893 12.085 1.00 0.00 33 MET A CA 9
ATOM 5198 C C . MET A 1 31 ? 17.719 6.356 11.943 1.00 0.00 33 MET A C 9
ATOM 5199 O O . MET A 1 31 ? 18.044 5.363 12.588 1.00 0.00 33 MET A O 9
ATOM 5213 N N . ASP A 1 32 ? 18.587 6.976 11.128 1.00 0.00 34 ASP A N 9
ATOM 5214 C CA . ASP A 1 32 ? 19.995 6.592 10.952 1.00 0.00 34 ASP A CA 9
ATOM 5215 C C . ASP A 1 32 ? 20.961 7.802 10.862 1.00 0.00 34 ASP A C 9
ATOM 5216 O O . ASP A 1 32 ? 21.757 8.003 11.775 1.00 0.00 34 ASP A O 9
ATOM 5225 N N . SER A 1 33 ? 20.932 8.560 9.751 1.00 0.00 35 SER A N 9
ATOM 5226 C CA . SER A 1 33 ? 22.018 9.424 9.236 1.00 0.00 35 SER A CA 9
ATOM 5227 C C . SER A 1 33 ? 21.821 9.957 7.800 1.00 0.00 35 SER A C 9
ATOM 5228 O O . SER A 1 33 ? 22.474 10.925 7.401 1.00 0.00 35 SER A O 9
ATOM 5236 N N . SER A 1 34 ? 20.935 9.349 6.998 1.00 0.00 36 SER A N 9
ATOM 5237 C CA . SER A 1 34 ? 20.808 9.538 5.551 1.00 0.00 36 SER A CA 9
ATOM 5238 C C . SER A 1 34 ? 20.076 10.827 5.169 1.00 0.00 36 SER A C 9
ATOM 5239 O O . SER A 1 34 ? 19.904 11.100 3.973 1.00 0.00 36 SER A O 9
ATOM 5247 N N . ASP A 1 35 ? 19.718 11.632 6.173 1.00 0.00 37 ASP A N 9
ATOM 5248 C CA . ASP A 1 35 ? 19.624 13.075 6.041 1.00 0.00 37 ASP A CA 9
ATOM 5249 C C . ASP A 1 35 ? 20.860 13.593 5.301 1.00 0.00 37 ASP A C 9
ATOM 5250 O O . ASP A 1 35 ? 20.750 14.275 4.291 1.00 0.00 37 ASP A O 9
ATOM 5259 N N . GLU A 1 36 ? 22.051 13.281 5.821 1.00 0.00 38 GLU A N 9
ATOM 5260 C CA . GLU A 1 36 ? 23.210 14.156 5.560 1.00 0.00 38 GLU A CA 9
ATOM 5261 C C . GLU A 1 36 ? 24.556 13.447 5.440 1.00 0.00 38 GLU A C 9
ATOM 5262 O O . GLU A 1 36 ? 25.550 14.085 5.091 1.00 0.00 38 GLU A O 9
ATOM 5274 N N . LYS A 1 37 ? 24.548 12.109 5.507 1.00 0.00 39 LYS A N 9
ATOM 5275 C CA . LYS A 1 37 ? 25.607 11.157 5.114 1.00 0.00 39 LYS A CA 9
ATOM 5276 C C . LYS A 1 37 ? 26.219 11.335 3.706 1.00 0.00 39 LYS A C 9
ATOM 5277 O O . LYS A 1 37 ? 27.042 10.528 3.283 1.00 0.00 39 LYS A O 9
ATOM 5296 N N . SER A 1 38 ? 25.800 12.368 2.976 1.00 0.00 40 SER A N 9
ATOM 5297 C CA . SER A 1 38 ? 26.257 12.764 1.643 1.00 0.00 40 SER A CA 9
ATOM 5298 C C . SER A 1 38 ? 26.269 14.289 1.409 1.00 0.00 40 SER A C 9
ATOM 5299 O O . SER A 1 38 ? 26.351 14.710 0.254 1.00 0.00 40 SER A O 9
ATOM 5307 N N . CYS A 1 39 ? 26.199 15.111 2.467 1.00 0.00 41 CYS A N 9
ATOM 5308 C CA . CYS A 1 39 ? 26.233 16.583 2.374 1.00 0.00 41 CYS A CA 9
ATOM 5309 C C . CYS A 1 39 ? 27.534 17.212 2.916 1.00 0.00 41 CYS A C 9
ATOM 5310 O O . CYS A 1 39 ? 27.643 18.428 3.049 1.00 0.00 41 CYS A O 9
ATOM 5317 N N . GLU A 1 40 ? 28.529 16.378 3.219 1.00 0.00 42 GLU A N 9
ATOM 5318 C CA . GLU A 1 40 ? 29.867 16.782 3.665 1.00 0.00 42 GLU A CA 9
ATOM 5319 C C . GLU A 1 40 ? 30.860 16.879 2.489 1.00 0.00 42 GLU A C 9
ATOM 5320 O O . GLU A 1 40 ? 30.551 16.515 1.354 1.00 0.00 42 GLU A O 9
ATOM 5332 N N . GLY A 1 41 ? 32.079 17.357 2.764 1.00 0.00 43 GLY A N 9
ATOM 5333 C CA . GLY A 1 41 ? 33.164 17.483 1.792 1.00 0.00 43 GLY A CA 9
ATOM 5334 C C . GLY A 1 41 ? 34.517 17.700 2.475 1.00 0.00 43 GLY A C 9
ATOM 5335 O O . GLY A 1 41 ? 34.599 17.751 3.701 1.00 0.00 43 GLY A O 9
ATOM 5339 N N . VAL A 1 42 ? 35.584 17.835 1.674 1.00 0.00 44 VAL A N 9
ATOM 5340 C CA . VAL A 1 42 ? 36.981 17.980 2.125 1.00 0.00 44 VAL A CA 9
ATOM 5341 C C . VAL A 1 42 ? 37.327 16.955 3.208 1.00 0.00 44 VAL A C 9
ATOM 5342 O O . VAL A 1 42 ? 38.269 16.183 3.039 1.00 0.00 44 VAL A O 9
ATOM 5356 N N . PRO A 1 1 ? 6.890 -3.655 -0.648 1.00 0.00 3 PRO A N 10
ATOM 5357 C CA . PRO A 1 1 ? 8.032 -3.774 0.258 1.00 0.00 3 PRO A CA 10
ATOM 5358 C C . PRO A 1 1 ? 9.258 -3.006 -0.266 1.00 0.00 3 PRO A C 10
ATOM 5359 O O . PRO A 1 1 ? 9.374 -2.717 -1.455 1.00 0.00 3 PRO A O 10
ATOM 5370 N N . GLY A 1 2 ? 10.223 -2.736 0.622 1.00 0.00 4 GLY A N 10
ATOM 5371 C CA . GLY A 1 2 ? 11.448 -1.978 0.335 1.00 0.00 4 GLY A CA 10
ATOM 5372 C C . GLY A 1 2 ? 12.515 -2.737 -0.468 1.00 0.00 4 GLY A C 10
ATOM 5373 O O . GLY A 1 2 ? 13.702 -2.558 -0.208 1.00 0.00 4 GLY A O 10
ATOM 5377 N N . GLY A 1 3 ? 12.110 -3.594 -1.411 1.00 0.00 5 GLY A N 10
ATOM 5378 C CA . GLY A 1 3 ? 12.990 -4.430 -2.228 1.00 0.00 5 GLY A CA 10
ATOM 5379 C C . GLY A 1 3 ? 12.263 -5.636 -2.832 1.00 0.00 5 GLY A C 10
ATOM 5380 O O . GLY A 1 3 ? 11.091 -5.872 -2.547 1.00 0.00 5 GLY A O 10
ATOM 5384 N N . CYS A 1 4 ? 12.976 -6.400 -3.666 1.00 0.00 6 CYS A N 10
ATOM 5385 C CA . CYS A 1 4 ? 12.441 -7.516 -4.448 1.00 0.00 6 CYS A CA 10
ATOM 5386 C C . CYS A 1 4 ? 12.923 -8.883 -3.912 1.00 0.00 6 CYS A C 10
ATOM 5387 O O . CYS A 1 4 ? 12.158 -9.643 -3.328 1.00 0.00 6 CYS A O 10
ATOM 5394 N N . HIS A 1 5 ? 14.205 -9.175 -4.132 1.00 0.00 7 HIS A N 10
ATOM 5395 C CA . HIS A 1 5 ? 15.073 -10.278 -3.702 1.00 0.00 7 HIS A CA 10
ATOM 5396 C C . HIS A 1 5 ? 16.491 -9.671 -3.551 1.00 0.00 7 HIS A C 10
ATOM 5397 O O . HIS A 1 5 ? 16.563 -8.462 -3.786 1.00 0.00 7 HIS A O 10
ATOM 5411 N N . THR A 1 6 ? 17.513 -10.493 -3.249 1.00 0.00 8 THR A N 10
ATOM 5412 C CA . THR A 1 6 ? 18.810 -10.085 -2.680 1.00 0.00 8 THR A CA 10
ATOM 5413 C C . THR A 1 6 ? 19.414 -8.914 -3.419 1.00 0.00 8 THR A C 10
ATOM 5414 O O . THR A 1 6 ? 19.936 -9.071 -4.512 1.00 0.00 8 THR A O 10
ATOM 5425 N N . ASP A 1 7 ? 19.345 -7.726 -2.811 1.00 0.00 9 ASP A N 10
ATOM 5426 C CA . ASP A 1 7 ? 19.926 -6.520 -3.390 1.00 0.00 9 ASP A CA 10
ATOM 5427 C C . ASP A 1 7 ? 19.463 -6.232 -4.842 1.00 0.00 9 ASP A C 10
ATOM 5428 O O . ASP A 1 7 ? 20.035 -5.363 -5.483 1.00 0.00 9 ASP A O 10
ATOM 5437 N N . GLU A 1 8 ? 18.395 -6.883 -5.339 1.00 0.00 10 GLU A N 10
ATOM 5438 C CA . GLU A 1 8 ? 17.772 -6.684 -6.673 1.00 0.00 10 GLU A CA 10
ATOM 5439 C C . GLU A 1 8 ? 17.111 -5.296 -6.793 1.00 0.00 10 GLU A C 10
ATOM 5440 O O . GLU A 1 8 ? 16.841 -4.618 -5.799 1.00 0.00 10 GLU A O 10
ATOM 5452 N N . PHE A 1 9 ? 16.773 -4.889 -8.026 1.00 0.00 11 PHE A N 10
ATOM 5453 C CA . PHE A 1 9 ? 16.315 -3.543 -8.306 1.00 0.00 11 PHE A CA 10
ATOM 5454 C C . PHE A 1 9 ? 14.805 -3.487 -8.515 1.00 0.00 11 PHE A C 10
ATOM 5455 O O . PHE A 1 9 ? 14.214 -4.256 -9.265 1.00 0.00 11 PHE A O 10
ATOM 5472 N N . GLN A 1 10 ? 14.118 -2.497 -7.936 1.00 0.00 12 GLN A N 10
ATOM 5473 C CA . GLN A 1 10 ? 12.737 -2.202 -8.339 1.00 0.00 12 GLN A CA 10
ATOM 5474 C C . GLN A 1 10 ? 12.715 -1.031 -9.325 1.00 0.00 12 GLN A C 10
ATOM 5475 O O . GLN A 1 10 ? 13.068 0.098 -8.986 1.00 0.00 12 GLN A O 10
ATOM 5489 N N . CYS A 1 11 ? 12.283 -1.318 -10.553 1.00 0.00 13 CYS A N 10
ATOM 5490 C CA . CYS A 1 11 ? 12.052 -0.347 -11.612 1.00 0.00 13 CYS A CA 10
ATOM 5491 C C . CYS A 1 11 ? 11.054 0.731 -11.160 1.00 0.00 13 CYS A C 10
ATOM 5492 O O . CYS A 1 11 ? 10.051 0.421 -10.510 1.00 0.00 13 CYS A O 10
ATOM 5499 N N . ARG A 1 12 ? 11.318 2.001 -11.497 1.00 0.00 14 ARG A N 10
ATOM 5500 C CA . ARG A 1 12 ? 10.494 3.142 -11.060 1.00 0.00 14 ARG A CA 10
ATOM 5501 C C . ARG A 1 12 ? 9.323 3.433 -12.016 1.00 0.00 14 ARG A C 10
ATOM 5502 O O . ARG A 1 12 ? 8.380 4.117 -11.628 1.00 0.00 14 ARG A O 10
ATOM 5523 N N . LEU A 1 13 ? 9.378 2.926 -13.253 1.00 0.00 15 LEU A N 10
ATOM 5524 C CA . LEU A 1 13 ? 8.364 3.169 -14.281 1.00 0.00 15 LEU A CA 10
ATOM 5525 C C . LEU A 1 13 ? 7.062 2.413 -13.967 1.00 0.00 15 LEU A C 10
ATOM 5526 O O . LEU A 1 13 ? 5.992 3.015 -13.913 1.00 0.00 15 LEU A O 10
ATOM 5542 N N . ASP A 1 14 ? 7.166 1.099 -13.744 1.00 0.00 16 ASP A N 10
ATOM 5543 C CA . ASP A 1 14 ? 6.052 0.166 -13.565 1.00 0.00 16 ASP A CA 10
ATOM 5544 C C . ASP A 1 14 ? 6.049 -0.504 -12.180 1.00 0.00 16 ASP A C 10
ATOM 5545 O O . ASP A 1 14 ? 4.992 -0.663 -11.572 1.00 0.00 16 ASP A O 10
ATOM 5554 N N . GLY A 1 15 ? 7.232 -0.887 -11.689 1.00 0.00 17 GLY A N 10
ATOM 5555 C CA . GLY A 1 15 ? 7.461 -1.633 -10.458 1.00 0.00 17 GLY A CA 10
ATOM 5556 C C . GLY A 1 15 ? 8.207 -2.961 -10.642 1.00 0.00 17 GLY A C 10
ATOM 5557 O O . GLY A 1 15 ? 8.349 -3.675 -9.650 1.00 0.00 17 GLY A O 10
ATOM 5561 N N . LEU A 1 16 ? 8.656 -3.341 -11.856 1.00 0.00 18 LEU A N 10
ATOM 5562 C CA . LEU A 1 16 ? 9.237 -4.679 -12.055 1.00 0.00 18 LEU A CA 10
ATOM 5563 C C . LEU A 1 16 ? 10.611 -4.843 -11.371 1.00 0.00 18 LEU A C 10
ATOM 5564 O O . LEU A 1 16 ? 11.299 -3.862 -11.087 1.00 0.00 18 LEU A O 10
ATOM 5580 N N . CYS A 1 17 ? 11.012 -6.093 -11.110 1.00 0.00 19 CYS A N 10
ATOM 5581 C CA . CYS A 1 17 ? 12.146 -6.448 -10.253 1.00 0.00 19 CYS A CA 10
ATOM 5582 C C . CYS A 1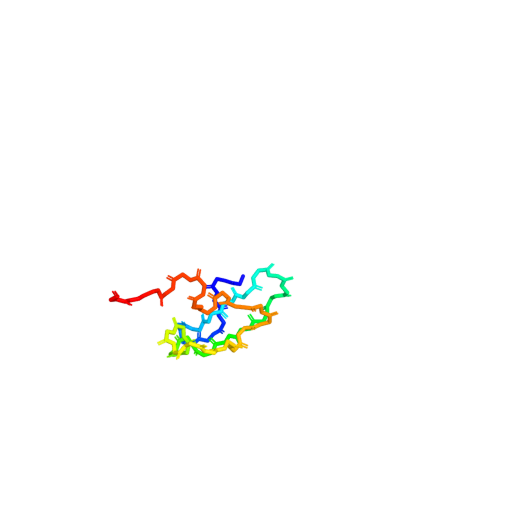 17 ? 13.308 -7.075 -11.053 1.00 0.00 19 CYS A C 10
ATOM 5583 O O . CYS A 1 17 ? 13.056 -8.062 -11.745 1.00 0.00 19 CYS A O 10
ATOM 5590 N N . ILE A 1 18 ? 14.552 -6.551 -10.954 1.00 0.00 20 ILE A N 10
ATOM 5591 C CA . ILE A 1 18 ? 15.680 -7.057 -11.773 1.00 0.00 20 ILE A CA 10
ATOM 5592 C C . ILE A 1 18 ? 16.994 -7.395 -11.039 1.00 0.00 20 ILE A C 10
ATOM 5593 O O . ILE A 1 18 ? 17.410 -6.829 -10.024 1.00 0.00 20 ILE A O 10
ATOM 5609 N N . PRO A 1 19 ? 17.737 -8.412 -11.532 1.00 0.00 21 PRO A N 10
ATOM 5610 C CA . PRO A 1 19 ? 18.955 -8.863 -10.862 1.00 0.00 21 PRO A CA 10
ATOM 5611 C C . PRO A 1 19 ? 20.092 -7.848 -10.960 1.00 0.00 21 PRO A C 10
ATOM 5612 O O . PRO A 1 19 ? 20.702 -7.754 -12.020 1.00 0.00 21 PRO A O 10
ATOM 5623 N N . LEU A 1 20 ? 20.350 -7.168 -9.833 1.00 0.00 22 LEU A N 10
ATOM 5624 C CA . LEU A 1 20 ? 21.066 -5.871 -9.766 1.00 0.00 22 LEU A CA 10
ATOM 5625 C C . LEU A 1 20 ? 22.592 -5.981 -9.982 1.00 0.00 22 LEU A C 10
ATOM 5626 O O . LEU A 1 20 ? 23.305 -5.040 -10.331 1.00 0.00 22 LEU A O 10
ATOM 5642 N N . ARG A 1 21 ? 23.109 -7.210 -10.015 1.00 0.00 23 ARG A N 10
ATOM 5643 C CA . ARG A 1 21 ? 24.300 -7.542 -10.821 1.00 0.00 23 ARG A CA 10
ATOM 5644 C C . ARG A 1 21 ? 24.308 -6.966 -12.268 1.00 0.00 23 ARG A C 10
ATOM 5645 O O . ARG A 1 21 ? 25.388 -6.879 -12.844 1.00 0.00 23 ARG A O 10
ATOM 5666 N N . TRP A 1 22 ? 23.165 -6.503 -12.812 1.00 0.00 24 TRP A N 10
ATOM 5667 C CA . TRP A 1 22 ? 22.993 -5.827 -14.110 1.00 0.00 24 TRP A CA 10
ATOM 5668 C C . TRP A 1 22 ? 22.544 -4.335 -13.971 1.00 0.00 24 TRP A C 10
ATOM 5669 O O . TRP A 1 22 ? 21.920 -3.674 -14.801 1.00 0.00 24 TRP A O 10
ATOM 5690 N N . ARG A 1 23 ? 22.875 -3.671 -12.846 1.00 0.00 25 ARG A N 10
ATOM 5691 C CA . ARG A 1 23 ? 22.949 -2.201 -12.778 1.00 0.00 25 ARG A CA 10
ATOM 5692 C C . ARG A 1 23 ? 24.389 -1.695 -12.860 1.00 0.00 25 ARG A C 10
ATOM 5693 O O . ARG A 1 23 ? 25.023 -1.561 -11.816 1.00 0.00 25 ARG A O 10
ATOM 5714 N N . CYS A 1 24 ? 24.854 -1.422 -14.092 1.00 0.00 26 CYS A N 10
ATOM 5715 C CA . CYS A 1 24 ? 26.168 -0.936 -14.585 1.00 0.00 26 CYS A CA 10
ATOM 5716 C C . CYS A 1 24 ? 26.706 -1.745 -15.790 1.00 0.00 26 CYS A C 10
ATOM 5717 O O . CYS A 1 24 ? 27.869 -1.577 -16.160 1.00 0.00 26 CYS A O 10
ATOM 5724 N N . ASP A 1 25 ? 25.910 -2.619 -16.417 1.00 0.00 27 ASP A N 10
ATOM 5725 C CA . ASP A 1 25 ? 26.348 -3.365 -17.603 1.00 0.00 27 ASP A CA 10
ATOM 5726 C C . ASP A 1 25 ? 26.277 -2.509 -18.879 1.00 0.00 27 ASP A C 10
ATOM 5727 O O . ASP A 1 25 ? 27.117 -2.667 -19.767 1.00 0.00 27 ASP A O 10
ATOM 5736 N N . GLY A 1 26 ? 25.332 -1.560 -18.931 1.00 0.00 28 GLY A N 10
ATOM 5737 C CA . GLY A 1 26 ? 25.189 -0.585 -20.013 1.00 0.00 28 GLY A CA 10
ATOM 5738 C C . GLY A 1 26 ? 23.941 -0.760 -20.885 1.00 0.00 28 GLY A C 10
ATOM 5739 O O . GLY A 1 26 ? 23.650 0.134 -21.679 1.00 0.00 28 GLY A O 10
ATOM 5743 N N . ASP A 1 27 ? 23.186 -1.850 -20.724 1.00 0.00 29 ASP A N 10
ATOM 5744 C CA . ASP A 1 27 ? 21.825 -2.019 -21.246 1.00 0.00 29 ASP A CA 10
ATOM 5745 C C . ASP A 1 27 ? 20.907 -2.473 -20.089 1.00 0.00 29 ASP A C 10
ATOM 5746 O O . ASP A 1 27 ? 21.455 -2.841 -19.051 1.00 0.00 29 ASP A O 10
ATOM 5755 N N . THR A 1 28 ? 19.590 -2.403 -20.304 1.00 0.00 30 THR A N 10
ATOM 5756 C CA . THR A 1 28 ? 18.641 -1.975 -19.282 1.00 0.00 30 THR A CA 10
ATOM 5757 C C . THR A 1 28 ? 17.518 -2.993 -19.096 1.00 0.00 30 THR A C 10
ATOM 5758 O O . THR A 1 28 ? 16.586 -3.060 -19.901 1.00 0.00 30 THR A O 10
ATOM 5769 N N . ASP A 1 29 ? 17.612 -3.763 -18.018 1.00 0.00 31 ASP A N 10
ATOM 5770 C CA . ASP A 1 29 ? 16.668 -4.764 -17.551 1.00 0.00 31 ASP A CA 10
ATOM 5771 C C . ASP A 1 29 ? 15.360 -4.138 -17.008 1.00 0.00 31 ASP A C 10
ATOM 5772 O O . ASP A 1 29 ? 14.283 -4.665 -17.290 1.00 0.00 31 ASP A O 10
ATOM 5781 N N . CYS A 1 30 ? 15.403 -3.023 -16.251 1.00 0.00 32 CYS A N 10
ATOM 5782 C CA . CYS A 1 30 ? 14.197 -2.247 -15.906 1.00 0.00 32 CYS A CA 10
ATOM 5783 C C . CYS A 1 30 ? 13.533 -1.656 -17.162 1.00 0.00 32 CYS A C 10
ATOM 5784 O O . CYS A 1 30 ? 14.202 -1.176 -18.073 1.00 0.00 32 CYS A O 10
ATOM 5791 N N . MET A 1 31 ? 12.194 -1.625 -17.147 1.00 0.00 33 MET A N 10
ATOM 5792 C CA . MET A 1 31 ? 11.262 -1.179 -18.194 1.00 0.00 33 MET A CA 10
ATOM 5793 C C . MET A 1 31 ? 11.541 0.220 -18.791 1.00 0.00 33 MET A C 10
ATOM 5794 O O . MET A 1 31 ? 11.081 0.513 -19.892 1.00 0.00 33 MET A O 10
ATOM 5808 N N . ASP A 1 32 ? 12.315 1.062 -18.096 1.00 0.00 34 ASP A N 10
ATOM 5809 C CA . ASP A 1 32 ? 12.784 2.380 -18.537 1.00 0.00 34 ASP A CA 10
ATOM 5810 C C . ASP A 1 32 ? 14.257 2.309 -18.999 1.00 0.00 34 ASP A C 10
ATOM 5811 O O . ASP A 1 32 ? 14.539 2.144 -20.182 1.00 0.00 34 ASP A O 10
ATOM 5820 N N . SER A 1 33 ? 15.188 2.498 -18.061 1.00 0.00 35 SER A N 10
ATOM 5821 C CA . SER A 1 33 ? 16.619 2.768 -18.276 1.00 0.00 35 SER A CA 10
ATOM 5822 C C . SER A 1 33 ? 17.430 2.747 -16.967 1.00 0.00 35 SER A C 10
ATOM 5823 O O . SER A 1 33 ? 18.650 2.937 -16.931 1.00 0.00 35 SER A O 10
ATOM 5831 N N . SER A 1 34 ? 16.718 2.571 -15.854 1.00 0.00 36 SER A N 10
ATOM 5832 C CA . SER A 1 34 ? 17.032 3.078 -14.525 1.00 0.00 36 SER A CA 10
ATOM 5833 C C . SER A 1 34 ? 17.980 2.130 -13.784 1.00 0.00 36 SER A C 10
ATOM 5834 O O . SER A 1 34 ? 18.477 2.446 -12.699 1.00 0.00 36 SER A O 10
ATOM 5842 N N . ASP A 1 35 ? 18.284 0.992 -14.416 1.00 0.00 37 ASP A N 10
ATOM 5843 C CA . ASP A 1 35 ? 19.448 0.168 -14.155 1.00 0.00 37 ASP A CA 10
ATOM 5844 C C . ASP A 1 35 ? 20.718 1.016 -14.148 1.00 0.00 37 ASP A C 10
ATOM 5845 O O . ASP A 1 35 ? 21.497 0.974 -13.198 1.00 0.00 37 ASP A O 10
ATOM 5854 N N . GLU A 1 36 ? 20.917 1.788 -15.223 1.00 0.00 38 GLU A N 10
ATOM 5855 C CA . GLU A 1 36 ? 22.223 2.412 -15.486 1.00 0.00 38 GLU A CA 10
ATOM 5856 C C . GLU A 1 36 ? 22.184 3.888 -15.880 1.00 0.00 38 GLU A C 10
ATOM 5857 O O . GLU A 1 36 ? 23.244 4.507 -15.983 1.00 0.00 38 GLU A O 10
ATOM 5869 N N . LYS A 1 37 ? 20.999 4.513 -15.944 1.00 0.00 39 LYS A N 10
ATOM 5870 C CA . LYS A 1 37 ? 20.826 5.953 -16.212 1.00 0.00 39 LYS A CA 10
ATOM 5871 C C . LYS A 1 37 ? 21.582 6.918 -15.276 1.00 0.00 39 LYS A C 10
ATOM 5872 O O . LYS A 1 37 ? 21.679 8.105 -15.569 1.00 0.00 39 LYS A O 10
ATOM 5891 N N . SER A 1 38 ? 22.158 6.390 -14.198 1.00 0.00 40 SER A N 10
ATOM 5892 C CA . SER A 1 38 ? 23.038 7.067 -13.236 1.00 0.00 40 SER A CA 10
ATOM 5893 C C . SER A 1 38 ? 24.254 6.223 -12.792 1.00 0.00 40 SER A C 10
ATOM 5894 O O . SER A 1 38 ? 24.828 6.504 -11.739 1.00 0.00 40 SER A O 10
ATOM 5902 N N . CYS A 1 39 ? 24.651 5.200 -13.563 1.00 0.00 41 CYS A N 10
ATOM 5903 C CA . CYS A 1 39 ? 25.765 4.288 -13.234 1.00 0.00 41 CYS A CA 10
ATOM 5904 C C . CYS A 1 39 ? 27.056 4.615 -14.021 1.00 0.00 41 CYS A C 10
ATOM 5905 O O . CYS A 1 39 ? 27.951 3.785 -14.143 1.00 0.00 41 CYS A O 10
ATOM 5912 N N . GLU A 1 40 ? 27.165 5.840 -14.546 1.00 0.00 42 GLU A N 10
ATOM 5913 C CA . GLU A 1 40 ? 28.329 6.377 -15.259 1.00 0.00 42 GLU A CA 10
ATOM 5914 C C . GLU A 1 40 ? 28.585 7.830 -14.809 1.00 0.00 42 GLU A C 10
ATOM 5915 O O . GLU A 1 40 ? 27.706 8.463 -14.221 1.00 0.00 42 GLU A O 10
ATOM 5927 N N . GLY A 1 41 ? 29.784 8.365 -15.069 1.00 0.00 43 GLY A N 10
ATOM 5928 C CA . GLY A 1 41 ? 30.201 9.700 -14.642 1.00 0.00 43 GLY A CA 10
ATOM 5929 C C . GLY A 1 41 ? 31.647 10.010 -15.041 1.00 0.00 43 GLY A C 10
ATOM 5930 O O . GLY A 1 41 ? 32.256 9.268 -15.808 1.00 0.00 43 GLY A O 10
ATOM 5934 N N . VAL A 1 42 ? 32.188 11.116 -14.509 1.00 0.00 44 VAL A N 10
ATOM 5935 C CA . VAL A 1 42 ? 33.527 11.670 -14.788 1.00 0.00 44 VAL A CA 10
ATOM 5936 C C . VAL A 1 42 ? 34.608 10.591 -14.935 1.00 0.00 44 VAL A C 10
ATOM 5937 O O . VAL A 1 42 ? 35.614 10.804 -15.609 1.00 0.00 44 VAL A O 10
ATOM 5951 N N . PRO A 1 1 ? 6.516 2.192 0.880 1.00 0.00 3 PRO A N 11
ATOM 5952 C CA . PRO A 1 1 ? 6.709 3.287 1.829 1.00 0.00 3 PRO A CA 11
ATOM 5953 C C . PRO A 1 1 ? 5.563 3.335 2.853 1.00 0.00 3 PRO A C 11
ATOM 5954 O O . PRO A 1 1 ? 4.441 2.915 2.566 1.00 0.00 3 PRO A O 11
ATOM 5965 N N . GLY A 1 2 ? 5.837 3.888 4.037 1.00 0.00 4 GLY A N 11
ATOM 5966 C CA . GLY A 1 2 ? 4.908 3.971 5.147 1.00 0.00 4 GLY A CA 11
ATOM 5967 C C 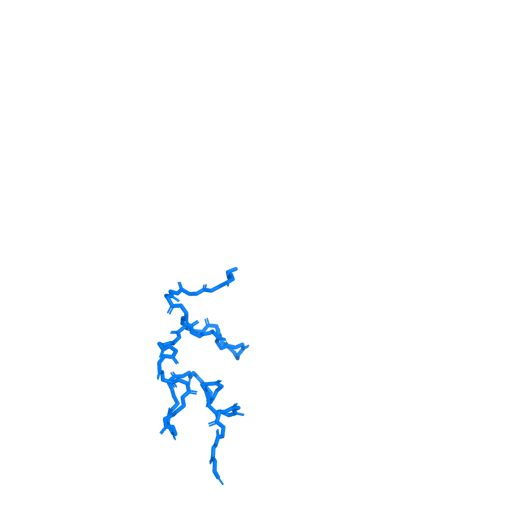. GLY A 1 2 ? 5.649 4.331 6.433 1.00 0.00 4 GLY A C 11
ATOM 5968 O O . GLY A 1 2 ? 6.818 4.714 6.418 1.00 0.00 4 GLY A O 11
ATOM 5972 N N . GLY A 1 3 ? 4.929 4.203 7.539 1.00 0.00 5 GLY A N 11
ATOM 5973 C CA . GLY A 1 3 ? 5.393 4.354 8.915 1.00 0.00 5 GLY A CA 11
ATOM 5974 C C . GLY A 1 3 ? 4.424 3.667 9.883 1.00 0.00 5 GLY A C 11
ATOM 5975 O O . GLY A 1 3 ? 3.361 3.203 9.469 1.00 0.00 5 GLY A O 11
ATOM 5979 N N . CYS A 1 4 ? 4.796 3.598 11.164 1.00 0.00 6 CYS A N 11
ATOM 5980 C CA . CYS A 1 4 ? 4.142 2.755 12.164 1.00 0.00 6 CYS A CA 11
ATOM 5981 C C . CYS A 1 4 ? 3.500 3.590 13.292 1.00 0.00 6 CYS A C 11
ATOM 5982 O O . CYS A 1 4 ? 2.288 3.772 13.336 1.00 0.00 6 CYS A O 11
ATOM 5989 N N . HIS A 1 5 ? 4.340 4.090 14.197 1.00 0.00 7 HIS A N 11
ATOM 5990 C CA . HIS A 1 5 ? 4.165 4.998 15.334 1.00 0.00 7 HIS A CA 11
ATOM 5991 C C . HIS A 1 5 ? 5.505 5.760 15.481 1.00 0.00 7 HIS A C 11
ATOM 5992 O O . HIS A 1 5 ? 6.373 5.445 14.663 1.00 0.00 7 HIS A O 11
ATOM 6006 N N . THR A 1 6 ? 5.638 6.623 16.505 1.00 0.00 8 THR A N 11
ATOM 6007 C CA . THR A 1 6 ? 6.626 7.712 16.594 1.00 0.00 8 THR A CA 11
ATOM 6008 C C . THR A 1 6 ? 8.017 7.251 16.227 1.00 0.00 8 THR A C 11
ATOM 6009 O O . THR A 1 6 ? 8.666 6.563 17.000 1.00 0.00 8 THR A O 11
ATOM 6020 N N . ASP A 1 7 ? 8.477 7.634 15.031 1.00 0.00 9 ASP A N 11
ATOM 6021 C CA . ASP A 1 7 ? 9.824 7.314 14.569 1.00 0.00 9 ASP A CA 11
ATOM 6022 C C . ASP A 1 7 ? 10.179 5.807 14.645 1.00 0.00 9 ASP A C 11
ATOM 6023 O O . ASP A 1 7 ? 11.339 5.460 14.473 1.00 0.00 9 ASP A O 11
ATOM 6032 N N . GLU A 1 8 ? 9.195 4.907 14.823 1.00 0.00 10 GLU A N 11
ATOM 6033 C CA . GLU A 1 8 ? 9.342 3.432 14.858 1.00 0.00 10 GLU A CA 11
ATOM 6034 C C . GLU A 1 8 ? 9.766 2.865 13.483 1.00 0.00 10 GLU A C 11
ATOM 6035 O O . GLU A 1 8 ? 9.680 3.531 12.450 1.00 0.00 10 GLU A O 11
ATOM 6047 N N . PHE A 1 9 ? 10.186 1.592 13.453 1.00 0.00 11 PHE A N 11
ATOM 6048 C CA . PHE A 1 9 ? 10.806 0.983 12.295 1.00 0.00 11 PHE A CA 11
ATOM 6049 C C . PHE A 1 9 ? 9.831 0.098 11.533 1.00 0.00 11 PHE A C 11
ATOM 6050 O O . PHE A 1 9 ? 9.152 -0.757 12.090 1.00 0.00 11 PHE A O 11
ATOM 6067 N N . GLN A 1 10 ? 9.795 0.202 10.200 1.00 0.00 12 GLN A N 11
ATOM 6068 C CA . GLN A 1 10 ? 9.053 -0.762 9.379 1.00 0.00 12 GLN A CA 11
ATOM 6069 C C . GLN A 1 10 ? 10.020 -1.688 8.634 1.00 0.00 12 GLN A C 11
ATOM 6070 O O . GLN A 1 10 ? 10.774 -1.259 7.761 1.00 0.00 12 GLN A O 11
ATOM 6084 N N . CYS A 1 11 ? 9.970 -2.975 8.974 1.00 0.00 13 CYS A N 11
ATOM 6085 C CA . CYS A 1 11 ? 10.598 -4.057 8.227 1.00 0.00 13 CYS A CA 11
ATOM 6086 C C . CYS A 1 11 ? 10.044 -4.115 6.789 1.00 0.00 13 CYS A C 11
ATOM 6087 O O . CYS A 1 11 ? 8.896 -3.730 6.538 1.00 0.00 13 CYS A O 11
ATOM 6094 N N . ARG A 1 12 ? 10.843 -4.629 5.842 1.00 0.00 14 ARG A N 11
ATOM 6095 C CA . ARG A 1 12 ? 10.476 -4.690 4.413 1.00 0.00 14 ARG A CA 11
ATOM 6096 C C . ARG A 1 12 ? 10.305 -6.117 3.877 1.00 0.00 14 ARG A C 11
ATOM 6097 O O . ARG A 1 12 ? 9.865 -6.284 2.745 1.00 0.00 14 ARG A O 11
ATOM 6118 N N . LEU A 1 13 ? 10.597 -7.138 4.693 1.00 0.00 15 LEU A N 11
ATOM 6119 C CA . LEU A 1 13 ? 10.288 -8.540 4.396 1.00 0.00 15 LEU A CA 11
ATOM 6120 C C . LEU A 1 13 ? 8.764 -8.766 4.409 1.00 0.00 15 LEU A C 11
ATOM 6121 O O . LEU A 1 13 ? 8.210 -9.343 3.478 1.00 0.00 15 LEU A O 11
ATOM 6137 N N . ASP A 1 14 ? 8.096 -8.279 5.460 1.00 0.00 16 ASP A N 11
ATOM 6138 C CA . ASP A 1 14 ? 6.693 -8.538 5.790 1.00 0.00 16 ASP A CA 11
ATOM 6139 C C . ASP A 1 14 ? 5.874 -7.253 6.023 1.00 0.00 16 ASP A C 11
ATOM 6140 O O . ASP A 1 14 ? 4.749 -7.145 5.540 1.00 0.00 16 ASP A O 11
ATOM 6149 N N . GLY A 1 15 ? 6.436 -6.294 6.767 1.00 0.00 17 GLY A N 11
ATOM 6150 C CA . GLY A 1 15 ? 5.773 -5.094 7.278 1.00 0.00 17 GLY A CA 11
ATOM 6151 C C . GLY A 1 15 ? 5.854 -4.917 8.803 1.00 0.00 17 GLY A C 11
ATOM 6152 O O . GLY A 1 15 ? 5.197 -4.016 9.320 1.00 0.00 17 GLY A O 11
ATOM 6156 N N . LEU A 1 16 ? 6.623 -5.745 9.534 1.00 0.00 18 LEU A N 11
ATOM 6157 C CA . LEU A 1 16 ? 6.787 -5.668 10.994 1.00 0.00 18 LEU A CA 11
ATOM 6158 C C . LEU A 1 16 ? 7.176 -4.247 11.452 1.00 0.00 18 LEU A C 11
ATOM 6159 O O . LEU A 1 16 ? 8.123 -3.664 10.927 1.00 0.00 18 LEU A O 11
ATOM 6175 N N . CYS A 1 17 ? 6.459 -3.716 12.453 1.00 0.00 19 CYS A N 11
ATOM 6176 C CA . CYS A 1 17 ? 6.621 -2.378 13.026 1.00 0.00 19 CYS A CA 11
ATOM 6177 C C . CYS A 1 17 ? 7.261 -2.420 14.438 1.00 0.00 19 CYS A C 11
ATOM 6178 O O . CYS A 1 17 ? 6.638 -3.002 15.326 1.00 0.00 19 CYS A O 11
ATOM 6185 N N . ILE A 1 18 ? 8.454 -1.821 14.668 1.00 0.00 20 ILE A N 11
ATOM 6186 C CA . ILE A 1 18 ? 9.162 -1.934 15.974 1.00 0.00 20 ILE A CA 11
ATOM 6187 C C . ILE A 1 18 ? 9.742 -0.653 16.612 1.00 0.00 20 ILE A C 11
ATOM 6188 O O . ILE A 1 18 ? 10.097 0.355 16.000 1.00 0.00 20 ILE A O 11
ATOM 6204 N N . PRO A 1 19 ? 9.851 -0.615 17.960 1.00 0.00 21 PRO A N 11
ATOM 6205 C CA . PRO A 1 19 ? 10.283 0.597 18.657 1.00 0.00 21 PRO A CA 11
ATOM 6206 C C . PRO A 1 19 ? 11.747 0.943 18.395 1.00 0.00 21 PRO A C 11
ATOM 6207 O O . PRO A 1 19 ? 12.593 0.2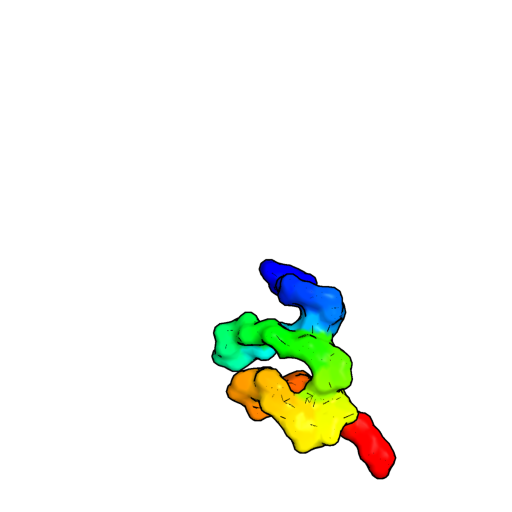69 18.970 1.00 0.00 21 PRO A O 11
ATOM 6218 N N . LEU A 1 20 ? 11.969 1.987 17.582 1.00 0.00 22 LEU A N 11
ATOM 6219 C CA . LEU A 1 20 ? 13.218 2.216 16.811 1.00 0.00 22 LEU A CA 11
ATOM 6220 C C . LEU A 1 20 ? 14.446 2.560 17.678 1.00 0.00 22 LEU A C 11
ATOM 6221 O O . LEU A 1 20 ? 15.596 2.437 17.258 1.00 0.00 22 LEU A O 11
ATOM 6237 N N . ARG A 1 21 ? 14.228 2.849 18.963 1.00 0.00 23 ARG A N 11
ATOM 6238 C CA . ARG A 1 21 ? 15.273 2.756 19.991 1.00 0.00 23 ARG A CA 11
ATOM 6239 C C . ARG A 1 21 ? 15.981 1.381 20.042 1.00 0.00 23 ARG A C 11
ATOM 6240 O O . ARG A 1 21 ? 17.061 1.307 20.618 1.00 0.00 23 ARG A O 11
ATOM 6261 N N . TRP A 1 22 ? 15.425 0.346 19.389 1.00 0.00 24 TRP A N 11
ATOM 6262 C CA . TRP A 1 22 ? 15.974 -1.007 19.219 1.00 0.00 24 TRP A CA 11
ATOM 6263 C C . TRP A 1 22 ? 16.634 -1.232 17.823 1.00 0.00 24 TRP A C 11
ATOM 6264 O O . TRP A 1 22 ? 16.932 -2.315 17.312 1.00 0.00 24 TRP A O 11
ATOM 6285 N N . ARG A 1 23 ? 16.955 -0.146 17.098 1.00 0.00 25 ARG A N 11
ATOM 6286 C CA . ARG A 1 23 ? 17.879 -0.208 15.947 1.00 0.00 25 ARG A CA 11
ATOM 6287 C C . ARG A 1 23 ? 19.391 -0.106 16.256 1.00 0.00 25 ARG A C 11
ATOM 6288 O O . ARG A 1 23 ? 20.137 0.312 15.369 1.00 0.00 25 ARG A O 11
ATOM 6309 N N . CYS A 1 24 ? 19.881 -0.436 17.464 1.00 0.00 26 CYS A N 11
ATOM 6310 C CA . CYS A 1 24 ? 21.327 -0.355 17.767 1.00 0.00 26 CYS A CA 11
ATOM 6311 C C . CYS A 1 24 ? 21.741 -1.076 19.073 1.00 0.00 26 CYS A C 11
ATOM 6312 O O . CYS A 1 24 ? 22.265 -0.473 20.011 1.00 0.00 26 CYS A O 11
ATOM 6319 N N . ASP A 1 25 ? 21.517 -2.386 19.118 1.00 0.00 27 ASP A N 11
ATOM 6320 C CA . ASP A 1 25 ? 21.602 -3.256 20.299 1.00 0.00 27 ASP A CA 11
ATOM 6321 C C . ASP A 1 25 ? 22.110 -4.649 19.919 1.00 0.00 27 ASP A C 11
ATOM 6322 O O . ASP A 1 25 ? 23.022 -5.170 20.562 1.00 0.00 27 ASP A O 11
ATOM 6331 N N . GLY A 1 26 ? 21.537 -5.227 18.861 1.00 0.00 28 GLY A N 11
ATOM 6332 C CA . GLY A 1 26 ? 21.913 -6.507 18.283 1.00 0.00 28 GLY A CA 11
ATOM 6333 C C . GLY A 1 26 ? 20.766 -7.509 18.164 1.00 0.00 28 GLY A C 11
ATOM 6334 O O . GLY A 1 26 ? 21.043 -8.629 17.732 1.00 0.00 28 GLY A O 11
ATOM 6338 N N . ASP A 1 27 ? 19.521 -7.163 18.531 1.00 0.00 29 ASP A N 11
ATOM 6339 C CA . ASP A 1 27 ? 18.384 -8.064 18.331 1.00 0.00 29 ASP A CA 11
ATOM 6340 C C . ASP A 1 27 ? 17.676 -7.752 17.002 1.00 0.00 29 ASP A C 11
ATOM 6341 O O . ASP A 1 27 ? 17.209 -6.660 16.689 1.00 0.00 29 ASP A O 11
ATOM 6350 N N . THR A 1 28 ? 17.576 -8.741 16.111 1.00 0.00 30 THR A N 11
ATOM 6351 C CA . THR A 1 28 ? 16.848 -8.537 14.861 1.00 0.00 30 THR A CA 11
ATOM 6352 C C . THR A 1 28 ? 15.334 -8.565 15.130 1.00 0.00 30 THR A C 11
ATOM 6353 O O . THR A 1 28 ? 14.673 -9.570 14.849 1.00 0.00 30 THR A O 11
ATOM 6364 N N . ASP A 1 29 ? 14.795 -7.474 15.688 1.00 0.00 31 ASP A N 11
ATOM 6365 C CA . ASP A 1 29 ? 13.377 -7.262 15.960 1.00 0.00 31 ASP A CA 11
ATOM 6366 C C . ASP A 1 29 ? 12.562 -7.326 14.646 1.00 0.00 31 ASP A C 11
ATOM 6367 O O . ASP A 1 29 ? 11.501 -7.951 14.603 1.00 0.00 31 ASP A O 11
ATOM 6376 N N . CYS A 1 30 ? 13.067 -6.732 13.552 1.00 0.00 32 CYS A N 11
ATOM 6377 C CA . CYS A 1 30 ? 12.627 -6.973 12.173 1.00 0.00 32 CYS A CA 11
ATOM 6378 C C . CYS A 1 30 ? 13.059 -8.356 11.671 1.00 0.00 32 CYS A C 11
ATOM 6379 O O . CYS A 1 30 ? 14.223 -8.738 11.771 1.00 0.00 32 CYS A O 11
ATOM 6386 N N . MET A 1 31 ? 12.110 -9.044 11.019 1.00 0.00 33 MET A N 11
ATOM 6387 C CA . MET A 1 31 ? 12.163 -10.392 10.430 1.00 0.00 33 MET A CA 11
ATOM 6388 C C . MET A 1 31 ? 13.332 -10.653 9.447 1.00 0.00 33 MET A C 11
ATOM 6389 O O . MET A 1 31 ? 13.573 -11.799 9.077 1.00 0.00 33 MET A O 11
ATOM 6403 N N . ASP A 1 32 ? 14.066 -9.611 9.044 1.00 0.00 34 ASP A N 11
ATOM 6404 C CA . ASP A 1 32 ? 15.340 -9.675 8.322 1.00 0.00 34 ASP A CA 11
ATOM 6405 C C . ASP A 1 32 ? 16.512 -9.482 9.315 1.00 0.00 34 ASP A C 11
ATOM 6406 O O . ASP A 1 32 ? 17.004 -10.444 9.903 1.00 0.00 34 ASP A O 11
ATOM 6415 N N . SER A 1 33 ? 17.002 -8.250 9.489 1.00 0.00 35 SER A N 11
ATOM 6416 C CA . SER A 1 33 ? 18.089 -7.822 10.396 1.00 0.00 35 SER A CA 11
ATOM 6417 C C . SER A 1 33 ? 18.201 -6.287 10.460 1.00 0.00 35 SER A C 11
ATOM 6418 O O . SER A 1 33 ? 19.158 -5.721 10.989 1.00 0.00 35 SER A O 11
ATOM 6426 N N . SER A 1 34 ? 17.226 -5.607 9.858 1.00 0.00 36 SER A N 11
ATOM 6427 C CA . SER A 1 34 ? 17.279 -4.239 9.348 1.00 0.00 36 SER A CA 11
ATOM 6428 C C . SER A 1 34 ? 17.002 -3.203 10.442 1.00 0.00 36 SER A C 11
ATOM 6429 O O . SER A 1 34 ? 17.158 -2.000 10.220 1.00 0.00 36 SER A O 11
ATOM 6437 N N . ASP A 1 35 ? 16.724 -3.677 11.666 1.00 0.00 37 ASP A N 11
ATOM 6438 C CA . ASP A 1 35 ? 17.067 -2.960 12.884 1.00 0.00 37 ASP A CA 11
ATOM 6439 C C . ASP A 1 35 ? 18.455 -2.340 12.712 1.00 0.00 37 ASP A C 11
ATOM 6440 O O . ASP A 1 35 ? 18.613 -1.124 12.742 1.00 0.00 37 ASP A O 11
ATOM 6449 N N . GLU A 1 36 ? 19.458 -3.204 12.510 1.00 0.00 38 GLU A N 11
ATOM 6450 C CA . GLU A 1 36 ? 20.828 -2.854 12.916 1.00 0.00 38 GLU A CA 11
ATOM 6451 C C . GLU A 1 36 ? 21.940 -3.459 12.062 1.00 0.00 38 GLU A C 11
ATOM 6452 O O . GLU A 1 36 ? 23.118 -3.261 12.359 1.00 0.00 38 GLU A O 11
ATOM 6464 N N . LYS A 1 37 ? 21.576 -4.016 10.900 1.00 0.00 39 LYS A N 11
ATOM 6465 C CA . LYS A 1 37 ? 22.413 -4.345 9.726 1.00 0.00 39 LYS A CA 11
ATOM 6466 C C . LYS A 1 37 ? 23.326 -3.206 9.200 1.00 0.00 39 LYS A C 11
ATOM 6467 O O . LYS A 1 37 ? 23.940 -3.344 8.145 1.00 0.00 39 LYS A O 11
ATOM 6486 N N . SER A 1 38 ? 23.395 -2.081 9.914 1.00 0.00 40 SER A N 11
ATOM 6487 C CA . SER A 1 38 ? 24.251 -0.913 9.691 1.00 0.00 40 SER A CA 11
ATOM 6488 C C . SER A 1 38 ? 24.603 -0.134 10.982 1.00 0.00 40 SER A C 11
ATOM 6489 O O . SER A 1 38 ? 25.025 1.020 10.881 1.00 0.00 40 SER A O 11
ATOM 6497 N N . CYS A 1 39 ? 24.438 -0.728 12.174 1.00 0.00 41 CYS A N 11
ATOM 6498 C CA . CYS A 1 39 ? 24.667 -0.074 13.480 1.00 0.00 41 CYS A CA 11
ATOM 6499 C C . CYS A 1 39 ? 25.784 -0.743 14.309 1.00 0.00 41 CYS A C 11
ATOM 6500 O O . CYS A 1 39 ? 25.788 -0.693 15.538 1.00 0.00 41 CYS A O 11
ATOM 6507 N N . GLU A 1 40 ? 26.745 -1.379 13.631 1.00 0.00 42 GLU A N 11
ATOM 6508 C CA . GLU A 1 40 ? 27.997 -1.855 14.230 1.00 0.00 42 GLU A CA 11
ATOM 6509 C C . GLU A 1 40 ? 28.886 -0.692 14.726 1.00 0.00 42 GLU A C 11
ATOM 6510 O O . GLU A 1 40 ? 28.625 0.478 14.447 1.00 0.00 42 GLU A O 11
ATOM 6522 N N . GLY A 1 41 ? 29.964 -1.020 15.454 1.00 0.00 43 GLY A N 11
ATOM 6523 C CA . GLY A 1 41 ? 30.929 -0.047 15.988 1.00 0.00 43 GLY A CA 11
ATOM 6524 C C . GLY A 1 41 ? 30.904 0.120 17.513 1.00 0.00 43 GLY A C 11
ATOM 6525 O O . GLY A 1 41 ? 31.683 0.905 18.043 1.00 0.00 43 GLY A O 11
ATOM 6529 N N . VAL A 1 42 ? 30.042 -0.630 18.217 1.00 0.00 44 VAL A N 11
ATOM 6530 C CA . VAL A 1 42 ? 29.842 -0.621 19.678 1.00 0.00 44 VAL A CA 11
ATOM 6531 C C . VAL A 1 42 ? 31.180 -0.598 20.427 1.00 0.00 44 VAL A C 11
ATOM 6532 O O . VAL A 1 42 ? 31.292 0.006 21.493 1.00 0.00 44 VAL A O 11
ATOM 6546 N N . PRO A 1 1 ? -0.022 -4.171 -3.870 1.00 0.00 3 PRO A N 12
ATOM 6547 C CA . PRO A 1 1 ? -1.305 -4.633 -4.401 1.00 0.00 3 PRO A CA 12
ATOM 6548 C C . PRO A 1 1 ? -1.343 -6.169 -4.521 1.00 0.00 3 PRO A C 12
ATOM 6549 O O . PRO A 1 1 ? -1.316 -6.729 -5.616 1.00 0.00 3 PRO A O 12
ATOM 6560 N N . GLY A 1 2 ? -1.405 -6.850 -3.372 1.00 0.00 4 GLY A N 12
ATOM 6561 C CA . GLY A 1 2 ? -1.524 -8.294 -3.229 1.00 0.00 4 GLY A CA 12
ATOM 6562 C C . GLY A 1 2 ? -2.677 -8.671 -2.296 1.00 0.00 4 GLY A C 12
ATOM 6563 O O . GLY A 1 2 ? -3.625 -7.912 -2.100 1.00 0.00 4 GLY A O 12
ATOM 6567 N N . GLY A 1 3 ? -2.595 -9.878 -1.742 1.00 0.00 5 GLY A N 12
ATOM 6568 C CA . GLY A 1 3 ? -3.601 -10.467 -0.860 1.00 0.00 5 GLY A CA 12
ATOM 6569 C C . GLY A 1 3 ? -3.230 -11.886 -0.421 1.00 0.00 5 GLY A C 12
ATOM 6570 O O . GLY A 1 3 ? -2.190 -12.413 -0.813 1.00 0.00 5 GLY A O 12
ATOM 6574 N N . CYS A 1 4 ? -4.091 -12.488 0.404 1.00 0.00 6 CYS A N 12
ATOM 6575 C CA . CYS A 1 4 ? -3.885 -13.790 1.040 1.00 0.00 6 CYS A CA 12
ATOM 6576 C C . CYS A 1 4 ? -4.663 -14.918 0.330 1.00 0.00 6 CYS A C 12
ATOM 6577 O O . CYS A 1 4 ? -4.089 -15.798 -0.304 1.00 0.00 6 CYS A O 12
ATOM 6584 N N . HIS A 1 5 ? -5.986 -14.875 0.477 1.00 0.00 7 HIS A N 12
ATOM 6585 C CA . HIS A 1 5 ? -7.072 -15.706 -0.034 1.00 0.00 7 HIS A CA 12
ATOM 6586 C C . HIS A 1 5 ? -8.313 -14.780 -0.086 1.00 0.00 7 HIS A C 12
ATOM 6587 O O . HIS A 1 5 ? -8.123 -13.592 0.163 1.00 0.00 7 HIS A O 12
ATOM 6601 N N . THR A 1 6 ? -9.512 -15.321 -0.344 1.00 0.00 8 THR A N 12
ATOM 6602 C CA . THR A 1 6 ? -10.726 -14.630 -0.819 1.00 0.00 8 THR A CA 12
ATOM 6603 C C . THR A 1 6 ? -11.176 -13.461 0.070 1.00 0.00 8 THR A C 12
ATOM 6604 O O . THR A 1 6 ? -11.914 -13.639 1.024 1.00 0.00 8 THR A O 12
ATOM 6615 N N . ASP A 1 7 ? -10.708 -12.245 -0.243 1.00 0.00 9 ASP A N 12
ATOM 6616 C CA . ASP A 1 7 ? -10.783 -11.041 0.604 1.00 0.00 9 ASP A CA 12
ATOM 6617 C C . ASP A 1 7 ? -10.201 -11.189 2.025 1.00 0.00 9 ASP A C 12
ATOM 6618 O O . ASP A 1 7 ? -10.369 -10.297 2.844 1.00 0.00 9 ASP A O 12
ATOM 6627 N N . GLU A 1 8 ? -9.438 -12.248 2.307 1.00 0.00 10 GLU A N 12
ATOM 6628 C CA . GLU A 1 8 ? -8.740 -12.475 3.592 1.00 0.00 10 GLU A CA 12
ATOM 6629 C C . GLU A 1 8 ? -7.727 -11.359 3.924 1.00 0.00 10 GLU A C 12
ATOM 6630 O O . GLU A 1 8 ? -7.168 -10.706 3.040 1.00 0.00 10 GLU A O 12
ATOM 6642 N N . PHE A 1 9 ? -7.447 -11.174 5.221 1.00 0.00 11 PHE A N 12
ATOM 6643 C CA . PHE A 1 9 ? -6.807 -9.981 5.743 1.00 0.00 11 PHE A CA 12
ATOM 6644 C C . PHE A 1 9 ? -5.320 -10.224 5.984 1.00 0.00 11 PHE A C 12
ATOM 6645 O O . PHE A 1 9 ? -4.907 -11.210 6.587 1.00 0.00 11 PHE A O 12
ATOM 6662 N N . GLN A 1 10 ? -4.446 -9.299 5.575 1.00 0.00 12 GLN A N 12
ATOM 6663 C CA . GLN A 1 10 ? -3.019 -9.407 5.904 1.00 0.00 12 GLN A CA 12
ATOM 6664 C C . GLN A 1 10 ? -2.673 -8.466 7.058 1.00 0.00 12 GLN A C 12
ATOM 6665 O O . GLN A 1 10 ? -2.757 -7.244 6.937 1.00 0.00 12 GLN A O 12
ATOM 6679 N N . CYS A 1 11 ? -2.258 -9.055 8.178 1.00 0.00 13 CYS A N 12
ATOM 6680 C CA . CYS A 1 11 ? -1.764 -8.341 9.347 1.00 0.00 13 CYS A CA 12
ATOM 6681 C C . CYS A 1 11 ? -0.525 -7.497 9.012 1.00 0.00 13 CYS A C 12
ATOM 6682 O O . CYS A 1 11 ? 0.327 -7.946 8.240 1.00 0.00 13 CYS A O 12
ATOM 6689 N N . ARG A 1 12 ? -0.370 -6.308 9.619 1.00 0.00 14 ARG A N 12
ATOM 6690 C CA . ARG A 1 12 ? 0.813 -5.459 9.379 1.00 0.00 14 ARG A CA 12
ATOM 6691 C C . ARG A 1 12 ? 2.000 -5.733 10.310 1.00 0.00 14 ARG A C 12
ATOM 6692 O O . ARG A 1 12 ? 3.077 -5.205 10.058 1.00 0.00 14 ARG A O 12
ATOM 6713 N N . LEU A 1 13 ? 1.805 -6.518 11.377 1.00 0.00 15 LEU A N 12
ATOM 6714 C CA . LEU A 1 13 ? 2.846 -6.811 12.366 1.00 0.00 15 LEU A CA 12
ATOM 6715 C C . LEU A 1 13 ? 3.857 -7.834 11.820 1.00 0.00 15 LEU A C 12
ATOM 6716 O O . LEU A 1 13 ? 5.024 -7.506 11.635 1.00 0.00 15 LEU A O 12
ATOM 6732 N N . ASP A 1 14 ? 3.380 -9.046 11.508 1.00 0.00 16 ASP A N 12
ATOM 6733 C CA . ASP A 1 14 ? 4.192 -10.176 11.030 1.00 0.00 16 ASP A CA 12
ATOM 6734 C C . ASP A 1 14 ? 3.683 -10.765 9.699 1.00 0.00 16 ASP A C 12
ATOM 6735 O O . ASP A 1 14 ? 4.233 -11.748 9.209 1.00 0.00 16 ASP A O 12
ATOM 6744 N N . GLY A 1 15 ? 2.643 -10.173 9.090 1.00 0.00 17 GLY A N 12
ATOM 6745 C CA . GLY A 1 15 ? 2.221 -10.513 7.728 1.00 0.00 17 GLY A CA 12
ATOM 6746 C C . GLY A 1 15 ? 1.224 -11.668 7.609 1.00 0.00 17 GLY A C 12
ATOM 6747 O O . GLY A 1 15 ? 0.923 -12.065 6.485 1.00 0.00 17 GLY A O 12
ATOM 6751 N N . LEU A 1 16 ? 0.720 -12.229 8.720 1.00 0.00 18 LEU A N 12
ATOM 6752 C CA . LEU A 1 16 ? -0.150 -13.409 8.663 1.00 0.00 18 LEU A CA 12
ATOM 6753 C C . LEU A 1 16 ? -1.558 -13.072 8.134 1.00 0.00 18 LEU A C 12
ATOM 6754 O O . LEU A 1 16 ? -1.975 -11.911 8.120 1.00 0.00 18 LEU A O 12
ATOM 6770 N N . CYS A 1 17 ? -2.272 -14.110 7.689 1.00 0.00 19 CYS A N 12
ATOM 6771 C CA . CYS A 1 17 ? -3.437 -14.017 6.812 1.00 0.00 19 CYS A CA 12
ATOM 6772 C C . CYS A 1 17 ? -4.711 -14.549 7.499 1.00 0.00 19 CYS A C 12
ATOM 6773 O O . CYS A 1 17 ? -4.707 -15.718 7.889 1.00 0.00 19 CYS A O 12
ATOM 6780 N N . ILE A 1 18 ? -5.776 -13.734 7.646 1.00 0.00 20 ILE A N 12
ATOM 6781 C CA . ILE A 1 18 ? -6.953 -14.128 8.453 1.00 0.00 20 ILE A CA 12
ATOM 6782 C C . ILE A 1 18 ? -8.326 -14.001 7.753 1.00 0.00 20 ILE A C 12
ATOM 6783 O O . ILE A 1 18 ? -8.592 -13.183 6.870 1.00 0.00 20 ILE A O 12
ATOM 6799 N N . PRO A 1 19 ? -9.304 -14.873 8.087 1.00 0.00 21 PRO A N 12
ATOM 6800 C CA . PRO A 1 19 ? -10.571 -14.917 7.351 1.00 0.00 21 PRO A CA 12
ATOM 6801 C C . PRO A 1 19 ? -11.419 -13.685 7.636 1.00 0.00 21 PRO A C 12
ATOM 6802 O O . PRO A 1 19 ? -11.979 -13.649 8.720 1.00 0.00 21 PRO A O 12
ATOM 6813 N N . LEU A 1 20 ? -11.494 -12.761 6.663 1.00 0.00 22 LEU A N 12
ATOM 6814 C CA . LEU A 1 20 ? -11.814 -11.326 6.878 1.00 0.00 22 LEU A CA 12
ATOM 6815 C C . LEU A 1 20 ? -13.268 -11.062 7.334 1.00 0.00 22 LEU A C 12
ATOM 6816 O O . LEU A 1 20 ? -13.600 -10.031 7.925 1.00 0.00 22 LEU A O 12
ATOM 6832 N N . ARG A 1 21 ? -14.114 -12.091 7.229 1.00 0.00 23 ARG A N 12
ATOM 6833 C CA . ARG A 1 21 ? -15.347 -12.261 8.015 1.00 0.00 23 ARG A CA 12
ATOM 6834 C C . ARG A 1 21 ? -15.159 -11.950 9.516 1.00 0.00 23 ARG A C 12
ATOM 6835 O O . ARG A 1 21 ? -16.131 -11.577 10.164 1.00 0.00 23 ARG A O 12
ATOM 6856 N N . TRP A 1 22 ? -13.926 -12.060 10.029 1.00 0.00 24 TRP A N 12
ATOM 6857 C CA . TRP A 1 22 ? -13.508 -11.892 11.421 1.00 0.00 24 TRP A CA 12
ATOM 6858 C C . TRP A 1 22 ? -12.832 -10.514 11.688 1.00 0.00 24 TRP A C 12
ATOM 6859 O O . TRP A 1 22 ? -12.144 -10.208 12.667 1.00 0.00 24 TRP A O 12
ATOM 6880 N N . ARG A 1 23 ? -13.029 -9.541 10.777 1.00 0.00 25 ARG A N 12
ATOM 6881 C CA . ARG A 1 23 ? -12.753 -8.119 11.070 1.00 0.00 25 ARG A CA 12
ATOM 6882 C C . ARG A 1 23 ? -13.846 -7.328 11.837 1.00 0.00 25 ARG A C 12
ATOM 6883 O O . ARG A 1 23 ? -13.849 -6.101 11.733 1.00 0.00 25 ARG A O 12
ATOM 6904 N N . CYS A 1 24 ? -14.782 -7.959 12.566 1.00 0.00 26 CYS A N 12
ATOM 6905 C CA . CYS A 1 24 ? -15.863 -7.268 13.311 1.00 0.00 26 CYS A CA 12
ATOM 6906 C C . CYS A 1 24 ? -16.618 -8.230 14.262 1.00 0.00 26 CYS A C 12
ATOM 6907 O O . CYS A 1 24 ? -17.777 -8.587 14.033 1.00 0.00 26 CYS A O 12
ATOM 6914 N N . ASP A 1 25 ? -15.961 -8.643 15.344 1.00 0.00 27 ASP A N 12
ATOM 6915 C CA . ASP A 1 25 ? -16.414 -9.697 16.269 1.00 0.00 27 ASP A CA 12
ATOM 6916 C C . ASP A 1 25 ? -15.854 -9.473 17.674 1.00 0.00 27 ASP A C 12
ATOM 6917 O O . ASP A 1 25 ? -16.578 -9.593 18.663 1.00 0.00 27 ASP A O 12
ATOM 6926 N N . GLY A 1 26 ? -14.573 -9.118 17.746 1.00 0.00 28 GLY A N 12
ATOM 6927 C CA . GLY A 1 26 ? -13.851 -8.713 18.934 1.00 0.00 28 GLY A CA 12
ATOM 6928 C C . GLY A 1 26 ? -12.596 -9.539 19.209 1.00 0.00 28 GLY A C 12
ATOM 6929 O O . GLY A 1 26 ? -11.989 -9.306 20.256 1.00 0.00 28 GLY A O 12
ATOM 6933 N N . ASP A 1 27 ? -12.206 -10.482 18.334 1.00 0.00 29 ASP A N 12
ATOM 6934 C CA . ASP A 1 27 ? -11.035 -11.332 18.559 1.00 0.00 29 ASP A CA 12
ATOM 6935 C C . ASP A 1 27 ? -9.835 -10.878 17.710 1.00 0.00 29 ASP A C 12
ATOM 6936 O O . ASP A 1 27 ? -9.854 -10.724 16.491 1.00 0.00 29 ASP A O 12
ATOM 6945 N N . THR A 1 28 ? -8.687 -10.644 18.360 1.00 0.00 30 THR A N 12
ATOM 6946 C CA . THR A 1 28 ? -7.477 -10.237 17.643 1.00 0.00 30 THR A CA 12
ATOM 6947 C C . THR A 1 28 ? -6.855 -11.428 16.889 1.00 0.00 30 THR A C 12
ATOM 6948 O O . THR A 1 28 ? -5.828 -11.976 17.300 1.00 0.00 30 THR A O 12
ATOM 6959 N N . ASP A 1 29 ? -7.498 -11.821 15.788 1.00 0.00 31 ASP A N 12
ATOM 6960 C CA . ASP A 1 29 ? -7.089 -12.791 14.784 1.00 0.00 31 ASP A CA 12
ATOM 6961 C C . ASP A 1 29 ? -5.755 -12.380 14.143 1.00 0.00 31 ASP A C 12
ATOM 6962 O O . ASP A 1 29 ? -4.877 -13.224 13.952 1.00 0.00 31 ASP A O 12
ATOM 6971 N N . CYS A 1 30 ? -5.572 -11.089 13.825 1.00 0.00 32 CYS A N 12
ATOM 6972 C CA . CYS A 1 30 ? -4.260 -10.576 13.436 1.00 0.00 32 CYS A CA 12
ATOM 6973 C C . CYS A 1 30 ? -3.379 -10.374 14.678 1.00 0.00 32 CYS A C 12
ATOM 6974 O O . CYS A 1 30 ? -3.829 -9.914 15.723 1.00 0.00 32 CYS A O 12
ATOM 6981 N N . MET A 1 31 ? -2.080 -10.626 14.489 1.00 0.00 33 MET A N 12
ATOM 6982 C CA . MET A 1 31 ? -0.904 -10.509 15.366 1.00 0.00 33 MET A CA 12
ATOM 6983 C C . MET A 1 31 ? -0.725 -9.153 16.093 1.00 0.00 33 MET A C 12
ATOM 6984 O O . MET A 1 31 ? 0.292 -8.946 16.749 1.00 0.00 33 MET A O 12
ATOM 6998 N N . ASP A 1 32 ? -1.690 -8.231 15.989 1.00 0.00 34 ASP A N 12
ATOM 6999 C CA . ASP A 1 32 ? -1.740 -7.001 16.792 1.00 0.00 34 ASP A CA 12
ATOM 7000 C C . ASP A 1 32 ? -3.127 -6.708 17.402 1.00 0.00 34 ASP A C 12
ATOM 7001 O O . ASP A 1 32 ? -3.223 -6.547 18.615 1.00 0.00 34 ASP A O 12
ATOM 7010 N N . SER A 1 33 ? -4.167 -6.599 16.559 1.00 0.00 35 SER A N 12
ATOM 7011 C CA . SER A 1 33 ? -5.462 -5.922 16.794 1.00 0.00 35 SER A CA 12
ATOM 7012 C C . SER A 1 33 ? -6.217 -5.539 15.510 1.00 0.00 35 SER A C 12
ATOM 7013 O O . SER A 1 33 ? -7.394 -5.179 15.569 1.00 0.00 35 SER A O 12
ATOM 7021 N N . SER A 1 34 ? -5.560 -5.544 14.344 1.00 0.00 36 SER A N 12
ATOM 7022 C CA . SER A 1 34 ? -6.010 -4.829 13.152 1.00 0.00 36 SER A CA 12
ATOM 7023 C C . SER A 1 34 ? -6.932 -5.645 12.249 1.00 0.00 36 SER A C 12
ATOM 7024 O O . SER A 1 34 ? -7.372 -5.114 11.225 1.00 0.00 36 SER A O 12
ATOM 7032 N N . ASP A 1 35 ? -7.364 -6.847 12.664 1.00 0.00 37 ASP A N 12
ATOM 7033 C CA . ASP A 1 35 ? -8.713 -7.279 12.316 1.00 0.00 37 ASP A CA 12
ATOM 7034 C C . ASP A 1 35 ? -9.732 -6.203 12.714 1.00 0.00 37 ASP A C 12
ATOM 7035 O O . ASP A 1 35 ? -10.549 -5.845 11.870 1.00 0.00 37 ASP A O 12
ATOM 7044 N N . GLU A 1 36 ? -9.669 -5.624 13.926 1.00 0.00 38 GLU A N 12
ATOM 7045 C CA . GLU A 1 36 ? -10.842 -4.851 14.394 1.00 0.00 38 GLU A CA 12
ATOM 7046 C C . GLU A 1 36 ? -10.655 -3.805 15.496 1.00 0.00 38 GLU A C 12
ATOM 7047 O O . GLU A 1 36 ? -11.632 -3.448 16.147 1.00 0.00 38 GLU A O 12
ATOM 7059 N N . LYS A 1 37 ? -9.474 -3.203 15.654 1.00 0.00 39 LYS A N 12
ATOM 7060 C CA . LYS A 1 37 ? -9.194 -2.063 16.559 1.00 0.00 39 LYS A CA 12
ATOM 7061 C C . LYS A 1 37 ? -10.117 -0.814 16.444 1.00 0.00 39 LYS A C 12
ATOM 7062 O O . LYS A 1 37 ? -9.862 0.208 17.075 1.00 0.00 39 LYS A O 12
ATOM 7081 N N . SER A 1 38 ? -11.191 -0.877 15.655 1.00 0.00 40 SER A N 12
ATOM 7082 C CA . SER A 1 38 ? -12.305 0.079 15.594 1.00 0.00 40 SER A CA 12
ATOM 7083 C C . SER A 1 38 ? -13.695 -0.571 15.382 1.00 0.00 40 SER A C 12
ATOM 7084 O O . SER A 1 38 ? -14.632 0.131 14.996 1.00 0.00 40 SER A O 12
ATOM 7092 N N . CYS A 1 39 ? -13.846 -1.878 15.630 1.00 0.00 41 CYS A N 12
ATOM 7093 C CA . CYS A 1 39 ? -15.104 -2.633 15.549 1.00 0.00 41 CYS A CA 12
ATOM 7094 C C . CYS A 1 39 ? -15.225 -3.559 16.771 1.00 0.00 41 CYS A C 12
ATOM 7095 O O . CYS A 1 39 ? -15.137 -4.780 16.671 1.00 0.00 41 CYS A O 12
ATOM 7102 N N . GLU A 1 40 ? -15.401 -2.926 17.937 1.00 0.00 42 GLU A N 12
ATOM 7103 C CA . GLU A 1 40 ? -15.296 -3.526 19.279 1.00 0.00 42 GLU A CA 12
ATOM 7104 C C . GLU A 1 40 ? -13.895 -4.124 19.540 1.00 0.00 42 GLU A C 12
ATOM 7105 O O . GLU A 1 40 ? -12.908 -3.579 19.049 1.00 0.00 42 GLU A O 12
ATOM 7117 N N . GLY A 1 41 ? -13.774 -5.150 20.396 1.00 0.00 43 GLY A N 12
ATOM 7118 C CA . GLY A 1 41 ? -12.516 -5.864 20.663 1.00 0.00 43 GLY A CA 12
ATOM 7119 C C . GLY A 1 41 ? -11.380 -4.997 21.219 1.00 0.00 43 GLY A C 12
ATOM 7120 O O . GLY A 1 41 ? -10.311 -4.915 20.616 1.00 0.00 43 GLY A O 12
ATOM 7124 N N . VAL A 1 42 ? -11.582 -4.377 22.390 1.00 0.00 44 VAL A N 12
ATOM 7125 C CA . VAL A 1 42 ? -10.574 -3.543 23.065 1.00 0.00 44 VAL A CA 12
ATOM 7126 C C . VAL A 1 42 ? -10.467 -3.875 24.555 1.00 0.00 44 VAL A C 12
ATOM 7127 O O . VAL A 1 42 ? -11.454 -4.225 25.203 1.00 0.00 44 VAL A O 12
ATOM 7141 N N . PRO A 1 1 ? 5.101 3.617 -3.438 1.00 0.00 3 PRO A N 13
ATOM 7142 C CA . PRO A 1 1 ? 6.268 4.234 -2.799 1.00 0.00 3 PRO A CA 13
ATOM 7143 C C . PRO A 1 1 ? 6.314 5.765 -2.997 1.00 0.00 3 PRO A C 13
ATOM 7144 O O . PRO A 1 1 ? 7.228 6.308 -3.613 1.00 0.00 3 PRO A O 13
ATOM 7155 N N . GLY A 1 2 ? 5.311 6.472 -2.467 1.00 0.00 4 GLY A N 13
ATOM 7156 C CA . GLY A 1 2 ? 5.244 7.936 -2.413 1.00 0.00 4 GLY A CA 13
ATOM 7157 C C . GLY A 1 2 ? 4.899 8.642 -3.732 1.00 0.00 4 GLY A C 13
ATOM 7158 O O . GLY A 1 2 ? 4.799 9.866 -3.741 1.00 0.00 4 GLY A O 13
ATOM 7162 N N . GLY A 1 3 ? 4.697 7.904 -4.830 1.00 0.00 5 GLY A N 13
ATOM 7163 C CA . GLY A 1 3 ? 4.326 8.451 -6.134 1.00 0.00 5 GLY A CA 13
ATOM 7164 C C . GLY A 1 3 ? 3.796 7.379 -7.090 1.00 0.00 5 GLY A C 13
ATOM 7165 O O . GLY A 1 3 ? 3.927 6.184 -6.832 1.00 0.00 5 GLY A O 13
ATOM 7169 N N . CYS A 1 4 ? 3.197 7.828 -8.197 1.00 0.00 6 CYS A N 13
ATOM 7170 C CA . CYS A 1 4 ? 2.500 7.000 -9.182 1.00 0.00 6 CYS A CA 13
ATOM 7171 C C . CYS A 1 4 ? 3.449 6.065 -9.964 1.00 0.00 6 CYS A C 13
ATOM 7172 O O . CYS A 1 4 ? 3.353 4.842 -9.886 1.00 0.00 6 CYS A O 13
ATOM 7179 N N . HIS A 1 5 ? 4.322 6.679 -10.764 1.00 0.00 7 HIS A N 13
ATOM 7180 C CA . HIS A 1 5 ? 5.374 6.234 -11.684 1.00 0.00 7 HIS A CA 13
ATOM 7181 C C . HIS A 1 5 ? 6.335 7.439 -11.837 1.00 0.00 7 HIS A C 13
ATOM 7182 O O . HIS A 1 5 ? 5.950 8.476 -11.291 1.00 0.00 7 HIS A O 13
ATOM 7196 N N . THR A 1 6 ? 7.431 7.279 -12.600 1.00 0.00 8 THR A N 13
ATOM 7197 C CA . THR A 1 6 ? 8.662 8.086 -12.528 1.00 0.00 8 THR A CA 13
ATOM 7198 C C . THR A 1 6 ? 8.379 9.569 -12.437 1.00 0.00 8 THR A C 13
ATOM 7199 O O . THR A 1 6 ? 8.064 10.209 -13.429 1.00 0.00 8 THR A O 13
ATOM 7210 N N . ASP A 1 7 ? 8.508 10.123 -11.228 1.00 0.00 9 ASP A N 13
ATOM 7211 C CA . ASP A 1 7 ? 8.346 11.554 -10.995 1.00 0.00 9 ASP A CA 13
ATOM 7212 C C . ASP A 1 7 ? 7.004 12.136 -11.513 1.00 0.00 9 ASP A C 13
ATOM 7213 O O . ASP A 1 7 ? 6.849 13.349 -11.527 1.00 0.00 9 ASP A O 13
ATOM 7222 N N . GLU A 1 8 ? 6.007 11.298 -11.852 1.00 0.00 10 GLU A N 13
ATOM 7223 C CA . GLU A 1 8 ? 4.651 11.682 -12.325 1.00 0.00 10 GLU A CA 13
ATOM 7224 C C . GLU A 1 8 ? 3.857 12.462 -11.258 1.00 0.00 10 GLU A C 13
ATOM 7225 O O . GLU A 1 8 ? 4.166 12.428 -10.064 1.00 0.00 10 GLU A O 13
ATOM 7237 N N . PHE A 1 9 ? 2.769 13.126 -11.676 1.00 0.00 11 PHE A N 13
ATOM 7238 C CA . PHE A 1 9 ? 2.012 14.012 -10.816 1.00 0.00 11 PHE A CA 13
ATOM 7239 C C . PHE A 1 9 ? 0.751 13.331 -10.293 1.00 0.00 11 PHE A C 13
ATOM 7240 O O . PHE A 1 9 ? -0.023 12.721 -11.023 1.00 0.00 11 PHE A O 13
ATOM 7257 N N . GLN A 1 10 ? 0.429 13.491 -9.004 1.00 0.00 12 GLN A N 13
ATOM 7258 C CA . GLN A 1 10 ? -0.902 13.113 -8.511 1.00 0.00 12 GLN A CA 13
ATOM 7259 C C . GLN A 1 10 ? -1.813 14.336 -8.393 1.00 0.00 12 GLN A C 13
ATOM 7260 O O . GLN A 1 10 ? -1.559 15.261 -7.623 1.00 0.00 12 GLN A O 13
ATOM 7274 N N . CYS A 1 11 ? -2.907 14.297 -9.155 1.00 0.00 13 CYS A N 13
ATOM 7275 C CA . CYS A 1 11 ? -4.010 15.240 -9.106 1.00 0.00 13 CYS A CA 13
ATOM 7276 C C . CYS A 1 11 ? -4.612 15.296 -7.697 1.00 0.00 13 CYS A C 13
ATOM 7277 O O . CYS A 1 11 ? -5.253 14.336 -7.277 1.00 0.00 13 CYS A O 13
ATOM 7284 N N . ARG A 1 12 ? -4.447 16.402 -6.956 1.00 0.00 14 ARG A N 13
ATOM 7285 C CA . ARG A 1 12 ? -4.968 16.507 -5.584 1.00 0.00 14 ARG A CA 13
ATOM 7286 C C . ARG A 1 12 ? -6.497 16.521 -5.548 1.00 0.00 14 ARG A C 13
ATOM 7287 O O . ARG A 1 12 ? -7.071 16.211 -4.507 1.00 0.00 14 ARG A O 13
ATOM 7308 N N . LEU A 1 13 ? -7.149 16.893 -6.655 1.00 0.00 15 LEU A N 13
ATOM 7309 C CA . LEU A 1 13 ? -8.600 17.013 -6.732 1.00 0.00 15 LEU A CA 13
ATOM 7310 C C . LEU A 1 13 ? -9.269 15.628 -6.639 1.00 0.00 15 LEU A C 13
ATOM 7311 O O . LEU A 1 13 ? -10.003 15.355 -5.693 1.00 0.00 15 LEU A O 13
ATOM 7327 N N . ASP A 1 14 ? -8.990 14.766 -7.622 1.00 0.00 16 ASP A N 13
ATOM 7328 C CA . ASP A 1 14 ? -9.527 13.408 -7.761 1.00 0.00 16 ASP A CA 13
ATOM 7329 C C . ASP A 1 14 ? -8.586 12.335 -7.188 1.00 0.00 16 ASP A C 13
ATOM 7330 O O . ASP A 1 14 ? -9.028 11.464 -6.442 1.00 0.00 16 ASP A O 13
ATOM 7339 N N . GLY A 1 15 ? -7.301 12.391 -7.557 1.00 0.00 17 GLY A N 13
ATOM 7340 C CA . GLY A 1 15 ? -6.307 11.359 -7.280 1.00 0.00 17 GLY A CA 13
ATOM 7341 C C . GLY A 1 15 ? -5.597 10.778 -8.510 1.00 0.00 17 GLY A C 13
ATOM 7342 O O . GLY A 1 15 ? -4.677 9.983 -8.303 1.00 0.00 17 GLY A O 13
ATOM 7346 N N . LEU A 1 16 ? -5.967 11.125 -9.760 1.00 0.00 18 LEU A N 13
ATOM 7347 C CA . LEU A 1 16 ? -5.347 10.501 -10.940 1.00 0.00 18 LEU A CA 13
ATOM 7348 C C . LEU A 1 16 ? -3.897 10.969 -11.190 1.00 0.00 18 LEU A C 13
ATOM 7349 O O . LEU A 1 16 ? -3.452 11.983 -10.650 1.00 0.00 18 LEU A O 13
ATOM 7365 N N . CYS A 1 17 ? -3.158 10.208 -12.007 1.00 0.00 19 CYS A N 13
ATOM 7366 C CA . CYS A 1 17 ? -1.701 10.276 -12.151 1.00 0.00 19 CYS A CA 13
ATOM 7367 C C . CYS A 1 17 ? -1.277 10.737 -13.562 1.00 0.00 19 CYS A C 13
ATOM 7368 O O . CYS A 1 17 ? -1.721 10.113 -14.527 1.00 0.00 19 CYS A O 13
ATOM 7375 N N . ILE A 1 18 ? -0.435 11.786 -13.700 1.00 0.00 20 ILE A N 13
ATOM 7376 C CA . ILE A 1 18 ? -0.114 12.368 -15.026 1.00 0.00 20 ILE A CA 13
ATOM 7377 C C . ILE A 1 18 ? 1.387 12.591 -15.319 1.00 0.00 20 ILE A C 13
ATOM 7378 O O . ILE A 1 18 ? 2.249 12.840 -14.470 1.00 0.00 20 ILE A O 13
ATOM 7394 N N . PRO A 1 19 ? 1.813 12.457 -16.596 1.00 0.00 21 PRO A N 13
ATOM 7395 C CA . PRO A 1 19 ? 3.241 12.436 -16.917 1.00 0.00 21 PRO A CA 13
ATOM 7396 C C . PRO A 1 19 ? 3.882 13.809 -16.752 1.00 0.00 21 PRO A C 13
ATOM 7397 O O . PRO A 1 19 ? 3.625 14.658 -17.594 1.00 0.00 21 PRO A O 13
ATOM 7408 N N . LEU A 1 20 ? 4.701 13.959 -15.704 1.00 0.00 22 LEU A N 13
ATOM 7409 C CA . LEU A 1 20 ? 5.044 15.272 -15.106 1.00 0.00 22 LEU A CA 13
ATOM 7410 C C . LEU A 1 20 ? 5.975 16.147 -15.976 1.00 0.00 22 LEU A C 13
ATOM 7411 O O . LEU A 1 20 ? 6.032 17.372 -15.865 1.00 0.00 22 LEU A O 13
ATOM 7427 N N . ARG A 1 21 ? 6.545 15.577 -17.043 1.00 0.00 23 ARG A N 13
ATOM 7428 C CA . ARG A 1 21 ? 6.953 16.357 -18.230 1.00 0.00 23 ARG A CA 13
ATOM 7429 C C . ARG A 1 21 ? 5.896 17.392 -18.710 1.00 0.00 23 ARG A C 13
ATOM 7430 O O . ARG A 1 21 ? 6.274 18.359 -19.367 1.00 0.00 23 ARG A O 13
ATOM 7451 N N . TRP A 1 22 ? 4.619 17.234 -18.328 1.00 0.00 24 TRP A N 13
ATOM 7452 C CA . TRP A 1 22 ? 3.446 18.035 -18.686 1.00 0.00 24 TRP A CA 13
ATOM 7453 C C . TRP A 1 22 ? 2.853 18.771 -17.436 1.00 0.00 24 TRP A C 13
ATOM 7454 O O . TRP A 1 22 ? 1.720 19.231 -17.337 1.00 0.00 24 TRP A O 13
ATOM 7475 N N . ARG A 1 23 ? 3.650 18.983 -16.365 1.00 0.00 25 ARG A N 13
ATOM 7476 C CA . ARG A 1 23 ? 3.390 20.036 -15.352 1.00 0.00 25 ARG A CA 13
ATOM 7477 C C . ARG A 1 23 ? 3.899 21.451 -15.721 1.00 0.00 25 ARG A C 13
ATOM 7478 O O . ARG A 1 23 ? 4.162 22.254 -14.828 1.00 0.00 25 ARG A O 13
ATOM 7499 N N . CYS A 1 24 ? 4.083 21.759 -17.010 1.00 0.00 26 CYS A N 13
ATOM 7500 C CA . CYS A 1 24 ? 4.637 23.031 -17.520 1.00 0.00 26 CYS A CA 13
ATOM 7501 C C . CYS A 1 24 ? 4.422 23.239 -19.042 1.00 0.00 26 CYS A C 13
ATOM 7502 O O . CYS A 1 24 ? 5.133 24.035 -19.658 1.00 0.00 26 CYS A O 13
ATOM 7509 N N . ASP A 1 25 ? 3.491 22.521 -19.677 1.00 0.00 27 ASP A N 13
ATOM 7510 C CA . ASP A 1 25 ? 3.174 22.660 -21.106 1.00 0.00 27 ASP A CA 13
ATOM 7511 C C . ASP A 1 25 ? 2.032 23.663 -21.357 1.00 0.00 27 ASP A C 13
ATOM 7512 O O . ASP A 1 25 ? 2.076 24.407 -22.338 1.00 0.00 27 ASP A O 13
ATOM 7521 N N . GLY A 1 26 ? 1.037 23.694 -20.462 1.00 0.00 28 GLY A N 13
ATOM 7522 C CA . GLY A 1 26 ? -0.155 24.531 -20.519 1.00 0.00 28 GLY A CA 13
ATOM 7523 C C . GLY A 1 26 ? -1.490 23.784 -20.376 1.00 0.00 28 GLY A C 13
ATOM 7524 O O . GLY A 1 26 ? -2.481 24.454 -20.081 1.00 0.00 28 GLY A O 13
ATOM 7528 N N . ASP A 1 27 ? -1.557 22.458 -20.579 1.00 0.00 29 ASP A N 13
ATOM 7529 C CA . ASP A 1 27 ? -2.811 21.698 -20.515 1.00 0.00 29 ASP A CA 13
ATOM 7530 C C . ASP A 1 27 ? -3.109 21.079 -19.131 1.00 0.00 29 ASP A C 13
ATOM 7531 O O . ASP A 1 27 ? -2.351 20.396 -18.445 1.00 0.00 29 ASP A O 13
ATOM 7540 N N . THR A 1 28 ? -4.343 21.251 -18.658 1.00 0.00 30 THR A N 13
ATOM 7541 C CA . THR A 1 28 ? -4.763 20.649 -17.394 1.00 0.00 30 THR A CA 13
ATOM 7542 C C . THR A 1 28 ? -5.021 19.134 -17.559 1.00 0.00 30 THR A C 13
ATOM 7543 O O . THR A 1 28 ? -6.176 18.720 -17.698 1.00 0.00 30 THR A O 13
ATOM 7554 N N . ASP A 1 29 ? -3.961 18.311 -17.548 1.00 0.00 31 ASP A N 13
ATOM 7555 C CA . ASP A 1 29 ? -4.006 16.845 -17.531 1.00 0.00 31 ASP A CA 13
ATOM 7556 C C . ASP A 1 29 ? -4.710 16.324 -16.255 1.00 0.00 31 ASP A C 13
ATOM 7557 O O . ASP A 1 29 ? -5.532 15.409 -16.333 1.00 0.00 31 ASP A O 13
ATOM 7566 N N . CYS A 1 30 ? -4.416 16.892 -15.073 1.00 0.00 32 CYS A N 13
ATOM 7567 C CA . CYS A 1 30 ? -5.208 16.690 -13.851 1.00 0.00 32 CYS A CA 13
ATOM 7568 C C . CYS A 1 30 ? -6.603 17.331 -13.986 1.00 0.00 32 CYS A C 13
ATOM 7569 O O . CYS A 1 30 ? -6.752 18.405 -14.561 1.00 0.00 32 CYS A O 13
ATOM 7576 N N . MET A 1 31 ? -7.610 16.706 -13.355 1.00 0.00 33 MET A N 13
ATOM 7577 C CA . MET A 1 31 ? -9.023 17.119 -13.297 1.00 0.00 33 MET A CA 13
ATOM 7578 C C . MET A 1 31 ? -9.259 18.597 -12.916 1.00 0.00 33 MET A C 13
ATOM 7579 O O . MET A 1 31 ? -10.296 19.147 -13.281 1.00 0.00 33 MET A O 13
ATOM 7593 N N . ASP A 1 32 ? -8.329 19.238 -12.200 1.00 0.00 34 ASP A N 13
ATOM 7594 C CA . ASP A 1 32 ? -8.377 20.671 -11.897 1.00 0.00 34 ASP A CA 13
ATOM 7595 C C . ASP A 1 32 ? -7.493 21.466 -12.881 1.00 0.00 34 ASP A C 13
ATOM 7596 O O . ASP A 1 32 ? -7.958 21.867 -13.944 1.00 0.00 34 ASP A O 13
ATOM 7605 N N . SER A 1 33 ? -6.236 21.733 -12.508 1.00 0.00 35 SER A N 13
ATOM 7606 C CA . SER A 1 33 ? -5.340 22.687 -13.181 1.00 0.00 35 SER A CA 13
ATOM 7607 C C . SER A 1 33 ? -3.902 22.679 -12.637 1.00 0.00 35 SER A C 13
ATOM 7608 O O . SER A 1 33 ? -3.038 23.446 -13.068 1.00 0.00 35 SER A O 13
ATOM 7616 N N . SER A 1 34 ? -3.637 21.804 -11.667 1.00 0.00 36 SER A N 13
ATOM 7617 C CA . SER A 1 34 ? -2.473 21.789 -10.788 1.00 0.00 36 SER A CA 13
ATOM 7618 C C . SER A 1 34 ? -1.290 21.035 -11.397 1.00 0.00 36 SER A C 13
ATOM 7619 O O . SER A 1 34 ? -0.220 20.966 -10.784 1.00 0.00 36 SER A O 13
ATOM 7627 N N . ASP A 1 35 ? -1.439 20.591 -12.653 1.00 0.00 37 ASP A N 13
ATOM 7628 C CA . ASP A 1 35 ? -0.329 20.530 -13.587 1.00 0.00 37 ASP A CA 13
ATOM 7629 C C . ASP A 1 35 ? 0.473 21.837 -13.503 1.00 0.00 37 ASP A C 13
ATOM 7630 O O . ASP A 1 35 ? 1.664 21.834 -13.211 1.00 0.00 37 ASP A O 13
ATOM 7639 N N . GLU A 1 36 ? -0.189 22.969 -13.775 1.00 0.00 38 GLU A N 13
ATOM 7640 C CA . GLU A 1 36 ? 0.551 24.159 -14.226 1.00 0.00 38 GLU A CA 13
ATOM 7641 C C . GLU A 1 36 ? -0.093 25.505 -13.915 1.00 0.00 38 GLU A C 13
ATOM 7642 O O . GLU A 1 36 ? 0.362 26.527 -14.421 1.00 0.00 38 GLU A O 13
ATOM 7654 N N . LYS A 1 37 ? -1.019 25.556 -12.950 1.00 0.00 39 LYS A N 13
ATOM 7655 C CA . LYS A 1 37 ? -1.482 26.788 -12.283 1.00 0.00 39 LYS A CA 13
ATOM 7656 C C . LYS A 1 37 ? -0.388 27.663 -11.618 1.00 0.00 39 LYS A C 13
ATOM 7657 O O . LYS A 1 37 ? -0.706 28.643 -10.951 1.00 0.00 39 LYS A O 13
ATOM 7676 N N . SER A 1 38 ? 0.891 27.328 -11.812 1.00 0.00 40 SER A N 13
ATOM 7677 C CA . SER A 1 38 ? 2.075 28.150 -11.521 1.00 0.00 40 SER A CA 13
ATOM 7678 C C . SER A 1 38 ? 3.209 27.989 -12.564 1.00 0.00 40 SER A C 13
ATOM 7679 O O . SER A 1 38 ? 4.364 28.303 -12.287 1.00 0.00 40 SER A O 13
ATOM 7687 N N . CYS A 1 39 ? 2.901 27.480 -13.767 1.00 0.00 41 CYS A N 13
ATOM 7688 C CA . CYS A 1 39 ? 3.843 27.294 -14.885 1.00 0.00 41 CYS A CA 13
ATOM 7689 C C . CYS A 1 39 ? 3.208 27.623 -16.254 1.00 0.00 41 CYS A C 13
ATOM 7690 O O . CYS A 1 39 ? 3.528 27.016 -17.273 1.00 0.00 41 CYS A O 13
ATOM 7697 N N . GLU A 1 40 ? 2.282 28.587 -16.272 1.00 0.00 42 GLU A N 13
ATOM 7698 C CA . GLU A 1 40 ? 1.662 29.125 -17.489 1.00 0.00 42 GLU A CA 13
ATOM 7699 C C . GLU A 1 40 ? 2.713 29.812 -18.388 1.00 0.00 42 GLU A C 13
ATOM 7700 O O . GLU A 1 40 ? 3.650 30.442 -17.895 1.00 0.00 42 GLU A O 13
ATOM 7712 N N . GLY A 1 41 ? 2.567 29.695 -19.715 1.00 0.00 43 GLY A N 13
ATOM 7713 C CA . GLY A 1 41 ? 3.597 30.089 -20.679 1.00 0.00 43 GLY A CA 13
ATOM 7714 C C . GLY A 1 41 ? 3.141 29.967 -22.137 1.00 0.00 43 GLY A C 13
ATOM 7715 O O . GLY A 1 41 ? 1.953 29.814 -22.412 1.00 0.00 43 GLY A O 13
ATOM 7719 N N . VAL A 1 42 ? 4.099 30.057 -23.073 1.00 0.00 44 VAL A N 13
ATOM 7720 C CA . VAL A 1 42 ? 3.864 29.996 -24.527 1.00 0.00 44 VAL A CA 13
ATOM 7721 C C . VAL A 1 42 ? 4.835 29.020 -25.193 1.00 0.00 44 VAL A C 13
ATOM 7722 O O . VAL A 1 42 ? 4.534 28.444 -26.236 1.00 0.00 44 VAL A O 13
ATOM 7736 N N . PRO A 1 1 ? 5.904 3.263 -1.471 1.00 0.00 3 PRO A N 14
ATOM 7737 C CA . PRO A 1 1 ? 6.203 4.669 -1.743 1.00 0.00 3 PRO A CA 14
ATOM 7738 C C . PRO A 1 1 ? 7.724 4.913 -1.753 1.00 0.00 3 PRO A C 14
ATOM 7739 O O . PRO A 1 1 ? 8.276 5.513 -0.835 1.00 0.00 3 PRO A O 14
ATOM 7750 N N . GLY A 1 2 ? 8.400 4.418 -2.798 1.00 0.00 4 GLY A N 14
ATOM 7751 C CA . GLY A 1 2 ? 9.849 4.535 -2.976 1.00 0.00 4 GLY A CA 14
ATOM 7752 C C . GLY A 1 2 ? 10.264 5.915 -3.491 1.00 0.00 4 GLY A C 14
ATOM 7753 O O . GLY A 1 2 ? 10.529 6.821 -2.705 1.00 0.00 4 GLY A O 14
ATOM 7757 N N . GLY A 1 3 ? 10.321 6.080 -4.819 1.00 0.00 5 GLY A N 14
ATOM 7758 C CA . GLY A 1 3 ? 10.756 7.330 -5.445 1.00 0.00 5 GLY A CA 14
ATOM 7759 C C . GLY A 1 3 ? 12.212 7.694 -5.122 1.00 0.00 5 GLY A C 14
ATOM 7760 O O . GLY A 1 3 ? 13.051 6.825 -4.890 1.00 0.00 5 GLY A O 14
ATOM 7764 N N . CYS A 1 4 ? 12.508 8.997 -5.169 1.00 0.00 6 CYS A N 14
ATOM 7765 C CA . CYS A 1 4 ? 13.848 9.567 -5.051 1.00 0.00 6 CYS A CA 14
ATOM 7766 C C . CYS A 1 4 ? 13.970 10.557 -3.869 1.00 0.00 6 CYS A C 14
ATOM 7767 O O . CYS A 1 4 ? 14.481 10.224 -2.802 1.00 0.00 6 CYS A O 14
ATOM 7774 N N . HIS A 1 5 ? 13.519 11.790 -4.097 1.00 0.00 7 HIS A N 14
ATOM 7775 C CA . HIS A 1 5 ? 13.378 13.009 -3.290 1.00 0.00 7 HIS A CA 14
ATOM 7776 C C . HIS A 1 5 ? 12.213 13.802 -3.937 1.00 0.00 7 HIS A C 14
ATOM 7777 O O . HIS A 1 5 ? 11.737 13.275 -4.946 1.00 0.00 7 HIS A O 14
ATOM 7791 N N . THR A 1 6 ? 11.871 14.993 -3.411 1.00 0.00 8 THR A N 14
ATOM 7792 C CA . THR A 1 6 ? 10.571 15.667 -3.590 1.00 0.00 8 THR A CA 14
ATOM 7793 C C . THR A 1 6 ? 10.120 15.679 -5.034 1.00 0.00 8 THR A C 14
ATOM 7794 O O . THR A 1 6 ? 10.606 16.460 -5.837 1.00 0.00 8 THR A O 14
ATOM 7805 N N . ASP A 1 7 ? 9.165 14.804 -5.363 1.00 0.00 9 ASP A N 14
ATOM 7806 C CA . ASP A 1 7 ? 8.591 14.733 -6.702 1.00 0.00 9 ASP A CA 14
ATOM 7807 C C . ASP A 1 7 ? 9.639 14.564 -7.834 1.00 0.00 9 ASP A C 14
ATOM 7808 O O . ASP A 1 7 ? 9.278 14.665 -8.998 1.00 0.00 9 ASP A O 14
ATOM 7817 N N . GLU A 1 8 ? 10.901 14.220 -7.522 1.00 0.00 10 GLU A N 14
ATOM 7818 C CA . GLU A 1 8 ? 12.016 13.967 -8.473 1.00 0.00 10 GLU A CA 14
ATOM 7819 C C . GLU A 1 8 ? 11.728 12.771 -9.405 1.00 0.00 10 GLU A C 14
ATOM 7820 O O . GLU A 1 8 ? 10.881 11.920 -9.125 1.00 0.00 10 GLU A O 14
ATOM 7832 N N . PHE A 1 9 ? 12.491 12.660 -10.503 1.00 0.00 11 PHE A N 14
ATOM 7833 C CA . PHE A 1 9 ? 12.225 11.690 -11.549 1.00 0.00 11 PHE A CA 14
ATOM 7834 C C . PHE A 1 9 ? 13.173 10.492 -11.458 1.00 0.00 11 PHE A C 14
ATOM 7835 O O . PHE A 1 9 ? 14.380 10.609 -11.279 1.00 0.00 11 PHE A O 14
ATOM 7852 N N . GLN A 1 10 ? 12.676 9.269 -11.670 1.00 0.00 12 GLN A N 14
ATOM 7853 C CA . GLN A 1 10 ? 13.544 8.087 -11.754 1.00 0.00 12 GLN A CA 14
ATOM 7854 C C . GLN A 1 10 ? 13.664 7.601 -13.207 1.00 0.00 12 GLN A C 14
ATOM 7855 O O . GLN A 1 10 ? 12.690 7.167 -13.820 1.00 0.00 12 GLN A O 14
ATOM 7869 N N . CYS A 1 11 ? 14.879 7.705 -13.756 1.00 0.00 13 CYS A N 14
ATOM 7870 C CA . CYS A 1 11 ? 15.227 7.389 -15.140 1.00 0.00 13 CYS A CA 14
ATOM 7871 C C . CYS A 1 11 ? 15.002 5.904 -15.475 1.00 0.00 13 CYS A C 14
ATOM 7872 O O . CYS A 1 11 ? 15.794 5.055 -15.069 1.00 0.00 13 CYS A O 14
ATOM 7879 N N . ARG A 1 12 ? 13.956 5.561 -16.243 1.00 0.00 14 ARG A N 14
ATOM 7880 C CA . ARG A 1 12 ? 13.540 4.168 -16.487 1.00 0.00 14 ARG A CA 14
ATOM 7881 C C . ARG A 1 12 ? 14.572 3.380 -17.300 1.00 0.00 14 ARG A C 14
ATOM 7882 O O . ARG A 1 12 ? 14.503 2.154 -17.347 1.00 0.00 14 ARG A O 14
ATOM 7903 N N . LEU A 1 13 ? 15.538 4.071 -17.914 1.00 0.00 15 LEU A N 14
ATOM 7904 C CA . LEU A 1 13 ? 16.663 3.453 -18.598 1.00 0.00 15 LEU A CA 14
ATOM 7905 C C . LEU A 1 13 ? 17.595 2.693 -17.634 1.00 0.00 15 LEU A C 14
ATOM 7906 O O . LEU A 1 13 ? 18.194 1.692 -18.015 1.00 0.00 15 LEU A O 14
ATOM 7922 N N . ASP A 1 14 ? 17.761 3.223 -16.415 1.00 0.00 16 ASP A N 14
ATOM 7923 C CA . ASP A 1 14 ? 18.983 3.047 -15.620 1.00 0.00 16 ASP A CA 14
ATOM 7924 C C . ASP A 1 14 ? 18.713 3.064 -14.103 1.00 0.00 16 ASP A C 14
ATOM 7925 O O . ASP A 1 14 ? 19.227 2.213 -13.380 1.00 0.00 16 ASP A O 14
ATOM 7934 N N . GLY A 1 15 ? 17.877 3.997 -13.633 1.00 0.00 17 GLY A N 14
ATOM 7935 C CA . GLY A 1 15 ? 17.435 4.136 -12.250 1.00 0.00 17 GLY A CA 14
ATOM 7936 C C . GLY A 1 15 ? 17.821 5.442 -11.543 1.00 0.00 17 GLY A C 14
ATOM 7937 O O . GLY A 1 15 ? 17.389 5.607 -10.399 1.00 0.00 17 GLY A O 14
ATOM 7941 N N . LEU A 1 16 ? 18.599 6.362 -12.145 1.00 0.00 18 LEU A N 14
ATOM 7942 C CA . LEU A 1 16 ? 19.058 7.557 -11.422 1.00 0.00 18 LEU A CA 14
ATOM 7943 C C . LEU A 1 16 ? 17.933 8.589 -11.231 1.00 0.00 18 LEU A C 14
ATOM 7944 O O . LEU A 1 16 ? 16.915 8.567 -11.927 1.00 0.00 18 LEU A O 14
ATOM 7960 N N . CYS A 1 17 ? 18.136 9.484 -10.260 1.00 0.00 19 CYS A N 14
ATOM 7961 C CA . CYS A 1 17 ? 17.117 10.346 -9.670 1.00 0.00 19 CYS A CA 14
ATOM 7962 C C . CYS A 1 17 ? 17.366 11.826 -10.013 1.00 0.00 19 CYS A C 14
ATOM 7963 O O . CYS A 1 17 ? 18.426 12.333 -9.641 1.00 0.00 19 CYS A O 14
ATOM 7970 N N . ILE A 1 18 ? 16.430 12.512 -10.700 1.00 0.00 20 ILE A N 14
ATOM 7971 C CA . ILE A 1 18 ? 16.692 13.859 -11.242 1.00 0.00 20 ILE A CA 14
ATOM 7972 C C . ILE A 1 18 ? 15.661 14.938 -10.854 1.00 0.00 20 ILE A C 14
ATOM 7973 O O . ILE A 1 18 ? 14.462 14.721 -10.655 1.00 0.00 20 ILE A O 14
ATOM 7989 N N . PRO A 1 19 ? 16.101 16.202 -10.667 1.00 0.00 21 PRO A N 14
ATOM 7990 C CA . PRO A 1 19 ? 15.230 17.233 -10.104 1.00 0.00 21 PRO A CA 14
ATOM 7991 C C . PRO A 1 19 ? 14.133 17.645 -11.079 1.00 0.00 21 PRO A C 14
ATOM 7992 O O . PRO A 1 19 ? 14.447 18.369 -12.015 1.00 0.00 21 PRO A O 14
ATOM 8003 N N . LEU A 1 20 ? 12.902 17.189 -10.803 1.00 0.00 22 LEU A N 14
ATOM 8004 C CA . LEU A 1 20 ? 11.804 17.070 -11.795 1.00 0.00 22 LEU A CA 14
ATOM 8005 C C . LEU A 1 20 ? 11.226 18.424 -12.264 1.00 0.00 22 LEU A C 14
ATOM 8006 O O . LEU A 1 20 ? 10.619 18.559 -13.328 1.00 0.00 22 LEU A O 14
ATOM 8022 N N . ARG A 1 21 ? 11.613 19.524 -11.608 1.00 0.00 23 ARG A N 14
ATOM 8023 C CA . ARG A 1 21 ? 11.640 20.849 -12.260 1.00 0.00 23 ARG A CA 14
ATOM 8024 C C . ARG A 1 21 ? 12.262 20.847 -13.683 1.00 0.00 23 ARG A C 14
ATOM 8025 O O . ARG A 1 21 ? 11.939 21.744 -14.456 1.00 0.00 23 ARG A O 14
ATOM 8046 N N . TRP A 1 22 ? 13.064 19.831 -14.041 1.00 0.00 24 TRP A N 14
ATOM 8047 C CA . TRP A 1 22 ? 13.755 19.652 -15.320 1.00 0.00 24 TRP A CA 14
ATOM 8048 C C . TRP A 1 22 ? 13.175 18.482 -16.185 1.00 0.00 24 TRP A C 14
ATOM 8049 O O . TRP A 1 22 ? 13.726 17.941 -17.149 1.00 0.00 24 TRP A O 14
ATOM 8070 N N . ARG A 1 23 ? 11.932 18.037 -15.896 1.00 0.00 25 ARG A N 14
ATOM 8071 C CA . ARG A 1 23 ? 11.142 17.191 -16.817 1.00 0.00 25 ARG A CA 14
ATOM 8072 C C . ARG A 1 23 ? 10.385 17.904 -17.976 1.00 0.00 25 ARG A C 14
ATOM 8073 O O . ARG A 1 23 ? 9.370 17.360 -18.414 1.00 0.00 25 ARG A O 14
ATOM 8094 N N . CYS A 1 24 ? 10.807 19.081 -18.483 1.00 0.00 26 CYS A N 14
ATOM 8095 C CA . CYS A 1 24 ? 10.218 19.775 -19.656 1.00 0.00 26 CYS A CA 14
ATOM 8096 C C . CYS A 1 24 ? 10.901 21.125 -19.988 1.00 0.00 26 CYS A C 14
ATOM 8097 O O . CYS A 1 24 ? 10.370 22.206 -19.723 1.00 0.00 26 CYS A O 14
ATOM 8104 N N . ASP A 1 25 ? 12.081 21.051 -20.600 1.00 0.00 27 ASP A N 14
ATOM 8105 C CA . ASP A 1 25 ? 13.047 22.143 -20.793 1.00 0.00 27 ASP A CA 14
ATOM 8106 C C . ASP A 1 25 ? 13.922 21.871 -22.021 1.00 0.00 27 ASP A C 14
ATOM 8107 O O . ASP A 1 25 ? 14.045 22.725 -22.899 1.00 0.00 27 ASP A O 14
ATOM 8116 N N . GLY A 1 26 ? 14.509 20.674 -22.079 1.00 0.00 28 GLY A N 14
ATOM 8117 C CA . GLY A 1 26 ? 15.338 20.166 -23.158 1.00 0.00 28 GLY A CA 14
ATOM 8118 C C . GLY A 1 26 ? 16.731 19.727 -22.713 1.00 0.00 28 GLY A C 14
ATOM 8119 O O . GLY A 1 26 ? 17.505 19.332 -23.587 1.00 0.00 28 GLY A O 14
ATOM 8123 N N . ASP A 1 27 ? 17.076 19.784 -21.415 1.00 0.00 29 ASP A N 14
ATOM 8124 C CA . ASP A 1 27 ? 18.298 19.137 -20.946 1.00 0.00 29 ASP A CA 14
ATOM 8125 C C . ASP A 1 27 ? 18.026 17.632 -20.782 1.00 0.00 29 ASP A C 14
ATOM 8126 O O . ASP A 1 27 ? 17.201 17.153 -20.008 1.00 0.00 29 ASP A O 14
ATOM 8135 N N . THR A 1 28 ? 18.698 16.806 -21.590 1.00 0.00 30 THR A N 14
ATOM 8136 C CA . THR A 1 28 ? 18.511 15.360 -21.507 1.00 0.00 30 THR A CA 14
ATOM 8137 C C . THR A 1 28 ? 19.274 14.831 -20.287 1.00 0.00 30 THR A C 14
ATOM 8138 O O . THR A 1 28 ? 20.393 14.322 -20.412 1.00 0.00 30 THR A O 14
ATOM 8149 N N . ASP A 1 29 ? 18.689 15.051 -19.111 1.00 0.00 31 ASP A N 14
ATOM 8150 C CA . ASP A 1 29 ? 19.336 15.086 -17.811 1.00 0.00 31 ASP A CA 14
ATOM 8151 C C . ASP A 1 29 ? 19.047 13.831 -16.965 1.00 0.00 31 ASP A C 14
ATOM 8152 O O . ASP A 1 29 ? 19.852 13.493 -16.095 1.00 0.00 31 ASP A O 14
ATOM 8161 N N . CYS A 1 30 ? 18.023 13.033 -17.317 1.00 0.00 32 CYS A N 14
ATOM 8162 C CA . CYS A 1 30 ? 18.060 11.580 -17.083 1.00 0.00 32 CYS A CA 14
ATOM 8163 C C . CYS A 1 30 ? 19.067 10.929 -18.053 1.00 0.00 32 CYS A C 14
ATOM 8164 O O . CYS A 1 30 ? 19.344 11.453 -19.127 1.00 0.00 32 CYS A O 14
ATOM 8171 N N . MET A 1 31 ? 19.572 9.741 -17.700 1.00 0.00 33 MET A N 14
ATOM 8172 C CA . MET A 1 31 ? 20.564 8.903 -18.401 1.00 0.00 33 MET A CA 14
ATOM 8173 C C . MET A 1 31 ? 20.264 8.572 -19.883 1.00 0.00 33 MET A C 14
ATOM 8174 O O . MET A 1 31 ? 21.082 7.933 -20.541 1.00 0.00 33 MET A O 14
ATOM 8188 N N . ASP A 1 32 ? 19.113 9.001 -20.410 1.00 0.00 34 ASP A N 14
ATOM 8189 C CA . ASP A 1 32 ? 18.770 8.999 -21.835 1.00 0.00 34 ASP A CA 14
ATOM 8190 C C . ASP A 1 32 ? 18.287 10.407 -22.249 1.00 0.00 34 ASP A C 14
ATOM 8191 O O . ASP A 1 32 ? 19.035 11.140 -22.890 1.00 0.00 34 ASP A O 14
ATOM 8200 N N . SER A 1 33 ? 17.054 10.775 -21.874 1.00 0.00 35 SER A N 14
ATOM 8201 C CA . SER A 1 33 ? 16.314 11.997 -22.228 1.00 0.00 35 SER A CA 14
ATOM 8202 C C . SER A 1 33 ? 14.857 11.988 -21.713 1.00 0.00 35 SER A C 14
ATOM 8203 O O . SER A 1 33 ? 14.071 12.864 -22.093 1.00 0.00 35 SER A O 14
ATOM 8211 N N . SER A 1 34 ? 14.447 10.992 -20.918 1.00 0.00 36 SER A N 14
ATOM 8212 C CA . SER A 1 34 ? 13.067 10.720 -20.507 1.00 0.00 36 SER A CA 14
ATOM 8213 C C . SER A 1 34 ? 12.603 11.635 -19.372 1.00 0.00 36 SER A C 14
ATOM 8214 O O . SER A 1 34 ? 11.446 11.533 -18.936 1.00 0.00 36 SER A O 14
ATOM 8222 N N . ASP A 1 35 ? 13.472 12.549 -18.935 1.00 0.00 37 ASP A N 14
ATOM 8223 C CA . ASP A 1 35 ? 13.038 13.825 -18.418 1.00 0.00 37 ASP A CA 14
ATOM 8224 C C . ASP A 1 35 ? 12.035 14.488 -19.374 1.00 0.00 37 ASP A C 14
ATOM 8225 O O . ASP A 1 35 ? 10.983 14.913 -18.912 1.00 0.00 37 ASP A O 14
ATOM 8234 N N . GLU A 1 36 ? 12.259 14.484 -20.696 1.00 0.00 38 GLU A N 14
ATOM 8235 C CA . GLU A 1 36 ? 11.308 15.186 -21.592 1.00 0.00 38 GLU A CA 14
ATOM 8236 C C . GLU A 1 36 ? 10.935 14.511 -22.909 1.00 0.00 38 GLU A C 14
ATOM 8237 O O . GLU A 1 36 ? 10.014 14.982 -23.579 1.00 0.00 38 GLU A O 14
ATOM 8249 N N . LYS A 1 37 ? 11.484 13.327 -23.211 1.00 0.00 39 LYS A N 14
ATOM 8250 C CA . LYS A 1 37 ? 11.048 12.422 -24.295 1.00 0.00 39 LYS A CA 14
ATOM 8251 C C . LYS A 1 37 ? 9.579 11.937 -24.199 1.00 0.00 39 LYS A C 14
ATOM 8252 O O . LYS A 1 37 ? 9.203 10.949 -24.829 1.00 0.00 39 LYS A O 14
ATOM 8271 N N . SER A 1 38 ? 8.736 12.576 -23.383 1.00 0.00 40 SER A N 14
ATOM 8272 C CA . SER A 1 38 ? 7.293 12.332 -23.245 1.00 0.00 40 SER A CA 14
ATOM 8273 C C . SER A 1 38 ? 6.505 13.507 -22.623 1.00 0.00 40 SER A C 14
ATOM 8274 O O . SER A 1 38 ? 5.413 13.281 -22.109 1.00 0.00 40 SER A O 14
ATOM 8282 N N . CYS A 1 39 ? 7.015 14.751 -22.668 1.00 0.00 41 CYS A N 14
ATOM 8283 C CA . CYS A 1 39 ? 6.303 15.938 -22.136 1.00 0.00 41 CYS A CA 14
ATOM 8284 C C . CYS A 1 39 ? 5.813 16.935 -23.202 1.00 0.00 41 CYS A C 14
ATOM 8285 O O . CYS A 1 39 ? 5.250 17.976 -22.876 1.00 0.00 41 CYS A O 14
ATOM 8292 N N . GLU A 1 40 ? 6.049 16.628 -24.475 1.00 0.00 42 GLU A N 14
ATOM 8293 C CA . GLU A 1 40 ? 5.835 17.538 -25.602 1.00 0.00 42 GLU A CA 14
ATOM 8294 C C . GLU A 1 40 ? 4.343 17.745 -25.922 1.00 0.00 42 GLU A C 14
ATOM 8295 O O . GLU A 1 40 ? 3.639 16.804 -26.289 1.00 0.00 42 GLU A O 14
ATOM 8307 N N . GLY A 1 41 ? 3.873 18.995 -25.814 1.00 0.00 43 GLY A N 14
ATOM 8308 C CA . GLY A 1 41 ? 2.517 19.412 -26.180 1.00 0.00 43 GLY A CA 14
ATOM 8309 C C . GLY A 1 41 ? 1.586 19.619 -24.979 1.00 0.00 43 GLY A C 14
ATOM 8310 O O . GLY A 1 41 ? 1.977 19.474 -23.825 1.00 0.00 43 GLY A O 14
ATOM 8314 N N . VAL A 1 42 ? 0.329 19.985 -25.260 1.00 0.00 44 VAL A N 14
ATOM 8315 C CA . VAL A 1 42 ? -0.710 20.214 -24.244 1.00 0.00 44 VAL A CA 14
ATOM 8316 C C . VAL A 1 42 ? -1.092 18.881 -23.594 1.00 0.00 44 VAL A C 14
ATOM 8317 O O . VAL A 1 42 ? -1.473 18.836 -22.426 1.00 0.00 44 VAL A O 14
ATOM 8331 N N . PRO A 1 1 ? -0.694 -4.906 -1.961 1.00 0.00 3 PRO A N 15
ATOM 8332 C CA . PRO A 1 1 ? -0.894 -6.163 -1.231 1.00 0.00 3 PRO A CA 15
ATOM 8333 C C . PRO A 1 1 ? -1.069 -7.368 -2.181 1.00 0.00 3 PRO A C 15
ATOM 8334 O O . PRO A 1 1 ? -2.114 -8.015 -2.215 1.00 0.00 3 PRO A O 15
ATOM 8345 N N . GLY A 1 2 ? -0.019 -7.679 -2.949 1.00 0.00 4 GLY A N 15
ATOM 8346 C CA . GLY A 1 2 ? 0.037 -8.759 -3.933 1.00 0.00 4 GLY A CA 15
ATOM 8347 C C . GLY A 1 2 ? 1.044 -9.834 -3.529 1.00 0.00 4 GLY A C 15
ATOM 8348 O O . GLY A 1 2 ? 2.227 -9.706 -3.832 1.00 0.00 4 GLY A O 15
ATOM 8352 N N . GLY A 1 3 ? 0.574 -10.885 -2.848 1.00 0.00 5 GLY A N 15
ATOM 8353 C CA . GLY A 1 3 ? 1.381 -12.045 -2.454 1.00 0.00 5 GLY A CA 15
ATOM 8354 C C . GLY A 1 3 ? 0.680 -13.378 -2.738 1.00 0.00 5 GLY A C 15
ATOM 8355 O O . GLY A 1 3 ? -0.543 -13.440 -2.842 1.00 0.00 5 GLY A O 15
ATOM 8359 N N . CYS A 1 4 ? 1.472 -14.449 -2.846 1.00 0.00 6 CYS A N 15
ATOM 8360 C CA . CYS A 1 4 ? 1.030 -15.796 -3.222 1.00 0.00 6 CYS A CA 15
ATOM 8361 C C . CYS A 1 4 ? 0.324 -16.557 -2.085 1.00 0.00 6 CYS A C 15
ATOM 8362 O O . CYS A 1 4 ? -0.718 -17.178 -2.275 1.00 0.00 6 CYS A O 15
ATOM 8369 N N . HIS A 1 5 ? 0.983 -16.572 -0.929 1.00 0.00 7 HIS A N 15
ATOM 8370 C CA . HIS A 1 5 ? 0.792 -17.369 0.285 1.00 0.00 7 HIS A CA 15
ATOM 8371 C C . HIS A 1 5 ? 1.883 -16.920 1.266 1.00 0.00 7 HIS A C 15
ATOM 8372 O O . HIS A 1 5 ? 2.696 -16.097 0.833 1.00 0.00 7 HIS A O 15
ATOM 8386 N N . THR A 1 6 ? 1.910 -17.547 2.448 1.00 0.00 8 THR A N 15
ATOM 8387 C CA . THR A 1 6 ? 2.506 -16.988 3.669 1.00 0.00 8 THR A CA 15
ATOM 8388 C C . THR A 1 6 ? 3.929 -16.540 3.443 1.00 0.00 8 THR A C 15
ATOM 8389 O O . THR A 1 6 ? 4.843 -17.350 3.409 1.00 0.00 8 THR A O 15
ATOM 8400 N N . ASP A 1 7 ? 4.113 -15.226 3.285 1.00 0.00 9 ASP A N 15
ATOM 8401 C CA . ASP A 1 7 ? 5.434 -14.645 3.089 1.00 0.00 9 ASP A CA 15
ATOM 8402 C C . ASP A 1 7 ? 6.231 -15.291 1.924 1.00 0.00 9 ASP A C 15
ATOM 8403 O O . ASP A 1 7 ? 7.419 -15.037 1.809 1.00 0.00 9 ASP A O 15
ATOM 8412 N N . GLU A 1 8 ? 5.584 -16.053 1.021 1.00 0.00 10 GLU A N 15
ATOM 8413 C CA . GLU A 1 8 ? 6.166 -16.744 -0.163 1.00 0.00 10 GLU A CA 15
ATOM 8414 C C . GLU A 1 8 ? 6.635 -15.750 -1.255 1.00 0.00 10 GLU A C 15
ATOM 8415 O O . GLU A 1 8 ? 6.262 -14.575 -1.255 1.00 0.00 10 GLU A O 15
ATOM 8427 N N . PHE A 1 9 ? 7.416 -16.228 -2.240 1.00 0.00 11 PHE A N 15
ATOM 8428 C CA . PHE A 1 9 ? 8.099 -15.373 -3.204 1.00 0.00 11 PHE A CA 15
ATOM 8429 C C . PHE A 1 9 ? 7.450 -15.445 -4.592 1.00 0.00 11 PHE A C 15
ATOM 8430 O O . PHE A 1 9 ? 7.137 -16.507 -5.114 1.00 0.00 11 PHE A O 15
ATOM 8447 N N . GLN A 1 10 ? 7.287 -14.323 -5.311 1.00 0.00 12 GLN A N 15
ATOM 8448 C CA . GLN A 1 10 ? 6.824 -14.375 -6.713 1.00 0.00 12 GLN A CA 15
ATOM 8449 C C . GLN A 1 10 ? 7.916 -13.922 -7.682 1.00 0.00 12 GLN A C 15
ATOM 8450 O O . GLN A 1 10 ? 8.428 -12.807 -7.572 1.00 0.00 12 GLN A O 15
ATOM 8464 N N . CYS A 1 11 ? 8.270 -14.789 -8.638 1.00 0.00 13 CYS A N 15
ATOM 8465 C CA . CYS A 1 11 ? 9.310 -14.478 -9.616 1.00 0.00 13 CYS A CA 15
ATOM 8466 C C . CYS A 1 11 ? 8.787 -13.678 -10.811 1.00 0.00 13 CYS A C 15
ATOM 8467 O O . CYS A 1 11 ? 7.870 -14.099 -11.509 1.00 0.00 13 CYS A O 15
ATOM 8474 N N . ARG A 1 12 ? 9.433 -12.537 -11.081 1.00 0.00 14 ARG A N 15
ATOM 8475 C CA . ARG A 1 12 ? 9.077 -11.580 -12.136 1.00 0.00 14 ARG A CA 15
ATOM 8476 C C . ARG A 1 12 ? 9.506 -12.029 -13.540 1.00 0.00 14 ARG A C 15
ATOM 8477 O O . ARG A 1 12 ? 9.203 -11.338 -14.508 1.00 0.00 14 ARG A O 15
ATOM 8498 N N . LEU A 1 13 ? 10.193 -13.175 -13.645 1.00 0.00 15 LEU A N 15
ATOM 8499 C CA . LEU A 1 13 ? 10.547 -13.818 -14.909 1.00 0.00 15 LEU A CA 15
ATOM 8500 C C . LEU A 1 13 ? 9.299 -14.396 -15.606 1.00 0.00 15 LEU A C 15
ATOM 8501 O O . LEU A 1 13 ? 9.145 -14.250 -16.815 1.00 0.00 15 LEU A O 15
ATOM 8517 N N . ASP A 1 14 ? 8.416 -15.049 -14.838 1.00 0.00 16 ASP A N 15
ATOM 8518 C CA . ASP A 1 14 ? 7.291 -15.839 -15.354 1.00 0.00 16 ASP A CA 15
ATOM 8519 C C . ASP A 1 14 ? 5.991 -15.586 -14.565 1.00 0.00 16 ASP A C 15
ATOM 8520 O O . ASP A 1 14 ? 4.956 -15.282 -15.157 1.00 0.00 16 ASP A O 15
ATOM 8529 N N . GLY A 1 15 ? 6.059 -15.674 -13.233 1.00 0.00 17 GLY A N 15
ATOM 8530 C CA . GLY A 1 15 ? 4.984 -15.460 -12.276 1.00 0.00 17 GLY A CA 15
ATOM 8531 C C . GLY A 1 15 ? 4.845 -16.536 -11.190 1.00 0.00 17 GLY A C 15
ATOM 8532 O O . GLY A 1 15 ? 3.885 -16.446 -10.428 1.00 0.00 17 GLY A O 15
ATOM 8536 N N . LEU A 1 16 ? 5.737 -17.552 -11.100 1.00 0.00 18 LEU A N 15
ATOM 8537 C CA . LEU A 1 16 ? 5.524 -18.653 -10.144 1.00 0.00 18 LEU A CA 15
ATOM 8538 C C . LEU A 1 16 ? 5.793 -18.225 -8.688 1.00 0.00 18 LEU A C 15
ATOM 8539 O O . LEU A 1 16 ? 6.486 -17.236 -8.435 1.00 0.00 18 LEU A O 15
ATOM 8555 N N . CYS A 1 17 ? 5.261 -19.008 -7.742 1.00 0.00 19 CYS A N 15
ATOM 8556 C CA . CYS A 1 17 ? 5.168 -18.704 -6.315 1.00 0.00 19 CYS A CA 15
ATOM 8557 C C . CYS A 1 17 ? 5.955 -19.726 -5.470 1.00 0.00 19 CYS A C 15
ATOM 8558 O O . CYS A 1 17 ? 5.630 -20.914 -5.558 1.00 0.00 19 CYS A O 15
ATOM 8565 N N . ILE A 1 18 ? 6.963 -19.306 -4.681 1.00 0.00 20 ILE A N 15
ATOM 8566 C CA . ILE A 1 18 ? 7.915 -20.246 -4.059 1.00 0.00 20 ILE A CA 15
ATOM 8567 C C . ILE A 1 18 ? 8.117 -20.079 -2.539 1.00 0.00 20 ILE A C 15
ATOM 8568 O O . ILE A 1 18 ? 8.039 -19.005 -1.936 1.00 0.00 20 ILE A O 15
ATOM 8584 N N . PRO A 1 19 ? 8.361 -21.188 -1.806 1.00 0.00 21 PRO A N 15
ATOM 8585 C CA . PRO A 1 19 ? 8.389 -21.141 -0.344 1.00 0.00 21 PRO A CA 15
ATOM 8586 C C . PRO A 1 19 ? 9.624 -20.422 0.197 1.00 0.00 21 PRO A C 15
ATOM 8587 O O . PRO A 1 19 ? 10.691 -21.029 0.203 1.00 0.00 21 PRO A O 15
ATOM 8598 N N . LEU A 1 20 ? 9.409 -19.177 0.654 1.00 0.00 22 LEU A N 15
ATOM 8599 C CA . LEU A 1 20 ? 10.445 -18.116 0.762 1.00 0.00 22 LEU A CA 15
ATOM 8600 C C . LEU A 1 20 ? 11.444 -18.320 1.918 1.00 0.00 22 LEU A C 15
ATOM 8601 O O . LEU A 1 20 ? 12.584 -17.849 1.931 1.00 0.00 22 LEU A O 15
ATOM 8617 N N . ARG A 1 21 ? 11.117 -19.232 2.835 1.00 0.00 23 ARG A N 15
ATOM 8618 C CA . ARG A 1 21 ? 12.138 -19.988 3.583 1.00 0.00 23 ARG A CA 15
ATOM 8619 C C . ARG A 1 21 ? 13.344 -20.489 2.740 1.00 0.00 23 ARG A C 15
ATOM 8620 O O . ARG A 1 21 ? 14.376 -20.772 3.341 1.00 0.00 23 ARG A O 15
ATOM 8641 N N . TRP A 1 22 ? 13.249 -20.549 1.397 1.00 0.00 24 TRP A N 15
ATOM 8642 C CA . TRP A 1 22 ? 14.314 -20.906 0.455 1.00 0.00 24 TRP A CA 15
ATOM 8643 C C . TRP A 1 22 ? 14.706 -19.772 -0.545 1.00 0.00 24 TRP A C 15
ATOM 8644 O O . TRP A 1 22 ? 15.168 -19.921 -1.682 1.00 0.00 24 TRP A O 15
ATOM 8665 N N . ARG A 1 23 ? 14.547 -18.496 -0.128 1.00 0.00 25 ARG A N 15
ATOM 8666 C CA . ARG A 1 23 ? 15.301 -17.350 -0.682 1.00 0.00 25 ARG A CA 15
ATOM 8667 C C . ARG A 1 23 ? 16.737 -17.103 -0.130 1.00 0.00 25 ARG A C 15
ATOM 8668 O O . ARG A 1 23 ? 17.098 -15.940 0.050 1.00 0.00 25 ARG A O 15
ATOM 8689 N N . CYS A 1 24 ? 17.562 -18.115 0.195 1.00 0.00 26 CYS A N 15
ATOM 8690 C CA . CYS A 1 24 ? 18.929 -17.917 0.748 1.00 0.00 26 CYS A CA 15
ATOM 8691 C C . CYS A 1 24 ? 19.702 -19.246 0.934 1.00 0.00 26 CYS A C 15
ATOM 8692 O O . CYS A 1 24 ? 20.221 -19.538 2.012 1.00 0.00 26 CYS A O 15
ATOM 8699 N N . ASP A 1 25 ? 19.798 -20.063 -0.119 1.00 0.00 27 ASP A N 15
ATOM 8700 C CA . ASP A 1 25 ? 20.314 -21.440 -0.034 1.00 0.00 27 ASP A CA 15
ATOM 8701 C C . ASP A 1 25 ? 21.299 -21.742 -1.158 1.00 0.00 27 ASP A C 15
ATOM 8702 O O . ASP A 1 25 ? 22.399 -22.223 -0.883 1.00 0.00 27 ASP A O 15
ATOM 8711 N N . GLY A 1 26 ? 20.937 -21.434 -2.406 1.00 0.00 28 GLY A N 15
ATOM 8712 C CA . GLY A 1 26 ? 21.836 -21.598 -3.549 1.00 0.00 28 GLY A CA 15
ATOM 8713 C C . GLY A 1 26 ? 21.487 -22.798 -4.418 1.00 0.00 28 GLY A C 15
ATOM 8714 O O . GLY A 1 26 ? 22.219 -23.088 -5.364 1.00 0.00 28 GLY A O 15
ATOM 8718 N N . ASP A 1 27 ? 20.355 -23.441 -4.131 1.00 0.00 29 ASP A N 15
ATOM 8719 C CA . ASP A 1 27 ? 19.555 -24.124 -5.132 1.00 0.00 29 ASP A CA 15
ATOM 8720 C C . ASP A 1 27 ? 18.209 -23.386 -5.184 1.00 0.00 29 ASP A C 15
ATOM 8721 O O . ASP A 1 27 ? 17.823 -22.799 -4.157 1.00 0.00 29 ASP A O 15
ATOM 8730 N N . THR A 1 28 ? 17.644 -23.440 -6.394 1.00 0.00 30 THR A N 15
ATOM 8731 C CA . THR A 1 28 ? 16.917 -22.362 -7.036 1.00 0.00 30 THR A CA 15
ATOM 8732 C C . THR A 1 28 ? 15.482 -22.796 -7.278 1.00 0.00 30 THR A C 15
ATOM 8733 O O . THR A 1 28 ? 15.184 -23.507 -8.241 1.00 0.00 30 THR A O 15
ATOM 8744 N N . ASP A 1 29 ? 14.614 -22.378 -6.370 1.00 0.00 31 ASP A N 15
ATOM 8745 C CA . ASP A 1 29 ? 13.196 -22.686 -6.304 1.00 0.00 31 ASP A CA 15
ATOM 8746 C C . ASP A 1 29 ? 12.393 -21.987 -7.408 1.00 0.00 31 ASP A C 15
ATOM 8747 O O . ASP A 1 29 ? 11.411 -22.549 -7.896 1.00 0.00 31 ASP A O 15
ATOM 8756 N N . CYS A 1 30 ? 12.781 -20.765 -7.801 1.00 0.00 32 CYS A N 15
ATOM 8757 C CA . CYS A 1 30 ? 12.113 -20.043 -8.885 1.00 0.00 32 CYS A CA 15
ATOM 8758 C C . CYS A 1 30 ? 12.577 -20.522 -10.279 1.00 0.00 32 CYS A C 15
ATOM 8759 O O . CYS A 1 30 ? 13.624 -21.142 -10.431 1.00 0.00 32 CYS A O 15
ATOM 8766 N N . MET A 1 31 ? 11.802 -20.175 -11.320 1.00 0.00 33 MET A N 15
ATOM 8767 C CA . MET A 1 31 ? 12.071 -20.439 -12.744 1.00 0.00 33 MET A CA 15
ATOM 8768 C C . MET A 1 31 ? 13.450 -19.943 -13.245 1.00 0.00 33 MET A C 15
ATOM 8769 O O . MET A 1 31 ? 13.948 -20.448 -14.248 1.00 0.00 33 MET A O 15
ATOM 8783 N N . ASP A 1 32 ? 14.086 -19.012 -12.522 1.00 0.00 34 ASP A N 15
ATOM 8784 C CA . ASP A 1 32 ? 15.446 -18.517 -12.743 1.00 0.00 34 ASP A CA 15
ATOM 8785 C C . ASP A 1 32 ? 16.341 -18.832 -11.522 1.00 0.00 34 ASP A C 15
ATOM 8786 O O . ASP A 1 32 ? 16.956 -19.893 -11.468 1.00 0.00 34 ASP A O 15
ATOM 8795 N N . SER A 1 33 ? 16.446 -17.899 -10.567 1.00 0.00 35 SER A N 15
ATOM 8796 C CA . SER A 1 33 ? 17.433 -17.906 -9.471 1.00 0.00 35 SER A CA 15
ATOM 8797 C C . SER A 1 33 ? 17.201 -16.796 -8.430 1.00 0.00 35 SER A C 15
ATOM 8798 O O . SER A 1 33 ? 17.989 -16.611 -7.501 1.00 0.00 35 SER A O 15
ATOM 8806 N N . SER A 1 34 ? 16.141 -16.002 -8.609 1.00 0.00 36 SER A N 15
ATOM 8807 C CA . SER A 1 34 ? 15.916 -14.703 -7.962 1.00 0.00 36 SER A CA 15
ATOM 8808 C C . SER A 1 34 ? 15.478 -14.852 -6.502 1.00 0.00 36 SER A C 15
ATOM 8809 O O . SER A 1 34 ? 15.419 -13.878 -5.751 1.00 0.00 36 SER A O 15
ATOM 8817 N N . ASP A 1 35 ? 15.228 -16.089 -6.069 1.00 0.00 37 ASP A N 15
ATOM 8818 C CA . ASP A 1 35 ? 15.262 -16.500 -4.681 1.00 0.00 37 ASP A CA 15
ATOM 8819 C C . ASP A 1 35 ? 16.599 -16.128 -4.011 1.00 0.00 37 ASP A C 15
ATOM 8820 O O . ASP A 1 35 ? 16.558 -15.497 -2.957 1.00 0.00 37 ASP A O 15
ATOM 8829 N N . GLU A 1 36 ? 17.761 -16.339 -4.654 1.00 0.00 38 GLU A N 15
ATOM 8830 C CA . GLU A 1 36 ? 19.068 -16.028 -4.015 1.00 0.00 38 GLU A CA 15
ATOM 8831 C C . GLU A 1 36 ? 20.180 -15.523 -4.938 1.00 0.00 38 GLU A C 15
ATOM 8832 O O . GLU A 1 36 ? 21.353 -15.517 -4.554 1.00 0.00 38 GLU A O 15
ATOM 8844 N N . LYS A 1 37 ? 19.843 -14.968 -6.106 1.00 0.00 39 LYS A N 15
ATOM 8845 C CA . LYS A 1 37 ? 20.807 -14.299 -6.995 1.00 0.00 39 LYS A CA 15
ATOM 8846 C C . LYS A 1 37 ? 21.581 -13.115 -6.373 1.00 0.00 39 LYS A C 15
ATOM 8847 O O . LYS A 1 37 ? 22.508 -12.595 -6.987 1.00 0.00 39 LYS A O 15
ATOM 8866 N N . SER A 1 38 ? 21.257 -12.756 -5.128 1.00 0.00 40 SER A N 15
ATOM 8867 C CA . SER A 1 38 ? 22.011 -11.862 -4.237 1.00 0.00 40 SER A CA 15
ATOM 8868 C C . SER A 1 38 ? 22.171 -12.379 -2.787 1.00 0.00 40 SER A C 15
ATOM 8869 O O . SER A 1 38 ? 22.521 -11.592 -1.906 1.00 0.00 40 SER A O 15
ATOM 8877 N N . CYS A 1 39 ? 21.958 -13.677 -2.532 1.00 0.00 41 CYS A N 15
ATOM 8878 C CA . CYS A 1 39 ? 22.246 -14.354 -1.257 1.00 0.00 41 CYS A CA 15
ATOM 8879 C C . CYS A 1 39 ? 23.199 -15.536 -1.502 1.00 0.00 41 CYS A C 15
ATOM 8880 O O . CYS A 1 39 ? 22.868 -16.695 -1.276 1.00 0.00 41 CYS A O 15
ATOM 8887 N N . GLU A 1 40 ? 24.383 -15.204 -2.033 1.00 0.00 42 GLU A N 15
ATOM 8888 C CA . GLU A 1 40 ? 25.544 -16.071 -2.323 1.00 0.00 42 GLU A CA 15
ATOM 8889 C C . GLU A 1 40 ? 25.298 -17.287 -3.247 1.00 0.00 42 GLU A C 15
ATOM 8890 O O . GLU A 1 40 ? 26.215 -18.054 -3.538 1.00 0.00 42 GLU A O 15
ATOM 8902 N N . GLY A 1 41 ? 24.086 -17.418 -3.787 1.00 0.00 43 GLY A N 15
ATOM 8903 C CA . GLY A 1 41 ? 23.635 -18.520 -4.631 1.00 0.00 43 GLY A CA 15
ATOM 8904 C C . GLY A 1 41 ? 24.156 -18.438 -6.069 1.00 0.00 43 GLY A C 15
ATOM 8905 O O . GLY A 1 41 ? 23.715 -17.589 -6.850 1.00 0.00 43 GLY A O 15
ATOM 8909 N N . VAL A 1 42 ? 25.069 -19.347 -6.439 1.00 0.00 44 VAL A N 15
ATOM 8910 C CA . VAL A 1 42 ? 25.603 -19.497 -7.805 1.00 0.00 44 VAL A CA 15
ATOM 8911 C C . VAL A 1 42 ? 25.327 -20.891 -8.363 1.00 0.00 44 VAL A C 15
ATOM 8912 O O . VAL A 1 42 ? 25.198 -21.033 -9.577 1.00 0.00 44 VAL A O 15
ATOM 8926 N N . PRO A 1 1 ? -2.229 -2.465 -3.611 1.00 0.00 3 PRO A N 16
ATOM 8927 C CA . PRO A 1 1 ? -3.527 -2.930 -3.120 1.00 0.00 3 PRO A CA 16
ATOM 8928 C C . PRO A 1 1 ? -3.809 -4.387 -3.538 1.00 0.00 3 PRO A C 16
ATOM 8929 O O . PRO A 1 1 ? -4.589 -4.647 -4.450 1.00 0.00 3 PRO A O 16
ATOM 8940 N N . GLY A 1 2 ? -3.154 -5.338 -2.862 1.00 0.00 4 GLY A N 16
ATOM 8941 C CA . GLY A 1 2 ? -3.268 -6.776 -3.115 1.00 0.00 4 GLY A CA 16
ATOM 8942 C C . GLY A 1 2 ? -4.419 -7.430 -2.345 1.00 0.00 4 GLY A C 16
ATOM 8943 O O . GLY A 1 2 ? -5.447 -7.758 -2.931 1.00 0.00 4 GLY A O 16
ATOM 8947 N N . GLY A 1 3 ? -4.235 -7.649 -1.037 1.00 0.00 5 GLY A N 16
ATOM 8948 C CA . GLY A 1 3 ? -5.202 -8.332 -0.176 1.00 0.00 5 GLY A CA 16
ATOM 8949 C C . GLY A 1 3 ? -4.560 -8.894 1.097 1.00 0.00 5 GLY A C 16
ATOM 8950 O O . GLY A 1 3 ? -3.377 -8.676 1.351 1.00 0.00 5 GLY A O 16
ATOM 8954 N N . CYS A 1 4 ? -5.362 -9.613 1.891 1.00 0.00 6 CYS A N 16
ATOM 8955 C CA . CYS A 1 4 ? -5.008 -10.128 3.213 1.00 0.00 6 CYS A CA 16
ATOM 8956 C C . CYS A 1 4 ? -5.134 -11.668 3.286 1.00 0.00 6 CYS A C 16
ATOM 8957 O O . CYS A 1 4 ? -4.152 -12.394 3.174 1.00 0.00 6 CYS A O 16
ATOM 8964 N N . HIS A 1 5 ? -6.367 -12.140 3.471 1.00 0.00 7 HIS A N 16
ATOM 8965 C CA . HIS A 1 5 ? -6.940 -13.492 3.462 1.00 0.00 7 HIS A CA 16
ATOM 8966 C C . HIS A 1 5 ? -8.336 -13.357 2.812 1.00 0.00 7 HIS A C 16
ATOM 8967 O O . HIS A 1 5 ? -8.668 -12.202 2.536 1.00 0.00 7 HIS A O 16
ATOM 8981 N N . THR A 1 6 ? -9.074 -14.474 2.683 1.00 0.00 8 THR A N 16
ATOM 8982 C CA . THR A 1 6 ? -10.179 -14.677 1.731 1.00 0.00 8 THR A CA 16
ATOM 8983 C C . THR A 1 6 ? -11.137 -13.509 1.712 1.00 0.00 8 THR A C 16
ATOM 8984 O O . THR A 1 6 ? -11.957 -13.354 2.604 1.00 0.00 8 THR A O 16
ATOM 8995 N N . ASP A 1 7 ? -11.037 -12.682 0.667 1.00 0.00 9 ASP A N 16
ATOM 8996 C CA . ASP A 1 7 ? -11.943 -11.557 0.478 1.00 0.00 9 ASP A CA 16
ATOM 8997 C C . ASP A 1 7 ? -12.034 -10.610 1.701 1.00 0.00 9 ASP A C 16
ATOM 8998 O O . ASP A 1 7 ? -12.934 -9.788 1.739 1.00 0.00 9 ASP A O 16
ATOM 9007 N N . GLU A 1 8 ? -11.087 -10.658 2.658 1.00 0.00 10 GLU A N 16
ATOM 9008 C CA . GLU A 1 8 ? -10.983 -9.771 3.848 1.00 0.00 10 GLU A CA 16
ATOM 9009 C C . GLU A 1 8 ? -10.708 -8.296 3.468 1.00 0.00 10 GLU A C 16
ATOM 9010 O O . GLU A 1 8 ? -10.289 -7.988 2.351 1.00 0.00 10 GLU A O 16
ATOM 9022 N N . PHE A 1 9 ? -10.886 -7.367 4.423 1.00 0.00 11 PHE A N 16
ATOM 9023 C CA . PHE A 1 9 ? -10.819 -5.936 4.164 1.00 0.00 11 PHE A CA 16
ATOM 9024 C C . PHE A 1 9 ? -9.495 -5.337 4.657 1.00 0.00 11 PHE A C 16
ATOM 9025 O O . PHE A 1 9 ? -9.035 -5.563 5.771 1.00 0.00 11 PHE A O 16
ATOM 9042 N N . GLN A 1 10 ? -8.833 -4.494 3.850 1.00 0.00 12 GLN A N 16
ATOM 9043 C CA . GLN A 1 10 ? -7.585 -3.837 4.270 1.00 0.00 12 GLN A CA 16
ATOM 9044 C C . GLN A 1 10 ? -7.793 -2.351 4.596 1.00 0.00 12 GLN A C 16
ATOM 9045 O O . GLN A 1 10 ? -8.167 -1.545 3.745 1.00 0.00 12 GLN A O 16
ATOM 9059 N N . CYS A 1 11 ? -7.518 -2.001 5.854 1.00 0.00 13 CYS A N 16
ATOM 9060 C CA . CYS A 1 11 ? -7.624 -0.667 6.425 1.00 0.00 13 CYS A CA 16
ATOM 9061 C C . CYS A 1 11 ? -6.571 0.296 5.849 1.00 0.00 13 CYS A C 16
ATOM 9062 O O . CYS A 1 11 ? -5.396 0.193 6.196 1.00 0.00 13 CYS A O 16
ATOM 9069 N N . ARG A 1 12 ? -6.958 1.267 5.006 1.00 0.00 14 ARG A N 16
ATOM 9070 C CA . ARG A 1 12 ? -6.012 2.206 4.373 1.00 0.00 14 ARG A CA 16
ATOM 9071 C C . ARG A 1 12 ? -5.311 3.111 5.394 1.00 0.00 14 ARG A C 16
ATOM 9072 O O . ARG A 1 12 ? -4.224 3.606 5.115 1.00 0.00 14 ARG A O 16
ATOM 9093 N N . LEU A 1 13 ? -5.923 3.298 6.569 1.00 0.00 15 LEU A N 16
ATOM 9094 C CA . LEU A 1 13 ? -5.430 4.155 7.644 1.00 0.00 15 LEU A CA 16
ATOM 9095 C C . LEU A 1 13 ? -4.070 3.682 8.195 1.00 0.00 15 LEU A C 16
ATOM 9096 O O . LEU A 1 13 ? -3.230 4.495 8.571 1.00 0.00 15 LEU A O 16
ATOM 9112 N N . ASP A 1 14 ? -3.877 2.359 8.261 1.00 0.00 16 ASP A N 16
ATOM 9113 C CA . ASP A 1 14 ? -2.801 1.720 9.031 1.00 0.00 16 ASP A CA 16
ATOM 9114 C C . ASP A 1 14 ? -2.243 0.442 8.363 1.00 0.00 16 ASP A C 16
ATOM 9115 O O . ASP A 1 14 ? -1.061 0.143 8.516 1.00 0.00 16 ASP A O 16
ATOM 9124 N N . GLY A 1 15 ? -3.067 -0.282 7.594 1.00 0.00 17 GLY A N 16
ATOM 9125 C CA . GLY A 1 15 ? -2.724 -1.507 6.878 1.00 0.00 17 GLY A CA 16
ATOM 9126 C C . GLY A 1 15 ? -3.413 -2.786 7.375 1.00 0.00 17 GLY A C 16
ATOM 9127 O O . GLY A 1 15 ? -3.249 -3.811 6.707 1.00 0.00 17 GLY A O 16
ATOM 9131 N N . LEU A 1 16 ? -4.156 -2.777 8.498 1.00 0.00 18 LEU A N 16
ATOM 9132 C CA . LEU A 1 16 ? -4.660 -4.018 9.103 1.00 0.00 18 LEU A CA 16
ATOM 9133 C C . LEU A 1 16 ? -5.817 -4.654 8.315 1.00 0.00 18 LEU A C 16
ATOM 9134 O O . LEU A 1 16 ? -6.443 -4.014 7.471 1.00 0.00 18 LEU A O 16
ATOM 9150 N N . CYS A 1 17 ? -6.096 -5.926 8.613 1.00 0.00 19 CYS A N 16
ATOM 9151 C CA . CYS A 1 17 ? -6.932 -6.822 7.818 1.00 0.00 19 CYS A CA 16
ATOM 9152 C C . CYS A 1 17 ? -8.148 -7.317 8.625 1.00 0.00 19 CYS A C 16
ATOM 9153 O O . CYS A 1 17 ? -7.931 -7.876 9.701 1.00 0.00 19 CYS A O 16
ATOM 9160 N N . ILE A 1 18 ? -9.392 -7.154 8.125 1.00 0.00 20 ILE A N 16
ATOM 9161 C CA . ILE A 1 18 ? -10.596 -7.568 8.876 1.00 0.00 20 ILE A CA 16
ATOM 9162 C C . ILE A 1 18 ? -11.550 -8.513 8.125 1.00 0.00 20 ILE A C 16
ATOM 9163 O O . ILE A 1 18 ? -11.731 -8.509 6.904 1.00 0.00 20 ILE A O 16
ATOM 9179 N N . PRO A 1 19 ? -12.217 -9.441 8.847 1.00 0.00 21 PRO A N 16
ATOM 9180 C CA . PRO A 1 19 ? -13.079 -10.427 8.200 1.00 0.00 21 PRO A CA 16
ATOM 9181 C C . PRO A 1 19 ? -14.305 -9.775 7.567 1.00 0.00 21 PRO A C 16
ATOM 9182 O O . PRO A 1 19 ? -15.187 -9.358 8.313 1.00 0.00 21 PRO A O 16
ATOM 9193 N N . LEU A 1 20 ? -14.298 -9.723 6.226 1.00 0.00 22 LEU A N 16
ATOM 9194 C CA . LEU A 1 20 ? -15.099 -8.772 5.418 1.00 0.00 22 LEU A CA 16
ATOM 9195 C C . LEU A 1 20 ? -16.614 -9.059 5.430 1.00 0.00 22 LEU A C 16
ATOM 9196 O O . LEU A 1 20 ? -17.459 -8.203 5.167 1.00 0.00 22 LEU A O 16
ATOM 9212 N N . ARG A 1 21 ? -17.011 -10.211 5.983 1.00 0.00 23 ARG A N 16
ATOM 9213 C CA . ARG A 1 21 ? -18.333 -10.370 6.619 1.00 0.00 23 ARG A CA 16
ATOM 9214 C C . ARG A 1 21 ? -18.789 -9.154 7.465 1.00 0.00 23 ARG A C 16
ATOM 9215 O O . ARG A 1 21 ? -19.994 -8.952 7.581 1.00 0.00 23 ARG A O 16
ATOM 9236 N N . TRP A 1 22 ? -17.857 -8.329 7.970 1.00 0.00 24 TRP A N 16
ATOM 9237 C CA . TRP A 1 22 ? -18.094 -7.162 8.824 1.00 0.00 24 TRP A CA 16
ATOM 9238 C C . TRP A 1 22 ? -17.788 -5.799 8.125 1.00 0.00 24 TRP A C 16
ATOM 9239 O O . TRP A 1 22 ? -17.667 -4.707 8.684 1.00 0.00 24 TRP A O 16
ATOM 9260 N N . ARG A 1 23 ? -17.685 -5.771 6.778 1.00 0.00 25 ARG A N 16
ATOM 9261 C CA . ARG A 1 23 ? -17.739 -4.510 6.007 1.00 0.00 25 ARG A CA 16
ATOM 9262 C C . ARG A 1 23 ? -19.113 -3.802 5.921 1.00 0.00 25 ARG A C 16
ATOM 9263 O O . ARG A 1 23 ? -19.278 -2.977 5.026 1.00 0.00 25 ARG A O 16
ATOM 9284 N N . CYS A 1 24 ? -20.130 -4.111 6.738 1.00 0.00 26 CYS A N 16
ATOM 9285 C CA . CYS A 1 24 ? -21.500 -3.643 6.432 1.00 0.00 26 CYS A CA 16
ATOM 9286 C C . CYS A 1 24 ? -22.486 -3.595 7.614 1.00 0.00 26 CYS A C 16
ATOM 9287 O O . CYS A 1 24 ? -23.650 -3.974 7.468 1.00 0.00 26 CYS A O 16
ATOM 9294 N N . ASP A 1 25 ? -22.046 -3.126 8.784 1.00 0.00 27 ASP A N 16
ATOM 9295 C CA . ASP A 1 25 ? -22.829 -3.211 10.026 1.00 0.00 27 ASP A CA 16
ATOM 9296 C C . ASP A 1 25 ? -22.810 -1.897 10.805 1.00 0.00 27 ASP A C 16
ATOM 9297 O O . ASP A 1 25 ? -23.861 -1.284 10.998 1.00 0.00 27 ASP A O 16
ATOM 9306 N N . GLY A 1 26 ? -21.630 -1.478 11.259 1.00 0.00 28 GLY A N 16
ATOM 9307 C CA . GLY A 1 26 ? -21.451 -0.353 12.173 1.00 0.00 28 GLY A CA 16
ATOM 9308 C C . GLY A 1 26 ? -20.423 -0.611 13.272 1.00 0.00 28 GLY A C 16
ATOM 9309 O O . GLY A 1 26 ? -20.169 0.300 14.062 1.00 0.00 28 GLY A O 16
ATOM 9313 N N . ASP A 1 27 ? -19.845 -1.815 13.347 1.00 0.00 29 ASP A N 16
ATOM 9314 C CA . ASP A 1 27 ? -18.724 -2.095 14.229 1.00 0.00 29 ASP A CA 16
ATOM 9315 C C . ASP A 1 27 ? -17.427 -1.734 13.498 1.00 0.00 29 ASP A C 16
ATOM 9316 O O . ASP A 1 27 ? -17.004 -2.276 12.485 1.00 0.00 29 ASP A O 16
ATOM 9325 N N . THR A 1 28 ? -16.755 -0.658 13.919 1.00 0.00 30 THR A N 16
ATOM 9326 C CA . THR A 1 28 ? -15.678 -0.110 13.082 1.00 0.00 30 THR A CA 16
ATOM 9327 C C . THR A 1 28 ? -14.422 -0.974 13.230 1.00 0.00 30 THR A C 16
ATOM 9328 O O . THR A 1 28 ? -13.570 -0.671 14.071 1.00 0.00 30 THR A O 16
ATOM 9339 N N . ASP A 1 29 ? -14.354 -2.080 12.477 1.00 0.00 31 ASP A N 16
ATOM 9340 C CA . ASP A 1 29 ? -13.353 -3.130 12.691 1.00 0.00 31 ASP A CA 16
ATOM 9341 C C . ASP A 1 29 ? -11.975 -2.688 12.166 1.00 0.00 31 ASP A C 16
ATOM 9342 O O . ASP A 1 29 ? -10.960 -2.892 12.835 1.00 0.00 31 ASP A O 16
ATOM 9351 N N . CYS A 1 30 ? -11.920 -2.034 10.997 1.00 0.00 32 CYS A N 16
ATOM 9352 C CA . CYS A 1 30 ? -10.775 -1.224 10.574 1.00 0.00 32 CYS A CA 16
ATOM 9353 C C . CYS A 1 30 ? -10.528 -0.069 11.556 1.00 0.00 32 CYS A C 16
ATOM 9354 O O . CYS A 1 30 ? -11.457 0.546 12.071 1.00 0.00 32 CYS A O 16
ATOM 9361 N N . MET A 1 31 ? -9.250 0.298 11.693 1.00 0.00 33 MET A N 16
ATOM 9362 C CA . MET A 1 31 ? -8.615 1.401 12.432 1.00 0.00 33 MET A CA 16
ATOM 9363 C C . MET A 1 31 ? -9.160 2.823 12.135 1.00 0.00 33 MET A C 16
ATOM 9364 O O . MET A 1 31 ? -8.556 3.814 12.537 1.00 0.00 33 MET A O 16
ATOM 9378 N N . ASP A 1 32 ? -10.293 2.928 11.435 1.00 0.00 34 ASP A N 16
ATOM 9379 C CA . ASP A 1 32 ? -11.084 4.145 11.231 1.00 0.00 34 ASP A CA 16
ATOM 9380 C C . ASP A 1 32 ? -12.596 3.831 11.330 1.00 0.00 34 ASP A C 16
ATOM 9381 O O . ASP A 1 32 ? -13.183 3.930 12.404 1.00 0.00 34 ASP A O 16
ATOM 9390 N N . SER A 1 33 ? -13.224 3.483 10.202 1.00 0.00 35 SER A N 16
ATOM 9391 C CA . SER A 1 33 ? -14.682 3.351 10.004 1.00 0.00 35 SER A CA 16
ATOM 9392 C C . SER A 1 33 ? -15.049 2.688 8.663 1.00 0.00 35 SER A C 16
ATOM 9393 O O . SER A 1 33 ? -16.214 2.441 8.344 1.00 0.00 35 SER A O 16
ATOM 9401 N N . SER A 1 34 ? -14.028 2.418 7.846 1.00 0.00 36 SER A N 16
ATOM 9402 C CA . SER A 1 34 ? -14.094 2.185 6.407 1.00 0.00 36 SER A CA 16
ATOM 9403 C C . SER A 1 34 ? -14.454 0.744 6.073 1.00 0.00 36 SER A C 16
ATOM 9404 O O . SER A 1 34 ? -14.583 0.427 4.887 1.00 0.00 36 SER A O 16
ATOM 9412 N N . ASP A 1 35 ? -14.674 -0.082 7.102 1.00 0.00 37 ASP A N 16
ATOM 9413 C CA . ASP A 1 35 ? -15.589 -1.204 7.038 1.00 0.00 37 ASP A CA 16
ATOM 9414 C C . ASP A 1 35 ? -16.840 -0.744 6.301 1.00 0.00 37 ASP A C 16
ATOM 9415 O O . ASP A 1 35 ? -17.112 -1.188 5.190 1.00 0.00 37 ASP A O 16
ATOM 9424 N N . GLU A 1 36 ? -17.563 0.204 6.901 1.00 0.00 38 GLU A N 16
ATOM 9425 C CA . GLU A 1 36 ? -18.985 0.401 6.575 1.00 0.00 38 GLU A CA 16
ATOM 9426 C C . GLU A 1 36 ? -19.361 1.855 6.268 1.00 0.00 38 GLU A C 16
ATOM 9427 O O . GLU A 1 36 ? -20.457 2.113 5.771 1.00 0.00 38 GLU A O 16
ATOM 9439 N N . LYS A 1 37 ? -18.386 2.778 6.335 1.00 0.00 39 LYS A N 16
ATOM 9440 C CA . LYS A 1 37 ? -18.411 4.113 5.700 1.00 0.00 39 LYS A CA 16
ATOM 9441 C C . LYS A 1 37 ? -18.668 4.095 4.174 1.00 0.00 39 LYS A C 16
ATOM 9442 O O . LYS A 1 37 ? -18.792 5.141 3.543 1.00 0.00 39 LYS A O 16
ATOM 9461 N N . SER A 1 38 ? -18.770 2.903 3.585 1.00 0.00 40 SER A N 16
ATOM 9462 C CA . SER A 1 38 ? -19.221 2.624 2.219 1.00 0.00 40 SER A CA 16
ATOM 9463 C C . SER A 1 38 ? -19.943 1.260 2.129 1.00 0.00 40 SER A C 16
ATOM 9464 O O . SER A 1 38 ? -19.583 0.409 1.310 1.00 0.00 40 SER A O 16
ATOM 9472 N N . CYS A 1 39 ? -20.909 1.004 3.027 1.00 0.00 41 CYS A N 16
ATOM 9473 C CA . CYS A 1 39 ? -21.861 -0.115 2.965 1.00 0.00 41 CYS A CA 16
ATOM 9474 C C . CYS A 1 39 ? -23.005 0.114 3.963 1.00 0.00 41 CYS A C 16
ATOM 9475 O O . CYS A 1 39 ? -22.956 -0.313 5.116 1.00 0.00 41 CYS A O 16
ATOM 9482 N N . GLU A 1 40 ? -24.023 0.847 3.519 1.00 0.00 42 GLU A N 16
ATOM 9483 C CA . GLU A 1 40 ? -25.244 1.095 4.293 1.00 0.00 42 GLU A CA 16
ATOM 9484 C C . GLU A 1 40 ? -26.026 -0.198 4.607 1.00 0.00 42 GLU A C 16
ATOM 9485 O O . GLU A 1 40 ? -26.260 -1.044 3.741 1.00 0.00 42 GLU A O 16
ATOM 9497 N N . GLY A 1 41 ? -26.459 -0.342 5.867 1.00 0.00 43 GLY A N 16
ATOM 9498 C CA . GLY A 1 41 ? -27.115 -1.542 6.394 1.00 0.00 43 GLY A CA 16
ATOM 9499 C C . GLY A 1 41 ? -28.585 -1.674 5.984 1.00 0.00 43 GLY A C 16
ATOM 9500 O O . GLY A 1 41 ? -29.459 -1.706 6.847 1.00 0.00 43 GLY A O 16
ATOM 9504 N N . VAL A 1 42 ? -28.859 -1.771 4.677 1.00 0.00 44 VAL A N 16
ATOM 9505 C CA . VAL A 1 42 ? -30.208 -1.905 4.095 1.00 0.00 44 VAL A CA 16
ATOM 9506 C C . VAL A 1 42 ? -31.021 -3.003 4.787 1.00 0.00 44 VAL A C 16
ATOM 9507 O O . VAL A 1 42 ? -32.201 -3.191 4.493 1.00 0.00 44 VAL A O 16
ATOM 9521 N N . PRO A 1 1 ? 0.848 4.383 -1.365 1.00 0.00 3 PRO A N 17
ATOM 9522 C CA . PRO A 1 1 ? 1.648 5.607 -1.287 1.00 0.00 3 PRO A CA 17
ATOM 9523 C C . PRO A 1 1 ? 3.117 5.347 -1.666 1.00 0.00 3 PRO A C 17
ATOM 9524 O O . PRO A 1 1 ? 3.581 4.208 -1.680 1.00 0.00 3 PRO A O 17
ATOM 9535 N N . GLY A 1 2 ? 3.863 6.429 -1.924 1.00 0.00 4 GLY A N 17
ATOM 9536 C CA . GLY A 1 2 ? 5.291 6.399 -2.271 1.00 0.00 4 GLY A CA 17
ATOM 9537 C C . GLY A 1 2 ? 6.206 7.114 -1.268 1.00 0.00 4 GLY A C 17
ATOM 9538 O O . GLY A 1 2 ? 7.383 7.304 -1.558 1.00 0.00 4 GLY A O 17
ATOM 9542 N N . GLY A 1 3 ? 5.673 7.543 -0.119 1.00 0.00 5 GLY A N 17
ATOM 9543 C CA . GLY A 1 3 ? 6.381 8.325 0.894 1.00 0.00 5 GLY A CA 17
ATOM 9544 C C . GLY A 1 3 ? 5.415 8.990 1.879 1.00 0.00 5 GLY A C 17
ATOM 9545 O O . GLY A 1 3 ? 4.201 8.800 1.792 1.00 0.00 5 GLY A O 17
ATOM 9549 N N . CYS A 1 4 ? 5.972 9.764 2.816 1.00 0.00 6 CYS A N 17
ATOM 9550 C CA . CYS A 1 4 ? 5.277 10.297 3.987 1.00 0.00 6 CYS A CA 17
ATOM 9551 C C . CYS A 1 4 ? 5.272 11.843 4.017 1.00 0.00 6 CYS A C 17
ATOM 9552 O O . CYS A 1 4 ? 4.251 12.486 3.779 1.00 0.00 6 CYS A O 17
ATOM 9559 N N . HIS A 1 5 ? 6.428 12.424 4.336 1.00 0.00 7 HIS A N 17
ATOM 9560 C CA . HIS A 1 5 ? 6.906 13.812 4.403 1.00 0.00 7 HIS A CA 17
ATOM 9561 C C . HIS A 1 5 ? 8.435 13.743 4.169 1.00 0.00 7 HIS A C 17
ATOM 9562 O O . HIS A 1 5 ? 8.881 12.596 4.119 1.00 0.00 7 HIS A O 17
ATOM 9576 N N . THR A 1 6 ? 9.136 14.893 4.152 1.00 0.00 8 THR A N 17
ATOM 9577 C CA . THR A 1 6 ? 10.499 15.078 3.618 1.00 0.00 8 THR A CA 17
ATOM 9578 C C . THR A 1 6 ? 11.392 13.898 3.914 1.00 0.00 8 THR A C 17
ATOM 9579 O O . THR A 1 6 ? 11.803 13.719 5.050 1.00 0.00 8 THR A O 17
ATOM 9590 N N . ASP A 1 7 ? 11.674 13.087 2.889 1.00 0.00 9 ASP A N 17
ATOM 9591 C CA . ASP A 1 7 ? 12.602 11.960 2.962 1.00 0.00 9 ASP A CA 17
ATOM 9592 C C . ASP A 1 7 ? 12.291 10.928 4.074 1.00 0.00 9 ASP A C 17
ATOM 9593 O O . ASP A 1 7 ? 12.997 9.935 4.181 1.00 0.00 9 ASP A O 17
ATOM 9602 N N . GLU A 1 8 ? 11.196 11.077 4.833 1.00 0.00 10 GLU A N 17
ATOM 9603 C CA . GLU A 1 8 ? 10.793 10.215 5.964 1.00 0.00 10 GLU A CA 17
ATOM 9604 C C . GLU A 1 8 ? 10.450 8.791 5.477 1.00 0.00 10 GLU A C 17
ATOM 9605 O O . GLU A 1 8 ? 10.086 8.569 4.319 1.00 0.00 10 GLU A O 17
ATOM 9617 N N . PHE A 1 9 ? 10.522 7.814 6.387 1.00 0.00 11 PHE A N 17
ATOM 9618 C CA . PHE A 1 9 ? 10.618 6.408 6.040 1.00 0.00 11 PHE A CA 17
ATOM 9619 C C . PHE A 1 9 ? 9.309 5.673 6.324 1.00 0.00 11 PHE A C 17
ATOM 9620 O O . PHE A 1 9 ? 8.615 5.889 7.311 1.00 0.00 11 PHE A O 17
ATOM 9637 N N . GLN A 1 10 ? 8.927 4.722 5.464 1.00 0.00 12 GLN A N 17
ATOM 9638 C CA . GLN A 1 10 ? 7.653 4.013 5.625 1.00 0.00 12 GLN A CA 17
ATOM 9639 C C . GLN A 1 10 ? 7.866 2.540 5.975 1.00 0.00 12 GLN A C 17
ATOM 9640 O O . GLN A 1 10 ? 8.452 1.773 5.211 1.00 0.00 12 GLN A O 17
ATOM 9654 N N . CYS A 1 11 ? 7.377 2.164 7.158 1.00 0.00 13 CYS A N 17
ATOM 9655 C CA . CYS A 1 11 ? 7.417 0.809 7.685 1.00 0.00 13 CYS A CA 17
ATOM 9656 C C . CYS A 1 11 ? 6.690 -0.182 6.770 1.00 0.00 13 CYS A C 17
ATOM 9657 O O . CYS A 1 11 ? 5.572 0.086 6.328 1.00 0.00 13 CYS A O 17
ATOM 9664 N N . ARG A 1 12 ? 7.298 -1.350 6.516 1.00 0.00 14 ARG A N 17
ATOM 9665 C CA . ARG A 1 12 ? 6.712 -2.367 5.632 1.00 0.00 14 ARG A CA 17
ATOM 9666 C C . ARG A 1 12 ? 5.664 -3.244 6.345 1.00 0.00 14 ARG A C 17
ATOM 9667 O O . ARG A 1 12 ? 4.899 -3.928 5.671 1.00 0.00 14 ARG A O 17
ATOM 9688 N N . LEU A 1 13 ? 5.617 -3.235 7.685 1.00 0.00 15 LEU A N 17
ATOM 9689 C CA . LEU A 1 13 ? 4.668 -4.057 8.442 1.00 0.00 15 LEU A CA 17
ATOM 9690 C C . LEU A 1 13 ? 3.249 -3.460 8.400 1.00 0.00 15 LEU A C 17
ATOM 9691 O O . LEU A 1 13 ? 2.317 -4.117 7.943 1.00 0.00 15 LEU A O 17
ATOM 9707 N N . ASP A 1 14 ? 3.091 -2.218 8.873 1.00 0.00 16 ASP A N 17
ATOM 9708 C CA . ASP A 1 14 ? 1.807 -1.529 9.039 1.00 0.00 16 ASP A CA 17
ATOM 9709 C C . ASP A 1 14 ? 1.613 -0.364 8.053 1.00 0.00 16 ASP A C 17
ATOM 9710 O O . ASP A 1 14 ? 0.514 -0.166 7.539 1.00 0.00 16 ASP A O 17
ATOM 9719 N N . GLY A 1 15 ? 2.681 0.394 7.794 1.00 0.00 17 GLY A N 17
ATOM 9720 C CA . GLY A 1 15 ? 2.702 1.609 6.988 1.00 0.00 17 GLY A CA 17
ATOM 9721 C C . GLY A 1 15 ? 3.081 2.879 7.759 1.00 0.00 17 GLY A C 17
ATOM 9722 O O . GLY A 1 15 ? 2.941 3.960 7.181 1.00 0.00 17 GLY A O 17
ATOM 9726 N N . LEU A 1 16 ? 3.528 2.802 9.028 1.00 0.00 18 LEU A N 17
ATOM 9727 C CA . LEU A 1 16 ? 3.867 4.008 9.805 1.00 0.00 18 LEU A CA 17
ATOM 9728 C C . LEU A 1 16 ? 5.088 4.757 9.221 1.00 0.00 18 LEU A C 17
ATOM 9729 O O . LEU A 1 16 ? 5.920 4.166 8.532 1.00 0.00 18 LEU A O 17
ATOM 9745 N N . CYS A 1 17 ? 5.178 6.065 9.498 1.00 0.00 19 CYS A N 17
ATOM 9746 C CA . CYS A 1 17 ? 6.039 7.039 8.822 1.00 0.00 19 CYS A CA 17
ATOM 9747 C C . CYS A 1 17 ? 7.031 7.714 9.797 1.00 0.00 19 CYS A C 17
ATOM 9748 O O . CYS A 1 17 ? 6.572 8.313 10.770 1.00 0.00 19 CYS A O 17
ATOM 9755 N N . ILE A 1 18 ? 8.357 7.621 9.563 1.00 0.00 20 ILE A N 17
ATOM 9756 C CA . ILE A 1 18 ? 9.366 7.941 10.595 1.00 0.00 20 ILE A CA 17
ATOM 9757 C C . ILE A 1 18 ? 10.532 8.840 10.130 1.00 0.00 20 ILE A C 17
ATOM 9758 O O . ILE A 1 18 ? 10.980 8.865 8.982 1.00 0.00 20 ILE A O 17
ATOM 9774 N N . PRO A 1 19 ? 11.090 9.687 11.022 1.00 0.00 21 PRO A N 17
ATOM 9775 C CA . PRO A 1 19 ? 12.062 10.689 10.594 1.00 0.00 21 PRO A CA 17
ATOM 9776 C C . PRO A 1 19 ? 13.418 10.086 10.232 1.00 0.00 21 PRO A C 17
ATOM 9777 O O . PRO A 1 19 ? 14.145 9.776 11.165 1.00 0.00 21 PRO A O 17
ATOM 9788 N N . LEU A 1 20 ? 13.698 10.014 8.920 1.00 0.00 22 LEU A N 17
ATOM 9789 C CA . LEU A 1 20 ? 14.714 9.175 8.247 1.00 0.00 22 LEU A CA 17
ATOM 9790 C C . LEU A 1 20 ? 16.148 9.385 8.759 1.00 0.00 22 LEU A C 17
ATOM 9791 O O . LEU A 1 20 ? 16.958 8.467 8.865 1.00 0.00 22 LEU A O 17
ATOM 9807 N N . ARG A 1 21 ? 16.465 10.598 9.215 1.00 0.00 23 ARG A N 17
ATOM 9808 C CA . ARG A 1 21 ? 17.631 10.862 10.077 1.00 0.00 23 ARG A CA 17
ATOM 9809 C C . ARG A 1 21 ? 17.832 9.858 11.249 1.00 0.00 23 ARG A C 17
ATOM 9810 O O . ARG A 1 21 ? 18.931 9.813 11.793 1.00 0.00 23 ARG A O 17
ATOM 9831 N N . TRP A 1 22 ? 16.840 9.012 11.574 1.00 0.00 24 TRP A N 17
ATOM 9832 C CA . TRP A 1 22 ? 16.841 7.948 12.579 1.00 0.00 24 TRP A CA 17
ATOM 9833 C C . TRP A 1 22 ? 16.587 6.515 12.049 1.00 0.00 24 TRP A C 17
ATOM 9834 O O . TRP A 1 22 ? 16.467 5.671 12.932 1.00 0.00 24 TRP A O 17
ATOM 9855 N N . ARG A 1 23 ? 16.524 6.272 10.716 1.00 0.00 25 ARG A N 17
ATOM 9856 C CA . ARG A 1 23 ? 16.559 4.943 10.084 1.00 0.00 25 ARG A CA 17
ATOM 9857 C C . ARG A 1 23 ? 17.934 4.241 10.164 1.00 0.00 25 ARG A C 17
ATOM 9858 O O . ARG A 1 23 ? 18.304 3.504 9.244 1.00 0.00 25 ARG A O 17
ATOM 9879 N N . CYS A 1 24 ? 18.762 4.591 11.149 1.00 0.00 26 CYS A N 17
ATOM 9880 C CA . CYS A 1 24 ? 20.203 4.289 11.181 1.00 0.00 26 CYS A CA 17
ATOM 9881 C C . CYS A 1 24 ? 20.867 4.778 12.482 1.00 0.00 26 CYS A C 17
ATOM 9882 O O . CYS A 1 24 ? 21.805 5.580 12.468 1.00 0.00 26 CYS A O 17
ATOM 9889 N N . ASP A 1 25 ? 20.345 4.336 13.616 1.00 0.00 27 ASP A N 17
ATOM 9890 C CA . ASP A 1 25 ? 20.550 4.943 14.930 1.00 0.00 27 ASP A CA 17
ATOM 9891 C C . ASP A 1 25 ? 20.762 3.903 16.041 1.00 0.00 27 ASP A C 17
ATOM 9892 O O . ASP A 1 25 ? 21.217 4.262 17.129 1.00 0.00 27 ASP A O 17
ATOM 9901 N N . GLY A 1 26 ? 20.513 2.618 15.761 1.00 0.00 28 GLY A N 17
ATOM 9902 C CA . GLY A 1 26 ? 20.707 1.499 16.683 1.00 0.00 28 GLY A CA 17
ATOM 9903 C C . GLY A 1 26 ? 19.409 0.952 17.283 1.00 0.00 28 GLY A C 17
ATOM 9904 O O . GLY A 1 26 ? 19.459 -0.036 18.016 1.00 0.00 28 GLY A O 17
ATOM 9908 N N . ASP A 1 27 ? 18.262 1.556 16.966 1.00 0.00 29 ASP A N 17
ATOM 9909 C CA . ASP A 1 27 ? 16.914 1.072 17.257 1.00 0.00 29 ASP A CA 17
ATOM 9910 C C . ASP A 1 27 ? 16.007 1.424 16.056 1.00 0.00 29 ASP A C 17
ATOM 9911 O O . ASP A 1 27 ? 16.479 2.173 15.193 1.00 0.00 29 ASP A O 17
ATOM 9920 N N . THR A 1 28 ? 14.795 0.859 16.084 1.00 0.00 30 THR A N 17
ATOM 9921 C CA . THR A 1 28 ? 13.883 0.608 14.977 1.00 0.00 30 THR A CA 17
ATOM 9922 C C . THR A 1 28 ? 12.491 1.155 15.281 1.00 0.00 30 THR A C 17
ATOM 9923 O O . THR A 1 28 ? 11.764 0.623 16.122 1.00 0.00 30 THR A O 17
ATOM 9934 N N . ASP A 1 29 ? 12.151 2.221 14.574 1.00 0.00 31 ASP A N 17
ATOM 9935 C CA . ASP A 1 29 ? 10.989 3.099 14.644 1.00 0.00 31 ASP A CA 17
ATOM 9936 C C . ASP A 1 29 ? 9.791 2.451 13.928 1.00 0.00 31 ASP A C 17
ATOM 9937 O O . ASP A 1 29 ? 8.660 2.560 14.401 1.00 0.00 31 ASP A O 17
ATOM 9946 N N . CYS A 1 30 ? 10.032 1.744 12.811 1.00 0.00 32 CYS A N 17
ATOM 9947 C CA . CYS A 1 30 ? 9.070 0.829 12.195 1.00 0.00 32 CYS A CA 17
ATOM 9948 C C . CYS A 1 30 ? 8.680 -0.317 13.142 1.00 0.00 32 CYS A C 17
ATOM 9949 O O . CYS A 1 30 ? 9.524 -0.903 13.813 1.00 0.00 32 CYS A O 17
ATOM 9956 N N . MET A 1 31 ? 7.396 -0.699 13.103 1.00 0.00 33 MET A N 17
ATOM 9957 C CA . MET A 1 31 ? 6.785 -1.828 13.814 1.00 0.00 33 MET A CA 17
ATOM 9958 C C . MET A 1 31 ? 7.472 -3.194 13.563 1.00 0.00 33 MET A C 17
ATOM 9959 O O . MET A 1 31 ? 7.297 -4.111 14.363 1.00 0.00 33 MET A O 17
ATOM 9973 N N . ASP A 1 32 ? 8.279 -3.328 12.501 1.00 0.00 34 ASP A N 17
ATOM 9974 C CA . ASP A 1 32 ? 9.255 -4.412 12.329 1.00 0.00 34 ASP A CA 17
ATOM 9975 C C . ASP A 1 32 ? 10.667 -3.906 12.696 1.00 0.00 34 ASP A C 17
ATOM 9976 O O . ASP A 1 32 ? 11.056 -3.954 13.859 1.00 0.00 34 ASP A O 17
ATOM 9985 N N . SER A 1 33 ? 11.439 -3.464 11.692 1.00 0.00 35 SER A N 17
ATOM 9986 C CA . SER A 1 33 ? 12.887 -3.201 11.757 1.00 0.00 35 SER A CA 17
ATOM 9987 C C . SER A 1 33 ? 13.478 -2.709 10.420 1.00 0.00 35 SER A C 17
ATOM 9988 O O . SER A 1 33 ? 14.695 -2.575 10.257 1.00 0.00 35 SER A O 17
ATOM 9996 N N . SER A 1 34 ? 12.607 -2.436 9.443 1.00 0.00 36 SER A N 17
ATOM 9997 C CA . SER A 1 34 ? 12.932 -2.153 8.046 1.00 0.00 36 SER A CA 17
ATOM 9998 C C . SER A 1 34 ? 13.528 -0.761 7.857 1.00 0.00 36 SER A C 17
ATOM 9999 O O . SER A 1 34 ? 14.081 -0.503 6.793 1.00 0.00 36 SER A O 17
ATOM 10007 N N . ASP A 1 35 ? 13.490 0.080 8.903 1.00 0.00 37 ASP A N 17
ATOM 10008 C CA . ASP A 1 35 ? 14.418 1.182 9.124 1.00 0.00 37 ASP A CA 17
ATOM 10009 C C . ASP A 1 35 ? 15.826 0.801 8.670 1.00 0.00 37 ASP A C 17
ATOM 10010 O O . ASP A 1 35 ? 16.413 1.457 7.814 1.00 0.00 37 ASP A O 17
ATOM 10019 N N . GLU A 1 36 ? 16.373 -0.230 9.331 1.00 0.00 38 GLU A N 17
ATOM 10020 C CA . GLU A 1 36 ? 17.822 -0.312 9.565 1.00 0.00 38 GLU A CA 17
ATOM 10021 C C . GLU A 1 36 ? 18.388 -1.733 9.612 1.00 0.00 38 GLU A C 17
ATOM 10022 O O . GLU A 1 36 ? 19.599 -1.916 9.724 1.00 0.00 38 GLU A O 17
ATOM 10034 N N . LYS A 1 37 ? 17.548 -2.728 9.293 1.00 0.00 39 LYS A N 17
ATOM 10035 C CA . LYS A 1 37 ? 17.951 -4.039 8.752 1.00 0.00 39 LYS A CA 17
ATOM 10036 C C . LYS A 1 37 ? 18.884 -3.991 7.530 1.00 0.00 39 LYS A C 17
ATOM 10037 O O . LYS A 1 37 ? 19.459 -5.009 7.158 1.00 0.00 39 LYS A O 17
ATOM 10056 N N . SER A 1 38 ? 19.057 -2.804 6.953 1.00 0.00 40 SER A N 17
ATOM 10057 C CA . SER A 1 38 ? 20.152 -2.415 6.062 1.00 0.00 40 SER A CA 17
ATOM 10058 C C . SER A 1 38 ? 20.544 -0.944 6.299 1.00 0.00 40 SER A C 17
ATOM 10059 O O . SER A 1 38 ? 20.208 -0.038 5.530 1.00 0.00 40 SER A O 17
ATOM 10067 N N . CYS A 1 39 ? 21.216 -0.690 7.428 1.00 0.00 41 CYS A N 17
ATOM 10068 C CA . CYS A 1 39 ? 22.119 0.448 7.611 1.00 0.00 41 CYS A CA 17
ATOM 10069 C C . CYS A 1 39 ? 23.414 -0.059 8.259 1.00 0.00 41 CYS A C 17
ATOM 10070 O O . CYS A 1 39 ? 23.688 0.113 9.444 1.00 0.00 41 CYS A O 17
ATOM 10077 N N . GLU A 1 40 ? 24.159 -0.789 7.440 1.00 0.00 42 GLU A N 17
ATOM 10078 C CA . GLU A 1 40 ? 25.359 -1.556 7.746 1.00 0.00 42 GLU A CA 17
ATOM 10079 C C . GLU A 1 40 ? 26.645 -0.742 7.505 1.00 0.00 42 GLU A C 17
ATOM 10080 O O . GLU A 1 40 ? 26.635 0.301 6.850 1.00 0.00 42 GLU A O 17
ATOM 10092 N N . GLY A 1 41 ? 27.771 -1.213 8.053 1.00 0.00 43 GLY A N 17
ATOM 10093 C CA . GLY A 1 41 ? 29.035 -0.480 8.047 1.00 0.00 43 GLY A CA 17
ATOM 10094 C C . GLY A 1 41 ? 30.076 -1.106 8.977 1.00 0.00 43 GLY A C 17
ATOM 10095 O O . GLY A 1 41 ? 29.893 -2.221 9.465 1.00 0.00 43 GLY A O 17
ATOM 10099 N N . VAL A 1 42 ? 31.176 -0.381 9.209 1.00 0.00 44 VAL A N 17
ATOM 10100 C CA . VAL A 1 42 ? 32.313 -0.799 10.043 1.00 0.00 44 VAL A CA 17
ATOM 10101 C C . VAL A 1 42 ? 32.656 0.315 11.033 1.00 0.00 44 VAL A C 17
ATOM 10102 O O . VAL A 1 42 ? 32.790 1.474 10.642 1.00 0.00 44 VAL A O 17
ATOM 10116 N N . PRO A 1 1 ? -0.789 -1.717 -5.084 1.00 0.00 3 PRO A N 18
ATOM 10117 C CA . PRO A 1 1 ? -1.330 -2.904 -5.750 1.00 0.00 3 PRO A CA 18
ATOM 10118 C C . PRO A 1 1 ? -2.030 -3.841 -4.755 1.00 0.00 3 PRO A C 18
ATOM 10119 O O . PRO A 1 1 ? -1.384 -4.520 -3.960 1.00 0.00 3 PRO A O 18
ATOM 10130 N N . GLY A 1 2 ? -3.366 -3.851 -4.806 1.00 0.00 4 GLY A N 18
ATOM 10131 C CA . GLY A 1 2 ? -4.244 -4.655 -3.954 1.00 0.00 4 GLY A CA 18
ATOM 10132 C C . GLY A 1 2 ? -5.444 -3.880 -3.400 1.00 0.00 4 GLY A C 18
ATOM 10133 O O . GLY A 1 2 ? -6.457 -4.496 -3.081 1.00 0.00 4 GLY A O 18
ATOM 10137 N N . GLY A 1 3 ? -5.367 -2.542 -3.332 1.00 0.00 5 GLY A N 18
ATOM 10138 C CA . GLY A 1 3 ? -6.473 -1.704 -2.862 1.00 0.00 5 GLY A CA 18
ATOM 10139 C C . GLY A 1 3 ? -6.849 -1.951 -1.393 1.00 0.00 5 GLY A C 18
ATOM 10140 O O . GLY A 1 3 ? -5.980 -2.097 -0.536 1.00 0.00 5 GLY A O 18
ATOM 10144 N N . CYS A 1 4 ? -8.157 -1.929 -1.109 1.00 0.00 6 CYS A N 18
ATOM 10145 C CA . CYS A 1 4 ? -8.735 -1.883 0.236 1.00 0.00 6 CYS A CA 18
ATOM 10146 C C . CYS A 1 4 ? -9.534 -3.151 0.603 1.00 0.00 6 CYS A C 18
ATOM 10147 O O . CYS A 1 4 ? -9.165 -3.906 1.496 1.00 0.00 6 CYS A O 18
ATOM 10154 N N . HIS A 1 5 ? -10.662 -3.334 -0.081 1.00 0.00 7 HIS A N 18
ATOM 10155 C CA . HIS A 1 5 ? -11.685 -4.388 -0.056 1.00 0.00 7 HIS A CA 18
ATOM 10156 C C . HIS A 1 5 ? -12.391 -4.300 -1.424 1.00 0.00 7 HIS A C 18
ATOM 10157 O O . HIS A 1 5 ? -11.947 -3.455 -2.207 1.00 0.00 7 HIS A O 18
ATOM 10171 N N . THR A 1 6 ? -13.488 -5.054 -1.608 1.00 0.00 8 THR A N 18
ATOM 10172 C CA . THR A 1 6 ? -14.163 -5.273 -2.898 1.00 0.00 8 THR A CA 18
ATOM 10173 C C . THR A 1 6 ? -14.380 -3.969 -3.618 1.00 0.00 8 THR A C 18
ATOM 10174 O O . THR A 1 6 ? -15.241 -3.195 -3.219 1.00 0.00 8 THR A O 18
ATOM 10185 N N . ASP A 1 7 ? -13.563 -3.720 -4.649 1.00 0.00 9 ASP A N 18
ATOM 10186 C CA . ASP A 1 7 ? -13.630 -2.518 -5.474 1.00 0.00 9 ASP A CA 18
ATOM 10187 C C . ASP A 1 7 ? -13.648 -1.193 -4.668 1.00 0.00 9 ASP A C 18
ATOM 10188 O O . ASP A 1 7 ? -13.809 -0.132 -5.246 1.00 0.00 9 ASP A O 18
ATOM 10197 N N . GLU A 1 8 ? -13.401 -1.231 -3.352 1.00 0.00 10 GLU A N 18
ATOM 10198 C CA . GLU A 1 8 ? -13.476 -0.128 -2.374 1.00 0.00 10 GLU A CA 18
ATOM 10199 C C . GLU A 1 8 ? -12.244 0.805 -2.547 1.00 0.00 10 GLU A C 18
ATOM 10200 O O . GLU A 1 8 ? -11.198 0.394 -3.055 1.00 0.00 10 GLU A O 18
ATOM 10212 N N . PHE A 1 9 ? -12.338 2.073 -2.119 1.00 0.00 11 PHE A N 18
ATOM 10213 C CA . PHE A 1 9 ? -11.599 3.169 -2.744 1.00 0.00 11 PHE A CA 18
ATOM 10214 C C . PHE A 1 9 ? -10.578 3.819 -1.804 1.00 0.00 11 PHE A C 18
ATOM 10215 O O . PHE A 1 9 ? -10.824 4.070 -0.630 1.00 0.00 11 PHE A O 18
ATOM 10232 N N . GLN A 1 10 ? -9.397 4.199 -2.304 1.00 0.00 12 GLN A N 18
ATOM 10233 C CA . GLN A 1 10 ? -8.345 4.775 -1.455 1.00 0.00 12 GLN A CA 18
ATOM 10234 C C . GLN A 1 10 ? -8.095 6.249 -1.798 1.00 0.00 12 GLN A C 18
ATOM 10235 O O . GLN A 1 10 ? -7.596 6.564 -2.878 1.00 0.00 12 GLN A O 18
ATOM 10249 N N . CYS A 1 11 ? -8.418 7.158 -0.868 1.00 0.00 13 CYS A N 18
ATOM 10250 C CA . CYS A 1 11 ? -8.122 8.584 -1.044 1.00 0.00 13 CYS A CA 18
ATOM 10251 C C . CYS A 1 11 ? -6.669 8.946 -0.729 1.00 0.00 13 CYS A C 18
ATOM 10252 O O . CYS A 1 11 ? -6.134 8.611 0.328 1.00 0.00 13 CYS A O 18
ATOM 10259 N N . ARG A 1 12 ? -6.064 9.704 -1.652 1.00 0.00 14 ARG A N 18
ATOM 10260 C CA . ARG A 1 12 ? -4.640 10.033 -1.716 1.00 0.00 14 ARG A CA 18
ATOM 10261 C C . ARG A 1 12 ? -4.197 11.032 -0.641 1.00 0.00 14 ARG A C 18
ATOM 10262 O O . ARG A 1 12 ? -2.994 11.181 -0.426 1.00 0.00 14 ARG A O 18
ATOM 10283 N N . LEU A 1 13 ? -5.155 11.693 0.021 1.00 0.00 15 LEU A N 18
ATOM 10284 C CA . LEU A 1 13 ? -4.935 12.645 1.105 1.00 0.00 15 LEU A CA 18
ATOM 10285 C C . LEU A 1 13 ? -4.287 11.974 2.326 1.00 0.00 15 LEU A C 18
ATOM 10286 O O . LEU A 1 13 ? -3.240 12.416 2.790 1.00 0.00 15 LEU A O 18
ATOM 10302 N N . ASP A 1 14 ? -4.925 10.909 2.826 1.00 0.00 16 ASP A N 18
ATOM 10303 C CA . ASP A 1 14 ? -4.610 10.248 4.101 1.00 0.00 16 ASP A CA 18
ATOM 10304 C C . ASP A 1 14 ? -4.478 8.718 3.978 1.00 0.00 16 ASP A C 18
ATOM 10305 O O . ASP A 1 14 ? -3.923 8.079 4.867 1.00 0.00 16 ASP A O 18
ATOM 10314 N N . GLY A 1 15 ? -4.943 8.112 2.875 1.00 0.00 17 GLY A N 18
ATOM 10315 C CA . GLY A 1 15 ? -4.887 6.664 2.688 1.00 0.00 17 GLY A CA 18
ATOM 10316 C C . GLY A 1 15 ? -5.978 5.903 3.446 1.00 0.00 17 GLY A C 18
ATOM 10317 O O . GLY A 1 15 ? -5.721 4.787 3.896 1.00 0.00 17 GLY A O 18
ATOM 10321 N N . LEU A 1 16 ? -7.193 6.465 3.578 1.00 0.00 18 LEU A N 18
ATOM 10322 C CA . LEU A 1 16 ? -8.330 5.699 4.110 1.00 0.00 18 LEU A CA 18
ATOM 10323 C C . LEU A 1 16 ? -8.894 4.762 3.018 1.00 0.00 18 LEU A C 18
ATOM 10324 O O . LEU A 1 16 ? -8.366 4.731 1.904 1.00 0.00 18 LEU A O 18
ATOM 10340 N N . CYS A 1 17 ? -9.949 3.996 3.315 1.00 0.00 19 CYS A N 18
ATOM 10341 C CA . CYS A 1 17 ? -10.595 3.073 2.385 1.00 0.00 19 CYS A CA 18
ATOM 10342 C C . CYS A 1 17 ? -12.132 3.221 2.445 1.00 0.00 19 CYS A C 18
ATOM 10343 O O . CYS A 1 17 ? -12.686 3.080 3.535 1.00 0.00 19 CYS A O 18
ATOM 10350 N N . ILE A 1 18 ? -12.815 3.512 1.319 1.00 0.00 20 ILE A N 18
ATOM 10351 C CA . ILE A 1 18 ? -14.247 3.882 1.321 1.00 0.00 20 ILE A CA 18
ATOM 10352 C C . ILE A 1 18 ? -15.129 3.062 0.360 1.00 0.00 20 ILE A C 18
ATOM 10353 O O . ILE A 1 18 ? -14.720 2.532 -0.674 1.00 0.00 20 ILE A O 18
ATOM 10369 N N . PRO A 1 19 ? -16.430 2.883 0.665 1.00 0.00 21 PRO A N 18
ATOM 10370 C CA . PRO A 1 19 ? -17.261 1.990 -0.135 1.00 0.00 21 PRO A CA 18
ATOM 10371 C C . PRO A 1 19 ? -17.654 2.587 -1.486 1.00 0.00 21 PRO A C 18
ATOM 10372 O O . PRO A 1 19 ? -18.587 3.379 -1.482 1.00 0.00 21 PRO A O 18
ATOM 10383 N N . LEU A 1 20 ? -16.974 2.128 -2.553 1.00 0.00 22 LEU A N 18
ATOM 10384 C CA . LEU A 1 20 ? -16.735 2.835 -3.838 1.00 0.00 22 LEU A CA 18
ATOM 10385 C C . LEU A 1 20 ? -18.034 3.169 -4.598 1.00 0.00 22 LEU A C 18
ATOM 10386 O O . LEU A 1 20 ? -18.142 4.194 -5.272 1.00 0.00 22 LEU A O 18
ATOM 10402 N N . ARG A 1 21 ? -19.031 2.311 -4.407 1.00 0.00 23 ARG A N 18
ATOM 10403 C CA . ARG A 1 21 ? -20.456 2.478 -4.701 1.00 0.00 23 ARG A CA 18
ATOM 10404 C C . ARG A 1 21 ? -21.040 3.830 -4.256 1.00 0.00 23 ARG A C 18
ATOM 10405 O O . ARG A 1 21 ? -22.082 4.211 -4.779 1.00 0.00 23 ARG A O 18
ATOM 10426 N N . TRP A 1 22 ? -20.358 4.561 -3.364 1.00 0.00 24 TRP A N 18
ATOM 10427 C CA . TRP A 1 22 ? -20.747 5.859 -2.819 1.00 0.00 24 TRP A CA 18
ATOM 10428 C C . TRP A 1 22 ? -19.856 7.038 -3.267 1.00 0.00 24 TRP A C 18
ATOM 10429 O O . TRP A 1 22 ? -19.950 8.069 -2.596 1.00 0.00 24 TRP A O 18
ATOM 10450 N N . ARG A 1 23 ? -19.105 6.843 -4.375 1.00 0.00 25 ARG A N 18
ATOM 10451 C CA . ARG A 1 23 ? -18.364 7.848 -5.154 1.00 0.00 25 ARG A CA 18
ATOM 10452 C C . ARG A 1 23 ? -19.168 8.645 -6.209 1.00 0.00 25 ARG A C 18
ATOM 10453 O O . ARG A 1 23 ? -18.554 9.130 -7.164 1.00 0.00 25 ARG A O 18
ATOM 10474 N N . CYS A 1 24 ? -20.499 8.750 -6.139 1.00 0.00 26 CYS A N 18
ATOM 10475 C CA . CYS A 1 24 ? -21.274 9.491 -7.153 1.00 0.00 26 CYS A CA 18
ATOM 10476 C C . CYS A 1 24 ? -22.723 9.799 -6.715 1.00 0.00 26 CYS A C 18
ATOM 10477 O O . CYS A 1 24 ? -23.677 9.218 -7.238 1.00 0.00 26 CYS A O 18
ATOM 10484 N N . ASP A 1 25 ? -22.901 10.701 -5.746 1.00 0.00 27 ASP A N 18
ATOM 10485 C CA . ASP A 1 25 ? -24.119 10.754 -4.916 1.00 0.00 27 ASP A CA 18
ATOM 10486 C C . ASP A 1 25 ? -24.569 12.180 -4.578 1.00 0.00 27 ASP A C 18
ATOM 10487 O O . ASP A 1 25 ? -25.755 12.404 -4.329 1.00 0.00 27 ASP A O 18
ATOM 10496 N N . GLY A 1 26 ? -23.649 13.146 -4.615 1.00 0.00 28 GLY A N 18
ATOM 10497 C CA . GLY A 1 26 ? -23.860 14.553 -4.297 1.00 0.00 28 GLY A CA 18
ATOM 10498 C C . GLY A 1 26 ? -23.069 15.022 -3.074 1.00 0.00 28 GLY A C 18
ATOM 10499 O O . GLY A 1 26 ? -22.946 16.231 -2.875 1.00 0.00 28 GLY A O 18
ATOM 10503 N N . ASP A 1 27 ? -22.518 14.102 -2.274 1.00 0.00 29 ASP A N 18
ATOM 10504 C CA . ASP A 1 27 ? -21.605 14.354 -1.186 1.00 0.00 29 ASP A CA 18
ATOM 10505 C C . ASP A 1 27 ? -20.586 13.200 -1.030 1.00 0.00 29 ASP A C 18
ATOM 10506 O O . ASP A 1 27 ? -20.494 12.382 -1.958 1.00 0.00 29 ASP A O 18
ATOM 10515 N N . THR A 1 28 ? -19.844 13.271 0.086 1.00 0.00 30 THR A N 18
ATOM 10516 C CA . THR A 1 28 ? -18.389 13.203 0.149 1.00 0.00 30 THR A CA 18
ATOM 10517 C C . THR A 1 28 ? -17.923 12.164 1.171 1.00 0.00 30 THR A C 18
ATOM 10518 O O . THR A 1 28 ? -17.829 12.447 2.369 1.00 0.00 30 THR A O 18
ATOM 10529 N N . ASP A 1 29 ? -17.633 10.971 0.678 1.00 0.00 31 ASP A N 18
ATOM 10530 C CA . ASP A 1 29 ? -17.294 9.756 1.399 1.00 0.00 31 ASP A CA 18
ATOM 10531 C C . ASP A 1 29 ? -15.851 9.688 1.911 1.00 0.00 31 ASP A C 18
ATOM 10532 O O . ASP A 1 29 ? -15.601 8.996 2.899 1.00 0.00 31 ASP A O 18
ATOM 10541 N N . CYS A 1 30 ? -14.892 10.364 1.262 1.00 0.00 32 CYS A N 18
ATOM 10542 C CA . CYS A 1 30 ? -13.472 10.242 1.603 1.00 0.00 32 CYS A CA 18
ATOM 10543 C C . CYS A 1 30 ? -12.938 11.417 2.450 1.00 0.00 32 CYS A C 18
ATOM 10544 O O . CYS A 1 30 ? -13.608 12.427 2.635 1.00 0.00 32 CYS A O 18
ATOM 10551 N N . MET A 1 31 ? -11.683 11.311 2.918 1.00 0.00 33 MET A N 18
ATOM 10552 C CA . MET A 1 31 ? -10.948 12.305 3.728 1.00 0.00 33 MET A CA 18
ATOM 10553 C C . MET A 1 31 ? -10.725 13.690 3.067 1.00 0.00 33 MET A C 18
ATOM 10554 O O . MET A 1 31 ? -10.072 14.546 3.656 1.00 0.00 33 MET A O 18
ATOM 10568 N N . ASP A 1 32 ? -11.248 13.897 1.856 1.00 0.00 34 ASP A N 18
ATOM 10569 C CA . ASP A 1 32 ? -11.302 15.150 1.096 1.00 0.00 34 ASP A CA 18
ATOM 10570 C C . ASP A 1 32 ? -12.711 15.253 0.473 1.00 0.00 34 ASP A C 18
ATOM 10571 O O . ASP A 1 32 ? -13.631 15.782 1.090 1.00 0.00 34 ASP A O 18
ATOM 10580 N N . SER A 1 33 ? -12.868 14.702 -0.737 1.00 0.00 35 SER A N 18
ATOM 10581 C CA . SER A 1 33 ? -14.088 14.571 -1.551 1.00 0.00 35 SER A CA 18
ATOM 10582 C C . SER A 1 33 ? -13.795 13.835 -2.876 1.00 0.00 35 SER A C 18
ATOM 10583 O O . SER A 1 33 ? -14.544 13.953 -3.848 1.00 0.00 35 SER A O 18
ATOM 10591 N N . SER A 1 34 ? -12.645 13.149 -2.972 1.00 0.00 36 SER A N 18
ATOM 10592 C CA . SER A 1 34 ? -12.098 12.584 -4.215 1.00 0.00 36 SER A CA 18
ATOM 10593 C C . SER A 1 34 ? -12.584 11.154 -4.475 1.00 0.00 36 SER A C 18
ATOM 10594 O O . SER A 1 34 ? -12.181 10.523 -5.461 1.00 0.00 36 SER A O 18
ATOM 10602 N N . ASP A 1 35 ? -13.499 10.674 -3.633 1.00 0.00 37 ASP A N 18
ATOM 10603 C CA . ASP A 1 35 ? -14.625 9.882 -4.083 1.00 0.00 37 ASP A CA 18
ATOM 10604 C C . ASP A 1 35 ? -15.270 10.501 -5.331 1.00 0.00 37 ASP A C 18
ATOM 10605 O O . ASP A 1 35 ? -15.279 9.843 -6.363 1.00 0.00 37 ASP A O 18
ATOM 10614 N N . GLU A 1 36 ? -15.746 11.754 -5.293 1.00 0.00 38 GLU A N 18
ATOM 10615 C CA . GLU A 1 36 ? -16.658 12.216 -6.357 1.00 0.00 38 GLU A CA 18
ATOM 10616 C C . GLU A 1 36 ? -16.408 13.596 -6.966 1.00 0.00 38 GLU A C 18
ATOM 10617 O O . GLU A 1 36 ? -17.132 13.988 -7.880 1.00 0.00 38 GLU A O 18
ATOM 10629 N N . LYS A 1 37 ? -15.319 14.275 -6.581 1.00 0.00 39 LYS A N 18
ATOM 10630 C CA . LYS A 1 37 ? -14.817 15.569 -7.095 1.00 0.00 39 LYS A CA 18
ATOM 10631 C C . LYS A 1 37 ? -14.765 15.749 -8.626 1.00 0.00 39 LYS A C 18
ATOM 10632 O O . LYS A 1 37 ? -14.575 16.862 -9.106 1.00 0.00 39 LYS A O 18
ATOM 10651 N N . SER A 1 38 ? -14.949 14.674 -9.386 1.00 0.00 40 SER A N 18
ATOM 10652 C CA . SER A 1 38 ? -15.071 14.659 -10.850 1.00 0.00 40 SER A CA 18
ATOM 10653 C C . SER A 1 38 ? -16.017 13.558 -11.379 1.00 0.0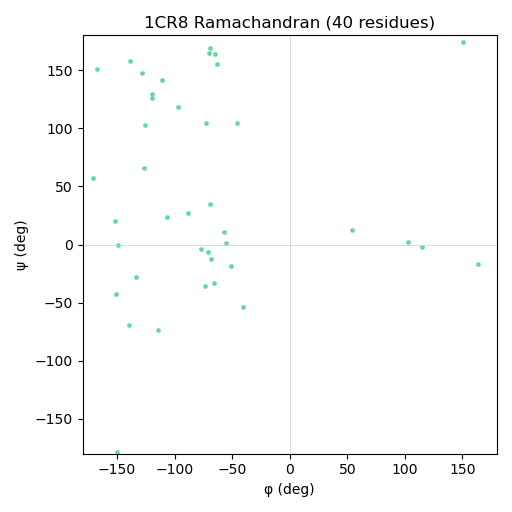0 40 SER A C 18
ATOM 10654 O O . SER A 1 38 ? -15.895 13.127 -12.521 1.00 0.00 40 SER A O 18
ATOM 10662 N N . CYS A 1 39 ? -17.011 13.101 -10.596 1.00 0.00 41 CYS A N 18
ATOM 10663 C CA . CYS A 1 39 ? -18.075 12.198 -11.085 1.00 0.00 41 CYS A CA 18
ATOM 10664 C C . CYS A 1 39 ? -19.157 12.952 -11.895 1.00 0.00 41 CYS A C 18
ATOM 10665 O O . CYS A 1 39 ? -20.351 12.674 -11.815 1.00 0.00 41 CYS A O 18
ATOM 10672 N N . GLU A 1 40 ? -18.721 13.964 -12.643 1.00 0.00 42 GLU A N 18
ATOM 10673 C CA . GLU A 1 40 ? -19.529 14.820 -13.510 1.00 0.00 42 GLU A CA 18
ATOM 10674 C C . GLU A 1 40 ? -19.990 14.117 -14.804 1.00 0.00 42 GLU A C 18
ATOM 10675 O O . GLU A 1 40 ? -19.487 13.057 -15.176 1.00 0.00 42 GLU A O 18
ATOM 10687 N N . GLY A 1 41 ? -20.951 14.729 -15.510 1.00 0.00 43 GLY A N 18
ATOM 10688 C CA . GLY A 1 41 ? -21.555 14.170 -16.722 1.00 0.00 43 GLY A CA 18
ATOM 10689 C C . GLY A 1 41 ? -22.905 13.497 -16.449 1.00 0.00 43 GLY A C 18
ATOM 10690 O O . GLY A 1 41 ? -23.632 13.889 -15.538 1.00 0.00 43 GLY A O 18
ATOM 10694 N N . VAL A 1 42 ? -23.263 12.517 -17.290 1.00 0.00 44 VAL A N 18
ATOM 10695 C CA . VAL A 1 42 ? -24.526 11.764 -17.206 1.00 0.00 44 VAL A CA 18
ATOM 10696 C C . VAL A 1 42 ? -24.299 10.285 -17.516 1.00 0.00 44 VAL A C 18
ATOM 10697 O O . VAL A 1 42 ? -24.901 9.415 -16.891 1.00 0.00 44 VAL A O 18
ATOM 10711 N N . PRO A 1 1 ? 1.231 -0.365 -7.228 1.00 0.00 3 PRO A N 19
ATOM 10712 C CA . PRO A 1 1 ? 2.004 -0.455 -8.469 1.00 0.00 3 PRO A CA 19
ATOM 10713 C C . PRO A 1 1 ? 2.340 0.938 -9.042 1.00 0.00 3 PRO A C 19
ATOM 10714 O O . PRO A 1 1 ? 1.779 1.371 -10.046 1.00 0.00 3 PRO A O 19
ATOM 10725 N N . GLY A 1 2 ? 3.280 1.630 -8.390 1.00 0.00 4 GLY A N 19
ATOM 10726 C CA . GLY A 1 2 ? 3.955 2.835 -8.863 1.00 0.00 4 GLY A CA 19
ATOM 10727 C C . GLY A 1 2 ? 5.428 2.541 -9.162 1.00 0.00 4 GLY A C 19
ATOM 10728 O O . GLY A 1 2 ? 5.788 1.420 -9.521 1.00 0.00 4 GLY A O 19
ATOM 10732 N N . GLY A 1 3 ? 6.281 3.557 -9.023 1.00 0.00 5 GLY A N 19
ATOM 10733 C CA . GLY A 1 3 ? 7.704 3.472 -9.350 1.00 0.00 5 GLY A CA 19
ATOM 10734 C C . GLY A 1 3 ? 8.018 3.922 -10.782 1.00 0.00 5 GLY A C 19
ATOM 10735 O O . GLY A 1 3 ? 7.205 4.566 -11.443 1.00 0.00 5 GLY A O 19
ATOM 10739 N N . CYS A 1 4 ? 9.245 3.628 -11.228 1.00 0.00 6 CYS A N 19
ATOM 10740 C CA . CYS A 1 4 ? 9.880 4.261 -12.380 1.00 0.00 6 CYS A CA 19
ATOM 10741 C C . CYS A 1 4 ? 10.519 3.226 -13.333 1.00 0.00 6 CYS A C 19
ATOM 10742 O O . CYS A 1 4 ? 9.955 2.886 -14.367 1.00 0.00 6 CYS A O 19
ATOM 10749 N N . HIS A 1 5 ? 11.696 2.730 -12.949 1.00 0.00 7 HIS A N 19
ATOM 10750 C CA . HIS A 1 5 ? 12.572 1.680 -13.482 1.00 0.00 7 HIS A CA 19
ATOM 10751 C C . HIS A 1 5 ? 13.250 1.025 -12.254 1.00 0.00 7 HIS A C 19
ATOM 10752 O O . HIS A 1 5 ? 13.000 1.566 -11.174 1.00 0.00 7 HIS A O 19
ATOM 10766 N N . THR A 1 6 ? 14.106 0.013 -12.481 1.00 0.00 8 THR A N 19
ATOM 10767 C CA . THR A 1 6 ? 14.558 -0.990 -11.502 1.00 0.00 8 THR A CA 19
ATOM 10768 C C . THR A 1 6 ? 14.924 -0.372 -10.172 1.00 0.00 8 THR A C 19
ATOM 10769 O O . THR A 1 6 ? 15.975 0.235 -10.036 1.00 0.00 8 THR A O 19
ATOM 10780 N N . ASP A 1 7 ? 14.047 -0.533 -9.177 1.00 0.00 9 ASP A N 19
ATOM 10781 C CA . ASP A 1 7 ? 14.305 -0.059 -7.821 1.00 0.00 9 ASP A CA 19
ATOM 10782 C C . ASP A 1 7 ? 14.685 1.442 -7.734 1.00 0.00 9 ASP A C 19
ATOM 10783 O O . ASP A 1 7 ? 15.102 1.892 -6.676 1.00 0.00 9 ASP A O 19
ATOM 10792 N N . GLU A 1 8 ? 14.471 2.240 -8.796 1.00 0.00 10 GLU A N 19
ATOM 10793 C CA . GLU A 1 8 ? 14.692 3.705 -8.847 1.00 0.00 10 GLU A CA 19
ATOM 10794 C C . GLU A 1 8 ? 13.693 4.465 -7.945 1.00 0.00 10 GLU A C 19
ATOM 10795 O O . GLU A 1 8 ? 12.675 3.926 -7.504 1.00 0.00 10 GLU A O 19
ATOM 10807 N N . PHE A 1 9 ? 13.951 5.758 -7.704 1.00 0.00 11 PHE A N 19
ATOM 10808 C CA . PHE A 1 9 ? 13.199 6.548 -6.751 1.00 0.00 11 PHE A CA 19
ATOM 10809 C C . PHE A 1 9 ? 12.136 7.407 -7.427 1.00 0.00 11 PHE A C 19
ATOM 10810 O O . PHE A 1 9 ? 12.386 8.120 -8.392 1.00 0.00 11 PHE A O 19
ATOM 10827 N N . GLN A 1 10 ? 10.923 7.449 -6.866 1.00 0.00 12 GLN A N 19
ATOM 10828 C CA . GLN A 1 10 ? 9.862 8.350 -7.332 1.00 0.00 12 GLN A CA 19
ATOM 10829 C C . GLN A 1 10 ? 9.637 9.487 -6.321 1.00 0.00 12 GLN A C 19
ATOM 10830 O O . GLN A 1 10 ? 9.173 9.271 -5.202 1.00 0.00 12 GLN A O 19
ATOM 10844 N N . CYS A 1 11 ? 9.982 10.709 -6.728 1.00 0.00 13 CYS A N 19
ATOM 10845 C CA . CYS A 1 11 ? 9.866 11.941 -5.954 1.00 0.00 13 CYS A CA 19
ATOM 10846 C C . CYS A 1 11 ? 8.406 12.272 -5.605 1.00 0.00 13 CYS A C 19
ATOM 10847 O O . CYS A 1 11 ? 7.609 12.590 -6.490 1.00 0.00 13 CYS A O 19
ATOM 10854 N N . ARG A 1 12 ? 8.054 12.262 -4.310 1.00 0.00 14 ARG A N 19
ATOM 10855 C CA . ARG A 1 12 ? 6.682 12.443 -3.805 1.00 0.00 14 ARG A CA 19
ATOM 10856 C C . ARG A 1 12 ? 6.094 13.828 -4.072 1.00 0.00 14 ARG A C 19
ATOM 10857 O O . ARG A 1 12 ? 4.916 14.046 -3.804 1.00 0.00 14 ARG A O 19
ATOM 10878 N N . LEU A 1 13 ? 6.934 14.770 -4.510 1.00 0.00 15 LEU A N 19
ATOM 10879 C CA . LEU A 1 13 ? 6.575 16.168 -4.701 1.00 0.00 15 LEU A CA 19
ATOM 10880 C C . LEU A 1 13 ? 5.849 16.420 -6.034 1.00 0.00 15 LEU A C 19
ATOM 10881 O O . LEU A 1 13 ? 5.140 17.412 -6.172 1.00 0.00 15 LEU A O 19
ATOM 10897 N N . ASP A 1 14 ? 6.073 15.540 -7.017 1.00 0.00 16 ASP A N 19
ATOM 10898 C CA . ASP A 1 14 ? 5.751 15.756 -8.429 1.00 0.00 16 ASP A CA 19
ATOM 10899 C C . ASP A 1 14 ? 5.656 14.409 -9.163 1.00 0.00 16 ASP A C 19
ATOM 10900 O O . ASP A 1 14 ? 4.583 14.020 -9.620 1.00 0.00 16 ASP A O 19
ATOM 10909 N N . GLY A 1 15 ? 6.783 13.693 -9.249 1.00 0.00 17 GLY A N 19
ATOM 10910 C CA . GLY A 1 15 ? 6.918 12.469 -10.040 1.00 0.00 17 GLY A CA 19
ATOM 10911 C C . GLY A 1 15 ? 8.312 12.198 -10.621 1.00 0.00 17 GLY A C 19
ATOM 10912 O O . GLY A 1 15 ? 8.473 11.185 -11.297 1.00 0.00 17 GLY A O 19
ATOM 10916 N N . LEU A 1 16 ? 9.318 13.050 -10.362 1.00 0.00 18 LEU A N 19
ATOM 10917 C CA . LEU A 1 16 ? 10.710 12.862 -10.786 1.00 0.00 18 LEU A CA 19
ATOM 10918 C C . LEU A 1 16 ? 11.218 11.454 -10.409 1.00 0.00 18 LEU A C 19
ATOM 10919 O O . LEU A 1 16 ? 11.092 11.034 -9.259 1.00 0.00 18 LEU A O 19
ATOM 10935 N N . CYS A 1 17 ? 11.808 10.747 -11.382 1.00 0.00 19 CYS A N 19
ATOM 10936 C CA . CYS A 1 17 ? 12.282 9.366 -11.282 1.00 0.00 19 CYS A CA 19
ATOM 10937 C C . CYS A 1 17 ? 13.829 9.282 -11.304 1.00 0.00 19 CYS A C 19
ATOM 10938 O O . CYS A 1 17 ? 14.399 9.679 -12.321 1.00 0.00 19 CYS A O 19
ATOM 10945 N N . ILE A 1 18 ? 14.507 8.777 -10.246 1.00 0.00 20 ILE A N 19
ATOM 10946 C CA . ILE A 1 18 ? 16.000 8.791 -10.190 1.00 0.00 20 ILE A CA 19
ATOM 10947 C C . ILE A 1 18 ? 16.748 7.508 -9.767 1.00 0.00 20 ILE A C 19
ATOM 10948 O O . ILE A 1 18 ? 16.297 6.629 -9.032 1.00 0.00 20 ILE A O 19
ATOM 10964 N N . PRO A 1 19 ? 17.998 7.319 -10.254 1.00 0.00 21 PRO A N 19
ATOM 10965 C CA . PRO A 1 19 ? 18.743 6.090 -9.983 1.00 0.00 21 PRO A CA 19
ATOM 10966 C C . PRO A 1 19 ? 19.144 5.932 -8.516 1.00 0.00 21 PRO A C 19
ATOM 10967 O O . PRO A 1 19 ? 20.053 6.633 -8.082 1.00 0.00 21 PRO A O 19
ATOM 10978 N N . LEU A 1 20 ? 18.466 4.995 -7.838 1.00 0.00 22 LEU A N 19
ATOM 10979 C CA . LEU A 1 20 ? 18.345 4.930 -6.362 1.00 0.00 22 LEU A CA 19
ATOM 10980 C C . LEU A 1 20 ? 19.642 4.516 -5.628 1.00 0.00 22 LEU A C 19
ATOM 10981 O O . LEU A 1 20 ? 19.866 4.786 -4.448 1.00 0.00 22 LEU A O 19
ATOM 10997 N N . ARG A 1 21 ? 20.657 4.064 -6.370 1.00 0.00 23 ARG A N 19
ATOM 10998 C CA . ARG A 1 21 ? 22.067 4.243 -5.956 1.00 0.00 23 ARG A CA 19
ATOM 10999 C C . ARG A 1 21 ? 22.423 5.654 -5.402 1.00 0.00 23 ARG A C 19
ATOM 11000 O O . ARG A 1 21 ? 23.405 5.753 -4.672 1.00 0.00 23 ARG A O 19
ATOM 11021 N N . TRP A 1 22 ? 21.618 6.700 -5.662 1.00 0.00 24 TRP A N 19
ATOM 11022 C CA . TRP A 1 22 ? 21.772 8.080 -5.172 1.00 0.00 24 TRP A CA 19
ATOM 11023 C C . TRP A 1 22 ? 20.694 8.496 -4.116 1.00 0.00 24 TRP A C 19
ATOM 11024 O O . TRP A 1 22 ? 20.458 9.646 -3.746 1.00 0.00 24 TRP A O 19
ATOM 11045 N N . ARG A 1 23 ? 19.968 7.534 -3.503 1.00 0.00 25 ARG A N 19
ATOM 11046 C CA . ARG A 1 23 ? 19.182 7.769 -2.270 1.00 0.00 25 ARG A CA 19
ATOM 11047 C C . ARG A 1 23 ? 19.993 7.736 -0.954 1.00 0.00 25 ARG A C 19
ATOM 11048 O O . ARG A 1 23 ? 19.490 7.255 0.063 1.00 0.00 25 ARG A O 19
ATOM 11069 N N . CYS A 1 24 ? 21.251 8.200 -0.935 1.00 0.00 26 CYS A N 19
ATOM 11070 C CA . CYS A 1 24 ? 22.037 8.235 0.317 1.00 0.00 26 CYS A CA 19
ATOM 11071 C C . CYS A 1 24 ? 23.305 9.110 0.311 1.00 0.00 26 CYS A C 19
ATOM 11072 O O . CYS A 1 24 ? 24.121 9.007 1.225 1.00 0.00 26 CYS A O 19
ATOM 11079 N N . ASP A 1 25 ? 23.521 9.940 -0.705 1.00 0.00 27 ASP A N 19
ATOM 11080 C CA . ASP A 1 25 ? 24.830 10.554 -0.958 1.00 0.00 27 ASP A CA 19
ATOM 11081 C C . ASP A 1 25 ? 24.885 12.022 -0.509 1.00 0.00 27 ASP A C 19
ATOM 11082 O O . ASP A 1 25 ? 25.879 12.424 0.097 1.00 0.00 27 ASP A O 19
ATOM 11091 N N . GLY A 1 26 ? 23.829 12.805 -0.773 1.00 0.00 28 GLY A N 19
ATOM 11092 C CA . GLY A 1 26 ? 23.774 14.230 -0.447 1.00 0.00 28 GLY A CA 19
ATOM 11093 C C . GLY A 1 26 ? 23.391 15.148 -1.609 1.00 0.00 28 GLY A C 19
ATOM 11094 O O . GLY A 1 26 ? 23.013 16.289 -1.339 1.00 0.00 28 GLY A O 19
ATOM 11098 N N . ASP A 1 27 ? 23.483 14.698 -2.867 1.00 0.00 29 ASP A N 19
ATOM 11099 C CA . ASP A 1 27 ? 22.959 15.458 -3.999 1.00 0.00 29 ASP A CA 19
ATOM 11100 C C . ASP A 1 27 ? 21.442 15.265 -4.123 1.00 0.00 29 ASP A C 19
ATOM 11101 O O . ASP A 1 27 ? 20.849 14.200 -4.253 1.00 0.00 29 ASP A O 19
ATOM 11110 N N . THR A 1 28 ? 20.677 16.354 -3.997 1.00 0.00 30 THR A N 19
ATOM 11111 C CA . THR A 1 28 ? 19.219 16.211 -3.895 1.00 0.00 30 THR A CA 19
ATOM 11112 C C . THR A 1 28 ? 18.627 15.944 -5.282 1.00 0.00 30 THR A C 19
ATOM 11113 O O . THR A 1 28 ? 18.213 16.889 -5.962 1.00 0.00 30 THR A O 19
ATOM 11124 N N . ASP A 1 29 ? 18.648 14.680 -5.726 1.00 0.00 31 ASP A N 19
ATOM 11125 C CA . ASP A 1 29 ? 18.277 14.313 -7.098 1.00 0.00 31 ASP A CA 19
ATOM 11126 C C . ASP A 1 29 ? 16.760 14.489 -7.310 1.00 0.00 31 ASP A C 19
ATOM 11127 O O . ASP A 1 29 ? 16.335 15.077 -8.307 1.00 0.00 31 ASP A O 19
ATOM 11136 N N . CYS A 1 30 ? 15.929 14.027 -6.363 1.00 0.00 32 CYS A N 19
ATOM 11137 C CA . CYS A 1 30 ? 14.528 14.435 -6.245 1.00 0.00 32 CYS A CA 19
ATOM 11138 C C . CYS A 1 30 ? 14.404 15.917 -5.890 1.00 0.00 32 CYS A C 19
ATOM 11139 O O . CYS A 1 30 ? 15.142 16.456 -5.071 1.00 0.00 32 CYS A O 19
ATOM 11146 N N . MET A 1 31 ? 13.356 16.526 -6.452 1.00 0.00 33 MET A N 19
ATOM 11147 C CA . MET A 1 31 ? 12.894 17.918 -6.412 1.00 0.00 33 MET A CA 19
ATOM 11148 C C . MET A 1 31 ? 12.648 18.510 -5.003 1.00 0.00 33 MET A C 19
ATOM 11149 O O . MET A 1 31 ? 12.182 19.639 -4.886 1.00 0.00 33 MET A O 19
ATOM 11163 N N . ASP A 1 32 ? 12.999 17.771 -3.946 1.00 0.00 34 ASP A N 19
ATOM 11164 C CA . ASP A 1 32 ? 13.217 18.276 -2.587 1.00 0.00 34 ASP A CA 19
ATOM 11165 C C . ASP A 1 32 ? 14.607 17.832 -2.087 1.00 0.00 34 ASP A C 19
ATOM 11166 O O . ASP A 1 32 ? 15.559 18.605 -2.148 1.00 0.00 34 ASP A O 19
ATOM 11175 N N . SER A 1 33 ? 14.704 16.598 -1.573 1.00 0.00 35 SER A N 19
ATOM 11176 C CA . SER A 1 33 ? 15.868 16.024 -0.866 1.00 0.00 35 SER A CA 19
ATOM 11177 C C . SER A 1 33 ? 15.662 14.560 -0.433 1.00 0.00 35 SER A C 19
ATOM 11178 O O . SER A 1 33 ? 16.485 13.970 0.267 1.00 0.00 35 SER A O 19
ATOM 11186 N N . SER A 1 34 ? 14.539 13.969 -0.846 1.00 0.00 36 SER A N 19
ATOM 11187 C CA . SER A 1 34 ? 13.925 12.732 -0.349 1.00 0.00 36 SER A CA 19
ATOM 11188 C C . SER A 1 34 ? 14.625 11.483 -0.883 1.00 0.00 36 SER A C 19
ATOM 11189 O O . SER A 1 34 ? 14.336 10.362 -0.455 1.00 0.00 36 SER A O 19
ATOM 11197 N N . ASP A 1 35 ? 15.592 11.701 -1.775 1.00 0.00 37 ASP A N 19
ATOM 11198 C CA . ASP A 1 35 ? 16.775 10.883 -1.930 1.00 0.00 37 ASP A CA 19
ATOM 11199 C C . ASP A 1 35 ? 17.307 10.458 -0.560 1.00 0.00 37 ASP A C 19
ATOM 11200 O O . ASP A 1 35 ? 17.304 9.280 -0.217 1.00 0.00 37 ASP A O 19
ATOM 11209 N N . GLU A 1 36 ? 17.770 11.431 0.229 1.00 0.00 38 GLU A N 19
ATOM 11210 C CA . GLU A 1 36 ? 18.669 11.117 1.351 1.00 0.00 38 GLU A CA 19
ATOM 11211 C C . GLU A 1 36 ? 18.212 11.663 2.705 1.00 0.00 38 GLU A C 19
ATOM 11212 O O . GLU A 1 36 ? 18.735 11.224 3.732 1.00 0.00 38 GLU A O 19
ATOM 11224 N N . LYS A 1 37 ? 17.121 12.447 2.731 1.00 0.00 39 LYS A N 19
ATOM 11225 C CA . LYS A 1 37 ? 16.325 12.890 3.899 1.00 0.00 39 LYS A CA 19
ATOM 11226 C C . LYS A 1 37 ? 15.758 11.758 4.791 1.00 0.00 39 LYS A C 19
ATOM 11227 O O . LYS A 1 37 ? 14.781 11.948 5.516 1.00 0.00 39 LYS A O 19
ATOM 11246 N N . SER A 1 38 ? 16.283 10.537 4.691 1.00 0.00 40 SER A N 19
ATOM 11247 C CA . SER A 1 38 ? 15.939 9.377 5.524 1.00 0.00 40 SER A CA 19
ATOM 11248 C C . SER A 1 38 ? 17.024 8.291 5.586 1.00 0.00 40 SER A C 19
ATOM 11249 O O . SER A 1 38 ? 16.757 7.209 6.102 1.00 0.00 40 SER A O 19
ATOM 11257 N N . CYS A 1 39 ? 18.249 8.557 5.108 1.00 0.00 41 CYS A N 19
ATOM 11258 C CA . CYS A 1 39 ? 19.351 7.576 5.178 1.00 0.00 41 CYS A CA 19
ATOM 11259 C C . CYS A 1 39 ? 20.100 7.577 6.531 1.00 0.00 41 CYS A C 19
ATOM 11260 O O . CYS A 1 39 ? 21.039 6.815 6.753 1.00 0.00 41 CYS A O 19
ATOM 11267 N N . GLU A 1 40 ? 19.664 8.433 7.455 1.00 0.00 42 GLU A N 19
ATOM 11268 C CA . GLU A 1 40 ? 20.251 8.725 8.770 1.00 0.00 42 GLU A CA 19
ATOM 11269 C C . GLU A 1 40 ? 19.939 7.619 9.803 1.00 0.00 42 GLU A C 19
ATOM 11270 O O . GLU A 1 40 ? 19.324 7.851 10.845 1.00 0.00 42 GLU A O 19
ATOM 11282 N N . GLY A 1 41 ? 20.368 6.389 9.501 1.00 0.00 43 GLY A N 19
ATOM 11283 C CA . GLY A 1 41 ? 20.098 5.180 10.282 1.00 0.00 43 GLY A CA 19
ATOM 11284 C C . GLY A 1 41 ? 20.843 5.117 11.619 1.00 0.00 43 GLY A C 19
ATOM 11285 O O . GLY A 1 41 ? 21.841 4.409 11.733 1.00 0.00 43 GLY A O 19
ATOM 11289 N N . VAL A 1 42 ? 20.327 5.811 12.641 1.00 0.00 44 VAL A N 19
ATOM 11290 C CA . VAL A 1 42 ? 20.815 5.771 14.030 1.00 0.00 44 VAL A CA 19
ATOM 11291 C C . VAL A 1 42 ? 19.722 5.321 15.005 1.00 0.00 44 VAL A C 19
ATOM 11292 O O . VAL A 1 42 ? 18.536 5.584 14.813 1.00 0.00 44 VAL A O 19
ATOM 11306 N N . PRO A 1 1 ? 3.529 5.086 -2.065 1.00 0.00 3 PRO A N 20
ATOM 11307 C CA . PRO A 1 1 ? 4.490 6.070 -1.540 1.00 0.00 3 PRO A CA 20
ATOM 11308 C C . PRO A 1 1 ? 4.143 7.541 -1.880 1.00 0.00 3 PRO A C 20
ATOM 11309 O O . PRO A 1 1 ? 5.034 8.365 -2.062 1.00 0.00 3 PRO A O 20
ATOM 11320 N N . GLY A 1 2 ? 2.851 7.888 -1.969 1.00 0.00 4 GLY A N 20
ATOM 11321 C CA . GLY A 1 2 ? 2.367 9.192 -2.441 1.00 0.00 4 GLY A CA 20
ATOM 11322 C C . GLY A 1 2 ? 2.185 10.267 -1.362 1.00 0.00 4 GLY A C 20
ATOM 11323 O O . GLY A 1 2 ? 1.951 11.423 -1.705 1.00 0.00 4 GLY A O 20
ATOM 11327 N N . GLY A 1 3 ? 2.288 9.916 -0.073 1.00 0.00 5 GLY A N 20
ATOM 11328 C CA . GLY A 1 3 ? 2.094 10.856 1.036 1.00 0.00 5 GLY A CA 20
ATOM 11329 C C . GLY A 1 3 ? 0.664 11.411 1.112 1.00 0.00 5 GLY A C 20
ATOM 11330 O O . GLY A 1 3 ? -0.303 10.682 0.899 1.00 0.00 5 GLY A O 20
ATOM 11334 N N . CYS A 1 4 ? 0.545 12.695 1.475 1.00 0.00 6 CYS A N 20
ATOM 11335 C CA . CYS A 1 4 ? -0.708 13.412 1.698 1.00 0.00 6 CYS A CA 20
ATOM 11336 C C . CYS A 1 4 ? -0.683 14.799 1.023 1.00 0.00 6 CYS A C 20
ATOM 11337 O O . CYS A 1 4 ? -1.398 15.052 0.056 1.00 0.00 6 CYS A O 20
ATOM 11344 N N . HIS A 1 5 ? 0.150 15.693 1.560 1.00 0.00 7 HIS A N 20
ATOM 11345 C CA . HIS A 1 5 ? 0.554 17.047 1.167 1.00 0.00 7 HIS A CA 20
ATOM 11346 C C . HIS A 1 5 ? 1.973 17.260 1.745 1.00 0.00 7 HIS A C 20
ATOM 11347 O O . HIS A 1 5 ? 2.399 16.340 2.449 1.00 0.00 7 HIS A O 20
ATOM 11361 N N . THR A 1 6 ? 2.560 18.448 1.513 1.00 0.00 8 THR A N 20
ATOM 11362 C CA . THR A 1 6 ? 3.996 18.758 1.600 1.00 0.00 8 THR A CA 20
ATOM 11363 C C . THR A 1 6 ? 4.636 18.178 2.841 1.00 0.00 8 THR A C 20
ATOM 11364 O O . THR A 1 6 ? 4.476 18.711 3.929 1.00 0.00 8 THR A O 20
ATOM 11375 N N . ASP A 1 7 ? 5.384 17.081 2.687 1.00 0.00 9 ASP A N 20
ATOM 11376 C CA . ASP A 1 7 ? 6.123 16.488 3.801 1.00 0.00 9 ASP A CA 20
ATOM 11377 C C . ASP A 1 7 ? 5.241 16.179 5.042 1.00 0.00 9 ASP A C 20
ATOM 11378 O O . ASP A 1 7 ? 5.779 15.902 6.105 1.00 0.00 9 ASP A O 20
ATOM 11387 N N . GLU A 1 8 ? 3.902 16.172 4.911 1.00 0.00 10 GLU A N 20
ATOM 11388 C CA . GLU A 1 8 ? 2.906 15.814 5.950 1.00 0.00 10 GLU A CA 20
ATOM 11389 C C . GLU A 1 8 ? 2.825 14.275 6.158 1.00 0.00 10 GLU A C 20
ATOM 11390 O O . GLU A 1 8 ? 3.445 13.496 5.432 1.00 0.00 10 GLU A O 20
ATOM 11402 N N . PHE A 1 9 ? 2.047 13.811 7.152 1.00 0.00 11 PHE A N 20
ATOM 11403 C CA . PHE A 1 9 ? 2.069 12.436 7.628 1.00 0.00 11 PHE A CA 20
ATOM 11404 C C . PHE A 1 9 ? 0.837 11.637 7.194 1.00 0.00 11 PHE A C 20
ATOM 11405 O O . PHE A 1 9 ? -0.303 12.060 7.344 1.00 0.00 11 PHE A O 20
ATOM 11422 N N . GLN A 1 10 ? 1.027 10.390 6.739 1.00 0.00 12 GLN A N 20
ATOM 11423 C CA . GLN A 1 10 ? -0.067 9.451 6.450 1.00 0.00 12 GLN A CA 20
ATOM 11424 C C . GLN A 1 10 ? -0.153 8.341 7.505 1.00 0.00 12 GLN A C 20
ATOM 11425 O O . GLN A 1 10 ? 0.736 7.500 7.631 1.00 0.00 12 GLN A O 20
ATOM 11439 N N . CYS A 1 11 ? -1.258 8.341 8.251 1.00 0.00 13 CYS A N 20
ATOM 11440 C CA . CYS A 1 11 ? -1.658 7.293 9.178 1.00 0.00 13 CYS A CA 20
ATOM 11441 C C . CYS A 1 11 ? -1.992 6.001 8.430 1.00 0.00 13 CYS A C 20
ATOM 11442 O O . CYS A 1 11 ? -3.003 5.933 7.726 1.00 0.00 13 CYS A O 20
ATOM 11449 N N . ARG A 1 12 ? -1.174 4.956 8.603 1.00 0.00 14 ARG A N 20
ATOM 11450 C CA . ARG A 1 12 ? -1.323 3.697 7.871 1.00 0.00 14 ARG A CA 20
ATOM 11451 C C . ARG A 1 12 ? -2.584 2.917 8.273 1.00 0.00 14 ARG A C 20
ATOM 11452 O O . ARG A 1 12 ? -2.993 2.032 7.532 1.00 0.00 14 ARG A O 20
ATOM 11473 N N . LEU A 1 13 ? -3.194 3.258 9.417 1.00 0.00 15 LEU A N 20
ATOM 11474 C CA . LEU A 1 13 ? -4.369 2.585 9.963 1.00 0.00 15 LEU A CA 20
ATOM 11475 C C . LEU A 1 13 ? -5.596 2.769 9.043 1.00 0.00 15 LEU A C 20
ATOM 11476 O O . LEU A 1 13 ? -6.038 1.808 8.420 1.00 0.00 15 LEU A O 20
ATOM 11492 N N . ASP A 1 14 ? -6.085 4.012 8.918 1.00 0.00 16 ASP A N 20
ATOM 11493 C CA . ASP A 1 14 ? -7.279 4.382 8.135 1.00 0.00 16 ASP A CA 20
ATOM 11494 C C . ASP A 1 14 ? -7.015 5.459 7.062 1.00 0.00 16 ASP A C 20
ATOM 11495 O O . ASP A 1 14 ? -7.879 5.682 6.216 1.00 0.00 16 ASP A O 20
ATOM 11504 N N . GLY A 1 15 ? -5.851 6.131 7.059 1.00 0.00 17 GLY A N 20
ATOM 11505 C CA . GLY A 1 15 ? -5.511 7.133 6.042 1.00 0.00 17 GLY A CA 20
ATOM 11506 C C . GLY A 1 15 ? -5.553 8.598 6.487 1.00 0.00 17 GLY A C 20
ATOM 11507 O O . GLY A 1 15 ? -5.454 9.477 5.635 1.00 0.00 17 GLY A O 20
ATOM 11511 N N . LEU A 1 16 ? -5.672 8.880 7.792 1.00 0.00 18 LEU A N 20
ATOM 11512 C CA . LEU A 1 16 ? -5.559 10.227 8.368 1.00 0.00 18 LEU A CA 20
ATOM 11513 C C . LEU A 1 16 ? -4.255 10.912 7.902 1.00 0.00 18 LEU A C 20
ATOM 11514 O O . LEU A 1 16 ? -3.173 10.341 8.036 1.00 0.00 18 LEU A O 20
ATOM 11530 N N . CYS A 1 17 ? -4.367 12.132 7.359 1.00 0.00 19 CYS A N 20
ATOM 11531 C CA . CYS A 1 17 ? -3.277 12.934 6.801 1.00 0.00 19 CYS A CA 20
ATOM 11532 C C . CYS A 1 17 ? -3.003 14.193 7.662 1.00 0.00 19 CYS A C 20
ATOM 11533 O O . CYS A 1 17 ? -3.929 14.992 7.804 1.00 0.00 19 CYS A O 20
ATOM 11540 N N . ILE A 1 18 ? -1.788 14.388 8.226 1.00 0.00 20 ILE A N 20
ATOM 11541 C CA . ILE A 1 18 ? -1.544 15.508 9.184 1.00 0.00 20 ILE A CA 20
ATOM 11542 C C . ILE A 1 18 ? -0.240 16.322 9.062 1.00 0.00 20 ILE A C 20
ATOM 11543 O O . ILE A 1 18 ? 0.808 15.922 8.559 1.00 0.00 20 ILE A O 20
ATOM 11559 N N . PRO A 1 19 ? -0.227 17.582 9.554 1.00 0.00 21 PRO A N 20
ATOM 11560 C CA . PRO A 1 19 ? 0.980 18.398 9.485 1.00 0.00 21 PRO A CA 20
ATOM 11561 C C . PRO A 1 19 ? 2.112 17.857 10.354 1.00 0.00 21 PRO A C 20
ATOM 11562 O O . PRO A 1 19 ? 2.031 17.998 11.565 1.00 0.00 21 PRO A O 20
ATOM 11573 N N . LEU A 1 20 ? 3.146 17.326 9.687 1.00 0.00 22 LEU A N 20
ATOM 11574 C CA . LEU A 1 20 ? 4.226 16.481 10.239 1.00 0.00 22 LEU A CA 20
ATOM 11575 C C . LEU A 1 20 ? 5.190 17.240 11.174 1.00 0.00 22 LEU A C 20
ATOM 11576 O O . LEU A 1 20 ? 5.896 16.695 12.015 1.00 0.00 22 LEU A O 20
ATOM 11592 N N . ARG A 1 21 ? 5.023 18.558 11.232 1.00 0.00 23 ARG A N 20
ATOM 11593 C CA . ARG A 1 21 ? 5.319 19.383 12.410 1.00 0.00 23 ARG A CA 20
ATOM 11594 C C . ARG A 1 21 ? 4.854 18.752 13.756 1.00 0.00 23 ARG A C 20
ATOM 11595 O O . ARG A 1 21 ? 5.436 19.076 14.786 1.00 0.00 23 ARG A O 20
ATOM 11616 N N . TRP A 1 22 ? 3.891 17.811 13.736 1.00 0.00 24 TRP A N 20
ATOM 11617 C CA . TRP A 1 22 ? 3.290 17.091 14.869 1.00 0.00 24 TRP A CA 20
ATOM 11618 C C . TRP A 1 22 ? 3.607 15.557 14.847 1.00 0.00 24 TRP A C 20
ATOM 11619 O O . TRP A 1 22 ? 3.058 14.697 15.533 1.00 0.00 24 TRP A O 20
ATOM 11640 N N . ARG A 1 23 ? 4.614 15.106 14.064 1.00 0.00 25 ARG A N 20
ATOM 11641 C CA . ARG A 1 23 ? 5.263 13.789 14.246 1.00 0.00 25 ARG A CA 20
ATOM 11642 C C . ARG A 1 23 ? 6.337 13.758 15.354 1.00 0.00 25 ARG A C 20
ATOM 11643 O O . ARG A 1 23 ? 7.301 12.997 15.260 1.00 0.00 25 ARG A O 20
ATOM 11664 N N . CYS A 1 24 ? 6.228 14.598 16.392 1.00 0.00 26 CYS A N 20
ATOM 11665 C CA . CYS A 1 24 ? 7.198 14.591 17.500 1.00 0.00 26 CYS A CA 20
ATOM 11666 C C . CYS A 1 24 ? 6.758 15.296 18.795 1.00 0.00 26 CYS A C 20
ATOM 11667 O O . CYS A 1 24 ? 7.585 15.529 19.676 1.00 0.00 26 CYS A O 20
ATOM 11674 N N . ASP A 1 25 ? 5.490 15.677 18.925 1.00 0.00 27 ASP A N 20
ATOM 11675 C CA . ASP A 1 25 ? 5.018 16.509 20.036 1.00 0.00 27 ASP A CA 20
ATOM 11676 C C . ASP A 1 25 ? 4.473 15.662 21.195 1.00 0.00 27 ASP A C 20
ATOM 11677 O O . ASP A 1 25 ? 4.744 15.987 22.352 1.00 0.00 27 ASP A O 20
ATOM 11686 N N . GLY A 1 26 ? 3.741 14.577 20.896 1.00 0.00 28 GLY A N 20
ATOM 11687 C CA . GLY A 1 26 ? 3.126 13.712 21.903 1.00 0.00 28 GLY A CA 20
ATOM 11688 C C . GLY A 1 26 ? 1.616 13.522 21.760 1.00 0.00 28 GLY A C 20
ATOM 11689 O O . GLY A 1 26 ? 1.090 12.614 22.406 1.00 0.00 28 GLY A O 20
ATOM 11693 N N . ASP A 1 27 ? 0.913 14.345 20.971 1.00 0.00 29 ASP A N 20
ATOM 11694 C CA . ASP A 1 27 ? -0.508 14.144 20.698 1.00 0.00 29 ASP A CA 20
ATOM 11695 C C . ASP A 1 27 ? -0.710 13.163 19.534 1.00 0.00 29 ASP A C 20
ATOM 11696 O O . ASP A 1 27 ? -0.216 13.265 18.414 1.00 0.00 29 ASP A O 20
ATOM 11705 N N . THR A 1 28 ? -1.416 12.051 19.768 1.00 0.00 30 THR A N 20
ATOM 11706 C CA . THR A 1 28 ? -1.446 10.984 18.760 1.00 0.00 30 THR A CA 20
ATOM 11707 C C . THR A 1 28 ? -2.420 11.369 17.642 1.00 0.00 30 THR A C 20
ATOM 11708 O O . THR A 1 28 ? -3.592 10.982 17.692 1.00 0.00 30 THR A O 20
ATOM 11719 N N . ASP A 1 29 ? -1.953 12.169 16.674 1.00 0.00 31 ASP A N 20
ATOM 11720 C CA . ASP A 1 29 ? -2.801 12.745 15.623 1.00 0.00 31 ASP A CA 20
ATOM 11721 C C . ASP A 1 29 ? -3.347 11.629 14.713 1.00 0.00 31 ASP A C 20
ATOM 11722 O O . ASP A 1 29 ? -4.541 11.591 14.409 1.00 0.00 31 ASP A O 20
ATOM 11731 N N . CYS A 1 30 ? -2.485 10.694 14.291 1.00 0.00 32 CYS A N 20
ATOM 11732 C CA . CYS A 1 30 ? -2.898 9.418 13.708 1.00 0.00 32 CYS A CA 20
ATOM 11733 C C . CYS A 1 30 ? -3.580 8.511 14.743 1.00 0.00 32 CYS A C 20
ATOM 11734 O O . CYS A 1 30 ? -3.157 8.407 15.890 1.00 0.00 32 CYS A O 20
ATOM 11741 N N . MET A 1 31 ? -4.560 7.743 14.252 1.00 0.00 33 MET A N 20
ATOM 11742 C CA . MET A 1 31 ? -5.402 6.700 14.864 1.00 0.00 33 MET A CA 20
ATOM 11743 C C . MET A 1 31 ? -4.640 5.537 15.548 1.00 0.00 33 MET A C 20
ATOM 11744 O O . MET A 1 31 ? -5.245 4.551 15.961 1.00 0.00 33 MET A O 20
ATOM 11758 N N . ASP A 1 32 ? -3.322 5.663 15.699 1.00 0.00 34 ASP A N 20
ATOM 11759 C CA . ASP A 1 32 ? -2.459 4.811 16.513 1.00 0.00 34 ASP A CA 20
ATOM 11760 C C . ASP A 1 32 ? -1.568 5.696 17.412 1.00 0.00 34 ASP A C 20
ATOM 11761 O O . ASP A 1 32 ? -1.950 6.023 18.532 1.00 0.00 34 ASP A O 20
ATOM 11770 N N . SER A 1 33 ? -0.378 6.066 16.925 1.00 0.00 35 SER A N 20
ATOM 11771 C CA . SER A 1 33 ? 0.704 6.704 17.695 1.00 0.00 35 SER A CA 20
ATOM 11772 C C . SER A 1 33 ? 1.883 7.164 16.817 1.00 0.00 35 SER A C 20
ATOM 11773 O O . SER A 1 33 ? 2.852 7.751 17.296 1.00 0.00 35 SER A O 20
ATOM 11781 N N . SER A 1 34 ? 1.819 6.871 15.515 1.00 0.00 36 SER A N 20
ATOM 11782 C CA . SER A 1 34 ? 2.940 6.803 14.569 1.00 0.00 36 SER A CA 20
ATOM 11783 C C . SER A 1 34 ? 3.300 8.167 13.976 1.00 0.00 36 SER A C 20
ATOM 11784 O O . SER A 1 34 ? 4.230 8.263 13.163 1.00 0.00 36 SER A O 20
ATOM 11792 N N . ASP A 1 35 ? 2.599 9.203 14.432 1.00 0.00 37 ASP A N 20
ATOM 11793 C CA . ASP A 1 35 ? 3.146 10.523 14.661 1.00 0.00 37 ASP A CA 20
ATOM 11794 C C . ASP A 1 35 ? 4.523 10.399 15.322 1.00 0.00 37 ASP A C 20
ATOM 11795 O O . ASP A 1 35 ? 5.549 10.688 14.721 1.00 0.00 37 ASP A O 20
ATOM 11804 N N . GLU A 1 36 ? 4.550 9.945 16.575 1.00 0.00 38 GLU A N 20
ATOM 11805 C CA . GLU A 1 36 ? 5.713 10.200 17.438 1.00 0.00 38 GLU A CA 20
ATOM 11806 C C . GLU A 1 36 ? 6.272 8.945 18.108 1.00 0.00 38 GLU A C 20
ATOM 11807 O O . GLU A 1 36 ? 7.351 8.992 18.701 1.00 0.00 38 GLU A O 20
ATOM 11819 N N . LYS A 1 37 ? 5.643 7.781 17.873 1.00 0.00 39 LYS A N 20
ATOM 11820 C CA . LYS A 1 37 ? 6.102 6.449 18.295 1.00 0.00 39 LYS A CA 20
ATOM 11821 C C . LYS A 1 37 ? 7.539 6.097 17.907 1.00 0.00 39 LYS A C 20
ATOM 11822 O O . LYS A 1 37 ? 8.134 5.203 18.508 1.00 0.00 39 LYS A O 20
ATOM 11841 N N . SER A 1 38 ? 8.071 6.824 16.933 1.00 0.00 40 SER A N 20
ATOM 11842 C CA . SER A 1 38 ? 9.391 6.670 16.325 1.00 0.00 40 SER A CA 20
ATOM 11843 C C . SER A 1 38 ? 10.222 7.962 16.285 1.00 0.00 40 SER A C 20
ATOM 11844 O O . SER A 1 38 ? 11.265 7.973 15.628 1.00 0.00 40 SER A O 20
ATOM 11852 N N . CYS A 1 39 ? 9.833 9.022 17.006 1.00 0.00 41 CYS A N 20
ATOM 11853 C CA . CYS A 1 39 ? 10.642 10.243 17.146 1.00 0.00 41 CYS A CA 20
ATOM 11854 C C . CYS A 1 39 ? 11.726 10.046 18.226 1.00 0.00 41 CYS A C 20
ATOM 11855 O O . CYS A 1 39 ? 11.842 10.803 19.185 1.00 0.00 41 CYS A O 20
ATOM 11862 N N . GLU A 1 40 ? 12.492 8.968 18.047 1.00 0.00 42 GLU A N 20
ATOM 11863 C CA . GLU A 1 40 ? 13.599 8.493 18.889 1.00 0.00 42 GLU A CA 20
ATOM 11864 C C . GLU A 1 40 ? 13.221 8.355 20.380 1.00 0.00 42 GLU A C 20
ATOM 11865 O O . GLU A 1 40 ? 13.895 8.867 21.272 1.00 0.00 42 GLU A O 20
ATOM 11877 N N . GLY A 1 41 ? 12.141 7.612 20.662 1.00 0.00 43 GLY A N 20
ATOM 11878 C CA . GLY A 1 41 ? 11.728 7.289 22.028 1.00 0.00 43 GLY A CA 20
ATOM 11879 C C . GLY A 1 41 ? 10.827 6.054 22.115 1.00 0.00 43 GLY A C 20
ATOM 11880 O O . GLY A 1 41 ? 10.052 5.758 21.204 1.00 0.00 43 GLY A O 20
ATOM 11884 N N . VAL A 1 42 ? 10.915 5.344 23.247 1.00 0.00 44 VAL A N 20
ATOM 11885 C CA . VAL A 1 42 ? 10.188 4.094 23.504 1.00 0.00 44 VAL A CA 20
ATOM 11886 C C . VAL A 1 42 ? 8.833 4.372 24.147 1.00 0.00 44 VAL A C 20
ATOM 11887 O O . VAL A 1 42 ? 7.812 4.260 23.469 1.00 0.00 44 VAL A O 20
#

Secondary structure (DSSP, 8-state):
---SSTT-EE-TTT--EE-GGGSSSSS--SSSSTTTTT----

Sequence (42 aa):
PGGCHTDEFQCRLDGLCIPLRWRCDGDTDCMDSSDEKSCEGVPGGCHTDEFQCRLDGLCIPLRWRCDGDTDCMDSSDEKSCEGVPGGCHTDEFQCRLDGLCIPLRWRCDGDTDCMDSSDEKSCEGVPGGCHTDEFQCRLDGLCIPLRWRCDGDTDCMDSSDEKSCEGVPGGCHTDEFQCRLDGLCIPLRWRCDGDTDCMDSSDEKSCEGVPGGCHTDEFQCRLDGLCIPLRWRCDGDTDCMDSSDEKSCEGVPGGCHTDEFQCRLDGLCIPLRWRCDGDTDCMDSSDEKSCEGVPGGCHTDEFQCRLDGLCIPLRWRCDGDTDCMDSSDEKSCEGVPGGCHTDEFQCRLDGLCIPLRWRCDGDTDCMDSSDEKSCEGVPGGCHTDEFQCRLDGLCIPLRWRCDGDTDCMDSSDEKSCEGVPGGCHTDEFQCRLDGLCIPLRWRCDGDTDCMDSSDEKSCEGVPGGCHTDEFQCRLDGLCIPLRWRCDGDTDCMDSSDEKSCEGVPGGCHTDEFQCRLDGLCIPLRWRCDGDTDCMDSSDEKSCEGVPGGCHTDEFQCRLDGLCIPLRWRCDGDTDCMDSSDEKSCEGVPGGCHTDEFQCRLDGLCIPLRWRCDGDTDCMDSSDEKSCEGVPGGCHTDEFQCRLDGLCIPLRWRCDGDTDCMDSSDEKSCEGVPGGCHTDEFQCRLDGLCIPLRWRCDGDTDCMDSSDEKSCEGVPGGCHTDEFQCRLDGLCIPLRWRCDGDTDCMDSSDEKSCEGVPGGCHTDEFQCRLDGLCIPLRWRCDGDTDCMDSSDEKSCEGVPGGCHTDEFQCRLDGLCIPLRWRCDGDTDCMDSSDEKSCEGV

InterPro domains:
  IPR000033 LDLR class B repeat [PF00058] (614-657)
  IPR000033 LDLR class B repeat [PF00058] (662-708)
  IPR000033 LDLR class B repeat [PF00058] (1356-1396)
  IPR000033 LDLR class B repeat [PF00058] (1401-1443)
  IPR000033 LDLR class B repeat [PF00058] (1627-1667)
  IPR000033 LDLR class B repeat [PF00058] (1977-2017)
  IPR000033 LDLR class B repeat [PF00058] (2020-2061)
  IPR000033 LDLR class B repeat [PF00058] (2344-2386)
  IPR000033 LDLR class B repeat [PF00058] (2390-2428)
  IPR000033 LDLR class B repeat [PF00058] (3071-3111)
  IPR000033 LDLR class B repeat [PF00058] (3114-3153)
  IPR000033 LDLR class B repeat [PF00058] (3157-3198)
  IPR000033 LDLR class B repeat [PF00058] (3202-3240)
  IPR000033 LDLR class B repeat [PF00058] (3970-4010)
  IPR000033 LDLR class B repeat [PF00058] (4013-4054)
  IPR000033 LDLR class B repeat [PS51120] (335-378)
  IPR000033 LDLR class B repeat [PS51120] (379-422)
  IPR000033 LDLR class B repeat [PS51120] (571-613)
  IPR000033 LDLR class B repeat [PS51120] (614-659)
  IPR000033 LDLR class B repeat [PS51120] (660-710)

Foldseek 3Di:
DDADDDVWHFQPPPGDTGRLVQLPDQPQSHPPNNSPPPVPDD

Radius of gyration: 10.02 Å; Cα contacts (8 Å, |Δi|>4): 61; chains: 1; bounding box: 16×33×18 Å

Solvent-accessible surface area: 3394 Å² total; per-residue (Å²): 155,100,52,37,154,106,107,44,27,65,1,181,125,76,34,65,64,8,68,60,221,136,56,80,75,71,109,60,61,7,112,64,26,29,0,24,154,99,50,164,62,205